Protein AF-0000000078756501 (afdb_homodimer)

Structure (mmCIF, N/CA/C/O backbone):
data_AF-0000000078756501-model_v1
#
loop_
_entity.id
_entity.type
_entity.pdbx_description
1 polymer 'Protein serine/threonine phosphatase with extracellular sensor'
#
loop_
_atom_site.group_PDB
_atom_site.id
_atom_site.type_symbol
_atom_site.label_atom_id
_atom_site.label_alt_id
_atom_site.label_comp_id
_atom_site.label_asym_id
_atom_site.label_entity_id
_atom_site.label_seq_id
_atom_site.pdbx_PDB_ins_code
_atom_site.Cartn_x
_atom_site.Cartn_y
_atom_site.Cartn_z
_atom_site.occupancy
_atom_site.B_iso_or_equiv
_atom_site.auth_seq_id
_atom_site.auth_comp_id
_atom_site.auth_asym_id
_atom_site.auth_atom_id
_atom_site.pdbx_PDB_model_num
ATOM 1 N N . MET A 1 1 ? -23.219 23.484 1.397 1 27.81 1 MET A N 1
ATOM 2 C CA . MET A 1 1 ? -23.797 24.344 2.432 1 27.81 1 MET A CA 1
ATOM 3 C C . MET A 1 1 ? -22.938 25.578 2.641 1 27.81 1 MET A C 1
ATOM 5 O O . MET A 1 1 ? -21.734 25.469 2.924 1 27.81 1 MET A O 1
ATOM 9 N N . GLN A 1 2 ? -23.375 26.594 1.936 1 31.67 2 GLN A N 1
ATOM 10 C CA . GLN A 1 2 ? -22.797 27.922 1.916 1 31.67 2 GLN A CA 1
ATOM 11 C C . GLN A 1 2 ? -22.625 28.484 3.33 1 31.67 2 GLN A C 1
ATOM 13 O O . GLN A 1 2 ? -23.609 28.812 3.986 1 31.67 2 GLN A O 1
ATOM 18 N N . ALA A 1 3 ? -21.891 27.828 4.145 1 40.72 3 ALA A N 1
ATOM 19 C CA . ALA A 1 3 ? -21.641 28.406 5.465 1 40.72 3 ALA A CA 1
ATOM 20 C C . ALA A 1 3 ? -21.625 29.922 5.398 1 40.72 3 ALA A C 1
ATOM 22 O O . ALA A 1 3 ? -20.938 30.516 4.559 1 40.72 3 ALA A O 1
ATOM 23 N N . GLY A 1 4 ? -22.625 30.531 5.695 1 41.28 4 GLY A N 1
ATOM 24 C CA . GLY A 1 4 ? -22.844 31.953 5.902 1 41.28 4 GLY A CA 1
ATOM 25 C C . GLY A 1 4 ? -21.609 32.688 6.367 1 41.28 4 GLY A C 1
ATOM 26 O O . GLY A 1 4 ? -20.906 32.219 7.262 1 41.28 4 GLY A O 1
ATOM 27 N N . ARG A 1 5 ? -21.203 33.531 5.449 1 45.12 5 ARG A N 1
ATOM 28 C CA . ARG A 1 5 ? -20.062 34.438 5.574 1 45.12 5 ARG A CA 1
ATOM 29 C C . ARG A 1 5 ? -20.141 35.25 6.855 1 45.12 5 ARG A C 1
ATOM 31 O O . ARG A 1 5 ? -20.812 36.312 6.891 1 45.12 5 ARG A O 1
ATOM 38 N N . ARG A 1 6 ? -20.375 34.688 7.957 1 50.38 6 ARG A N 1
ATOM 39 C CA . ARG A 1 6 ? -20.328 35.5 9.164 1 50.38 6 ARG A CA 1
ATOM 40 C C . ARG A 1 6 ? -19.188 36.5 9.102 1 50.38 6 ARG A C 1
ATOM 42 O O . ARG A 1 6 ? -18.109 36.188 8.57 1 50.38 6 ARG A O 1
ATOM 49 N N . ARG A 1 7 ? -19.484 37.75 9.328 1 53.69 7 ARG A N 1
ATOM 50 C CA . ARG A 1 7 ? -18.672 38.969 9.305 1 53.69 7 ARG A CA 1
ATOM 51 C C . ARG A 1 7 ? -17.406 38.781 10.148 1 53.69 7 ARG A C 1
ATOM 53 O O . ARG A 1 7 ? -17.5 38.594 11.359 1 53.69 7 ARG A O 1
ATOM 60 N N . ARG A 1 8 ? -16.375 38.375 9.57 1 65.31 8 ARG A N 1
ATOM 61 C CA . ARG A 1 8 ? -15.062 38.062 10.125 1 65.31 8 ARG A CA 1
ATOM 62 C C . ARG A 1 8 ? -14.375 39.344 10.625 1 65.31 8 ARG A C 1
ATOM 64 O O . ARG A 1 8 ? -14.258 40.312 9.883 1 65.31 8 ARG A O 1
ATOM 71 N N . ILE A 1 9 ? -14.5 39.562 11.883 1 67.44 9 ILE A N 1
ATOM 72 C CA . ILE A 1 9 ? -13.75 40.688 12.438 1 67.44 9 ILE A CA 1
ATOM 73 C C . ILE A 1 9 ? -12.297 40.281 12.664 1 67.44 9 ILE A C 1
ATOM 75 O O . ILE A 1 9 ? -12.023 39.281 13.352 1 67.44 9 ILE A O 1
ATOM 79 N N . SER A 1 10 ? -11.375 41 12.023 1 73.94 10 SER A N 1
ATOM 80 C CA . SER A 1 10 ? -9.945 40.688 12.062 1 73.94 10 SER A CA 1
ATOM 81 C C . SER A 1 10 ? -9.383 40.906 13.461 1 73.94 10 SER A C 1
ATOM 83 O O . SER A 1 10 ? -9.945 41.656 14.258 1 73.94 10 SER A O 1
ATOM 85 N N . ILE A 1 11 ? -8.453 40.125 13.875 1 75.75 11 ILE A N 1
ATOM 86 C CA . ILE A 1 11 ? -7.734 40.281 15.133 1 75.75 11 ILE A CA 1
ATOM 87 C C . ILE A 1 11 ? -7.191 41.719 15.25 1 75.75 11 ILE A C 1
ATOM 89 O O . ILE A 1 11 ? -7.211 42.312 16.328 1 75.75 11 ILE A O 1
ATOM 93 N N . VAL A 1 12 ? -6.871 42.25 14.086 1 71.25 12 VAL A N 1
ATOM 94 C CA . VAL A 1 12 ? -6.367 43.594 14.047 1 71.25 12 VAL A CA 1
ATOM 95 C C . VAL A 1 12 ? -7.461 44.562 14.5 1 71.25 12 VAL A C 1
ATOM 97 O O . VAL A 1 12 ? -7.215 45.469 15.312 1 71.25 12 VAL A O 1
ATOM 100 N N . THR A 1 13 ? -8.617 44.25 14 1 72.38 13 THR A N 1
ATOM 101 C CA . THR A 1 13 ? -9.734 45.125 14.328 1 72.38 13 THR A CA 1
ATOM 102 C C . THR A 1 13 ? -10.086 45.031 15.812 1 72.38 13 THR A C 1
ATOM 104 O O . THR A 1 13 ? -10.398 46.031 16.453 1 72.38 13 THR A O 1
ATOM 107 N N . LYS A 1 14 ? -9.969 43.875 16.328 1 74.62 14 LYS A N 1
ATOM 108 C CA . LYS A 1 14 ? -10.289 43.688 17.734 1 74.62 14 LYS A CA 1
ATOM 109 C C . LYS A 1 14 ? -9.266 44.344 18.641 1 74.62 14 LYS A C 1
ATOM 111 O O . LYS A 1 14 ? -9.633 45.031 19.594 1 74.62 14 LYS A O 1
ATOM 116 N N . ILE A 1 15 ? -7.988 44.219 18.281 1 74.81 15 ILE A N 1
ATOM 117 C CA . ILE A 1 15 ? -6.918 44.844 19.062 1 74.81 15 ILE A CA 1
ATOM 118 C C . ILE A 1 15 ? -7 46.344 18.922 1 74.81 15 ILE A C 1
ATOM 120 O O . ILE A 1 15 ? -6.875 47.062 19.922 1 74.81 15 ILE A O 1
ATOM 124 N N . PHE A 1 16 ? -7.379 46.75 17.719 1 72.69 16 PHE A N 1
ATOM 125 C CA . PHE A 1 16 ? -7.5 48.156 17.453 1 72.69 16 PHE A CA 1
ATOM 126 C C . PHE A 1 16 ? -8.664 48.781 18.234 1 72.69 16 PHE A C 1
ATOM 128 O O . PHE A 1 16 ? -8.555 49.875 18.766 1 72.69 16 PHE A O 1
ATOM 135 N N . SER A 1 17 ? -9.695 48.031 18.312 1 75.25 17 SER A N 1
ATOM 136 C CA . SER A 1 17 ? -10.859 48.531 19.031 1 75.25 17 SER A CA 1
ATOM 137 C C . SER A 1 17 ? -10.555 48.719 20.516 1 75.25 17 SER A C 1
ATOM 139 O O . SER A 1 17 ? -10.984 49.688 21.141 1 75.25 17 SER A O 1
ATOM 141 N N . VAL A 1 18 ? -9.844 47.781 21.062 1 75.62 18 VAL A N 1
ATOM 142 C CA . VAL A 1 18 ? -9.484 47.875 22.484 1 75.62 18 VAL A CA 1
ATOM 143 C C . VAL A 1 18 ? -8.516 49.031 22.688 1 75.62 18 VAL A C 1
ATOM 145 O O . VAL A 1 18 ? -8.656 49.781 23.641 1 75.62 18 VAL A O 1
ATOM 148 N N . PHE A 1 19 ? -7.664 49.188 21.75 1 74.56 19 PHE A N 1
ATOM 149 C CA . PHE A 1 19 ? -6.699 50.25 21.844 1 74.56 19 PHE A CA 1
ATOM 150 C C . PHE A 1 19 ? -7.391 51.625 21.703 1 74.56 19 PHE A C 1
ATOM 152 O O . PHE A 1 19 ? -7.062 52.562 22.438 1 74.56 19 PHE A O 1
ATOM 159 N N . LEU A 1 20 ? -8.305 51.656 20.859 1 73.75 20 LEU A N 1
ATOM 160 C CA . LEU A 1 20 ? -9.055 52.875 20.672 1 73.75 20 LEU A CA 1
ATOM 161 C C . LEU A 1 20 ? -9.828 53.25 21.938 1 73.75 20 LEU A C 1
ATOM 163 O O . LEU A 1 20 ? -9.906 54.406 22.297 1 73.75 20 LEU A O 1
ATOM 167 N N . ALA A 1 21 ? -10.375 52.219 22.531 1 75.81 21 ALA A N 1
ATOM 168 C CA . ALA A 1 21 ? -11.117 52.469 23.766 1 75.81 21 ALA A CA 1
ATOM 169 C C . ALA A 1 21 ? -10.203 53.031 24.859 1 75.81 21 ALA A C 1
ATOM 171 O O . ALA A 1 21 ? -10.57 53.938 25.578 1 75.81 21 ALA A O 1
ATOM 172 N N . ILE A 1 22 ? -9.023 52.5 24.891 1 75.31 22 ILE A N 1
ATOM 173 C CA . ILE A 1 22 ? -8.07 52.938 25.906 1 75.31 22 ILE A CA 1
ATOM 174 C C . ILE A 1 22 ? -7.598 54.344 25.609 1 75.31 22 ILE A C 1
ATOM 176 O O . ILE A 1 22 ? -7.48 55.188 26.516 1 75.31 22 ILE A O 1
ATOM 180 N N . THR A 1 23 ? -7.406 54.656 24.344 1 71.94 23 THR A N 1
ATOM 181 C CA . THR A 1 23 ? -6.988 56 23.922 1 71.94 23 THR A CA 1
ATOM 182 C C . THR A 1 23 ? -8.078 57.031 24.203 1 71.94 23 THR A C 1
ATOM 184 O O . THR A 1 23 ? -7.789 58.125 24.656 1 71.94 23 THR A O 1
ATOM 187 N N . ALA A 1 24 ? -9.25 56.625 23.953 1 73.12 24 ALA A N 1
ATOM 188 C CA . ALA A 1 24 ? -10.367 57.531 24.219 1 73.12 24 ALA A CA 1
ATOM 189 C C . ALA A 1 24 ? -10.461 57.844 25.719 1 73.12 24 ALA A C 1
ATOM 191 O O . ALA A 1 24 ? -10.742 59 26.078 1 73.12 24 ALA A O 1
ATOM 192 N N . LEU A 1 25 ? -10.273 56.844 26.469 1 73.88 25 LEU A N 1
ATOM 193 C CA . LEU A 1 25 ? -10.281 57.062 27.906 1 73.88 25 LEU A CA 1
ATOM 194 C C . LEU A 1 25 ? -9.172 58 28.328 1 73.88 25 LEU A C 1
ATOM 196 O O . LEU A 1 25 ? -9.398 58.906 29.141 1 73.88 25 LEU A O 1
ATOM 200 N N . ASP A 1 26 ? -8.055 57.875 27.719 1 70.94 26 ASP A N 1
ATOM 201 C CA . ASP A 1 26 ? -6.922 58.75 28.031 1 70.94 26 ASP A CA 1
ATOM 202 C C . ASP A 1 26 ? -7.195 60.188 27.609 1 70.94 26 ASP A C 1
ATOM 204 O O . ASP A 1 26 ? -6.922 61.125 28.375 1 70.94 26 ASP A O 1
ATOM 208 N N . ILE A 1 27 ? -7.742 60.406 26.484 1 69.38 27 ILE A N 1
ATOM 209 C CA . ILE A 1 27 ? -8.055 61.719 25.969 1 69.38 27 ILE A CA 1
ATOM 210 C C . ILE A 1 27 ? -9.094 62.406 26.859 1 69.38 27 ILE A C 1
ATOM 212 O O . ILE A 1 27 ? -8.992 63.594 27.141 1 69.38 27 ILE A O 1
ATOM 216 N N . SER A 1 28 ? -10.078 61.594 27.25 1 71.81 28 SER A N 1
ATOM 217 C CA . SER A 1 28 ? -11.117 62.156 28.125 1 71.81 28 SER A CA 1
ATOM 218 C C . SER A 1 28 ? -10.531 62.625 29.453 1 71.81 28 SER A C 1
ATOM 220 O O . SER A 1 28 ? -10.922 63.688 29.953 1 71.81 28 SER A O 1
ATOM 222 N N . LEU A 1 29 ? -9.625 61.906 29.906 1 70.75 29 LEU A N 1
ATOM 223 C CA . LEU A 1 29 ? -9 62.281 31.172 1 70.75 29 LEU A CA 1
ATOM 224 C C . LEU A 1 29 ? -8.156 63.562 31 1 70.75 29 LEU A C 1
ATOM 226 O O . LEU A 1 29 ? -8.156 64.438 31.875 1 70.75 29 LEU A O 1
ATOM 230 N N . ILE A 1 30 ? -7.531 63.719 29.875 1 69.69 30 ILE A N 1
ATOM 231 C CA . ILE A 1 30 ? -6.723 64.938 29.562 1 69.69 30 ILE A CA 1
ATOM 232 C C . ILE A 1 30 ? -7.625 66.125 29.391 1 69.69 30 ILE A C 1
ATOM 234 O O . ILE A 1 30 ? -7.297 67.25 29.859 1 69.69 30 ILE A O 1
ATOM 238 N N . TYR A 1 31 ? -8.719 65.875 28.766 1 68.25 31 TYR A N 1
ATOM 239 C CA . TYR A 1 31 ? -9.672 66.938 28.562 1 68.25 31 TYR A CA 1
ATOM 240 C C . TYR A 1 31 ? -10.18 67.5 29.906 1 68.25 31 TYR A C 1
ATOM 242 O O . TYR A 1 31 ? -10.312 68.688 30.094 1 68.25 31 TYR A O 1
ATOM 250 N N . ILE A 1 32 ? -10.414 66.562 30.75 1 69.31 32 ILE A N 1
ATOM 251 C CA . ILE A 1 32 ? -10.898 66.938 32.062 1 69.31 32 ILE A CA 1
ATOM 252 C C . ILE A 1 32 ? -9.805 67.75 32.812 1 69.31 32 ILE A C 1
ATOM 254 O O . ILE A 1 32 ? -10.094 68.75 33.469 1 69.31 32 ILE A O 1
ATOM 258 N N . LEU A 1 33 ? -8.602 67.312 32.562 1 68.5 33 LEU A N 1
ATOM 259 C CA . LEU A 1 33 ? -7.48 68 33.188 1 68.5 33 LEU A CA 1
ATOM 260 C C . LEU A 1 33 ? -7.324 69.438 32.625 1 68.5 33 LEU A C 1
ATOM 262 O O . LEU A 1 33 ? -7.059 70.375 33.406 1 68.5 33 LEU A O 1
ATOM 266 N N . ILE A 1 34 ? -7.539 69.625 31.359 1 68 34 ILE A N 1
ATOM 267 C CA . ILE A 1 34 ? -7.387 70.938 30.719 1 68 34 ILE A CA 1
ATOM 268 C C . ILE A 1 34 ? -8.594 71.812 31.031 1 68 34 ILE A C 1
ATOM 270 O O . ILE A 1 34 ? -8.445 72.938 31.375 1 68 34 ILE A O 1
ATOM 274 N N . GLY A 1 35 ? -9.812 71.25 30.812 1 61.47 35 GLY A N 1
ATOM 275 C CA . GLY A 1 35 ? -11.047 72 30.984 1 61.47 35 GLY A CA 1
ATOM 276 C C . GLY A 1 35 ? -11.25 72.5 32.406 1 61.47 35 GLY A C 1
ATOM 277 O O . GLY A 1 35 ? -11.477 73.688 32.656 1 61.47 35 GLY A O 1
ATOM 278 N N . SER A 1 36 ? -11.25 71.562 33.344 1 60.09 36 SER A N 1
ATOM 279 C CA . SER A 1 36 ? -11.609 71.938 34.688 1 60.09 36 SER A CA 1
ATOM 280 C C . SER A 1 36 ? -10.422 72.562 35.438 1 60.09 36 SER A C 1
ATOM 282 O O . SER A 1 36 ? -10.594 73.438 36.25 1 60.09 36 SER A O 1
ATOM 284 N N . GLY A 1 37 ? -9.242 72.188 34.906 1 62.25 37 GLY A N 1
ATOM 285 C CA . GLY A 1 37 ? -8.117 72.688 35.688 1 62.25 37 GLY A CA 1
ATOM 286 C C . GLY A 1 37 ? -7.477 73.875 35.062 1 62.25 37 GLY A C 1
ATOM 287 O O . GLY A 1 37 ? -7.449 74.938 35.719 1 62.25 37 GLY A O 1
ATOM 288 N N . GLN A 1 38 ? -7.297 73.875 33.812 1 69.81 38 GLN A N 1
ATOM 289 C CA . GLN A 1 38 ? -6.48 75 33.25 1 69.81 38 GLN A CA 1
ATOM 290 C C . GLN A 1 38 ? -7.34 76.188 32.844 1 69.81 38 GLN A C 1
ATOM 292 O O . GLN A 1 38 ? -6.969 77.312 33.094 1 69.81 38 GLN A O 1
ATOM 297 N N . ILE A 1 39 ? -8.586 75.875 32.375 1 71.69 39 ILE A N 1
ATOM 298 C CA . ILE A 1 39 ? -9.438 76.938 31.938 1 71.69 39 ILE A CA 1
ATOM 299 C C . ILE A 1 39 ? -9.883 77.75 33.156 1 71.69 39 ILE A C 1
ATOM 301 O O . ILE A 1 39 ? -9.898 79 33.094 1 71.69 39 ILE A O 1
ATOM 305 N N . ASP A 1 40 ? -10.109 77.125 34.219 1 73.38 40 ASP A N 1
ATOM 306 C CA . ASP A 1 40 ? -10.508 77.812 35.438 1 73.38 40 ASP A CA 1
ATOM 307 C C . ASP A 1 40 ? -9.344 78.625 36 1 73.38 40 ASP A C 1
ATOM 309 O O . ASP A 1 40 ? -9.539 79.75 36.5 1 73.38 40 ASP A O 1
ATOM 313 N N . LEU A 1 41 ? -8.25 78 35.844 1 75.88 41 LEU A N 1
ATOM 314 C CA . LEU A 1 41 ? -7.074 78.75 36.375 1 75.88 41 LEU A CA 1
ATOM 315 C C . LEU A 1 41 ? -6.75 79.938 35.5 1 75.88 41 LEU A C 1
ATOM 317 O O . LEU A 1 41 ? -6.367 81 36.031 1 75.88 41 LEU A O 1
ATOM 321 N N . ILE A 1 42 ? -6.977 79.812 34.281 1 76.25 42 ILE A N 1
ATOM 322 C CA . ILE A 1 42 ? -6.719 80.938 33.375 1 76.25 42 ILE A CA 1
ATOM 323 C C . ILE A 1 42 ? -7.75 82.062 33.594 1 76.25 42 ILE A C 1
ATOM 325 O O . ILE A 1 42 ? -7.402 83.25 33.656 1 76.25 42 ILE A O 1
ATOM 329 N N . SER A 1 43 ? -8.953 81.688 33.812 1 76.25 43 SER A N 1
ATOM 330 C CA . SER A 1 43 ? -10 82.625 34.094 1 76.25 43 SER A CA 1
ATOM 331 C C . SER A 1 43 ? -9.766 83.375 35.406 1 76.25 43 SER A C 1
ATOM 333 O O . SER A 1 43 ? -9.969 84.562 35.5 1 76.25 43 SER A O 1
ATOM 335 N N . ARG A 1 44 ? -9.336 82.625 36.344 1 79.81 44 ARG A N 1
ATOM 336 C CA . ARG A 1 44 ? -9.039 83.25 37.625 1 79.81 44 ARG A CA 1
ATOM 337 C C . ARG A 1 44 ? -7.859 84.188 37.5 1 79.81 44 ARG A C 1
ATOM 339 O O . ARG A 1 44 ? -7.863 85.25 38.125 1 79.81 44 ARG A O 1
ATOM 346 N N . ASN A 1 45 ? -6.914 83.75 36.781 1 81 45 ASN A N 1
ATOM 347 C CA . ASN A 1 45 ? -5.781 84.625 36.531 1 81 45 ASN A CA 1
ATOM 348 C C . ASN A 1 45 ? -6.227 85.938 35.875 1 81 45 ASN A C 1
ATOM 350 O O . ASN A 1 45 ? -5.777 87 36.281 1 81 45 ASN A O 1
ATOM 354 N N . GLY A 1 46 ? -7.109 85.875 34.969 1 78.88 46 GLY A N 1
ATOM 355 C CA . GLY A 1 46 ? -7.641 87.062 34.344 1 78.88 46 GLY A CA 1
ATOM 356 C C . GLY A 1 46 ? -8.406 87.938 35.281 1 78.88 46 GLY A C 1
ATOM 357 O O . GLY A 1 46 ? -8.25 89.188 35.25 1 78.88 46 GLY A O 1
ATOM 358 N N . LEU A 1 47 ? -9.188 87.375 36.125 1 83.31 47 LEU A N 1
ATOM 359 C CA . LEU A 1 47 ? -9.961 88.125 37.094 1 83.31 47 LEU A CA 1
ATOM 360 C C . LEU A 1 47 ? -9.039 88.875 38.062 1 83.31 47 LEU A C 1
ATOM 362 O O . LEU A 1 47 ? -9.258 90.062 38.406 1 83.31 47 LEU A O 1
ATOM 366 N N . LEU A 1 48 ? -8.07 88.125 38.438 1 84.31 48 LEU A N 1
ATOM 367 C CA . LEU A 1 48 ? -7.133 88.75 39.406 1 84.31 48 LEU A CA 1
ATOM 368 C C . LEU A 1 48 ? -6.34 89.875 38.75 1 84.31 48 LEU A C 1
ATOM 370 O O . LEU A 1 48 ? -6.059 90.875 39.406 1 84.31 48 LEU A O 1
ATOM 374 N N . MET A 1 49 ? -6.02 89.75 37.594 1 83.62 49 MET A N 1
ATOM 375 C CA . MET A 1 49 ? -5.344 90.812 36.875 1 83.62 49 MET A CA 1
ATOM 376 C C . MET A 1 49 ? -6.246 92.062 36.75 1 83.62 49 MET A C 1
ATOM 378 O O . MET A 1 49 ? -5.793 93.188 36.938 1 83.62 49 MET A O 1
ATOM 382 N N . ALA A 1 50 ? -7.441 91.75 36.469 1 82.44 50 ALA A N 1
ATOM 383 C CA . ALA A 1 50 ? -8.406 92.812 36.375 1 82.44 50 ALA A CA 1
ATOM 384 C C . ALA A 1 50 ? -8.562 93.562 37.719 1 82.44 50 ALA A C 1
ATOM 386 O O . ALA A 1 50 ? -8.602 94.812 37.75 1 82.44 50 ALA A O 1
ATOM 387 N N . GLU A 1 51 ? -8.648 92.812 38.688 1 84.56 51 GLU A N 1
ATOM 388 C 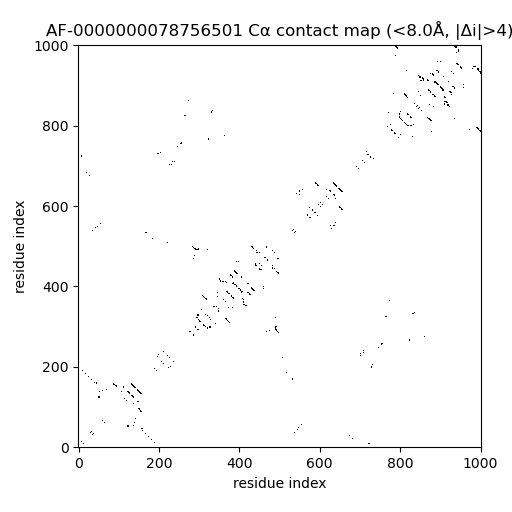CA . GLU A 1 51 ? -8.766 93.375 40.031 1 84.56 51 GLU A CA 1
ATOM 389 C C . GLU A 1 51 ? -7.539 94.188 40.375 1 84.56 51 GLU A C 1
ATOM 391 O O . GLU A 1 51 ? -7.656 95.25 40.969 1 84.56 51 GLU A O 1
ATOM 396 N N . ASN A 1 52 ? -6.449 93.688 40.062 1 83.31 52 ASN A N 1
ATOM 397 C CA . ASN A 1 52 ? -5.203 94.375 40.312 1 83.31 52 ASN A CA 1
ATOM 398 C C . ASN A 1 52 ? -5.195 95.75 39.594 1 83.31 52 ASN A C 1
ATOM 400 O O . ASN A 1 52 ? -4.859 96.75 40.219 1 83.31 52 ASN A O 1
ATOM 404 N N . SER A 1 53 ? -5.633 95.75 38.469 1 83 53 SER A N 1
ATOM 405 C CA . SER A 1 53 ? -5.691 97 37.688 1 83 53 SER A CA 1
ATOM 406 C C . SER A 1 53 ? -6.719 97.938 38.281 1 83 53 SER A C 1
ATOM 408 O O . SER A 1 53 ? -6.473 99.188 38.375 1 83 53 SER A O 1
ATOM 410 N N . ALA A 1 54 ? -7.789 97.5 38.688 1 83.12 54 ALA A N 1
ATOM 411 C CA . ALA A 1 54 ? -8.836 98.312 39.281 1 83.12 54 ALA A CA 1
ATOM 412 C C . ALA A 1 54 ? -8.344 98.938 40.562 1 83.12 54 ALA A C 1
ATOM 414 O O . ALA A 1 54 ? -8.617 100.125 40.812 1 83.12 54 ALA A O 1
ATOM 415 N N . LEU A 1 55 ? -7.641 98.25 41.25 1 83.19 55 LEU A N 1
ATOM 416 C CA . LEU A 1 55 ? -7.117 98.75 42.5 1 83.19 55 LEU A CA 1
ATOM 417 C C . LEU A 1 55 ? -6.07 99.812 42.281 1 83.19 55 LEU A C 1
ATOM 419 O O . LEU A 1 55 ? -6.02 100.812 43 1 83.19 55 LEU A O 1
ATOM 423 N N . ARG A 1 56 ? -5.336 99.688 41.344 1 80.62 56 ARG A N 1
ATOM 424 C CA . ARG A 1 56 ? -4.352 100.688 41 1 80.62 56 ARG A CA 1
ATOM 425 C C . ARG A 1 56 ? -5.035 102 40.531 1 80.62 56 ARG A C 1
ATOM 427 O O . ARG A 1 56 ? -4.609 103.062 40.906 1 80.62 56 ARG A O 1
ATOM 434 N N . ILE A 1 57 ? -6.062 101.812 39.844 1 80.81 57 ILE A N 1
ATOM 435 C CA . ILE A 1 57 ? -6.828 102.938 39.406 1 80.81 57 ILE A CA 1
ATOM 436 C C . ILE A 1 57 ? -7.465 103.688 40.594 1 80.81 57 ILE A C 1
ATOM 438 O O . ILE A 1 57 ? -7.398 104.875 40.719 1 80.81 57 ILE A O 1
ATOM 442 N N . ALA A 1 58 ? -7.984 102.875 41.406 1 80.31 58 ALA A N 1
ATOM 443 C CA . ALA A 1 58 ? -8.617 103.438 42.594 1 80.31 58 ALA A CA 1
ATOM 444 C C . ALA A 1 58 ? -7.605 104.188 43.469 1 80.31 58 ALA A C 1
ATOM 446 O O . ALA A 1 58 ? -7.922 105.25 44.031 1 80.31 58 ALA A O 1
ATOM 447 N N . HIS A 1 59 ? -6.527 103.688 43.5 1 77.19 59 HIS A N 1
ATOM 448 C CA . HIS A 1 59 ? -5.465 104.312 44.281 1 77.19 59 HIS A CA 1
ATOM 449 C C . HIS A 1 59 ? -5.047 105.688 43.656 1 77.19 59 HIS A C 1
ATOM 451 O O . HIS A 1 59 ? -4.844 106.625 44.375 1 77.19 59 HIS A O 1
ATOM 457 N N . GLU A 1 60 ? -4.973 105.75 42.469 1 75.25 60 GLU A N 1
ATOM 458 C CA . GLU A 1 60 ? -4.559 106.938 41.75 1 75.25 60 GLU A CA 1
ATOM 459 C C . GLU A 1 60 ? -5.637 108 41.844 1 75.25 60 GLU A C 1
ATOM 461 O O . GLU A 1 60 ? -5.324 109.188 41.906 1 75.25 60 GLU A O 1
ATOM 466 N N . LEU A 1 61 ? -6.812 107.688 41.969 1 75 61 LEU A N 1
ATOM 467 C CA . LEU A 1 61 ? -7.922 108.625 41.969 1 75 61 LEU A CA 1
ATOM 468 C C . LEU A 1 61 ? -8.055 109.312 43.344 1 75 61 LEU A C 1
ATOM 470 O O . LEU A 1 61 ? -8.742 110.312 43.5 1 75 61 LEU A O 1
ATOM 474 N N . ARG A 1 62 ? -7.414 108.812 44.312 1 69.31 62 ARG A N 1
ATOM 475 C CA . ARG A 1 62 ? -7.484 109.438 45.625 1 69.31 62 ARG A CA 1
ATOM 476 C C . ARG A 1 62 ? -6.496 110.562 45.75 1 69.31 62 ARG A C 1
ATOM 478 O O . ARG A 1 62 ? -6.562 111.375 46.719 1 69.31 62 ARG A O 1
ATOM 485 N N . SER A 1 63 ? -5.664 110.75 44.844 1 62.56 63 SER A N 1
ATOM 486 C CA . SER A 1 63 ? -4.773 111.875 44.844 1 62.56 63 SER A CA 1
ATOM 487 C C . SER A 1 63 ? -5.531 113.188 44.562 1 62.56 63 SER A C 1
ATOM 489 O O . SER A 1 63 ? -6.363 113.25 43.656 1 62.56 63 SER A O 1
ATOM 491 N N . PRO A 1 64 ? -5.492 114.188 45.469 1 59.59 64 PRO A N 1
ATOM 492 C CA . PRO A 1 64 ? -6.234 115.438 45.312 1 59.59 64 PRO A CA 1
ATOM 493 C C . PRO A 1 64 ? -6.051 116.062 43.906 1 59.59 64 PRO A C 1
ATOM 495 O O . PRO A 1 64 ? -6.996 116.562 43.344 1 59.59 64 PRO A O 1
ATOM 498 N N . MET A 1 65 ? -4.918 116 43.375 1 56.81 65 MET A N 1
ATOM 499 C CA . MET A 1 65 ? -4.668 116.625 42.062 1 56.81 65 MET A CA 1
ATOM 500 C C . MET A 1 65 ? -5.523 115.938 41 1 56.81 65 MET A C 1
ATOM 502 O O . MET A 1 65 ? -6.043 116.562 40.094 1 56.81 65 MET A O 1
ATOM 506 N N . MET A 1 66 ? -5.809 114.688 41.156 1 58.31 66 MET A N 1
ATOM 507 C CA . MET A 1 66 ? -6.543 114 40.156 1 58.31 66 MET A CA 1
ATOM 508 C C . MET A 1 66 ? -8.047 114.188 40.312 1 58.31 66 MET A C 1
ATOM 510 O O . MET A 1 66 ? -8.773 114.25 39.312 1 58.31 66 MET A O 1
ATOM 514 N N . LEU A 1 67 ? -8.477 114.375 41.5 1 60.09 67 LEU A N 1
ATOM 515 C CA . LEU A 1 67 ? -9.883 114.625 41.75 1 60.09 67 LEU A CA 1
ATOM 516 C C . LEU A 1 67 ? -10.289 116 41.156 1 60.09 67 LEU A C 1
ATOM 518 O O . LEU A 1 67 ? -11.391 116.125 40.625 1 60.09 67 LEU A O 1
ATOM 522 N N . ALA A 1 68 ? -9.375 116.875 41.375 1 58.88 68 ALA A N 1
ATOM 523 C CA . ALA A 1 68 ? -9.656 118.188 40.812 1 58.88 68 ALA A CA 1
ATOM 524 C C . ALA A 1 68 ? -9.781 118.125 39.312 1 58.88 68 ALA A C 1
ATOM 526 O O . ALA A 1 68 ? -10.586 118.875 38.719 1 58.88 68 ALA A O 1
ATOM 527 N N . ASN A 1 69 ? -9.086 117.375 38.594 1 55.41 69 ASN A N 1
ATOM 528 C CA . ASN A 1 69 ? -9.125 117.312 37.156 1 55.41 69 ASN A CA 1
ATOM 529 C C . ASN A 1 69 ? -10.367 116.562 36.656 1 55.41 69 ASN A C 1
ATOM 531 O O . ASN A 1 69 ? -10.789 116.688 35.531 1 55.41 69 ASN A O 1
ATOM 535 N N . LEU A 1 70 ? -10.945 115.688 37.406 1 57.34 70 LEU A N 1
ATOM 536 C CA . LEU A 1 70 ? -12.133 114.938 37.031 1 57.34 70 LEU A CA 1
ATOM 537 C C . LEU A 1 70 ? -13.367 115.812 37 1 57.34 70 LEU A C 1
ATOM 539 O O . LEU A 1 70 ? -14.359 115.5 36.344 1 57.34 70 LEU A O 1
ATOM 543 N N . LYS A 1 71 ? -13.461 116.875 37.906 1 56.16 71 LYS A N 1
ATOM 544 C CA . LYS A 1 71 ? -14.594 117.75 37.906 1 56.16 71 LYS A CA 1
ATOM 545 C C . LYS A 1 71 ? -14.688 118.5 36.562 1 56.16 71 LYS A C 1
ATOM 547 O O . LYS A 1 71 ? -15.789 118.75 36.062 1 56.16 71 LYS A O 1
ATOM 552 N N . ASP A 1 72 ? -13.57 119.125 36.188 1 51.81 72 ASP A N 1
ATOM 553 C CA . ASP A 1 72 ? -13.664 120 35.031 1 51.81 72 ASP A CA 1
ATOM 554 C C . ASP A 1 72 ? -13.492 119.188 33.719 1 51.81 72 ASP A C 1
ATOM 556 O O . ASP A 1 72 ? -13.906 119.688 32.656 1 51.81 72 ASP A O 1
ATOM 560 N N . VAL A 1 73 ? -12.461 118.25 33.5 1 48.31 73 VAL A N 1
ATOM 561 C CA . VAL A 1 73 ? -11.891 117.938 32.188 1 48.31 73 VAL A CA 1
ATOM 562 C C . VAL A 1 73 ? -12.438 116.562 31.734 1 48.31 73 VAL A C 1
ATOM 564 O O . VAL A 1 73 ? -12.82 115.75 32.562 1 48.31 73 VAL A O 1
ATOM 567 N N . SER A 1 74 ? -12.555 116.375 30.359 1 52.22 74 SER A N 1
ATOM 568 C CA . SER A 1 74 ? -12.773 115.25 29.453 1 52.22 74 SER A CA 1
ATOM 569 C C . SER A 1 74 ? -11.93 114 29.859 1 52.22 74 SER A C 1
ATOM 571 O O . SER A 1 74 ? -10.844 114.188 30.438 1 52.22 74 SER A O 1
ATOM 573 N N . ALA A 1 75 ? -12.516 112.75 30.047 1 57.66 75 ALA A N 1
ATOM 574 C CA . ALA A 1 75 ? -11.93 111.438 30.344 1 57.66 75 ALA A CA 1
ATOM 575 C C . ALA A 1 75 ? -10.57 111.312 29.672 1 57.66 75 ALA A C 1
ATOM 577 O O . ALA A 1 75 ? -9.797 110.375 30.016 1 57.66 75 ALA A O 1
ATOM 578 N N . GLY A 1 76 ? -10.266 112.125 28.781 1 59.78 76 GLY A N 1
ATOM 579 C CA . GLY A 1 76 ? -9.086 111.938 27.938 1 59.78 76 GLY A CA 1
ATOM 580 C C . GLY A 1 76 ? -7.785 112.062 28.719 1 59.78 76 GLY A C 1
ATOM 581 O O . GLY A 1 76 ? -6.973 111.125 28.719 1 59.78 76 GLY A O 1
ATOM 582 N N . PRO A 1 77 ? -7.59 113.125 29.375 1 62.38 77 PRO A N 1
ATOM 583 C CA . PRO A 1 77 ? -6.316 113.312 30.078 1 62.38 77 PRO A CA 1
ATOM 584 C C . PRO A 1 77 ? -6.117 112.25 31.188 1 62.38 77 PRO A C 1
ATOM 586 O O . PRO A 1 77 ? -4.988 111.812 31.453 1 62.38 77 PRO A O 1
ATOM 589 N N . LEU A 1 78 ? -7.141 111.875 31.828 1 61.78 78 LEU A N 1
ATOM 590 C CA . LEU A 1 78 ? -7.027 110.812 32.844 1 61.78 78 LEU A CA 1
ATOM 591 C C . LEU A 1 78 ? -6.602 109.5 32.219 1 61.78 78 LEU A C 1
ATOM 593 O O . LEU A 1 78 ? -5.75 108.812 32.75 1 61.78 78 LEU A O 1
ATOM 597 N N . VAL A 1 79 ? -7.223 109.312 31.031 1 63.75 79 VAL A N 1
ATOM 598 C CA . VAL A 1 79 ? -6.887 108.125 30.344 1 63.75 79 VAL A CA 1
ATOM 599 C C . VAL A 1 79 ? -5.41 108.125 29.953 1 63.75 79 VAL A C 1
ATOM 601 O O . VAL A 1 79 ? -4.723 107.062 30.078 1 63.75 79 VAL A O 1
ATOM 604 N N . GLN A 1 80 ? -5.004 109.188 29.594 1 67 80 GLN A N 1
ATOM 605 C CA . GLN A 1 80 ? -3.605 109.312 29.188 1 67 80 GLN A CA 1
ATOM 606 C C . GLN A 1 80 ? -2.676 109.125 30.391 1 67 80 GLN A C 1
ATOM 608 O O . GLN A 1 80 ? -1.627 108.5 30.281 1 67 80 GLN A O 1
ATOM 613 N N . LYS A 1 81 ? -3.045 109.562 31.516 1 66.12 81 LYS A N 1
ATOM 614 C CA . LYS A 1 81 ? -2.217 109.375 32.719 1 66.12 81 LYS A CA 1
ATOM 615 C C . LYS A 1 81 ? -2.244 107.938 33.219 1 66.12 81 LYS A C 1
ATOM 617 O O . LYS A 1 81 ? -1.216 107.438 33.625 1 66.12 81 LYS A O 1
ATOM 622 N N . LEU A 1 82 ? -3.426 107.5 33.156 1 68.69 82 LEU A N 1
ATOM 623 C CA . LEU A 1 82 ? -3.52 106.125 33.594 1 68.69 82 LEU A CA 1
ATOM 624 C C . LEU A 1 82 ? -2.715 105.25 32.688 1 68.69 82 LEU A C 1
ATOM 626 O O . LEU A 1 82 ? -2.096 104.25 33.156 1 68.69 82 LEU A O 1
ATOM 630 N N . ARG A 1 83 ? -2.764 105.562 31.453 1 65.62 83 ARG A N 1
ATOM 631 C CA . ARG A 1 83 ? -1.956 104.812 30.5 1 65.62 83 ARG A CA 1
ATOM 632 C C . ARG A 1 83 ? -0.468 105 30.781 1 65.62 83 ARG A C 1
ATOM 634 O O . ARG A 1 83 ? 0.315 104.062 30.672 1 65.62 83 ARG A O 1
ATOM 641 N N . ALA A 1 84 ? -0.179 106.25 31.141 1 63.38 84 ALA A N 1
ATOM 642 C CA . ALA A 1 84 ? 1.221 106.562 31.391 1 63.38 84 ALA A CA 1
ATOM 643 C C . ALA A 1 84 ? 1.715 105.875 32.688 1 63.38 84 ALA A C 1
ATOM 645 O O . ALA A 1 84 ? 2.891 105.562 32.781 1 63.38 84 ALA A O 1
ATOM 646 N N . GLU A 1 85 ? 0.863 105.812 33.688 1 58.88 85 GLU A N 1
ATOM 647 C CA . GLU A 1 85 ? 1.28 105.25 34.969 1 58.88 85 GLU A CA 1
ATOM 648 C C . GLU A 1 85 ? 1.304 103.688 34.906 1 58.88 85 GLU A C 1
ATOM 650 O O . GLU A 1 85 ? 1.527 103.062 35.938 1 58.88 85 GLU A O 1
ATOM 655 N N . GLY A 1 86 ? 1.115 103.062 33.688 1 60 86 GLY A N 1
ATOM 656 C CA . GLY A 1 86 ? 1.52 101.688 33.5 1 60 86 GLY A CA 1
ATOM 657 C C . GLY A 1 86 ? 0.357 100.75 33.562 1 60 86 GLY A C 1
ATOM 658 O O . GLY A 1 86 ? 0.526 99.562 33.938 1 60 86 GLY A O 1
ATOM 659 N N . LEU A 1 87 ? -0.842 101.25 33.594 1 66.31 87 LEU A N 1
ATOM 660 C CA . LEU A 1 87 ? -1.869 100.188 33.562 1 66.31 87 LEU A CA 1
ATOM 661 C C . LEU A 1 87 ? -1.877 99.5 32.188 1 66.31 87 LEU A C 1
ATOM 663 O O . LEU A 1 87 ? -2.375 100.062 31.203 1 66.31 87 LEU A O 1
ATOM 667 N N . PRO A 1 88 ? -1.164 98.438 32.125 1 64.31 88 PRO A N 1
ATOM 668 C CA . PRO A 1 88 ? -1.073 97.688 30.828 1 64.31 88 PRO A CA 1
ATOM 669 C C . PRO A 1 88 ? -2.418 97.188 30.375 1 64.31 88 PRO A C 1
ATOM 671 O O . PRO A 1 88 ? -3.193 96.625 31.188 1 64.31 88 PRO A O 1
ATOM 674 N N . GLY A 1 89 ? -2.816 97.438 29.047 1 74.75 89 GLY A N 1
ATOM 675 C CA . GLY A 1 89 ? -3.953 96.812 28.359 1 74.75 89 GLY A CA 1
ATOM 676 C C . GLY A 1 89 ? -5.199 97.688 28.406 1 74.75 89 GLY A C 1
ATOM 677 O O . GLY A 1 89 ? -6.289 97.25 28.047 1 74.75 89 GLY A O 1
ATOM 678 N N . LEU A 1 90 ? -5.09 98.875 28.984 1 79.5 90 LEU A N 1
ATOM 679 C CA . LEU A 1 90 ? -6.258 99.75 29.047 1 79.5 90 LEU A CA 1
ATOM 680 C C . LEU A 1 90 ? -6.723 100.125 27.641 1 79.5 90 LEU A C 1
ATOM 682 O O . LEU A 1 90 ? -5.961 100.75 26.875 1 79.5 90 LEU A O 1
ATOM 686 N N . LYS A 1 91 ? -7.828 99.812 27.297 1 77.06 91 LYS A N 1
ATOM 687 C CA . LYS A 1 91 ? -8.391 100.125 25.984 1 77.06 91 LYS A CA 1
ATOM 688 C C . LYS A 1 91 ? -9.164 101.438 25.969 1 77.06 91 LYS A C 1
ATOM 690 O O . LYS A 1 91 ? -8.992 102.25 25.078 1 77.06 91 LYS A O 1
ATOM 695 N N . SER A 1 92 ? -10.062 101.5 26.922 1 77.06 92 SER A N 1
ATOM 696 C CA . SER A 1 92 ? -10.883 102.688 26.953 1 77.06 92 SER A CA 1
ATOM 697 C C . SER A 1 92 ? -11.297 103 28.391 1 77.06 92 SER A C 1
ATOM 699 O O . SER A 1 92 ? -11.281 102.188 29.266 1 77.06 92 SER A O 1
ATOM 701 N N . CYS A 1 93 ? -11.352 104.312 28.656 1 78.62 93 CYS A N 1
ATOM 702 C CA . CYS A 1 93 ? -11.867 104.75 29.938 1 78.62 93 CYS A CA 1
ATOM 703 C C . CYS A 1 93 ? -12.922 105.875 29.719 1 78.62 93 CYS A C 1
ATOM 705 O O . CYS A 1 93 ? -12.781 106.688 28.828 1 78.62 93 CYS A O 1
ATOM 707 N N . GLY A 1 94 ? -13.992 105.688 30.375 1 75.69 94 GLY A N 1
ATOM 708 C CA . GLY A 1 94 ? -15.047 106.75 30.328 1 75.69 94 GLY A CA 1
ATOM 709 C C . GLY A 1 94 ? -15.57 107.125 31.703 1 75.69 94 GLY A C 1
ATOM 710 O O . GLY A 1 94 ? -15.406 106.375 32.656 1 75.69 94 GLY A O 1
ATOM 711 N N . ILE A 1 95 ? -15.992 108.438 31.812 1 75.5 95 ILE A N 1
ATOM 712 C CA . ILE A 1 95 ? -16.562 108.938 33.062 1 75.5 95 ILE A CA 1
ATOM 713 C C . ILE A 1 95 ? -18.078 108.938 32.969 1 75.5 95 ILE A C 1
ATOM 715 O O . ILE A 1 95 ? -18.641 109.5 32 1 75.5 95 ILE A O 1
ATOM 719 N N . ASN A 1 96 ? -18.578 108.188 33.875 1 73.5 96 ASN A N 1
ATOM 720 C CA . ASN A 1 96 ? -20.031 108.188 33.938 1 73.5 96 ASN A CA 1
ATOM 721 C C . ASN A 1 96 ? -20.547 108.875 35.188 1 73.5 96 ASN A C 1
ATOM 723 O O . ASN A 1 96 ? -20.172 108.438 36.312 1 73.5 96 ASN A O 1
ATOM 727 N N . ARG A 1 97 ? -21.297 110.062 35.062 1 65.94 97 ARG A N 1
ATOM 728 C CA . ARG A 1 97 ? -21.891 110.75 36.188 1 65.94 97 ARG A CA 1
ATOM 729 C C . ARG A 1 97 ? -23.297 110.25 36.469 1 65.94 97 ARG A C 1
ATOM 731 O O . ARG A 1 97 ? -24.016 109.812 35.562 1 65.94 97 ARG A O 1
ATOM 738 N N . GLY A 1 98 ? -23.672 109.812 37.688 1 57.34 98 GLY A N 1
ATOM 739 C CA . GLY A 1 98 ? -24.938 109.312 38.125 1 57.34 98 GLY A CA 1
ATOM 740 C C . GLY A 1 98 ? -26.125 109.938 37.406 1 57.34 98 GLY A C 1
ATOM 741 O O . GLY A 1 98 ? -27.156 109.25 37.188 1 57.34 98 GLY A O 1
ATOM 742 N N . ASP A 1 99 ? -26.219 111.375 37.219 1 53.31 99 ASP A N 1
ATOM 743 C CA . ASP A 1 99 ? -27.391 112 36.656 1 53.31 99 ASP A CA 1
ATOM 744 C C . ASP A 1 99 ? -27.406 111.875 35.125 1 53.31 99 ASP A C 1
ATOM 746 O O . ASP A 1 99 ? -28.375 112.25 34.469 1 53.31 99 ASP A O 1
ATOM 750 N N . GLU A 1 100 ? -26.328 111.938 34.469 1 52.5 100 GLU A N 1
ATOM 751 C CA . GLU A 1 100 ? -26.359 112 33 1 52.5 100 GLU A CA 1
ATOM 752 C C . GLU A 1 100 ? -26.781 110.688 32.375 1 52.5 100 GLU A C 1
ATOM 754 O O . GLU A 1 100 ? -26.516 109.625 32.906 1 52.5 100 GLU A O 1
ATOM 759 N N . LYS A 1 101 ? -27.797 110.875 31.453 1 47.53 101 LYS A N 1
ATOM 760 C CA . LYS A 1 101 ? -28.359 109.812 30.562 1 47.53 101 LYS A CA 1
ATOM 761 C C . LYS A 1 101 ? -27.25 109 29.969 1 47.53 101 LYS A C 1
ATOM 763 O O . LYS A 1 101 ? -26.672 109.312 28.922 1 47.53 101 LYS A O 1
ATOM 768 N N . LEU A 1 102 ? -26.312 108.438 30.547 1 46.19 102 LEU A N 1
ATOM 769 C CA . LEU A 1 102 ? -25.25 107.562 30.016 1 46.19 102 LEU A CA 1
ATOM 770 C C . LEU A 1 102 ? -25.828 106.438 29.141 1 46.19 102 LEU A C 1
ATOM 772 O O . LEU A 1 102 ? -26.953 106 29.359 1 46.19 102 LEU A O 1
ATOM 776 N N . ALA A 1 103 ? -25.078 106.125 28.219 1 47.09 103 ALA A N 1
ATOM 777 C CA . ALA A 1 103 ? -25.344 105.062 27.281 1 47.09 103 ALA A CA 1
ATOM 778 C C . ALA A 1 103 ? -25.578 103.75 28 1 47.09 103 ALA A C 1
ATOM 780 O O . ALA A 1 103 ? -24.969 103.5 29.047 1 47.09 103 ALA A O 1
ATOM 781 N N . ALA A 1 104 ? -26.484 102.688 27.578 1 52 104 ALA A N 1
ATOM 782 C CA . ALA A 1 104 ? -27.406 101.625 27.938 1 52 104 ALA A CA 1
ATOM 783 C C . ALA A 1 104 ? -26.641 100.438 28.5 1 52 104 ALA A C 1
ATOM 785 O O . ALA A 1 104 ? -26.984 99.938 29.562 1 52 104 ALA A O 1
ATOM 786 N N . PRO A 1 105 ? -25.594 99.875 27.781 1 59.19 105 PRO A N 1
ATOM 787 C CA . PRO A 1 105 ? -25.375 98.5 28.125 1 59.19 105 PRO A CA 1
ATOM 788 C C . PRO A 1 105 ? -24.609 98.312 29.438 1 59.19 105 PRO A C 1
ATOM 790 O O . PRO A 1 105 ? -24.672 97.25 30.047 1 59.19 105 PRO A O 1
ATOM 793 N N . LEU A 1 106 ? -23.844 99.25 30.016 1 65.5 106 LEU A N 1
ATOM 794 C CA . LEU A 1 106 ? -23.031 99.062 31.203 1 65.5 106 LEU A CA 1
ATOM 795 C C . LEU A 1 106 ? -23.688 99.75 32.406 1 65.5 106 LEU A C 1
ATOM 797 O O . LEU A 1 106 ? -23.141 99.75 33.531 1 65.5 106 LEU A O 1
ATOM 801 N N . MET A 1 107 ? -24.859 100.25 32.312 1 68.31 107 MET A N 1
ATOM 802 C CA . MET A 1 107 ? -25.516 101.062 33.344 1 68.31 107 MET A CA 1
ATOM 803 C C . MET A 1 107 ? -25.812 100.25 34.594 1 68.31 107 MET A C 1
ATOM 805 O O . MET A 1 107 ? -25.594 100.688 35.688 1 68.31 107 MET A O 1
ATOM 809 N N . PRO A 1 108 ? -26.203 98.938 34.281 1 74.5 108 PRO A N 1
ATOM 810 C CA . PRO A 1 108 ? -26.469 98.188 35.5 1 74.5 108 PRO A CA 1
ATOM 811 C C . PRO A 1 108 ? -25.234 98 36.375 1 74.5 108 PRO A C 1
ATOM 813 O O . PRO A 1 108 ? -25.328 98.062 37.625 1 74.5 108 PRO A O 1
ATOM 816 N N . GLN A 1 109 ? -24.078 97.938 35.812 1 79.56 109 GLN A N 1
ATOM 817 C CA . GLN A 1 109 ? -22.859 97.75 36.594 1 79.56 109 GLN A CA 1
ATOM 818 C C . GLN A 1 109 ? -22.391 99.062 37.25 1 79.56 109 GLN A C 1
ATOM 820 O O . GLN A 1 109 ? -21.828 99.062 38.344 1 79.56 109 GLN A O 1
ATOM 825 N N . VAL A 1 110 ? -22.641 100.125 36.594 1 77.25 110 VAL A N 1
ATOM 826 C CA . VAL A 1 110 ? -22.281 101.375 37.125 1 77.25 110 VAL A CA 1
ATOM 827 C C . VAL A 1 110 ? -23.109 101.688 38.375 1 77.25 110 VAL A C 1
ATOM 829 O O . VAL A 1 110 ? -22.562 102.125 39.406 1 77.25 110 VAL A O 1
ATOM 832 N N . VAL A 1 111 ? -24.406 101.375 38.219 1 77.19 111 VAL A N 1
ATOM 833 C CA . VAL A 1 111 ? -25.297 101.625 39.375 1 77.19 111 VAL A CA 1
ATOM 834 C C . VAL A 1 111 ? -24.875 100.688 40.531 1 77.19 111 VAL A C 1
ATOM 836 O O . VAL A 1 111 ? -24.859 101.125 41.688 1 77.19 111 VAL A O 1
ATOM 839 N N . LYS A 1 112 ? -24.547 99.625 40.156 1 80.56 112 LYS A N 1
ATOM 840 C CA . LYS A 1 112 ? -24.125 98.625 41.156 1 80.56 112 LYS A CA 1
ATOM 841 C C . LYS A 1 112 ? -22.844 99.125 41.875 1 80.56 112 LYS A C 1
ATOM 843 O O . LYS A 1 112 ? -22.734 99 43.094 1 80.56 112 LYS A O 1
ATOM 848 N N . ALA A 1 113 ? -21.906 99.562 41.125 1 81.5 113 ALA A N 1
ATOM 849 C CA . ALA A 1 113 ? -20.656 100.062 41.688 1 81.5 113 ALA A CA 1
ATOM 850 C C . ALA A 1 113 ? -20.891 101.188 42.656 1 81.5 113 ALA A C 1
ATOM 852 O O . ALA A 1 113 ? -20.281 101.25 43.719 1 81.5 113 ALA A O 1
ATOM 853 N N . LEU A 1 114 ? -21.812 102 42.344 1 78.25 114 LEU A N 1
ATOM 854 C CA . LEU A 1 114 ? -22.109 103.125 43.219 1 78.25 114 LEU A CA 1
ATOM 855 C C . LEU A 1 114 ? -22.812 102.688 44.469 1 78.25 114 LEU A C 1
ATOM 857 O O . LEU A 1 114 ? -22.484 103.125 45.562 1 78.25 114 LEU A O 1
ATOM 861 N N . ARG A 1 115 ? -23.719 101.75 44.344 1 78.12 115 ARG A N 1
ATOM 862 C CA . ARG A 1 115 ? -24.422 101.25 45.5 1 78.12 115 ARG A CA 1
ATOM 863 C C . ARG A 1 115 ? -23.469 100.562 46.438 1 78.12 115 ARG A C 1
ATOM 865 O O . ARG A 1 115 ? -23.547 100.688 47.656 1 78.12 115 ARG A O 1
ATOM 872 N N . LEU A 1 116 ? -22.578 99.812 45.844 1 78.81 116 LEU A N 1
ATOM 873 C CA . LEU A 1 116 ? -21.672 99.062 46.688 1 78.81 116 LEU A CA 1
ATOM 874 C C . LEU A 1 116 ? -20.641 99.938 47.344 1 78.81 116 LEU A C 1
ATOM 876 O O . LEU A 1 116 ? -20.172 99.688 48.438 1 78.81 116 LEU A O 1
ATOM 880 N N . TYR A 1 117 ? -20.25 100.875 46.656 1 75.25 117 TYR A N 1
ATOM 881 C CA . TYR A 1 117 ? -19.359 101.875 47.281 1 75.25 117 TYR A CA 1
ATOM 882 C C . TYR A 1 117 ? -20.031 102.5 48.469 1 75.25 117 TYR A C 1
ATOM 884 O O . TYR A 1 117 ? -19.422 102.688 49.5 1 75.25 117 TYR A O 1
ATOM 892 N N . GLU A 1 118 ? -21.281 102.812 48.281 1 73.5 118 GLU A N 1
ATOM 893 C CA . GLU A 1 118 ? -22.031 103.438 49.344 1 73.5 118 GLU A CA 1
ATOM 894 C C . GLU A 1 118 ? -22.281 102.5 50.531 1 73.5 118 GLU A C 1
ATOM 896 O O . GLU A 1 118 ? -22.156 102.938 51.688 1 73.5 118 GLU A O 1
ATOM 901 N N . SER A 1 119 ? -22.656 101.375 50.188 1 74.44 119 SER A N 1
ATOM 902 C CA . SER A 1 119 ? -23.062 100.438 51.25 1 74.44 119 SER A CA 1
ATOM 903 C C . SER A 1 119 ? -21.844 99.75 51.906 1 74.44 119 SER A C 1
ATOM 905 O O . SER A 1 119 ? -21.781 99.625 53.125 1 74.44 119 SER A O 1
ATOM 907 N N . GLU A 1 120 ? -20.844 99.438 51.031 1 74.56 120 GLU A N 1
ATOM 908 C CA . GLU A 1 120 ? -19.766 98.562 51.562 1 74.56 120 GLU A CA 1
ATOM 909 C C . GLU A 1 120 ? -18.422 99.25 51.406 1 74.56 120 GLU A C 1
ATOM 911 O O . GLU A 1 120 ? -17.391 98.75 51.844 1 74.56 120 GLU A O 1
ATOM 916 N N . ARG A 1 121 ? -18.375 100.438 50.844 1 72.44 121 ARG A N 1
ATOM 917 C CA . ARG A 1 121 ? -17.156 101.188 50.531 1 72.44 121 ARG A CA 1
ATOM 918 C C . ARG A 1 121 ? -16.234 100.375 49.625 1 72.44 121 ARG A C 1
ATOM 920 O O . ARG A 1 121 ? -15.016 100.312 49.812 1 72.44 121 ARG A O 1
ATOM 927 N N . ARG A 1 122 ? -16.969 99.75 48.719 1 78.56 122 ARG A N 1
ATOM 928 C CA . ARG A 1 122 ? -16.188 99 47.75 1 78.56 122 ARG A CA 1
ATOM 929 C C . ARG A 1 122 ? -15.5 99.938 46.75 1 78.56 122 ARG A C 1
ATOM 931 O O . ARG A 1 122 ? -16.125 100.875 46.219 1 78.56 122 ARG A O 1
ATOM 938 N N . LEU A 1 123 ? -14.227 99.5 46.531 1 79.25 123 LEU A N 1
ATOM 939 C CA . LEU A 1 123 ? -13.398 100.438 45.75 1 79.25 123 LEU A CA 1
ATOM 940 C C . LEU A 1 123 ? -13.625 100.25 44.25 1 79.25 123 LEU A C 1
ATOM 942 O O . LEU A 1 123 ? -13.375 101.188 43.469 1 79.25 123 LEU A O 1
ATOM 946 N N . PHE A 1 124 ? -14.008 99 43.906 1 84.5 124 PHE A N 1
ATOM 947 C CA . PHE A 1 124 ? -14.156 98.75 42.469 1 84.5 124 PHE A CA 1
ATOM 948 C C . PHE A 1 124 ? -15.016 97.5 42.219 1 84.5 124 PHE A C 1
ATOM 950 O O . PHE A 1 124 ? -15.297 96.75 43.156 1 84.5 124 PHE A O 1
ATOM 957 N N . ILE A 1 125 ? -15.555 97.375 40.969 1 84.44 125 ILE A N 1
ATOM 958 C CA . ILE A 1 125 ? -16.141 96.125 40.438 1 84.44 125 ILE A CA 1
ATOM 959 C C . ILE A 1 125 ? -15.453 95.75 39.125 1 84.44 125 ILE A C 1
ATOM 961 O O . ILE A 1 125 ? -15.227 96.625 38.25 1 84.44 125 ILE A O 1
ATOM 965 N N . ALA A 1 126 ? -14.992 94.562 39.125 1 86.06 126 ALA A N 1
ATOM 966 C CA . ALA A 1 126 ? -14.367 94.062 37.906 1 86.06 126 ALA A CA 1
ATOM 967 C C . ALA A 1 126 ? -15.188 92.938 37.281 1 86.06 126 ALA A C 1
ATOM 969 O O . ALA A 1 126 ? -15.609 92 38 1 86.06 126 ALA A O 1
ATOM 970 N N . ASP A 1 127 ? -15.508 93 36 1 83.31 127 ASP A N 1
ATOM 971 C CA . ASP A 1 127 ? -16.234 91.938 35.25 1 83.31 127 ASP A CA 1
ATOM 972 C C . ASP A 1 127 ? -15.383 91.438 34.094 1 83.31 127 ASP A C 1
ATOM 974 O O . ASP A 1 127 ? -14.992 92.188 33.188 1 83.31 127 ASP A O 1
ATOM 978 N N . LEU A 1 128 ? -15.156 90.188 34.188 1 84.5 128 LEU A N 1
ATOM 979 C CA . LEU A 1 128 ? -14.344 89.5 33.156 1 84.5 128 LEU A CA 1
ATOM 980 C C . LEU A 1 128 ? -15.219 88.938 32.031 1 84.5 128 LEU A C 1
ATOM 982 O O . LEU A 1 128 ? -16.188 88.25 32.312 1 84.5 128 LEU A O 1
ATOM 986 N N . ASN A 1 129 ? -15 89.375 30.797 1 80.88 129 ASN A N 1
ATOM 987 C CA . ASN A 1 129 ? -15.602 88.75 29.609 1 80.88 129 ASN A CA 1
ATOM 988 C C . ASN A 1 129 ? -14.742 87.625 29.062 1 80.88 129 ASN A C 1
ATOM 990 O O . ASN A 1 129 ? -13.688 87.875 28.453 1 80.88 129 ASN A O 1
ATOM 994 N N . ARG A 1 130 ? -15.227 86.562 29.203 1 76.06 130 ARG A N 1
ATOM 995 C CA . ARG A 1 130 ? -14.477 85.312 28.844 1 76.06 130 ARG A CA 1
ATOM 996 C C . ARG A 1 130 ? -14.414 85.125 27.328 1 76.06 130 ARG A C 1
ATOM 998 O O . ARG A 1 130 ? -13.531 84.438 26.812 1 76.06 130 ARG A O 1
ATOM 1005 N N . THR A 1 131 ? -15.305 85.688 26.641 1 74.81 131 THR A N 1
ATOM 1006 C CA . THR A 1 131 ? -15.367 85.5 25.188 1 74.81 131 THR A CA 1
ATOM 1007 C C . THR A 1 131 ? -14.32 86.375 24.484 1 74.81 131 THR A C 1
ATOM 1009 O O . THR A 1 131 ? -13.609 85.875 23.594 1 74.81 131 THR A O 1
ATOM 1012 N N . ASP A 1 132 ? -14.195 87.562 24.891 1 76.44 132 ASP A N 1
ATOM 1013 C CA . ASP A 1 132 ? -13.297 88.5 24.188 1 76.44 132 ASP A CA 1
ATOM 1014 C C . ASP A 1 132 ? -12.031 88.75 25.016 1 76.44 132 ASP A C 1
ATOM 1016 O O . ASP A 1 132 ? -11.164 89.5 24.594 1 76.44 132 ASP A O 1
ATOM 1020 N N . PHE A 1 133 ? -11.82 88.125 26.188 1 80.75 133 PHE A N 1
ATOM 1021 C CA . PHE A 1 133 ? -10.672 88.25 27.062 1 80.75 133 PHE A CA 1
ATOM 1022 C C . PHE A 1 133 ? -10.461 89.75 27.453 1 80.75 133 PHE A C 1
ATOM 1024 O O . PHE A 1 133 ? -9.336 90.25 27.406 1 80.75 133 PHE A O 1
ATOM 1031 N N . THR A 1 134 ? -11.57 90.375 27.703 1 83.75 134 THR A N 1
ATOM 1032 C CA . THR A 1 134 ? -11.531 91.688 28.203 1 83.75 134 THR A CA 1
ATOM 1033 C C . THR A 1 134 ? -12.172 91.812 29.594 1 83.75 134 THR A C 1
ATOM 1035 O O . THR A 1 134 ? -12.898 90.875 30 1 83.75 134 THR A O 1
ATOM 1038 N N . ALA A 1 135 ? -11.672 92.688 30.391 1 87.06 135 ALA A N 1
ATOM 1039 C CA . ALA A 1 135 ? -12.273 92.938 31.703 1 87.06 135 ALA A CA 1
ATOM 1040 C C . ALA A 1 135 ? -12.781 94.375 31.797 1 87.06 135 ALA A C 1
ATOM 1042 O O . ALA A 1 135 ? -12.109 95.312 31.359 1 87.06 135 ALA A O 1
ATOM 1043 N N . ASN A 1 136 ? -14 94.562 32.156 1 85.69 136 ASN A N 1
ATOM 1044 C CA . ASN A 1 136 ? -14.562 95.875 32.438 1 85.69 136 ASN A CA 1
ATOM 1045 C C . ASN A 1 136 ? -14.438 96.25 33.906 1 85.69 136 ASN A C 1
ATOM 1047 O O . ASN A 1 136 ? -14.812 95.5 34.781 1 85.69 136 ASN A O 1
ATOM 1051 N N . LEU A 1 137 ? -13.828 97.375 34.156 1 88 137 LEU A N 1
ATOM 1052 C CA . LEU A 1 137 ? -13.609 97.875 35.531 1 88 137 LEU A CA 1
ATOM 1053 C C . LEU A 1 137 ? -14.516 99.062 35.844 1 88 137 LEU A C 1
ATOM 1055 O O . LEU A 1 137 ? -14.664 99.938 35 1 88 137 LEU A O 1
ATOM 1059 N N . PHE A 1 138 ? -15.109 99.062 36.969 1 86.06 138 PHE A N 1
ATOM 1060 C CA . PHE A 1 138 ? -15.945 100.125 37.469 1 86.06 138 PHE A CA 1
ATOM 1061 C C . PHE A 1 138 ? -15.414 100.688 38.781 1 86.06 138 PHE A C 1
ATOM 1063 O O . PHE A 1 138 ? -15.445 100 39.781 1 86.06 138 PHE A O 1
ATOM 1070 N N . VAL A 1 139 ? -14.945 101.875 38.75 1 85 139 VAL A N 1
ATOM 1071 C CA . VAL A 1 139 ? -14.336 102.5 39.938 1 85 139 VAL A CA 1
ATOM 1072 C C . VAL A 1 139 ? -15.109 103.75 40.344 1 85 139 VAL A C 1
ATOM 1074 O O . VAL A 1 139 ? -15.047 104.75 39.625 1 85 139 VAL A O 1
ATOM 1077 N N . PRO A 1 140 ? -15.703 103.688 41.438 1 82.5 140 PRO A N 1
ATOM 1078 C CA . PRO A 1 140 ? -16.406 104.875 41.906 1 82.5 140 PRO A CA 1
ATOM 1079 C C . PRO A 1 140 ? -15.469 106 42.406 1 82.5 140 PRO A C 1
ATOM 1081 O O . PRO A 1 140 ? -14.453 105.688 43.031 1 82.5 140 PRO A O 1
ATOM 1084 N N . VAL A 1 141 ? -15.773 107.25 42.062 1 76.5 141 VAL A N 1
ATOM 1085 C CA . VAL A 1 141 ? -14.961 108.375 42.469 1 76.5 141 VAL A CA 1
ATOM 1086 C C . VAL A 1 141 ? -15.805 109.312 43.312 1 76.5 141 VAL A C 1
ATOM 1088 O O . VAL A 1 141 ? -16.891 109.75 42.906 1 76.5 141 VAL A O 1
ATOM 1091 N N . ALA A 1 142 ? -15.234 109.562 44.531 1 69.44 142 ALA A N 1
ATOM 1092 C CA . ALA A 1 142 ? -15.938 110.5 45.406 1 69.44 142 ALA A CA 1
ATOM 1093 C C . ALA A 1 142 ? -15.453 111.938 45.219 1 69.44 142 ALA A C 1
ATOM 1095 O O . ALA A 1 142 ? -14.258 112.25 45.281 1 69.44 142 ALA A O 1
ATOM 1096 N N . THR A 1 143 ? -16.094 113 44.531 1 60.22 143 THR A N 1
ATOM 1097 C CA . THR A 1 143 ? -15.703 114.375 44.25 1 60.22 143 THR A CA 1
ATOM 1098 C C . THR A 1 143 ? -15.898 115.25 45.469 1 60.22 143 THR A C 1
ATOM 1100 O O . THR A 1 143 ? -15.438 116.375 45.5 1 60.22 143 THR A O 1
ATOM 1103 N N . GLY A 1 144 ? -16.562 114.875 46.688 1 54.16 144 GLY A N 1
ATOM 1104 C CA . GLY A 1 144 ? -16.75 115.75 47.875 1 54.16 144 GLY A CA 1
ATOM 1105 C C . GLY A 1 144 ? -17.016 114.938 49.125 1 54.16 144 GLY A C 1
ATOM 1106 O O . GLY A 1 144 ? -16.438 113.875 49.344 1 54.16 144 GLY A O 1
ATOM 1107 N N . GLU A 1 145 ? -18.172 115.375 49.938 1 54.22 145 GLU A N 1
ATOM 1108 C CA . GLU A 1 145 ? -18.578 115 51.281 1 54.22 145 GLU A CA 1
ATOM 1109 C C . GLU A 1 145 ? -18.891 113.562 51.375 1 54.22 145 GLU A C 1
ATOM 1111 O O . GLU A 1 145 ? -19.828 113.125 52.094 1 54.22 145 GLU A O 1
ATOM 1116 N N . GLY A 1 146 ? -18.047 112.562 50.812 1 60.81 146 GLY A N 1
ATOM 1117 C CA . GLY A 1 146 ? -18.172 111.125 51.125 1 60.81 146 GLY A CA 1
ATOM 1118 C C . GLY A 1 146 ? -19.094 110.375 50.125 1 60.81 146 GLY A C 1
ATOM 1119 O O . GLY A 1 146 ? -19.266 109.188 50.25 1 60.81 146 GLY A O 1
ATOM 1120 N N . VAL A 1 147 ? -19.828 111.125 49.281 1 64 147 VAL A N 1
ATOM 1121 C CA . VAL A 1 147 ? -20.75 110.5 48.375 1 64 147 VAL A CA 1
ATOM 1122 C C . VAL A 1 147 ? -20.141 110.375 46.969 1 64 147 VAL A C 1
ATOM 1124 O O . VAL A 1 147 ? -19.625 111.375 46.438 1 64 147 VAL A O 1
ATOM 1127 N N . ALA A 1 148 ? -19.984 109.188 46.406 1 71.06 148 ALA A N 1
ATOM 1128 C CA . ALA A 1 148 ? -19.5 109 45.062 1 71.06 148 ALA A CA 1
ATOM 1129 C C . ALA A 1 148 ? -20.609 109.188 44.031 1 71.06 148 ALA A C 1
ATOM 1131 O O . ALA A 1 148 ? -21.656 108.5 44.125 1 71.06 148 ALA A O 1
ATOM 1132 N N . ASP A 1 149 ? -20.562 110.188 43.188 1 72.31 149 ASP A N 1
ATOM 1133 C CA . ASP A 1 149 ? -21.578 110.438 42.156 1 72.31 149 ASP A CA 1
ATOM 1134 C C . ASP A 1 149 ? -21.047 110.188 40.75 1 72.31 149 ASP A C 1
ATOM 1136 O O . ASP A 1 149 ? -21.781 110.25 39.781 1 72.31 149 ASP A O 1
ATOM 1140 N N . THR A 1 150 ? -19.812 109.812 40.594 1 77.69 150 THR A N 1
ATOM 1141 C CA . THR A 1 150 ? -19.188 109.5 39.312 1 77.69 150 THR A CA 1
ATOM 1142 C C . THR A 1 150 ? -18.469 108.188 39.312 1 77.69 150 THR A C 1
ATOM 1144 O O . THR A 1 150 ? -17.875 107.812 40.312 1 77.69 150 THR A O 1
ATOM 1147 N N . VAL A 1 151 ? -18.734 107.438 38.25 1 82.69 151 VAL A N 1
ATOM 1148 C CA . VAL A 1 151 ? -18.047 106.188 38.125 1 82.69 151 VAL A CA 1
ATOM 1149 C C . VAL A 1 151 ? -17.125 106.25 36.906 1 82.69 151 VAL A C 1
ATOM 1151 O O . VAL A 1 151 ? -17.547 106.625 35.812 1 82.69 151 VAL A O 1
ATOM 1154 N N . LEU A 1 152 ? -15.883 105.812 37.094 1 82.44 152 LEU A N 1
ATOM 1155 C CA . LEU A 1 152 ? -14.945 105.625 36 1 82.44 152 LEU A CA 1
ATOM 1156 C C . LEU A 1 152 ? -15.047 104.188 35.438 1 82.44 152 LEU A C 1
ATOM 1158 O O . LEU A 1 152 ? -14.914 103.25 36.188 1 82.44 152 LEU A O 1
ATOM 1162 N N . THR A 1 153 ? -15.414 104.125 34.219 1 83.94 153 THR A N 1
ATOM 1163 C CA . THR A 1 153 ? -15.484 102.812 33.531 1 83.94 153 THR A CA 1
ATOM 1164 C C . THR A 1 153 ? -14.273 102.625 32.625 1 83.94 153 THR A C 1
ATOM 1166 O O . THR A 1 153 ? -14.031 103.438 31.734 1 83.94 153 THR A O 1
ATOM 1169 N N . CYS A 1 154 ? -13.523 101.5 32.875 1 84.56 154 CYS A N 1
ATOM 1170 C CA . CYS A 1 154 ? -12.359 101.188 32.062 1 84.56 154 CYS A CA 1
ATOM 1171 C C . CYS A 1 154 ? -12.469 99.812 31.484 1 84.56 154 CYS A C 1
ATOM 1173 O O . CYS A 1 154 ? -12.969 98.875 32.156 1 84.56 154 CYS A O 1
ATOM 1175 N N . SER A 1 155 ? -12.133 99.688 30.281 1 84.25 155 SER A N 1
ATOM 1176 C CA . SER A 1 155 ? -12.031 98.375 29.641 1 84.25 155 SER A CA 1
ATOM 1177 C C . SER A 1 155 ? -10.57 97.938 29.438 1 84.25 155 SER A C 1
ATOM 1179 O O . SER A 1 155 ? -9.773 98.688 28.875 1 84.25 155 SER A O 1
ATOM 1181 N N . LEU A 1 156 ? -10.281 96.688 29.984 1 86.81 156 LEU A N 1
ATOM 1182 C CA . LEU A 1 156 ? -8.922 96.188 29.922 1 86.81 156 LEU A CA 1
ATOM 1183 C C . LEU A 1 156 ? -8.852 95 29 1 86.81 156 LEU A C 1
ATOM 1185 O O . LEU A 1 156 ? -9.734 94.125 29.031 1 86.81 156 LEU A O 1
ATOM 1189 N N . GLU A 1 157 ? -7.941 95 28.109 1 84.75 157 GLU A N 1
ATOM 1190 C CA . GLU A 1 157 ? -7.641 93.875 27.297 1 84.75 157 GLU A CA 1
ATOM 1191 C C . GLU A 1 157 ? -6.637 92.938 28 1 84.75 157 GLU A C 1
ATOM 1193 O O . GLU A 1 157 ? -5.566 93.375 28.422 1 84.75 157 GLU A O 1
ATOM 1198 N N . LEU A 1 158 ? -7.102 91.688 28.203 1 84.38 158 LEU A N 1
ATOM 1199 C CA . LEU A 1 158 ? -6.227 90.75 28.844 1 84.38 158 LEU A CA 1
ATOM 1200 C C . LEU A 1 158 ? -5.535 89.875 27.812 1 84.38 158 LEU A C 1
ATOM 1202 O O . LEU A 1 158 ? -5.871 88.688 27.656 1 84.38 158 LEU A O 1
ATOM 1206 N N . ALA A 1 159 ? -4.602 90.375 27.141 1 77.62 159 ALA A N 1
ATOM 1207 C CA . ALA A 1 159 ? -3.867 89.688 26.078 1 77.62 159 ALA A CA 1
ATOM 1208 C C . ALA A 1 159 ? -3.166 88.438 26.609 1 77.62 159 ALA A C 1
ATOM 1210 O O . ALA A 1 159 ? -3.066 87.438 25.906 1 77.62 159 ALA A O 1
ATOM 1211 N N . SER A 1 160 ? -2.748 88.438 27.859 1 75.69 160 SER A N 1
ATOM 1212 C CA . SER A 1 160 ? -2.035 87.312 28.469 1 75.69 160 SER A CA 1
ATOM 1213 C C . SER A 1 160 ? -2.943 86.125 28.609 1 75.69 160 SER A C 1
ATOM 1215 O O . SER A 1 160 ? -2.49 85 28.484 1 75.69 160 SER A O 1
ATOM 1217 N N . LEU A 1 161 ? -4.23 86.438 28.75 1 76.81 161 LEU A N 1
ATOM 1218 C CA . LEU A 1 161 ? -5.191 85.312 28.859 1 76.81 161 LEU A CA 1
ATOM 1219 C C . LEU A 1 161 ? -5.402 84.625 27.516 1 76.81 161 LEU A C 1
ATOM 1221 O O . LEU A 1 161 ? -5.488 83.438 27.453 1 76.81 161 LEU A O 1
ATOM 1225 N N . ARG A 1 162 ? -5.559 85.438 26.531 1 76.56 162 ARG A N 1
ATOM 1226 C CA . ARG A 1 162 ? -5.738 84.875 25.188 1 76.56 162 ARG A CA 1
ATOM 1227 C C . ARG A 1 162 ? -4.559 84 24.797 1 76.56 162 ARG A C 1
ATOM 1229 O O . ARG A 1 162 ? -4.746 82.938 24.234 1 76.56 162 ARG A O 1
ATOM 1236 N N . GLU A 1 163 ? -3.406 84.438 25.141 1 79.88 163 GLU A N 1
ATOM 1237 C CA . GLU A 1 163 ? -2.207 83.688 24.797 1 79.88 163 GLU A CA 1
ATOM 1238 C C . GLU A 1 163 ? -2.152 82.375 25.562 1 79.88 163 GLU A C 1
ATOM 1240 O O . GLU A 1 163 ? -1.76 81.375 25 1 79.88 163 GLU A O 1
ATOM 1245 N N . SER A 1 164 ? -2.635 82.375 26.75 1 75.62 164 SER A N 1
ATOM 1246 C CA . SER A 1 164 ? -2.643 81.188 27.547 1 75.62 164 SER A CA 1
ATOM 1247 C C . SER A 1 164 ? -3.637 80.188 26.984 1 75.62 164 SER A C 1
ATOM 1249 O O . SER A 1 164 ? -3.35 78.938 26.922 1 75.62 164 SER A O 1
ATOM 1251 N N . PHE A 1 165 ? -4.719 80.625 26.469 1 75.88 165 PHE A N 1
ATOM 1252 C CA . PHE A 1 165 ? -5.742 79.75 25.906 1 75.88 165 PHE A CA 1
ATOM 1253 C C . PHE A 1 165 ? -5.266 79.188 24.594 1 75.88 165 PHE A C 1
ATOM 1255 O O . PHE A 1 165 ? -5.457 78 24.359 1 75.88 165 PHE A O 1
ATOM 1262 N N . GLN A 1 166 ? -4.727 79.938 23.797 1 79.56 166 GLN A N 1
ATOM 1263 C CA . GLN A 1 166 ? -4.223 79.438 22.516 1 79.56 166 GLN A CA 1
ATOM 1264 C C . GLN A 1 166 ? -3.121 78.375 22.734 1 79.56 166 GLN A C 1
ATOM 1266 O O . GLN A 1 166 ? -3.062 77.375 22.016 1 79.56 166 GLN A O 1
ATOM 1271 N N . ARG A 1 167 ? -2.371 78.625 23.75 1 75.81 167 ARG A N 1
ATOM 1272 C CA . ARG A 1 167 ? -1.312 77.688 24.047 1 75.81 167 ARG A CA 1
ATOM 1273 C C . ARG A 1 167 ? -1.896 76.312 24.484 1 75.81 167 ARG A C 1
ATOM 1275 O O . ARG A 1 167 ? -1.392 75.25 24.109 1 75.81 167 ARG A O 1
ATOM 1282 N N . LEU A 1 168 ? -2.971 76.375 25.188 1 74.94 168 LEU A N 1
ATOM 1283 C CA . LEU A 1 168 ? -3.633 75.188 25.641 1 74.94 168 LEU A CA 1
ATOM 1284 C C . LEU A 1 168 ? -4.242 74.438 24.469 1 74.94 168 LEU A C 1
ATOM 1286 O O . LEU A 1 168 ? -4.137 73.188 24.391 1 74.94 168 LEU A O 1
ATOM 1290 N N . MET A 1 169 ? -4.852 75.188 23.609 1 76.12 169 MET A N 1
ATOM 1291 C CA . MET A 1 169 ? -5.477 74.562 22.453 1 76.12 169 MET A CA 1
ATOM 1292 C C . MET A 1 169 ? -4.434 73.875 21.547 1 76.12 169 MET A C 1
ATOM 1294 O O . MET A 1 169 ? -4.645 72.812 21.031 1 76.12 169 MET A O 1
ATOM 1298 N N . HIS A 1 170 ? -3.316 74.562 21.391 1 80.69 170 HIS A N 1
ATOM 1299 C CA . HIS A 1 170 ? -2.252 74 20.578 1 80.69 170 HIS A CA 1
ATOM 1300 C C . HIS A 1 170 ? -1.698 72.688 21.219 1 80.69 170 HIS A C 1
ATOM 1302 O O . HIS A 1 170 ? -1.441 71.688 20.531 1 80.69 170 HIS A O 1
ATOM 1308 N N . LEU A 1 171 ? -1.679 72.688 22.484 1 74.94 171 LEU A N 1
ATOM 1309 C CA . LEU A 1 171 ? -1.174 71.5 23.188 1 74.94 171 LEU A CA 1
ATOM 1310 C C . LEU A 1 171 ? -2.131 70.375 23.047 1 74.94 171 LEU A C 1
ATOM 1312 O O . LEU A 1 171 ? -1.697 69.188 22.812 1 74.94 171 LEU A O 1
ATOM 1316 N N . ALA A 1 172 ? -3.4 70.625 23.141 1 72.38 172 ALA A N 1
ATOM 1317 C CA . ALA A 1 172 ? -4.406 69.625 22.969 1 72.38 172 ALA A CA 1
ATOM 1318 C C . ALA A 1 172 ? -4.348 69 21.578 1 72.38 172 ALA A C 1
ATOM 1320 O O . ALA A 1 172 ? -4.457 67.75 21.422 1 72.38 172 ALA A O 1
ATOM 1321 N N . LEU A 1 173 ? -4.137 69.812 20.594 1 78.06 173 LEU A N 1
ATOM 1322 C CA . LEU A 1 173 ? -4.066 69.375 19.203 1 78.06 173 LEU A CA 1
ATOM 1323 C C . LEU A 1 173 ? -2.838 68.5 19 1 78.06 173 LEU A C 1
ATOM 1325 O O . LEU A 1 173 ? -2.902 67.5 18.297 1 78.06 173 LEU A O 1
ATOM 1329 N N . VAL A 1 174 ? -1.772 68.875 19.656 1 77.88 174 VAL A N 1
ATOM 1330 C CA . VAL A 1 174 ? -0.538 68.062 19.516 1 77.88 174 VAL A CA 1
ATOM 1331 C C . VAL A 1 174 ? -0.706 66.75 20.172 1 77.88 174 VAL A C 1
ATOM 1333 O O . VAL A 1 174 ? -0.312 65.688 19.594 1 77.88 174 VAL A O 1
ATOM 1336 N N . ILE A 1 175 ? -1.398 66.625 21.234 1 73.56 175 ILE A N 1
ATOM 1337 C CA . ILE A 1 175 ? -1.604 65.375 21.938 1 73.56 175 ILE A CA 1
ATOM 1338 C C . ILE A 1 175 ? -2.484 64.438 21.094 1 73.56 175 ILE A C 1
ATOM 1340 O O . ILE A 1 175 ? -2.211 63.219 20.969 1 73.56 175 ILE A O 1
ATOM 1344 N N . LEU A 1 176 ? -3.451 65 20.484 1 73.19 176 LEU A N 1
ATOM 1345 C CA . LEU A 1 176 ? -4.352 64.25 19.641 1 73.19 176 LEU A CA 1
ATOM 1346 C C . LEU A 1 176 ? -3.607 63.656 18.438 1 73.19 176 LEU A C 1
ATOM 1348 O O . LEU A 1 176 ? -3.779 62.5 18.109 1 73.19 176 LEU A O 1
ATOM 1352 N N . ALA A 1 177 ? -2.791 64.5 17.828 1 80.5 177 ALA A N 1
ATOM 1353 C CA . ALA A 1 177 ? -2.041 64.062 16.656 1 80.5 177 ALA A CA 1
ATOM 1354 C C . ALA A 1 177 ? -1.063 62.938 17.016 1 80.5 177 ALA A C 1
ATOM 1356 O O . ALA A 1 177 ? -0.947 61.938 16.281 1 80.5 177 ALA A O 1
ATOM 1357 N N . VAL A 1 178 ? -0.488 63 18.172 1 76.69 178 VAL A N 1
ATOM 1358 C CA . VAL A 1 178 ? 0.504 62 18.609 1 76.69 178 VAL A CA 1
ATOM 1359 C C . VAL A 1 178 ? -0.184 60.688 18.922 1 76.69 178 VAL A C 1
ATOM 1361 O O . VAL A 1 178 ? 0.328 59.625 18.594 1 76.69 178 VAL A O 1
ATOM 1364 N N . THR A 1 179 ? -1.364 60.719 19.469 1 72.75 179 THR A N 1
ATOM 1365 C CA . THR A 1 179 ? -2.09 59.5 19.812 1 72.75 179 THR A CA 1
ATOM 1366 C C . THR A 1 179 ? -2.549 58.75 18.547 1 72.75 179 THR A C 1
ATOM 1368 O O . THR A 1 179 ? -2.486 57.531 18.484 1 72.75 179 THR A O 1
ATOM 1371 N N . LEU A 1 180 ? -3 59.562 17.625 1 75.38 180 LEU A N 1
ATOM 1372 C CA . LEU A 1 180 ? -3.451 58.969 16.391 1 75.38 180 LEU A CA 1
ATOM 1373 C C . LEU A 1 180 ? -2.289 58.281 15.656 1 75.38 180 LEU A C 1
ATOM 1375 O O . LEU A 1 180 ? -2.445 57.219 15.094 1 75.38 180 LEU A O 1
ATOM 1379 N N . LEU A 1 181 ? -1.163 58.938 15.672 1 82.31 181 LEU A N 1
ATOM 1380 C CA . LEU A 1 181 ? 0.024 58.375 15.031 1 82.31 181 LEU A CA 1
ATOM 1381 C C . LEU A 1 181 ? 0.478 57.094 15.742 1 82.31 181 LEU A C 1
ATOM 1383 O O . LEU A 1 181 ? 0.843 56.125 15.094 1 82.31 181 LEU A O 1
ATOM 1387 N N . ALA A 1 182 ? 0.368 57.031 17.031 1 76.38 182 ALA A N 1
ATOM 1388 C CA . ALA A 1 182 ? 0.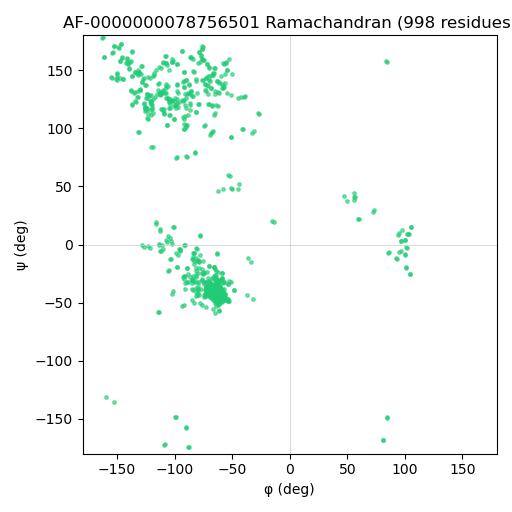75 55.875 17.812 1 76.38 182 ALA A CA 1
ATOM 1389 C C . ALA A 1 182 ? -0.156 54.688 17.5 1 76.38 182 ALA A C 1
ATOM 1391 O O . ALA A 1 182 ? 0.311 53.531 17.406 1 76.38 182 ALA A O 1
ATOM 1392 N N . GLN A 1 183 ? -1.404 54.938 17.25 1 71.75 183 GLN A N 1
ATOM 1393 C CA . GLN A 1 183 ? -2.352 53.906 16.922 1 71.75 183 GLN A CA 1
ATOM 1394 C C . GLN A 1 183 ? -2.059 53.312 15.547 1 71.75 183 GLN A C 1
ATOM 1396 O O . GLN A 1 183 ? -2.166 52.094 15.352 1 71.75 183 GLN A O 1
ATOM 1401 N N . ALA A 1 184 ? -1.73 54.156 14.727 1 78.25 184 ALA A N 1
ATOM 1402 C CA . ALA A 1 184 ? -1.431 53.688 13.375 1 78.25 184 ALA A CA 1
ATOM 1403 C C . ALA A 1 184 ? -0.182 52.812 13.359 1 78.25 184 ALA A C 1
ATOM 1405 O O . ALA A 1 184 ? -0.147 51.781 12.68 1 78.25 184 ALA A O 1
ATOM 1406 N N . VAL A 1 185 ? 0.775 53.188 14.141 1 80.06 185 VAL A N 1
ATOM 1407 C CA . VAL A 1 185 ? 2.02 52.438 14.211 1 80.06 185 VAL A CA 1
ATOM 1408 C C . VAL A 1 185 ? 1.759 51.094 14.852 1 80.06 185 VAL A C 1
ATOM 1410 O O . VAL A 1 185 ? 2.258 50.062 14.375 1 80.06 185 VAL A O 1
ATOM 1413 N N . LEU A 1 186 ? 0.899 51.031 15.828 1 76.88 186 LEU A N 1
ATOM 1414 C CA . LEU A 1 186 ? 0.571 49.781 16.5 1 76.88 186 LEU A CA 1
ATOM 1415 C C . LEU A 1 186 ? -0.169 48.844 15.555 1 76.88 186 LEU A C 1
ATOM 1417 O O . LEU A 1 186 ? 0.126 47.656 15.508 1 76.88 186 LEU A O 1
ATOM 1421 N N . ALA A 1 187 ? -1.053 49.375 14.812 1 74.81 187 ALA A N 1
ATOM 1422 C CA . ALA A 1 187 ? -1.83 48.562 13.875 1 74.81 187 ALA A CA 1
ATOM 1423 C C . ALA A 1 187 ? -0.931 47.938 12.812 1 74.81 187 ALA A C 1
ATOM 1425 O O . ALA A 1 187 ? -1.083 46.75 12.477 1 74.81 187 ALA A O 1
ATOM 1426 N N . LEU A 1 188 ? -0.047 48.688 12.383 1 81.19 188 LEU A N 1
ATOM 1427 C CA . LEU A 1 188 ? 0.87 48.219 11.359 1 81.19 188 LEU A CA 1
ATOM 1428 C C . LEU A 1 188 ? 1.792 47.125 11.93 1 81.19 188 LEU A C 1
ATOM 1430 O O . LEU A 1 188 ? 2.088 46.156 11.258 1 81.19 188 LEU A O 1
ATOM 1434 N N . PHE A 1 189 ? 2.139 47.344 13.094 1 82 189 PHE A N 1
ATOM 1435 C CA . PHE A 1 189 ? 3.01 46.375 13.773 1 82 189 PHE A CA 1
ATOM 1436 C C . PHE A 1 189 ? 2.307 45.062 13.961 1 82 189 PHE A C 1
ATOM 1438 O O . PHE A 1 189 ? 2.865 44 13.641 1 82 189 PHE A O 1
ATOM 1445 N N . VAL A 1 190 ? 1.102 45.094 14.469 1 79.12 190 VAL A N 1
ATOM 1446 C CA . VAL A 1 190 ? 0.332 43.875 14.688 1 79.12 190 VAL A CA 1
ATOM 1447 C C . VAL A 1 190 ? 0.1 43.156 13.359 1 79.12 190 VAL A C 1
ATOM 1449 O O . VAL A 1 190 ? 0.219 41.938 13.281 1 79.12 190 VAL A O 1
ATOM 1452 N N . TYR A 1 191 ? -0.202 43.906 12.391 1 80.06 191 TYR A N 1
ATOM 1453 C CA . TYR A 1 191 ? -0.445 43.312 11.078 1 80.06 191 TYR A CA 1
ATOM 1454 C C . TYR A 1 191 ? 0.792 42.594 10.57 1 80.06 191 TYR A C 1
ATOM 1456 O O . TYR A 1 191 ? 0.708 41.438 10.141 1 80.06 191 TYR A O 1
ATOM 1464 N N . ARG A 1 192 ? 1.9 43.156 10.633 1 80.88 192 ARG A N 1
ATOM 1465 C CA . ARG A 1 192 ? 3.127 42.625 10.055 1 80.88 192 ARG A CA 1
ATOM 1466 C C . ARG A 1 192 ? 3.66 41.469 10.883 1 80.88 192 ARG A C 1
ATOM 1468 O O . ARG A 1 192 ? 4.207 40.5 10.344 1 80.88 192 ARG A O 1
ATOM 1475 N N . VAL A 1 193 ? 3.404 41.594 12.172 1 79 193 VAL A N 1
ATOM 1476 C CA . VAL A 1 193 ? 4.059 40.625 13.055 1 79 193 VAL A CA 1
ATOM 1477 C C . VAL A 1 193 ? 3.139 39.406 13.273 1 79 193 VAL A C 1
ATOM 1479 O O . VAL A 1 193 ? 3.609 38.281 13.438 1 79 193 VAL A O 1
ATOM 1482 N N . ILE A 1 194 ? 1.84 39.688 13.211 1 81.5 194 ILE A N 1
ATOM 1483 C CA . ILE A 1 194 ? 0.934 38.594 13.57 1 81.5 194 ILE A CA 1
ATOM 1484 C C . ILE A 1 194 ? 0.146 38.156 12.344 1 81.5 194 ILE A C 1
ATOM 1486 O O . ILE A 1 194 ? 0.278 37 11.891 1 81.5 194 ILE A O 1
ATOM 1490 N N . ILE A 1 195 ? -0.583 39.031 11.711 1 80.88 195 ILE A N 1
ATOM 1491 C CA . ILE A 1 195 ? -1.567 38.656 10.695 1 80.88 195 ILE A CA 1
ATOM 1492 C C . ILE A 1 195 ? -0.86 38.094 9.469 1 80.88 195 ILE A C 1
ATOM 1494 O O . ILE A 1 195 ? -1.262 37.031 8.953 1 80.88 195 ILE A O 1
ATOM 1498 N N . ARG A 1 196 ? 0.125 38.688 9.023 1 82.69 196 ARG A N 1
ATOM 1499 C CA . ARG A 1 196 ? 0.825 38.25 7.824 1 82.69 196 ARG A CA 1
ATOM 1500 C C . ARG A 1 196 ? 1.397 36.844 8.016 1 82.69 196 ARG A C 1
ATOM 1502 O O . ARG A 1 196 ? 1.303 36 7.121 1 82.69 196 ARG A O 1
ATOM 1509 N N . ARG A 1 197 ? 1.954 36.594 9.109 1 83.88 197 ARG A N 1
ATOM 1510 C CA . ARG A 1 197 ? 2.572 35.281 9.406 1 83.88 197 ARG A CA 1
ATOM 1511 C C . ARG A 1 197 ? 1.517 34.188 9.555 1 83.88 197 ARG A C 1
ATOM 1513 O O . ARG A 1 197 ? 1.711 33.062 9.102 1 83.88 197 ARG A O 1
ATOM 1520 N N . LEU A 1 198 ? 0.416 34.562 10.117 1 84.5 198 LEU A N 1
ATOM 1521 C CA . LEU A 1 198 ? -0.669 33.594 10.273 1 84.5 198 LEU A CA 1
ATOM 1522 C C . LEU A 1 198 ? -1.259 33.219 8.914 1 84.5 198 LEU A C 1
ATOM 1524 O O . LEU A 1 198 ? -1.604 32.062 8.68 1 84.5 198 LEU A O 1
ATOM 1528 N N . ARG A 1 199 ? -1.342 34.188 8.039 1 83.69 199 ARG A N 1
ATOM 1529 C CA . ARG A 1 199 ? -1.87 33.938 6.703 1 83.69 199 ARG A CA 1
ATOM 1530 C C . ARG A 1 199 ? -0.938 33.031 5.914 1 83.69 199 ARG A C 1
ATOM 1532 O O . ARG A 1 199 ? -1.396 32.188 5.137 1 83.69 199 ARG A O 1
ATOM 1539 N N . SER A 1 200 ? 0.319 33.219 6.148 1 85.88 200 SER A N 1
ATOM 1540 C CA . SER A 1 200 ? 1.287 32.344 5.48 1 85.88 200 SER A CA 1
ATOM 1541 C C . SER A 1 200 ? 1.139 30.906 5.938 1 85.88 200 SER A C 1
ATOM 1543 O O . SER A 1 200 ? 1.203 29.984 5.121 1 85.88 200 SER A O 1
ATOM 1545 N N . LEU A 1 201 ? 0.979 30.703 7.172 1 85.88 201 LEU A N 1
ATOM 1546 C CA . LEU A 1 201 ? 0.783 29.359 7.703 1 85.88 201 LEU A CA 1
ATOM 1547 C C . LEU A 1 201 ? -0.52 28.75 7.191 1 85.88 201 LEU A C 1
ATOM 1549 O O . LEU A 1 201 ? -0.593 27.547 6.938 1 85.88 201 LEU A O 1
ATOM 1553 N N . GLU A 1 202 ? -1.535 29.625 7.109 1 85.69 202 GLU A N 1
ATOM 1554 C CA . GLU A 1 202 ? -2.805 29.188 6.535 1 85.69 202 GLU A CA 1
ATOM 1555 C C . GLU A 1 202 ? -2.623 28.688 5.105 1 85.69 202 GLU A C 1
ATOM 1557 O O . GLU A 1 202 ? -3.152 27.641 4.738 1 85.69 202 GLU A O 1
ATOM 1562 N N . GLY A 1 203 ? -1.902 29.391 4.316 1 85.31 203 GLY A N 1
ATOM 1563 C CA . GLY A 1 203 ? -1.61 28.969 2.955 1 85.31 203 GLY A CA 1
ATOM 1564 C C . GLY A 1 203 ? -0.85 27.656 2.887 1 85.31 203 GLY A C 1
ATOM 1565 O O . GLY A 1 203 ? -1.159 26.797 2.062 1 85.31 203 GLY A O 1
ATOM 1566 N N . ALA A 1 204 ? 0.128 27.531 3.713 1 86.19 204 ALA A N 1
ATOM 1567 C CA . ALA A 1 204 ? 0.904 26.297 3.77 1 86.19 204 ALA A CA 1
ATOM 1568 C C . ALA A 1 204 ? 0.019 25.109 4.141 1 86.19 204 ALA A C 1
ATOM 1570 O O . ALA A 1 204 ? 0.184 24 3.6 1 86.19 204 ALA A O 1
ATOM 1571 N N . SER A 1 205 ? -0.859 25.266 5.062 1 86.12 205 SER A N 1
ATOM 1572 C CA . SER A 1 205 ? -1.787 24.219 5.492 1 86.12 205 SER A CA 1
ATOM 1573 C C . SER A 1 205 ? -2.678 23.766 4.34 1 86.12 205 SER A C 1
ATOM 1575 O O . SER A 1 205 ? -2.928 22.578 4.172 1 86.12 205 SER A O 1
ATOM 1577 N N . GLN A 1 206 ? -3.088 24.75 3.539 1 87.06 206 GLN A N 1
ATOM 1578 C CA . GLN A 1 206 ? -3.938 24.422 2.398 1 87.06 206 GLN A CA 1
ATOM 1579 C C . GLN A 1 206 ? -3.172 23.609 1.361 1 87.06 206 GLN A C 1
ATOM 1581 O O . GLN A 1 206 ? -3.711 22.656 0.795 1 87.06 206 GLN A O 1
ATOM 1586 N N . LYS A 1 207 ? -1.982 23.953 1.125 1 87.19 207 LYS A N 1
ATOM 1587 C CA . LYS A 1 207 ? -1.152 23.203 0.186 1 87.19 207 LYS A CA 1
ATOM 1588 C C . LYS A 1 207 ? -0.914 21.781 0.678 1 87.19 207 LYS A C 1
ATOM 1590 O O . LYS A 1 207 ? -0.956 20.828 -0.107 1 87.19 207 LYS A O 1
ATOM 1595 N N . LEU A 1 208 ? -0.736 21.594 1.889 1 85.62 208 LEU A N 1
ATOM 1596 C CA . LEU A 1 208 ? -0.516 20.281 2.477 1 85.62 208 LEU A CA 1
ATOM 1597 C C . LEU A 1 208 ? -1.771 19.422 2.369 1 85.62 208 LEU A C 1
ATOM 1599 O O . LEU A 1 208 ? -1.686 18.219 2.107 1 85.62 208 LEU A O 1
ATOM 1603 N N . ALA A 1 209 ? -2.912 20.109 2.562 1 82.25 209 ALA A N 1
ATOM 1604 C CA . ALA A 1 209 ? -4.184 19.406 2.426 1 82.25 209 ALA A CA 1
ATOM 1605 C C . ALA A 1 209 ? -4.359 18.859 1.015 1 82.25 209 ALA A C 1
ATOM 1607 O O . ALA A 1 209 ? -4.977 17.797 0.823 1 82.25 209 ALA A O 1
ATOM 1608 N N . ALA A 1 210 ? -3.775 19.609 0.116 1 83.88 210 ALA A N 1
ATOM 1609 C CA . ALA A 1 210 ? -3.865 19.188 -1.28 1 83.88 210 ALA A CA 1
ATOM 1610 C C . ALA A 1 210 ? -2.801 18.141 -1.609 1 83.88 210 ALA A C 1
ATOM 1612 O O . ALA A 1 210 ? -2.744 17.641 -2.734 1 83.88 210 ALA A O 1
ATOM 1613 N N . GLY A 1 211 ? -1.958 17.938 -0.672 1 81.19 211 GLY A N 1
ATOM 1614 C CA . GLY A 1 211 ? -0.981 16.875 -0.853 1 81.19 211 GLY A CA 1
ATOM 1615 C C . GLY A 1 211 ? 0.396 17.391 -1.228 1 81.19 211 GLY A C 1
ATOM 1616 O O . GLY A 1 211 ? 1.283 16.609 -1.575 1 81.19 211 GLY A O 1
ATOM 1617 N N . ASP A 1 212 ? 0.536 18.672 -1.146 1 85 212 ASP A N 1
ATOM 1618 C CA . ASP A 1 212 ? 1.822 19.281 -1.475 1 85 212 ASP A CA 1
ATOM 1619 C C . ASP A 1 212 ? 2.697 19.422 -0.231 1 85 212 ASP A C 1
ATOM 1621 O O . ASP A 1 212 ? 2.463 20.297 0.604 1 85 212 ASP A O 1
ATOM 1625 N N . PHE A 1 213 ? 3.752 18.609 -0.124 1 85.06 213 PHE A N 1
ATOM 1626 C CA . PHE A 1 213 ? 4.633 18.625 1.039 1 85.06 213 PHE A CA 1
ATOM 1627 C C . PHE A 1 213 ? 5.906 19.406 0.748 1 85.06 213 PHE A C 1
ATOM 1629 O O . PHE A 1 213 ? 6.883 19.312 1.495 1 85.06 213 PHE A O 1
ATOM 1636 N N . SER A 1 214 ? 5.98 20.172 -0.27 1 80.88 214 SER A N 1
ATOM 1637 C CA . SER A 1 214 ? 7.219 20.797 -0.734 1 80.88 214 SER A CA 1
ATOM 1638 C C . SER A 1 214 ? 7.555 22.031 0.087 1 80.88 214 SER A C 1
ATOM 1640 O O . SER A 1 214 ? 8.703 22.484 0.099 1 80.88 214 SER A O 1
ATOM 1642 N N . GLY A 1 215 ? 6.711 22.562 0.841 1 77 215 GLY A N 1
ATOM 1643 C CA . GLY A 1 215 ? 6.98 23.797 1.566 1 77 215 GLY A CA 1
ATOM 1644 C C . GLY A 1 215 ? 8.016 23.641 2.66 1 77 215 GLY A C 1
ATOM 1645 O O . GLY A 1 215 ? 8.078 22.594 3.314 1 77 215 GLY A O 1
ATOM 1646 N N . GLU A 1 216 ? 8.977 24.578 2.748 1 75.31 216 GLU A N 1
ATOM 1647 C CA . GLU A 1 216 ? 10.008 24.531 3.783 1 75.31 216 GLU A CA 1
ATOM 1648 C C . GLU A 1 216 ? 9.867 25.703 4.75 1 75.31 216 GLU A C 1
ATOM 1650 O O . GLU A 1 216 ? 9.438 26.797 4.359 1 75.31 216 GLU A O 1
ATOM 1655 N N . TYR A 1 217 ? 10.078 25.266 6.051 1 68.38 217 TYR A N 1
ATOM 1656 C CA . TYR A 1 217 ? 10.086 26.266 7.109 1 68.38 217 TYR A CA 1
ATOM 1657 C C . TYR A 1 217 ? 11.273 27.203 6.957 1 68.38 217 TYR A C 1
ATOM 1659 O O . TYR A 1 217 ? 12.422 26.766 6.871 1 68.38 217 TYR A O 1
ATOM 1667 N N . LYS A 1 218 ? 10.984 28.484 6.621 1 68.5 218 LYS A N 1
ATOM 1668 C CA . LYS A 1 218 ? 12.047 29.484 6.699 1 68.5 218 LYS A CA 1
ATOM 1669 C C . LYS A 1 218 ? 12.055 30.172 8.062 1 68.5 218 LYS A C 1
ATOM 1671 O O . LYS A 1 218 ? 11.039 30.703 8.508 1 68.5 218 LYS A O 1
ATOM 1676 N N . GLU A 1 219 ? 12.969 29.734 9.016 1 60.19 219 GLU A N 1
ATOM 1677 C CA . GLU A 1 219 ? 13.102 30.281 10.367 1 60.19 219 GLU A CA 1
ATOM 1678 C C . GLU A 1 219 ? 12.984 31.797 10.359 1 60.19 219 GLU A C 1
ATOM 1680 O O . GLU A 1 219 ? 13.711 32.469 9.633 1 60.19 219 GLU A O 1
ATOM 1685 N N . VAL A 1 220 ? 11.805 32.188 10.695 1 58.59 220 VAL A N 1
ATOM 1686 C CA . VAL A 1 220 ? 11.742 33.656 10.875 1 58.59 220 VAL A CA 1
ATOM 1687 C C . VAL A 1 220 ? 12.25 34.031 12.266 1 58.59 220 VAL A C 1
ATOM 1689 O O . VAL A 1 220 ? 11.883 33.375 13.258 1 58.59 220 VAL A O 1
ATOM 1692 N N . GLY A 1 221 ? 13.57 34.062 12.5 1 58.78 221 GLY A N 1
ATOM 1693 C CA . GLY A 1 221 ? 14.422 34.406 13.625 1 58.78 221 GLY A CA 1
ATOM 1694 C C . GLY A 1 221 ? 13.672 35.156 14.727 1 58.78 221 GLY A C 1
ATOM 1695 O O . GLY A 1 221 ? 14.289 35.812 15.562 1 58.78 221 GLY A O 1
ATOM 1696 N N . ARG A 1 222 ? 12.32 35.188 14.93 1 65.75 222 ARG A N 1
ATOM 1697 C CA . ARG A 1 222 ? 11.68 36.031 15.922 1 65.75 222 ARG A CA 1
ATOM 1698 C C . ARG A 1 222 ? 11.398 35.281 17.219 1 65.75 222 ARG A C 1
ATOM 1700 O O . ARG A 1 222 ? 11.156 35.875 18.266 1 65.75 222 ARG A O 1
ATOM 1707 N N . ALA A 1 223 ? 11.555 34 17.281 1 68.62 223 ALA A N 1
ATOM 1708 C CA . ALA A 1 223 ? 11.5 33.125 18.453 1 68.62 223 ALA A CA 1
ATOM 1709 C C . ALA A 1 223 ? 10.25 33.375 19.281 1 68.62 223 ALA A C 1
ATOM 1711 O O . ALA A 1 223 ? 10.336 33.531 20.5 1 68.62 223 ALA A O 1
ATOM 1712 N N . ASP A 1 224 ? 9.031 33.656 18.719 1 80.12 224 ASP A N 1
ATOM 1713 C CA . ASP A 1 224 ? 7.781 33.844 19.453 1 80.12 224 ASP A CA 1
ATOM 1714 C C . ASP A 1 224 ? 6.836 32.656 19.25 1 80.12 224 ASP A C 1
ATOM 1716 O O . ASP A 1 224 ? 7.242 31.609 18.75 1 80.12 224 ASP A O 1
ATOM 1720 N N . GLU A 1 225 ? 5.594 32.812 19.734 1 80.75 225 GLU A N 1
ATOM 1721 C CA . GLU A 1 225 ? 4.621 31.719 19.719 1 80.75 225 GLU A CA 1
ATOM 1722 C C . GLU A 1 225 ? 4.27 31.328 18.281 1 80.75 225 GLU A C 1
ATOM 1724 O O . GLU A 1 225 ? 4.016 30.156 18 1 80.75 225 GLU A O 1
ATOM 1729 N N . ILE A 1 226 ? 4.305 32.25 17.391 1 82.5 226 ILE A N 1
ATOM 1730 C CA . ILE A 1 226 ? 3.992 31.953 15.992 1 82.5 226 ILE A CA 1
ATOM 1731 C C . ILE A 1 226 ? 5.137 31.156 15.367 1 82.5 226 ILE A C 1
ATOM 1733 O O . ILE A 1 226 ? 4.902 30.234 14.586 1 82.5 226 ILE A O 1
ATOM 1737 N N . ASP A 1 227 ? 6.336 31.516 15.766 1 82.56 227 ASP A N 1
ATOM 1738 C CA . ASP A 1 227 ? 7.496 30.75 15.305 1 82.56 227 ASP A CA 1
ATOM 1739 C C . ASP A 1 227 ? 7.449 29.312 15.82 1 82.56 227 ASP A C 1
ATOM 1741 O O . ASP A 1 227 ? 7.777 28.375 15.086 1 82.56 227 ASP A O 1
ATOM 1745 N N . ASN A 1 228 ? 7.078 29.188 17.047 1 82.56 228 ASN A N 1
ATOM 1746 C CA . ASN A 1 228 ? 6.938 27.844 17.609 1 82.56 228 ASN A CA 1
ATOM 1747 C C . ASN A 1 228 ? 5.883 27.031 16.859 1 82.56 228 ASN A C 1
ATOM 1749 O O . ASN A 1 228 ? 6.09 25.844 16.562 1 82.56 228 ASN A O 1
ATOM 1753 N N . LEU A 1 229 ? 4.805 27.641 16.641 1 84.25 229 LEU A N 1
ATOM 1754 C CA . LEU A 1 229 ? 3.748 26.984 15.875 1 84.25 229 LEU A CA 1
ATOM 1755 C C . LEU A 1 229 ? 4.238 26.609 14.484 1 84.25 229 LEU A C 1
ATOM 1757 O O . LEU A 1 229 ? 3.971 25.5 14.016 1 84.25 229 LEU A O 1
ATOM 1761 N N . ALA A 1 230 ? 4.891 27.547 13.82 1 85.62 230 ALA A N 1
ATOM 1762 C CA . ALA A 1 230 ? 5.406 27.281 12.484 1 85.62 230 ALA A CA 1
ATOM 1763 C C . ALA A 1 230 ? 6.387 26.109 12.5 1 85.62 230 ALA A C 1
ATOM 1765 O O . ALA A 1 230 ? 6.336 25.25 11.625 1 85.62 230 ALA A O 1
ATOM 1766 N N . GLU A 1 231 ? 7.238 26.109 13.477 1 83.5 231 GLU A N 1
ATOM 1767 C CA . GLU A 1 231 ? 8.211 25.016 13.602 1 83.5 231 GLU A CA 1
ATOM 1768 C C . GLU A 1 231 ? 7.52 23.672 13.797 1 83.5 231 GLU A C 1
ATOM 1770 O O . GLU A 1 231 ? 7.867 22.688 13.133 1 83.5 231 GLU A O 1
ATOM 1775 N N . THR A 1 232 ? 6.641 23.578 14.688 1 84.81 232 THR A N 1
ATOM 1776 C CA . THR A 1 232 ? 5.914 22.328 14.945 1 84.81 232 THR A CA 1
ATOM 1777 C C . THR A 1 232 ? 5.098 21.922 13.727 1 84.81 232 THR A C 1
ATOM 1779 O O . THR A 1 232 ? 4.973 20.734 13.43 1 84.81 232 THR A O 1
ATOM 1782 N N . PHE A 1 233 ? 4.594 22.797 13.008 1 87.94 233 PHE A N 1
ATOM 1783 C CA . PHE A 1 233 ? 3.846 22.547 11.781 1 87.94 233 PHE A CA 1
ATOM 1784 C C . PHE A 1 233 ? 4.734 21.891 10.727 1 87.94 233 PHE A C 1
ATOM 1786 O O . PHE A 1 233 ? 4.352 20.906 10.109 1 87.94 233 PHE A O 1
ATOM 1793 N N . TYR A 1 234 ? 5.812 22.516 10.586 1 86.69 234 TYR A N 1
ATOM 1794 C CA . TYR A 1 234 ? 6.691 21.984 9.555 1 86.69 234 TYR A CA 1
ATOM 1795 C C . TYR A 1 234 ? 7.281 20.656 9.977 1 86.69 234 TYR A C 1
ATOM 1797 O O . TYR A 1 234 ? 7.547 19.781 9.133 1 86.69 234 TYR A O 1
ATOM 1805 N N . GLN A 1 235 ? 7.512 20.438 11.234 1 86.31 235 GLN A N 1
ATOM 1806 C CA . GLN A 1 235 ? 7.891 19.125 11.719 1 86.31 235 GLN A CA 1
ATOM 1807 C C . GLN A 1 235 ? 6.801 18.094 11.422 1 86.31 235 GLN A C 1
ATOM 1809 O O . GLN A 1 235 ? 7.094 16.969 11.023 1 86.31 235 GLN A O 1
ATOM 1814 N N . MET A 1 236 ? 5.645 18.422 11.648 1 88.25 236 MET A N 1
ATOM 1815 C CA . MET A 1 236 ? 4.496 17.578 11.328 1 88.25 236 MET A CA 1
ATOM 1816 C C . MET A 1 236 ? 4.449 17.281 9.836 1 88.25 236 MET A C 1
ATOM 1818 O O . MET A 1 236 ? 4.262 16.125 9.438 1 88.25 236 MET A O 1
ATOM 1822 N N . LYS A 1 237 ? 4.586 18.344 9.086 1 88 237 LYS A N 1
ATOM 1823 C CA . LYS A 1 237 ? 4.609 18.172 7.637 1 88 237 LYS A CA 1
ATOM 1824 C C . LYS A 1 237 ? 5.66 17.141 7.223 1 88 237 LYS A C 1
ATOM 1826 O O . LYS A 1 237 ? 5.375 16.234 6.434 1 88 237 LYS A O 1
ATOM 1831 N N . ASP A 1 238 ? 6.809 17.297 7.75 1 88.69 238 ASP A N 1
ATOM 1832 C CA . ASP A 1 238 ? 7.902 16.391 7.402 1 88.69 238 ASP A CA 1
ATOM 1833 C C . ASP A 1 238 ? 7.602 14.961 7.852 1 88.69 238 ASP A C 1
ATOM 1835 O O . ASP A 1 238 ? 7.871 14.008 7.117 1 88.69 238 ASP A O 1
ATOM 1839 N N . ALA A 1 239 ? 7.117 14.844 8.984 1 86.19 239 ALA A N 1
ATOM 1840 C CA . ALA A 1 239 ? 6.762 13.523 9.508 1 86.19 239 ALA A CA 1
ATOM 1841 C C . ALA A 1 239 ? 5.688 12.867 8.641 1 86.19 239 ALA A C 1
ATOM 1843 O O . ALA A 1 239 ? 5.777 11.68 8.328 1 86.19 239 ALA A O 1
ATOM 1844 N N . LEU A 1 240 ? 4.773 13.602 8.289 1 87.75 240 LEU A N 1
ATOM 1845 C CA . LEU A 1 240 ? 3.688 13.086 7.465 1 87.75 240 LEU A CA 1
ATOM 1846 C C . LEU A 1 240 ? 4.176 12.766 6.055 1 87.75 240 LEU A C 1
ATOM 1848 O O . LEU A 1 240 ? 3.74 11.789 5.449 1 87.75 240 LEU A O 1
ATOM 1852 N N . ALA A 1 241 ? 4.98 13.648 5.578 1 88 241 ALA A N 1
ATOM 1853 C CA . ALA A 1 241 ? 5.578 13.391 4.27 1 88 241 ALA A CA 1
ATOM 1854 C C . ALA A 1 241 ? 6.355 12.078 4.27 1 88 241 ALA A C 1
ATOM 1856 O O . ALA A 1 241 ? 6.23 11.273 3.342 1 88 241 ALA A O 1
ATOM 1857 N N . ASP A 1 242 ? 7.102 11.836 5.246 1 89.94 242 ASP A N 1
ATOM 1858 C CA . ASP A 1 242 ? 7.887 10.617 5.371 1 89.94 242 ASP A CA 1
ATOM 1859 C C . ASP A 1 242 ? 6.98 9.391 5.48 1 89.94 242 ASP A C 1
ATOM 1861 O O . ASP A 1 242 ? 7.215 8.375 4.816 1 89.94 242 ASP A O 1
ATOM 1865 N N . LYS A 1 243 ? 6.031 9.469 6.309 1 88.06 243 LYS A N 1
ATOM 1866 C CA . LYS A 1 243 ? 5.094 8.359 6.465 1 88.06 243 LYS A CA 1
ATOM 1867 C C . LYS A 1 243 ? 4.391 8.039 5.148 1 88.06 243 LYS A C 1
ATOM 1869 O O . LYS A 1 243 ? 4.254 6.871 4.781 1 88.06 243 LYS A O 1
ATOM 1874 N N . THR A 1 244 ? 3.984 9.023 4.516 1 87.62 244 THR A N 1
ATOM 1875 C CA . THR A 1 244 ? 3.299 8.828 3.244 1 87.62 244 THR A CA 1
ATOM 1876 C C . THR A 1 244 ? 4.234 8.211 2.213 1 87.62 244 THR A C 1
ATOM 1878 O O . THR A 1 244 ? 3.836 7.316 1.463 1 87.62 244 THR A O 1
ATOM 1881 N N . ARG A 1 245 ? 5.422 8.672 2.203 1 89.06 245 ARG A N 1
ATOM 1882 C CA . ARG A 1 245 ? 6.402 8.141 1.263 1 89.06 245 ARG A CA 1
ATOM 1883 C C . ARG A 1 245 ? 6.66 6.656 1.519 1 89.06 245 ARG A C 1
ATOM 1885 O O . ARG A 1 245 ? 6.703 5.859 0.581 1 89.06 245 ARG A O 1
ATOM 1892 N N . VAL A 1 246 ? 6.801 6.312 2.727 1 91.19 246 VAL A N 1
ATOM 1893 C CA . VAL A 1 246 ? 7.055 4.918 3.084 1 91.19 246 VAL A CA 1
ATOM 1894 C C . VAL A 1 246 ? 5.863 4.059 2.672 1 91.19 246 VAL A C 1
ATOM 1896 O O . VAL A 1 246 ? 6.035 2.979 2.102 1 91.19 246 VAL A O 1
ATOM 1899 N N . LEU A 1 247 ? 4.688 4.52 2.895 1 89.75 247 LEU A N 1
ATOM 1900 C CA . LEU A 1 247 ? 3.482 3.787 2.527 1 89.75 247 LEU A CA 1
ATOM 1901 C C . LEU A 1 247 ? 3.375 3.641 1.014 1 89.75 247 LEU A C 1
ATOM 1903 O O . LEU A 1 247 ? 3.072 2.557 0.511 1 89.75 247 LEU A O 1
ATOM 1907 N N . GLU A 1 248 ? 3.699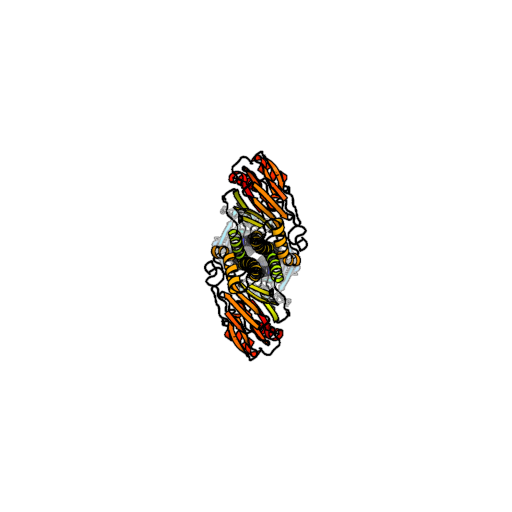 4.688 0.402 1 90.81 248 GLU A N 1
ATOM 1908 C CA . GLU A 1 248 ? 3.615 4.668 -1.056 1 90.81 248 GLU A CA 1
ATOM 1909 C C . GLU A 1 248 ? 4.672 3.744 -1.655 1 90.81 248 GLU A C 1
ATOM 1911 O O . GLU A 1 248 ? 4.391 2.994 -2.592 1 90.81 248 GLU A O 1
ATOM 1916 N N . ASP A 1 249 ? 5.816 3.768 -1.128 1 92.75 249 ASP A N 1
ATOM 1917 C CA . ASP A 1 249 ? 6.887 2.9 -1.611 1 92.75 249 ASP A CA 1
ATOM 1918 C C . ASP A 1 249 ? 6.555 1.431 -1.37 1 92.75 249 ASP A C 1
ATOM 1920 O O . ASP A 1 249 ? 6.777 0.587 -2.24 1 92.75 249 ASP A O 1
ATOM 1924 N N . THR A 1 250 ? 6.051 1.181 -0.224 1 92.19 250 THR A N 1
ATOM 1925 C CA . THR A 1 250 ? 5.668 -0.188 0.105 1 92.19 250 THR A CA 1
ATOM 1926 C C . THR A 1 250 ? 4.531 -0.663 -0.796 1 92.19 250 THR A C 1
ATOM 1928 O O . THR A 1 250 ? 4.543 -1.8 -1.273 1 92.19 250 THR A O 1
ATOM 1931 N N . LEU A 1 251 ? 3.648 0.151 -1.012 1 91.44 251 LEU A N 1
ATOM 1932 C CA . LEU A 1 251 ? 2.533 -0.168 -1.897 1 91.44 251 LEU A CA 1
ATOM 1933 C C . LEU A 1 251 ? 3.029 -0.482 -3.305 1 91.44 251 LEU A C 1
ATOM 1935 O O . LEU A 1 251 ? 2.602 -1.467 -3.912 1 91.44 251 LEU A O 1
ATOM 1939 N N . LEU A 1 252 ? 3.953 0.248 -3.775 1 91.75 252 LEU A N 1
ATOM 1940 C CA . LEU A 1 252 ? 4.48 0.038 -5.117 1 91.75 252 LEU A CA 1
ATOM 1941 C C . LEU A 1 252 ? 5.215 -1.296 -5.211 1 91.75 252 LEU A C 1
ATOM 1943 O O . LEU A 1 252 ? 5.062 -2.025 -6.195 1 91.75 252 LEU A O 1
ATOM 1947 N N . ARG A 1 253 ? 5.949 -1.656 -4.281 1 91.94 253 ARG A N 1
ATOM 1948 C CA . ARG A 1 253 ? 6.684 -2.916 -4.254 1 91.94 253 ARG A CA 1
ATOM 1949 C C . ARG A 1 253 ? 5.73 -4.105 -4.23 1 91.94 253 ARG A C 1
ATOM 1951 O O . ARG A 1 253 ? 5.926 -5.078 -4.965 1 91.94 253 ARG A O 1
ATOM 1958 N N . LEU A 1 254 ? 4.734 -3.957 -3.375 1 91.5 254 LEU A N 1
ATOM 1959 C CA . LEU A 1 254 ? 3.77 -5.043 -3.246 1 91.5 254 LEU A CA 1
ATOM 1960 C C . LEU A 1 254 ? 2.939 -5.188 -4.516 1 91.5 254 LEU A C 1
ATOM 1962 O O . LEU A 1 254 ? 2.611 -6.305 -4.926 1 91.5 254 LEU A O 1
ATOM 1966 N N . GLU A 1 255 ? 2.637 -4.117 -5.094 1 91.81 255 GLU A N 1
ATOM 1967 C CA . GLU A 1 255 ? 1.896 -4.148 -6.352 1 91.81 255 GLU A CA 1
ATOM 1968 C C . GLU A 1 255 ? 2.709 -4.82 -7.453 1 91.81 255 GLU A C 1
ATOM 1970 O O . GLU A 1 255 ? 2.176 -5.617 -8.227 1 91.81 255 GLU A O 1
ATOM 1975 N N . LYS A 1 256 ? 3.93 -4.504 -7.555 1 91.25 256 LYS A N 1
ATOM 1976 C CA . LYS A 1 256 ? 4.785 -5.121 -8.562 1 91.25 256 LYS A CA 1
ATOM 1977 C C . LYS A 1 256 ? 4.906 -6.625 -8.336 1 91.25 256 LYS A C 1
ATOM 1979 O O . LYS A 1 256 ? 4.797 -7.414 -9.281 1 91.25 256 LYS A O 1
ATOM 1984 N N . ALA A 1 257 ? 5.105 -6.992 -7.145 1 88.75 257 ALA A N 1
ATOM 1985 C CA . ALA A 1 257 ? 5.211 -8.414 -6.809 1 88.75 257 ALA A CA 1
ATOM 1986 C C . ALA A 1 257 ? 3.924 -9.156 -7.164 1 88.75 257 ALA A C 1
ATOM 1988 O O . ALA A 1 257 ? 3.967 -10.242 -7.738 1 88.75 257 ALA A O 1
ATOM 1989 N N . ASN A 1 258 ? 2.887 -8.578 -6.77 1 90.69 258 ASN A N 1
ATOM 1990 C CA . ASN A 1 258 ? 1.59 -9.172 -7.078 1 90.69 258 ASN A CA 1
ATOM 1991 C C . ASN A 1 258 ? 1.359 -9.266 -8.586 1 90.69 258 ASN A C 1
ATOM 1993 O O . ASN A 1 258 ? 0.825 -10.258 -9.078 1 90.69 258 ASN A O 1
ATOM 1997 N N . PHE A 1 259 ? 1.772 -8.289 -9.297 1 90.25 259 PHE A N 1
ATOM 1998 C CA . PHE A 1 259 ? 1.617 -8.258 -10.75 1 90.25 259 PHE A CA 1
ATOM 1999 C C . PHE A 1 259 ? 2.406 -9.391 -11.406 1 90.25 259 PHE A C 1
ATOM 2001 O O . PHE A 1 259 ? 1.895 -10.078 -12.289 1 90.25 259 PHE A O 1
ATOM 2008 N N . ASP A 1 260 ? 3.562 -9.523 -10.969 1 89.44 260 ASP A N 1
ATOM 2009 C CA . ASP A 1 260 ? 4.406 -10.594 -11.508 1 89.44 260 ASP A CA 1
ATOM 2010 C C . ASP A 1 260 ? 3.791 -11.961 -11.242 1 89.44 260 ASP A C 1
ATOM 2012 O O . ASP A 1 260 ? 3.746 -12.812 -12.141 1 89.44 260 ASP A O 1
ATOM 2016 N N . LEU A 1 261 ? 3.344 -12.195 -10.094 1 89.94 261 LEU A N 1
ATOM 2017 C CA . LEU A 1 261 ? 2.736 -13.469 -9.734 1 89.94 261 LEU A CA 1
ATOM 2018 C C . LEU A 1 261 ? 1.456 -13.711 -10.523 1 89.94 261 LEU A C 1
ATOM 2020 O O . LEU A 1 261 ? 1.205 -14.828 -10.984 1 89.94 261 LEU A O 1
ATOM 2024 N N . GLU A 1 262 ? 0.71 -12.695 -10.656 1 91.25 262 GLU A N 1
ATOM 2025 C CA . GLU A 1 262 ? -0.517 -12.797 -11.438 1 91.25 262 GLU A CA 1
ATOM 2026 C C . GLU A 1 262 ? -0.212 -13.125 -12.898 1 91.25 262 GLU A C 1
ATOM 2028 O O . GLU A 1 262 ? -0.938 -13.898 -13.531 1 91.25 262 GLU A O 1
ATOM 2033 N N . GLY A 1 263 ? 0.78 -12.469 -13.391 1 91.44 263 GLY A N 1
ATOM 2034 C CA . GLY A 1 263 ? 1.203 -12.797 -14.742 1 91.44 263 GLY A CA 1
ATOM 2035 C C . GLY A 1 263 ? 1.558 -14.258 -14.922 1 91.44 263 GLY A C 1
ATOM 2036 O O . GLY A 1 263 ? 1.147 -14.883 -15.898 1 91.44 263 GLY A O 1
ATOM 2037 N N . ASP A 1 264 ? 2.236 -14.766 -13.984 1 92 264 ASP A N 1
ATOM 2038 C CA . ASP A 1 264 ? 2.588 -16.188 -14.008 1 92 264 ASP A CA 1
ATOM 2039 C C . ASP A 1 264 ? 1.339 -17.062 -13.969 1 92 264 ASP A C 1
ATOM 2041 O O . ASP A 1 264 ? 1.255 -18.062 -14.688 1 92 264 ASP A O 1
ATOM 2045 N N . LEU A 1 265 ? 0.468 -16.703 -13.18 1 94.12 265 LEU A N 1
ATOM 2046 C CA . LEU A 1 265 ? -0.742 -17.5 -13.008 1 94.12 265 LEU A CA 1
ATOM 2047 C C . LEU A 1 265 ? -1.608 -17.453 -14.258 1 94.12 265 LEU A C 1
ATOM 2049 O O . LEU A 1 265 ? -2.236 -18.453 -14.617 1 94.12 265 LEU A O 1
ATOM 2053 N N . ILE A 1 266 ? -1.628 -16.359 -14.953 1 93.88 266 ILE A N 1
ATOM 2054 C CA . ILE A 1 266 ? -2.379 -16.234 -16.203 1 93.88 266 ILE A CA 1
ATOM 2055 C C . ILE A 1 266 ? -1.79 -17.172 -17.25 1 93.88 266 ILE A C 1
ATOM 2057 O O . ILE A 1 266 ? -2.525 -17.875 -17.953 1 93.88 266 ILE A O 1
ATOM 2061 N N . LEU A 1 267 ? -0.516 -17.219 -17.328 1 91.75 267 LEU A N 1
ATOM 2062 C CA . LEU A 1 267 ? 0.149 -18.125 -18.25 1 91.75 267 LEU A CA 1
ATOM 2063 C C . LEU A 1 267 ? -0.122 -19.578 -17.859 1 91.75 267 LEU A C 1
ATOM 2065 O O . LEU A 1 267 ? -0.311 -20.438 -18.734 1 91.75 267 LEU A O 1
ATOM 2069 N N . GLY A 1 268 ? -0.078 -19.844 -16.594 1 93.81 268 GLY A N 1
ATOM 2070 C CA . GLY A 1 268 ? -0.42 -21.172 -16.125 1 93.81 268 GLY A CA 1
ATOM 2071 C C . GLY A 1 268 ? -1.828 -21.594 -16.5 1 93.81 268 GLY A C 1
ATOM 2072 O O . GLY A 1 268 ? -2.053 -22.734 -16.906 1 93.81 268 GLY A O 1
ATOM 2073 N N . GLU A 1 269 ? -2.711 -20.688 -16.344 1 94.62 269 GLU A N 1
ATOM 2074 C CA . GLU A 1 269 ? -4.098 -20.938 -16.734 1 94.62 269 GLU A CA 1
ATOM 2075 C C . GLU A 1 269 ? -4.199 -21.281 -18.219 1 94.62 269 GLU A C 1
ATOM 2077 O O . GLU A 1 269 ? -4.949 -22.172 -18.594 1 94.62 269 GLU A O 1
ATOM 2082 N N . GLU A 1 270 ? -3.486 -20.578 -19.016 1 92 270 GLU A N 1
ATOM 2083 C CA . GLU A 1 270 ? -3.486 -20.812 -20.469 1 92 270 GLU A CA 1
ATOM 2084 C C . GLU A 1 270 ? -2.982 -22.219 -20.781 1 92 270 GLU A C 1
ATOM 2086 O O . GLU A 1 270 ? -3.535 -22.906 -21.656 1 92 270 GLU A O 1
ATOM 2091 N N . ILE A 1 271 ? -2.023 -22.625 -20.109 1 91.31 271 ILE A N 1
ATOM 2092 C CA . ILE A 1 271 ? -1.469 -23.969 -20.312 1 91.31 271 ILE A CA 1
ATOM 2093 C C . ILE A 1 271 ? -2.514 -25.016 -19.953 1 91.31 271 ILE A C 1
ATOM 2095 O O . ILE A 1 271 ? -2.754 -25.953 -20.734 1 91.31 271 ILE A O 1
ATOM 2099 N N . GLN A 1 272 ? -3.129 -24.828 -18.875 1 93.75 272 GLN A N 1
ATOM 2100 C CA . GLN A 1 272 ? -4.113 -25.812 -18.438 1 93.75 272 GLN A CA 1
ATOM 2101 C C . GLN A 1 272 ? -5.312 -25.844 -19.375 1 93.75 272 GLN A C 1
ATOM 2103 O O . GLN A 1 272 ? -5.809 -26.922 -19.719 1 93.75 272 GLN A O 1
ATOM 2108 N N . ARG A 1 273 ? -5.789 -24.734 -19.797 1 92.44 273 ARG A N 1
ATOM 2109 C CA . ARG A 1 273 ? -6.93 -24.656 -20.703 1 92.44 273 ARG A CA 1
ATOM 2110 C C . ARG A 1 273 ? -6.598 -25.281 -22.062 1 92.44 273 ARG A C 1
ATOM 2112 O O . ARG A 1 273 ? -7.465 -25.844 -22.719 1 92.44 273 ARG A O 1
ATOM 2119 N N . SER A 1 274 ? -5.34 -25.203 -22.406 1 89.62 274 SER A N 1
ATOM 2120 C CA . SER A 1 274 ? -4.91 -25.672 -23.703 1 89.62 274 SER A CA 1
ATOM 2121 C C . SER A 1 274 ? -4.98 -27.203 -23.797 1 89.62 274 SER A C 1
ATOM 2123 O O . SER A 1 274 ? -5.031 -27.766 -24.891 1 89.62 274 SER A O 1
ATOM 2125 N N . ILE A 1 275 ? -5.027 -27.844 -22.672 1 89.88 275 ILE A N 1
ATOM 2126 C CA . ILE A 1 275 ? -5 -29.312 -22.703 1 89.88 275 ILE A CA 1
ATOM 2127 C C . ILE A 1 275 ? -6.402 -29.859 -22.453 1 89.88 275 ILE A C 1
ATOM 2129 O O . ILE A 1 275 ? -6.602 -31.078 -22.406 1 89.88 275 ILE A O 1
ATOM 2133 N N . LEU A 1 276 ? -7.383 -28.984 -22.312 1 93.19 276 LEU A N 1
ATOM 2134 C CA . LEU A 1 276 ? -8.773 -29.391 -22.141 1 93.19 276 LEU A CA 1
ATOM 2135 C C . LEU A 1 276 ? -9.492 -29.453 -23.484 1 93.19 276 LEU A C 1
ATOM 2137 O O . LEU A 1 276 ? -9.281 -28.609 -24.359 1 93.19 276 LEU A O 1
ATOM 2141 N N . PRO A 1 277 ? -10.281 -30.406 -23.672 1 93.38 277 PRO A N 1
ATOM 2142 C CA . PRO A 1 277 ? -11.016 -30.484 -24.938 1 93.38 277 PRO A CA 1
ATOM 2143 C C . PRO A 1 277 ? -12.125 -29.453 -25.047 1 93.38 277 PRO A C 1
ATOM 2145 O O . PRO A 1 277 ? -12.781 -29.141 -24.047 1 93.38 277 PRO A O 1
ATOM 2148 N N . GLU A 1 278 ? -12.289 -28.953 -26.219 1 92.31 278 GLU A N 1
ATOM 2149 C CA . GLU A 1 278 ? -13.43 -28.078 -26.5 1 92.31 278 GLU A CA 1
ATOM 2150 C C . GLU A 1 278 ? -14.703 -28.891 -26.703 1 92.31 278 GLU A C 1
ATOM 2152 O O . GLU A 1 278 ? -14.656 -30.109 -26.859 1 92.31 278 GLU A O 1
ATOM 2157 N N . ALA A 1 279 ? -15.789 -28.094 -26.641 1 95 279 ALA A N 1
ATOM 2158 C CA . ALA A 1 279 ? -17.062 -28.75 -26.953 1 95 279 ALA A CA 1
ATOM 2159 C C . ALA A 1 279 ? -17.031 -29.375 -28.344 1 95 279 ALA A C 1
ATOM 2161 O O . ALA A 1 279 ? -16.438 -28.828 -29.266 1 95 279 ALA A O 1
ATOM 2162 N N . GLY A 1 280 ? -17.547 -30.609 -28.422 1 94.44 280 GLY A N 1
ATOM 2163 C CA . GLY A 1 280 ? -17.484 -31.266 -29.719 1 94.44 280 GLY A CA 1
ATOM 2164 C C . GLY A 1 280 ? -18.438 -32.438 -29.844 1 94.44 280 GLY A C 1
ATOM 2165 O O . GLY A 1 280 ? -19.266 -32.656 -28.969 1 94.44 280 GLY A O 1
ATOM 2166 N N . THR A 1 281 ? -18.359 -33 -31.109 1 93.5 281 THR A N 1
ATOM 2167 C CA . THR A 1 281 ? -19.172 -34.156 -31.453 1 93.5 281 THR A CA 1
ATOM 2168 C C . THR A 1 281 ? -18.297 -35.281 -31.984 1 93.5 281 THR A C 1
ATOM 2170 O O . THR A 1 281 ? -17.516 -35.094 -32.906 1 93.5 281 THR A O 1
ATOM 2173 N N . GLY A 1 282 ? -18.344 -36.375 -31.234 1 88.81 282 GLY A N 1
ATOM 2174 C CA . GLY A 1 282 ? -17.672 -37.562 -31.734 1 88.81 282 GLY A CA 1
ATOM 2175 C C . GLY A 1 282 ? -18.562 -38.469 -32.594 1 88.81 282 GLY A C 1
ATOM 2176 O O . GLY A 1 282 ? -19.531 -37.969 -33.156 1 88.81 282 GLY A O 1
ATOM 2177 N N . LYS A 1 283 ? -18.172 -39.719 -32.656 1 87.56 283 LYS A N 1
ATOM 2178 C CA . LYS A 1 283 ? -18.922 -40.656 -33.469 1 87.56 283 LYS A CA 1
ATOM 2179 C C . LYS A 1 283 ? -20.25 -41 -32.844 1 87.56 283 LYS A C 1
ATOM 2181 O O . LYS A 1 283 ? -21.281 -41.062 -33.531 1 87.56 283 LYS A O 1
ATOM 2186 N N . THR A 1 284 ? -20.203 -41.156 -31.547 1 91.44 284 THR A N 1
ATOM 2187 C CA . THR A 1 284 ? -21.422 -41.656 -30.891 1 91.44 284 THR A CA 1
ATOM 2188 C C . THR A 1 284 ? -21.844 -40.719 -29.75 1 91.44 284 THR A C 1
ATOM 2190 O O . THR A 1 284 ? -22.844 -41 -29.078 1 91.44 284 THR A O 1
ATOM 2193 N N . ILE A 1 285 ? -21 -39.625 -29.516 1 95.19 285 ILE A N 1
ATOM 2194 C CA . ILE A 1 285 ? -21.328 -38.781 -28.375 1 95.19 285 ILE A CA 1
ATOM 2195 C C . ILE A 1 285 ? -21.109 -37.312 -28.719 1 95.19 285 ILE A C 1
ATOM 2197 O O . ILE A 1 285 ? -20.406 -37 -29.688 1 95.19 285 ILE A O 1
ATOM 2201 N N . GLU A 1 286 ? -21.766 -36.469 -28.062 1 96.75 286 GLU A N 1
ATOM 2202 C CA . GLU A 1 286 ? -21.531 -35.031 -28.031 1 96.75 286 GLU A CA 1
ATOM 2203 C C . GLU A 1 286 ? -21.25 -34.562 -26.609 1 96.75 286 GLU A C 1
ATOM 2205 O O . GLU A 1 286 ? -21.75 -35.156 -25.641 1 96.75 286 GLU A O 1
ATOM 2210 N N . TRP A 1 287 ? -20.344 -33.594 -26.5 1 97.75 287 TRP A N 1
ATOM 2211 C CA . TRP A 1 287 ? -20 -33.156 -25.156 1 97.75 287 TRP A CA 1
ATOM 2212 C C . TRP A 1 287 ? -19.844 -31.641 -25.094 1 97.75 287 TRP A C 1
ATOM 2214 O O . TRP A 1 287 ? -19.562 -31 -26.109 1 97.75 287 TRP A O 1
ATOM 2224 N N . VAL A 1 288 ? -20.094 -31.047 -23.984 1 98 288 VAL A N 1
ATOM 2225 C CA . VAL A 1 288 ? -19.875 -29.641 -23.641 1 98 288 VAL A CA 1
ATOM 2226 C C . VAL A 1 288 ? -19.469 -29.516 -22.188 1 98 288 VAL A C 1
ATOM 2228 O O . VAL A 1 288 ? -19.891 -30.312 -21.344 1 98 288 VAL A O 1
ATOM 2231 N N . ALA A 1 289 ? -18.562 -28.594 -21.906 1 98.06 289 ALA A N 1
ATOM 2232 C CA . ALA A 1 289 ? -18.078 -28.5 -20.547 1 98.06 289 ALA A CA 1
ATOM 2233 C C . ALA A 1 289 ? -17.984 -27.031 -20.094 1 98.06 289 ALA A C 1
ATOM 2235 O O . ALA A 1 289 ? -17.812 -26.141 -20.922 1 98.06 289 ALA A O 1
ATOM 2236 N N . THR A 1 290 ? -18.25 -26.812 -18.875 1 97.19 290 THR A N 1
ATOM 2237 C CA . THR A 1 290 ? -17.922 -25.562 -18.172 1 97.19 290 THR A CA 1
ATOM 2238 C C . THR A 1 290 ? -16.734 -25.766 -17.25 1 97.19 290 THR A C 1
ATOM 2240 O O . THR A 1 290 ? -16.719 -26.703 -16.438 1 97.19 290 THR A O 1
ATOM 2243 N N . TYR A 1 291 ? -15.727 -25 -17.422 1 96.56 291 TYR A N 1
ATOM 2244 C CA . TYR A 1 291 ? -14.5 -25.031 -16.641 1 96.56 291 TYR A CA 1
ATOM 2245 C C . TYR A 1 291 ? -14.227 -23.672 -16 1 96.56 291 TYR A C 1
ATOM 2247 O O . TYR A 1 291 ? -13.859 -22.719 -16.688 1 96.56 291 TYR A O 1
ATOM 2255 N N . ARG A 1 292 ? -14.406 -23.578 -14.617 1 94.19 292 ARG A N 1
ATOM 2256 C CA . ARG A 1 292 ? -14.25 -22.312 -13.906 1 94.19 292 ARG A CA 1
ATOM 2257 C C . ARG A 1 292 ? -13.359 -22.484 -12.68 1 94.19 292 ARG A C 1
ATOM 2259 O O . ARG A 1 292 ? -13.852 -22.766 -11.578 1 94.19 292 ARG A O 1
ATOM 2266 N N . PRO A 1 293 ? -12.102 -22.156 -12.852 1 94.75 293 PRO A N 1
ATOM 2267 C CA . PRO A 1 293 ? -11.219 -22.188 -11.68 1 94.75 293 PRO A CA 1
ATOM 2268 C C . PRO A 1 293 ? -11.531 -21.062 -10.688 1 94.75 293 PRO A C 1
ATOM 2270 O O . PRO A 1 293 ? -11.945 -19.969 -11.086 1 94.75 293 PRO A O 1
ATOM 2273 N N . VAL A 1 294 ? -11.461 -21.328 -9.32 1 89.12 294 VAL A N 1
ATOM 2274 C CA . VAL A 1 294 ? -11.641 -20.297 -8.305 1 89.12 294 VAL A CA 1
ATOM 2275 C C . VAL A 1 294 ? -10.531 -19.266 -8.422 1 89.12 294 VAL A C 1
ATOM 2277 O O . VAL A 1 294 ? -10.781 -18.062 -8.328 1 89.12 294 VAL A O 1
ATOM 2280 N N . GLY A 1 295 ? -9.367 -19.688 -8.586 1 87.31 295 GLY A N 1
ATOM 2281 C CA . GLY A 1 295 ? -8.266 -18.812 -8.945 1 87.31 295 GLY A CA 1
ATOM 2282 C C . GLY A 1 295 ? -7.938 -18.828 -10.422 1 87.31 295 GLY A C 1
ATOM 2283 O O . GLY A 1 295 ? -8.836 -18.922 -11.266 1 87.31 295 GLY A O 1
ATOM 2284 N N . ARG A 1 296 ? -6.695 -18.641 -10.789 1 89.75 296 ARG A N 1
ATOM 2285 C CA . ARG A 1 296 ? -6.289 -18.672 -12.195 1 89.75 296 ARG A CA 1
ATOM 2286 C C . ARG A 1 296 ? -6.027 -20.109 -12.656 1 89.75 296 ARG A C 1
ATOM 2288 O O . ARG A 1 296 ? -6.469 -20.5 -13.734 1 89.75 296 ARG A O 1
ATOM 2295 N N . VAL A 1 297 ? -5.449 -20.859 -11.773 1 94.88 297 VAL A N 1
ATOM 2296 C CA . VAL A 1 297 ? -5.172 -22.266 -12.094 1 94.88 297 VAL A CA 1
ATOM 2297 C C . VAL A 1 297 ? -6.074 -23.172 -11.266 1 94.88 297 VAL A C 1
ATOM 2299 O O . VAL A 1 297 ? -6.59 -22.766 -10.219 1 94.88 297 VAL A O 1
ATOM 2302 N N . SER A 1 298 ? -6.312 -24.453 -11.766 1 95.56 298 SER A N 1
ATOM 2303 C CA . SER A 1 298 ? -7.336 -25.297 -11.172 1 95.56 298 SER A CA 1
ATOM 2304 C C . SER A 1 298 ? -6.781 -26.688 -10.844 1 95.56 298 SER A C 1
ATOM 2306 O O . SER A 1 298 ? -5.82 -27.141 -11.469 1 95.56 298 SER A O 1
ATOM 2308 N N . GLY A 1 299 ? -7.414 -27.266 -9.883 1 96.25 299 GLY A N 1
ATOM 2309 C CA . GLY A 1 299 ? -7.164 -28.672 -9.578 1 96.25 299 GLY A CA 1
ATOM 2310 C C . GLY A 1 299 ? -8.102 -29.609 -10.312 1 96.25 299 GLY A C 1
ATOM 2311 O O . GLY A 1 299 ? -7.945 -30.828 -10.227 1 96.25 299 GLY A O 1
ATOM 2312 N N . ASP A 1 300 ? -8.969 -29.094 -11.07 1 96.94 300 ASP A N 1
ATOM 2313 C CA . ASP A 1 300 ? -9.93 -29.875 -11.836 1 96.94 300 ASP A CA 1
ATOM 2314 C C . ASP A 1 300 ? -9.391 -30.188 -13.234 1 96.94 300 ASP A C 1
ATOM 2316 O O . ASP A 1 300 ? -8.625 -29.406 -13.797 1 96.94 300 ASP A O 1
ATOM 2320 N N . PHE A 1 301 ? -9.789 -31.328 -13.742 1 97.06 301 PHE A N 1
ATOM 2321 C CA . PHE A 1 301 ? -9.461 -31.688 -15.109 1 97.06 301 PHE A CA 1
ATOM 2322 C C . PHE A 1 301 ? -10.539 -32.594 -15.711 1 97.06 301 PHE A C 1
ATOM 2324 O O . PHE A 1 301 ? -11.227 -33.312 -14.984 1 97.06 301 PHE A O 1
ATOM 2331 N N . TYR A 1 302 ? -10.781 -32.469 -17.016 1 97.88 302 TYR A N 1
ATOM 2332 C CA . TYR A 1 302 ? -11.672 -33.375 -17.734 1 97.88 302 TYR A CA 1
ATOM 2333 C C . TYR A 1 302 ? -11.133 -33.688 -19.125 1 97.88 302 TYR A C 1
ATOM 2335 O O . TYR A 1 302 ? -10.305 -32.938 -19.656 1 97.88 302 TYR A O 1
ATOM 2343 N N . ASP A 1 303 ? -11.57 -34.812 -19.641 1 96.69 303 ASP A N 1
ATOM 2344 C CA . ASP A 1 303 ? -11.109 -35.188 -20.953 1 96.69 303 ASP A CA 1
ATOM 2345 C C . ASP A 1 303 ? -12.117 -36.125 -21.641 1 96.69 303 ASP A C 1
ATOM 2347 O O . ASP A 1 303 ? -12.883 -36.812 -20.953 1 96.69 303 ASP A O 1
ATOM 2351 N N . VAL A 1 304 ? -12.242 -35.969 -22.875 1 96.19 304 VAL A N 1
ATOM 2352 C CA . VAL A 1 304 ? -13 -36.844 -23.75 1 96.19 304 VAL A CA 1
ATOM 2353 C C . VAL A 1 304 ? -12.125 -37.312 -24.906 1 96.19 304 VAL A C 1
ATOM 2355 O O . VAL A 1 304 ? -11.602 -36.469 -25.672 1 96.19 304 VAL A O 1
ATOM 2358 N N . PHE A 1 305 ? -11.961 -38.625 -25.031 1 92.75 305 PHE A N 1
ATOM 2359 C CA . PHE A 1 305 ? -11.023 -39.094 -26.047 1 92.75 305 PHE A CA 1
ATOM 2360 C C . PHE A 1 305 ? -11.492 -40.406 -26.656 1 92.75 305 PHE A C 1
ATOM 2362 O O . PHE A 1 305 ? -12.297 -41.125 -26.047 1 92.75 305 PHE A O 1
ATOM 2369 N N . GLU A 1 306 ? -10.977 -40.719 -27.797 1 91.31 306 GLU A N 1
ATOM 2370 C CA . GLU A 1 306 ? -11.305 -41.969 -28.469 1 91.31 306 GLU A CA 1
ATOM 2371 C C . GLU A 1 306 ? -10.328 -43.062 -28.094 1 91.31 306 GLU A C 1
ATOM 2373 O O . GLU A 1 306 ? -9.125 -42.812 -27.969 1 91.31 306 GLU A O 1
ATOM 2378 N N . LEU A 1 307 ? -10.852 -44.188 -27.828 1 91.75 307 LEU A N 1
ATOM 2379 C CA . LEU A 1 307 ? -10.031 -45.375 -27.484 1 91.75 307 LEU A CA 1
ATOM 2380 C C . LEU A 1 307 ? -9.898 -46.312 -28.688 1 91.75 307 LEU A C 1
ATOM 2382 O O . LEU A 1 307 ? -10.695 -46.219 -29.625 1 91.75 307 LEU A O 1
ATOM 2386 N N . PRO A 1 308 ? -8.781 -47.125 -28.562 1 83.81 308 PRO A N 1
ATOM 2387 C CA . PRO A 1 308 ? -8.688 -48.156 -29.625 1 83.81 308 PRO A CA 1
ATOM 2388 C C . PRO A 1 308 ? -9.922 -49.031 -29.703 1 83.81 308 PRO A C 1
ATOM 2390 O O . PRO A 1 308 ? -10.477 -49.406 -28.656 1 83.81 308 PRO A O 1
ATOM 2393 N N . GLY A 1 309 ? -10.406 -49.375 -30.875 1 85.12 309 GLY A N 1
ATOM 2394 C CA . GLY A 1 309 ? -11.57 -50.219 -31.062 1 85.12 309 GLY A CA 1
ATOM 2395 C C . GLY A 1 309 ? -12.852 -49.406 -31.25 1 85.12 309 GLY A C 1
ATOM 2396 O O . GLY A 1 309 ? -13.93 -50 -31.406 1 85.12 309 GLY A O 1
ATOM 2397 N N . GLY A 1 310 ? -12.742 -48.125 -31.094 1 87.25 310 GLY A N 1
ATOM 2398 C CA . GLY A 1 310 ? -13.891 -47.281 -31.422 1 87.25 310 GLY A CA 1
ATOM 2399 C C . GLY A 1 310 ? -14.664 -46.844 -30.188 1 87.25 310 GLY A C 1
ATOM 2400 O O . GLY A 1 310 ? -15.641 -46.094 -30.297 1 87.25 310 GLY A O 1
ATOM 2401 N N . ALA A 1 311 ? -14.273 -47.281 -29 1 93 311 ALA A N 1
ATOM 2402 C CA . ALA A 1 311 ? -14.914 -46.844 -27.766 1 93 311 ALA A CA 1
ATOM 2403 C C . ALA A 1 311 ? -14.492 -45.406 -27.406 1 93 311 ALA A C 1
ATOM 2405 O O . ALA A 1 311 ? -13.516 -44.875 -27.953 1 93 311 ALA A O 1
ATOM 2406 N N . THR A 1 312 ? -15.359 -44.781 -26.578 1 94.88 312 THR A N 1
ATOM 2407 C CA . THR A 1 312 ? -15.047 -43.438 -26.141 1 94.88 312 THR A CA 1
ATOM 2408 C C . THR A 1 312 ? -14.75 -43.406 -24.641 1 94.88 312 THR A C 1
ATOM 2410 O O . THR A 1 312 ? -15.477 -44.031 -23.844 1 94.88 312 THR A O 1
ATOM 2413 N N . GLY A 1 313 ? -13.633 -42.781 -24.297 1 96.44 313 GLY A N 1
ATOM 2414 C CA . GLY A 1 313 ? -13.289 -42.594 -22.906 1 96.44 313 GLY A CA 1
ATOM 2415 C C . GLY A 1 313 ? -13.664 -41.219 -22.375 1 96.44 313 GLY A C 1
ATOM 2416 O O . GLY A 1 313 ? -13.531 -40.219 -23.078 1 96.44 313 GLY A O 1
ATOM 2417 N N . ILE A 1 314 ? -14.203 -41.188 -21.156 1 97.44 314 ILE A N 1
ATOM 2418 C CA . ILE A 1 314 ? -14.539 -39.969 -20.453 1 97.44 314 ILE A CA 1
ATOM 2419 C C . ILE A 1 314 ? -13.844 -39.938 -19.094 1 97.44 314 ILE A C 1
ATOM 2421 O O . ILE A 1 314 ? -13.922 -40.906 -18.328 1 97.44 314 ILE A O 1
ATOM 2425 N N . LEU A 1 315 ? -13.203 -38.844 -18.875 1 98.06 315 LEU A N 1
ATOM 2426 C CA . LEU A 1 315 ? -12.414 -38.719 -17.641 1 98.06 315 LEU A CA 1
ATOM 2427 C C . LEU A 1 315 ? -12.641 -37.375 -16.969 1 98.06 315 LEU A C 1
ATOM 2429 O O . LEU A 1 315 ? -12.688 -36.344 -17.641 1 98.06 315 LEU A O 1
ATOM 2433 N N . GLN A 1 316 ? -12.906 -37.375 -15.734 1 98.38 316 GLN A N 1
ATOM 2434 C CA . GLN A 1 316 ? -12.852 -36.156 -14.906 1 98.38 316 GLN A CA 1
ATOM 2435 C C . GLN A 1 316 ? -12.195 -36.438 -13.562 1 98.38 316 GLN A C 1
ATOM 2437 O O . GLN A 1 316 ? -12.461 -37.469 -12.945 1 98.38 316 GLN A O 1
ATOM 2442 N N . PHE A 1 317 ? -11.312 -35.656 -13.172 1 97.19 317 PHE A N 1
ATOM 2443 C CA . PHE A 1 317 ? -10.742 -35.812 -11.844 1 97.19 317 PHE A CA 1
ATOM 2444 C C . PHE A 1 317 ? -10.492 -34.469 -11.172 1 97.19 317 PHE A C 1
ATOM 2446 O O . PHE A 1 317 ? -10.547 -33.438 -11.828 1 97.19 317 PHE A O 1
ATOM 2453 N N . ASP A 1 318 ? -10.383 -34.5 -9.898 1 96.19 318 ASP A N 1
ATOM 2454 C CA . ASP A 1 318 ? -10.219 -33.344 -9.023 1 96.19 318 ASP A CA 1
ATOM 2455 C C . ASP A 1 318 ? -9.172 -33.625 -7.953 1 96.19 318 ASP A C 1
ATOM 2457 O O . ASP A 1 318 ? -9.328 -34.5 -7.125 1 96.19 318 ASP A O 1
ATOM 2461 N N . ALA A 1 319 ? -8.133 -32.75 -7.988 1 95.25 319 ALA A N 1
ATOM 2462 C CA . ALA A 1 319 ? -7.094 -32.875 -6.969 1 95.25 319 ALA A CA 1
ATOM 2463 C C . ALA A 1 319 ? -7.5 -32.156 -5.688 1 95.25 319 ALA A C 1
ATOM 2465 O O . ALA A 1 319 ? -8.188 -31.125 -5.734 1 95.25 319 ALA A O 1
ATOM 2466 N N . SER A 1 320 ? -7.012 -32.688 -4.531 1 91.25 320 SER A N 1
ATOM 2467 C CA . SER A 1 320 ? -7.324 -32.062 -3.242 1 91.25 320 SER A CA 1
ATOM 2468 C C . SER A 1 320 ? -6.762 -30.656 -3.15 1 91.25 320 SER A C 1
ATOM 2470 O O . SER A 1 320 ? -5.637 -30.406 -3.588 1 91.25 320 SER A O 1
ATOM 2472 N N . GLY A 1 321 ? -7.566 -29.859 -2.561 1 86.69 321 GLY A N 1
ATOM 2473 C CA . GLY A 1 321 ? -7.152 -28.484 -2.42 1 86.69 321 GLY A CA 1
ATOM 2474 C C . GLY A 1 321 ? -7.383 -27.656 -3.676 1 86.69 321 GLY A C 1
ATOM 2475 O O . GLY A 1 321 ? -8.172 -28.047 -4.543 1 86.69 321 GLY A O 1
ATOM 2476 N N . HIS A 1 322 ? -6.824 -26.453 -3.75 1 88 322 HIS A N 1
ATOM 2477 C CA . HIS A 1 322 ? -6.945 -25.594 -4.918 1 88 322 HIS A CA 1
ATOM 2478 C C . HIS A 1 322 ? -5.684 -24.766 -5.117 1 88 322 HIS A C 1
ATOM 2480 O O . HIS A 1 322 ? -4.754 -24.828 -4.309 1 88 322 HIS A O 1
ATOM 2486 N N . GLY A 1 323 ? -5.688 -24.109 -6.211 1 91.56 323 GLY A N 1
ATOM 2487 C CA . GLY A 1 323 ? -4.559 -23.234 -6.504 1 91.56 323 GLY A CA 1
ATOM 2488 C C . GLY A 1 323 ? -3.391 -23.969 -7.137 1 91.56 323 GLY A C 1
ATOM 2489 O O . GLY A 1 323 ? -3.582 -24.969 -7.828 1 91.56 323 GLY A O 1
ATOM 2490 N N . VAL A 1 324 ? -2.195 -23.469 -6.844 1 93.25 324 VAL A N 1
ATOM 2491 C CA . VAL A 1 324 ? -0.996 -23.906 -7.555 1 93.25 324 VAL A CA 1
ATOM 2492 C C . VAL A 1 324 ? -0.68 -25.344 -7.199 1 93.25 324 VAL A C 1
ATOM 2494 O O . VAL A 1 324 ? -0.475 -26.188 -8.086 1 93.25 324 VAL A O 1
ATOM 2497 N N . PRO A 1 325 ? -0.728 -25.734 -5.895 1 94 325 PRO A N 1
ATOM 2498 C CA . PRO A 1 325 ? -0.42 -27.141 -5.57 1 94 325 PRO A CA 1
ATOM 2499 C C . PRO A 1 325 ? -1.356 -28.125 -6.266 1 94 325 PRO A C 1
ATOM 2501 O O . PRO A 1 325 ? -0.903 -29.141 -6.797 1 94 325 PRO A O 1
ATOM 2504 N N . ALA A 1 326 ? -2.574 -27.844 -6.234 1 94.88 326 ALA A N 1
ATOM 2505 C CA . ALA A 1 326 ? -3.555 -28.703 -6.883 1 94.88 326 ALA A CA 1
ATOM 2506 C C . ALA A 1 326 ? -3.316 -28.766 -8.391 1 94.88 326 ALA A C 1
ATOM 2508 O O . ALA A 1 326 ? -3.447 -29.844 -9 1 94.88 326 ALA A O 1
ATOM 2509 N N . ALA A 1 327 ? -3 -27.641 -8.961 1 95.94 327 ALA A N 1
ATOM 2510 C CA . ALA A 1 327 ? -2.74 -27.578 -10.398 1 95.94 327 ALA A CA 1
ATOM 2511 C C . ALA A 1 327 ? -1.543 -28.438 -10.781 1 95.94 327 ALA A C 1
ATOM 2513 O O . ALA A 1 327 ? -1.553 -29.094 -11.82 1 95.94 327 ALA A O 1
ATOM 2514 N N . LEU A 1 328 ? -0.518 -28.453 -9.992 1 94.88 328 LEU A N 1
ATOM 2515 C CA . LEU A 1 328 ? 0.66 -29.281 -10.242 1 94.88 328 LEU A CA 1
ATOM 2516 C C . LEU A 1 328 ? 0.294 -30.75 -10.258 1 94.88 328 LEU A C 1
ATOM 2518 O O . LEU A 1 328 ? 0.72 -31.5 -11.141 1 94.88 328 LEU A O 1
ATOM 2522 N N . LEU A 1 329 ? -0.508 -31.125 -9.367 1 93.81 329 LEU A N 1
ATOM 2523 C CA . LEU A 1 329 ? -0.931 -32.531 -9.266 1 93.81 329 LEU A CA 1
ATOM 2524 C C . LEU A 1 329 ? -1.809 -32.906 -10.453 1 93.81 329 LEU A C 1
ATOM 2526 O O . LEU A 1 329 ? -1.718 -34.031 -10.953 1 93.81 329 LEU A O 1
ATOM 2530 N N . THR A 1 330 ? -2.58 -31.984 -10.836 1 94.75 330 THR A N 1
ATOM 2531 C CA . THR A 1 330 ? -3.477 -32.219 -11.961 1 94.75 330 THR A CA 1
ATOM 2532 C C . THR A 1 330 ? -2.684 -32.5 -13.234 1 94.75 330 THR A C 1
ATOM 2534 O O . THR A 1 330 ? -3.049 -33.375 -14.031 1 94.75 330 THR A O 1
ATOM 2537 N N . MET A 1 331 ? -1.645 -31.797 -13.398 1 93.31 331 MET A N 1
ATOM 2538 C CA . MET A 1 331 ? -0.818 -31.984 -14.586 1 93.31 331 MET A CA 1
ATOM 2539 C C . MET A 1 331 ? -0.176 -33.375 -14.586 1 93.31 331 MET A C 1
ATOM 2541 O O . MET A 1 331 ? -0.117 -34.031 -15.625 1 93.31 331 MET A O 1
ATOM 2545 N N . MET A 1 332 ? 0.221 -33.812 -13.438 1 92.5 332 MET A N 1
ATOM 2546 C CA . MET A 1 332 ? 0.772 -35.156 -13.32 1 92.5 332 MET A CA 1
ATOM 2547 C C . MET A 1 332 ? -0.285 -36.188 -13.648 1 92.5 332 MET A C 1
ATOM 2549 O O . MET A 1 332 ? -0.026 -37.125 -14.406 1 92.5 332 MET A O 1
ATOM 2553 N N . ALA A 1 333 ? -1.363 -35.969 -13.094 1 94.25 333 ALA A N 1
ATOM 2554 C CA . ALA A 1 333 ? -2.451 -36.938 -13.234 1 94.25 333 ALA A CA 1
ATOM 2555 C C . ALA A 1 333 ? -2.889 -37.062 -14.695 1 94.25 333 ALA A C 1
ATOM 2557 O O . ALA A 1 333 ? -3.199 -38.156 -15.172 1 94.25 333 ALA A O 1
ATOM 2558 N N . LYS A 1 334 ? -2.928 -35.969 -15.344 1 93.69 334 LYS A N 1
ATOM 2559 C CA . LYS A 1 334 ? -3.344 -35.969 -16.75 1 93.69 334 LYS A CA 1
ATOM 2560 C C . LYS A 1 334 ? -2.484 -36.906 -17.578 1 93.69 334 LYS A C 1
ATOM 2562 O O . LYS A 1 334 ? -3.008 -37.719 -18.344 1 93.69 334 LYS A O 1
ATOM 2567 N N . ILE A 1 335 ? -1.228 -36.844 -17.422 1 90.25 335 ILE A N 1
ATOM 2568 C CA . ILE A 1 335 ? -0.315 -37.656 -18.203 1 90.25 335 ILE A CA 1
ATOM 2569 C C . ILE A 1 335 ? -0.409 -39.125 -17.734 1 90.25 335 ILE A C 1
ATOM 2571 O O . ILE A 1 335 ? -0.407 -40.031 -18.562 1 90.25 335 ILE A O 1
ATOM 2575 N N . SER A 1 336 ? -0.533 -39.281 -16.484 1 92.56 336 SER A N 1
ATOM 2576 C CA . SER A 1 336 ? -0.664 -40.656 -15.961 1 92.56 336 SER A CA 1
ATOM 2577 C C . SER A 1 336 ? -1.908 -41.344 -16.516 1 92.56 336 SER A C 1
ATOM 2579 O O . SER A 1 336 ? -1.847 -42.5 -16.938 1 92.56 336 SER A O 1
ATOM 2581 N N . PHE A 1 337 ? -2.975 -40.656 -16.594 1 93.94 337 PHE A N 1
ATOM 2582 C CA . PHE A 1 337 ? -4.215 -41.219 -17.109 1 93.94 337 PHE A CA 1
ATOM 2583 C C . PHE A 1 337 ? -4.105 -41.469 -18.609 1 93.94 337 PHE A C 1
ATOM 2585 O O . PHE A 1 337 ? -4.602 -42.5 -19.109 1 93.94 337 PHE A O 1
ATOM 2592 N N . ALA A 1 338 ? -3.535 -40.531 -19.281 1 90.06 338 ALA A N 1
ATOM 2593 C CA . ALA A 1 338 ? -3.383 -40.688 -20.719 1 90.06 338 ALA A CA 1
ATOM 2594 C C . ALA A 1 338 ? -2.684 -42 -21.062 1 90.06 338 ALA A C 1
ATOM 2596 O O . ALA A 1 338 ? -3.037 -42.688 -22.031 1 90.06 338 ALA A O 1
ATOM 2597 N N . GLU A 1 339 ? -1.822 -42.344 -20.203 1 88.44 339 GLU A N 1
ATOM 2598 C CA . GLU A 1 339 ? -1.08 -43.594 -20.406 1 88.44 339 GLU A CA 1
ATOM 2599 C C . GLU A 1 339 ? -1.892 -44.812 -19.953 1 88.44 339 GLU A C 1
ATOM 2601 O O . GLU A 1 339 ? -1.944 -45.812 -20.656 1 88.44 339 GLU A O 1
ATOM 2606 N N . ALA A 1 340 ? -2.473 -44.688 -18.875 1 92.38 340 ALA A N 1
ATOM 2607 C CA . ALA A 1 340 ? -3.199 -45.812 -18.281 1 92.38 340 ALA A CA 1
ATOM 2608 C C . ALA A 1 340 ? -4.355 -46.25 -19.172 1 92.38 340 ALA A C 1
ATOM 2610 O O . ALA A 1 340 ? -4.609 -47.469 -19.297 1 92.38 340 ALA A O 1
ATOM 2611 N N . VAL A 1 341 ? -4.996 -45.375 -19.844 1 92 341 VAL A N 1
ATOM 2612 C CA . VAL A 1 341 ? -6.188 -45.688 -20.625 1 92 341 VAL A CA 1
ATOM 2613 C C . VAL A 1 341 ? -5.793 -46.406 -21.906 1 92 341 VAL A C 1
ATOM 2615 O O . VAL A 1 341 ? -6.598 -47.125 -22.484 1 92 341 VAL A O 1
ATOM 2618 N N . GLN A 1 342 ? -4.602 -46.188 -22.328 1 87.25 342 GLN A N 1
ATOM 2619 C CA . GLN A 1 342 ? -4.113 -46.906 -23.516 1 87.25 342 GLN A CA 1
ATOM 2620 C C . GLN A 1 342 ? -3.629 -48.312 -23.172 1 87.25 342 GLN A C 1
ATOM 2622 O O . GLN A 1 342 ? -3.713 -49.219 -24 1 87.25 342 GLN A O 1
ATOM 2627 N N . LYS A 1 343 ? -3.223 -48.469 -21.969 1 88.56 343 LYS A N 1
ATOM 2628 C CA . LYS A 1 343 ? -2.594 -49.719 -21.547 1 88.56 343 LYS A CA 1
ATOM 2629 C C . LYS A 1 343 ? -3.633 -50.688 -21.047 1 88.56 343 LYS A C 1
ATOM 2631 O O . LYS A 1 343 ? -3.447 -51.906 -21.172 1 88.56 343 LYS A O 1
ATOM 2636 N N . HIS A 1 344 ? -4.66 -50.125 -20.469 1 91.81 344 HIS A N 1
ATOM 2637 C CA . HIS A 1 344 ? -5.605 -51 -19.781 1 91.81 344 HIS A CA 1
ATOM 2638 C C . HIS A 1 344 ? -6.992 -50.906 -20.406 1 91.81 344 HIS A C 1
ATOM 2640 O O . HIS A 1 344 ? -7.441 -49.812 -20.781 1 91.81 344 HIS A O 1
ATOM 2646 N N . ALA A 1 345 ? -7.668 -52.031 -20.406 1 87.94 345 ALA A N 1
ATOM 2647 C CA . ALA A 1 345 ? -8.938 -52.125 -21.125 1 87.94 345 ALA A CA 1
ATOM 2648 C C . ALA A 1 345 ? -10.094 -51.625 -20.25 1 87.94 345 ALA A C 1
ATOM 2650 O O . ALA A 1 345 ? -11.117 -51.156 -20.766 1 87.94 345 ALA A O 1
ATOM 2651 N N . THR A 1 346 ? -9.938 -51.812 -18.938 1 94.06 346 THR A N 1
ATOM 2652 C CA . THR A 1 346 ? -11.062 -51.469 -18.078 1 94.06 346 THR A CA 1
ATOM 2653 C C . THR A 1 346 ? -10.734 -50.25 -17.219 1 94.06 346 THR A C 1
ATOM 2655 O O . THR A 1 346 ? -9.578 -50.031 -16.844 1 94.06 346 THR A O 1
ATOM 2658 N N . PRO A 1 347 ? -11.742 -49.531 -16.875 1 97 347 PRO A N 1
ATOM 2659 C CA . PRO A 1 347 ? -11.531 -48.312 -16.047 1 97 347 PRO A CA 1
ATOM 2660 C C . PRO A 1 347 ? -10.914 -48.656 -14.688 1 97 347 PRO A C 1
ATOM 2662 O O . PRO A 1 347 ? -10.047 -47.906 -14.203 1 97 347 PRO A O 1
ATOM 2665 N N . ALA A 1 348 ? -11.297 -49.719 -14.078 1 96.38 348 ALA A N 1
ATOM 2666 C CA . ALA A 1 348 ? -10.773 -50.094 -12.773 1 96.38 348 ALA A CA 1
ATOM 2667 C C . ALA A 1 348 ? -9.273 -50.344 -12.828 1 96.38 348 ALA A C 1
ATOM 2669 O O . ALA A 1 348 ? -8.523 -49.906 -11.953 1 96.38 348 ALA A O 1
ATOM 2670 N N . LEU A 1 349 ? -8.844 -51 -13.836 1 95.38 349 LEU A N 1
ATOM 2671 C CA . LEU A 1 349 ? -7.422 -51.281 -13.992 1 95.38 349 LEU A CA 1
ATOM 2672 C C . LEU A 1 349 ? -6.633 -50.031 -14.289 1 95.38 349 LEU A C 1
ATOM 2674 O O . LEU A 1 349 ? -5.516 -49.844 -13.797 1 95.38 349 LEU A O 1
ATOM 2678 N N . ALA A 1 350 ? -7.215 -49.219 -15.086 1 95.25 350 ALA A N 1
ATOM 2679 C CA . ALA A 1 350 ? -6.566 -47.938 -15.383 1 95.25 350 ALA A CA 1
ATOM 2680 C C . ALA A 1 350 ? -6.414 -47.094 -14.125 1 95.25 350 ALA A C 1
ATOM 2682 O O . ALA A 1 350 ? -5.348 -46.5 -13.875 1 95.25 350 ALA A O 1
ATOM 2683 N N . MET A 1 351 ? -7.473 -47.062 -13.359 1 95.81 351 MET A N 1
ATOM 2684 C CA . MET A 1 351 ? -7.457 -46.281 -12.117 1 95.81 351 MET A CA 1
ATOM 2685 C C . MET A 1 351 ? -6.406 -46.844 -11.156 1 95.81 351 MET A C 1
ATOM 2687 O O . MET A 1 351 ? -5.703 -46.062 -10.492 1 95.81 351 MET A O 1
ATOM 2691 N N . ALA A 1 352 ? -6.324 -48.094 -11.094 1 94.62 352 ALA A N 1
ATOM 2692 C CA . ALA A 1 352 ? -5.34 -48.75 -10.234 1 94.62 352 ALA A CA 1
ATOM 2693 C C . ALA A 1 352 ? -3.918 -48.375 -10.656 1 94.62 352 ALA A C 1
ATOM 2695 O O . ALA A 1 352 ? -3.047 -48.156 -9.812 1 94.62 352 ALA A O 1
ATOM 2696 N N . HIS A 1 353 ? -3.748 -48.344 -11.922 1 92.81 353 HIS A N 1
ATOM 2697 C CA . HIS A 1 353 ? -2.445 -47.969 -12.461 1 92.81 353 HIS A CA 1
ATOM 2698 C C . HIS A 1 353 ? -2.061 -46.562 -12.047 1 92.81 353 HIS A C 1
ATOM 2700 O O . HIS A 1 353 ? -0.933 -46.312 -11.617 1 92.81 353 HIS A O 1
ATOM 2706 N N . VAL A 1 354 ? -2.992 -45.688 -12.227 1 94.06 354 VAL A N 1
ATOM 2707 C CA . VAL A 1 354 ? -2.746 -44.281 -11.883 1 94.06 354 VAL A CA 1
ATOM 2708 C C . VAL A 1 354 ? -2.482 -44.188 -10.383 1 94.06 354 VAL A C 1
ATOM 2710 O O . VAL A 1 354 ? -1.585 -43.438 -9.961 1 94.06 354 VAL A O 1
ATOM 2713 N N . ASN A 1 355 ? -3.238 -44.812 -9.602 1 93.56 355 ASN A N 1
ATOM 2714 C CA . ASN A 1 355 ? -3.041 -44.812 -8.156 1 93.56 355 ASN A CA 1
ATOM 2715 C C . ASN A 1 355 ? -1.633 -45.281 -7.785 1 93.56 355 ASN A C 1
ATOM 2717 O O . ASN A 1 355 ? -0.972 -44.656 -6.953 1 93.56 355 ASN A O 1
ATOM 2721 N N . ASP A 1 356 ? -1.202 -46.312 -8.375 1 90.75 356 ASP A N 1
ATOM 2722 C CA . ASP A 1 356 ? 0.119 -46.875 -8.07 1 90.75 356 ASP A CA 1
ATOM 2723 C C . ASP A 1 356 ? 1.22 -45.875 -8.461 1 90.75 356 ASP A C 1
ATOM 2725 O O . ASP A 1 356 ? 2.229 -45.781 -7.762 1 90.75 356 ASP A O 1
ATOM 2729 N N . GLU A 1 357 ? 0.987 -45.219 -9.531 1 87.56 357 GLU A N 1
ATOM 2730 C CA . GLU A 1 357 ? 1.996 -44.281 -10.039 1 87.56 357 GLU A CA 1
ATOM 2731 C C . GLU A 1 357 ? 2.064 -43.031 -9.195 1 87.56 357 GLU A C 1
ATOM 2733 O O . GLU A 1 357 ? 3.15 -42.5 -8.938 1 87.56 357 GLU A O 1
ATOM 2738 N N . LEU A 1 358 ? 0.909 -42.562 -8.766 1 89.56 358 LEU A N 1
ATOM 2739 C CA . LEU A 1 358 ? 0.861 -41.25 -8.141 1 89.56 358 LEU A CA 1
ATOM 2740 C C . LEU A 1 358 ? 0.871 -41.375 -6.617 1 89.56 358 LEU A C 1
ATOM 2742 O O . LEU A 1 358 ? 1.153 -40.375 -5.918 1 89.56 358 LEU A O 1
ATOM 2746 N N . SER A 1 359 ? 0.562 -42.438 -6.09 1 86.62 359 SER A N 1
ATOM 2747 C CA . SER A 1 359 ? 0.345 -42.625 -4.656 1 86.62 359 SER A CA 1
ATOM 2748 C C . SER A 1 359 ? 1.576 -42.219 -3.855 1 86.62 359 SER A C 1
ATOM 2750 O O . SER A 1 359 ? 1.456 -41.594 -2.805 1 86.62 359 SER A O 1
ATOM 2752 N N . LEU A 1 360 ? 2.756 -42.625 -4.359 1 77.25 360 LEU A N 1
ATOM 2753 C CA . LEU A 1 360 ? 3.967 -42.312 -3.607 1 77.25 360 LEU A CA 1
ATOM 2754 C C . LEU A 1 360 ? 4.152 -40.812 -3.488 1 77.25 360 LEU A C 1
ATOM 2756 O O . LEU A 1 360 ? 4.535 -40.312 -2.428 1 77.25 360 LEU A O 1
ATOM 2760 N N . HIS A 1 361 ? 3.807 -40.156 -4.488 1 78 361 HIS A N 1
ATOM 2761 C CA . HIS A 1 361 ? 3.99 -38.719 -4.516 1 78 361 HIS A CA 1
ATOM 2762 C C . HIS A 1 361 ? 2.883 -38 -3.744 1 78 361 HIS A C 1
ATOM 2764 O O . HIS A 1 361 ? 3.137 -37.031 -3.053 1 78 361 HIS A O 1
ATOM 2770 N N . LEU A 1 362 ? 1.684 -38.469 -3.842 1 83.69 362 LEU A N 1
ATOM 2771 C CA . LEU A 1 362 ? 0.528 -37.875 -3.188 1 83.69 362 LEU A CA 1
ATOM 2772 C C . LEU A 1 362 ? 0.584 -38.094 -1.68 1 83.69 362 LEU A C 1
ATOM 2774 O O . LEU A 1 362 ? 0.341 -37.156 -0.907 1 83.69 362 LEU A O 1
ATOM 2778 N N . GLN A 1 363 ? 0.962 -39.219 -1.314 1 81.5 363 GLN A N 1
ATOM 2779 C CA . GLN A 1 363 ? 0.97 -39.562 0.103 1 81.5 363 GLN A CA 1
ATOM 2780 C C . GLN A 1 363 ? 2.014 -38.75 0.862 1 81.5 363 GLN A C 1
ATOM 2782 O O . GLN A 1 363 ? 1.778 -38.312 1.996 1 81.5 363 GLN A O 1
ATOM 2787 N N . LYS A 1 364 ? 3.158 -38.531 0.254 1 82 364 LYS A N 1
ATOM 2788 C CA . LYS A 1 364 ? 4.23 -37.75 0.883 1 82 364 LYS A CA 1
ATOM 2789 C C . LYS A 1 364 ? 3.766 -36.344 1.224 1 82 364 LYS A C 1
ATOM 2791 O O . LYS A 1 364 ? 4.23 -35.75 2.199 1 82 364 LYS A O 1
ATOM 2796 N N . THR A 1 365 ? 2.803 -35.875 0.549 1 83.94 365 THR A N 1
ATOM 2797 C CA . THR A 1 365 ? 2.373 -34.5 0.755 1 83.94 365 THR A CA 1
ATOM 2798 C C . THR A 1 365 ? 0.973 -34.438 1.36 1 83.94 365 THR A C 1
ATOM 2800 O O . THR A 1 365 ? 0.398 -33.375 1.526 1 83.94 365 THR A O 1
ATOM 2803 N N . GLY A 1 366 ? 0.376 -35.562 1.595 1 86.5 366 GLY A N 1
ATOM 2804 C CA . GLY A 1 366 ? -0.949 -35.625 2.189 1 86.5 366 GLY A CA 1
ATOM 2805 C C . GLY A 1 366 ? -2.055 -35.219 1.229 1 86.5 366 GLY A C 1
ATOM 2806 O O . GLY A 1 366 ? -3.09 -34.719 1.649 1 86.5 366 GLY A O 1
ATOM 2807 N N . ASN A 1 367 ? -1.855 -35.438 -0.019 1 90.94 367 ASN A N 1
ATOM 2808 C CA . ASN A 1 367 ? -2.834 -35.062 -1.036 1 90.94 367 ASN A CA 1
ATOM 2809 C C . ASN A 1 367 ? -3.521 -36.281 -1.625 1 90.94 367 ASN A C 1
ATOM 2811 O O . ASN A 1 367 ? -3.059 -37.406 -1.432 1 90.94 367 ASN A O 1
ATOM 2815 N N . PHE A 1 368 ? -4.637 -36.031 -2.252 1 92.94 368 PHE A N 1
ATOM 2816 C CA . PHE A 1 368 ? -5.359 -37.094 -2.936 1 92.94 368 PHE A CA 1
ATOM 2817 C C . PHE A 1 368 ? -6.094 -36.562 -4.156 1 92.94 368 PHE A C 1
ATOM 2819 O O . PHE A 1 368 ? -6.141 -35.344 -4.375 1 92.94 368 PHE A O 1
ATOM 2826 N N . LEU A 1 369 ? -6.586 -37.531 -4.941 1 94.19 369 LEU A N 1
ATOM 2827 C CA . LEU A 1 369 ? -7.27 -37.188 -6.188 1 94.19 369 LEU A CA 1
ATOM 2828 C C . LEU A 1 369 ? -8.562 -38 -6.32 1 94.19 369 LEU A C 1
ATOM 2830 O O . LEU A 1 369 ? -8.57 -39.219 -6.141 1 94.19 369 LEU A O 1
ATOM 2834 N N . THR A 1 370 ? -9.672 -37.281 -6.48 1 96.38 370 THR A N 1
ATOM 2835 C CA . THR A 1 370 ? -10.898 -37.969 -6.863 1 96.38 370 THR A CA 1
ATOM 2836 C C . THR A 1 370 ? -11.031 -38.031 -8.383 1 96.38 370 THR A C 1
ATOM 2838 O O . THR A 1 370 ? -10.617 -37.125 -9.086 1 96.38 370 THR A O 1
ATOM 2841 N N . ALA A 1 371 ? -11.539 -39.188 -8.852 1 97.44 371 ALA A N 1
ATOM 2842 C CA . ALA A 1 371 ? -11.562 -39.312 -10.305 1 97.44 371 ALA A CA 1
ATOM 2843 C C . ALA A 1 371 ? -12.727 -40.219 -10.742 1 97.44 371 ALA A C 1
ATOM 2845 O O . ALA A 1 371 ? -13.094 -41.156 -10.047 1 97.44 371 ALA A O 1
ATOM 2846 N N . PHE A 1 372 ? -13.328 -39.844 -11.844 1 98.06 372 PHE A N 1
ATOM 2847 C CA . PHE A 1 372 ? -14.32 -40.656 -12.555 1 98.06 372 PHE A CA 1
ATOM 2848 C C . PHE A 1 372 ? -13.852 -40.969 -13.969 1 98.06 372 PHE A C 1
ATOM 2850 O O . PHE A 1 372 ? -13.602 -40.062 -14.766 1 98.06 372 PHE A O 1
ATOM 2857 N N . TYR A 1 373 ? -13.672 -42.219 -14.242 1 98.19 373 TYR A N 1
ATOM 2858 C CA . TYR A 1 373 ? -13.289 -42.688 -15.578 1 98.19 373 TYR A CA 1
ATOM 2859 C C . TYR A 1 373 ? -14.305 -43.688 -16.125 1 98.19 373 TYR A C 1
ATOM 2861 O O . TYR A 1 373 ? -14.648 -44.656 -15.453 1 98.19 373 TYR A O 1
ATOM 2869 N N . ALA A 1 374 ? -14.766 -43.406 -17.328 1 97.94 374 ALA A N 1
ATOM 2870 C CA . ALA A 1 374 ? -15.766 -44.281 -17.953 1 97.94 374 ALA A CA 1
ATOM 2871 C C . ALA A 1 374 ? -15.406 -44.562 -19.406 1 97.94 374 ALA A C 1
ATOM 2873 O O . ALA A 1 374 ? -14.789 -43.75 -20.078 1 97.94 374 ALA A O 1
ATOM 2874 N N . VAL A 1 375 ? -15.773 -45.719 -19.828 1 97.31 375 VAL A N 1
ATOM 2875 C CA . VAL A 1 375 ? -15.625 -46.156 -21.219 1 97.31 375 VAL A CA 1
ATOM 2876 C C . VAL A 1 375 ? -16.984 -46.5 -21.812 1 97.31 375 VAL A C 1
ATOM 2878 O O . VAL A 1 375 ? -17.734 -47.312 -21.25 1 97.31 375 VAL A O 1
ATOM 2881 N N . ILE A 1 376 ? -17.281 -45.844 -22.891 1 96.06 376 ILE A N 1
ATOM 2882 C CA . ILE A 1 376 ? -18.531 -46.094 -23.609 1 96.06 376 ILE A CA 1
ATOM 2883 C C . ILE A 1 376 ? -18.25 -46.906 -24.875 1 96.06 376 ILE A C 1
ATOM 2885 O O . ILE A 1 376 ? -17.594 -46.438 -25.797 1 96.06 376 ILE A O 1
ATOM 2889 N N . SER A 1 377 ? -18.844 -48.094 -24.875 1 94.19 377 SER A N 1
ATOM 2890 C CA . SER A 1 377 ? -18.672 -48.938 -26.047 1 94.19 377 SER A CA 1
ATOM 2891 C C . SER A 1 377 ? -19.547 -48.469 -27.219 1 94.19 377 SER A C 1
ATOM 2893 O O . SER A 1 377 ? -20.453 -47.656 -27.016 1 94.19 377 SER A O 1
ATOM 2895 N N . GLN A 1 378 ? -19.25 -49.031 -28.328 1 89.88 378 GLN A N 1
ATOM 2896 C CA . GLN A 1 378 ? -20.047 -48.688 -29.516 1 89.88 378 GLN A CA 1
ATOM 2897 C C . GLN A 1 378 ? -21.484 -49.156 -29.359 1 89.88 378 GLN A C 1
ATOM 2899 O O . GLN A 1 378 ? -22.406 -48.531 -29.906 1 89.88 378 GLN A O 1
ATOM 2904 N N . GLU A 1 379 ? -21.672 -50.156 -28.609 1 89.94 379 GLU A N 1
ATOM 2905 C CA . GLU A 1 379 ? -22.984 -50.75 -28.422 1 89.94 379 GLU A CA 1
ATOM 2906 C C . GLU A 1 379 ? -23.766 -50.031 -27.328 1 89.94 379 GLU A C 1
ATOM 2908 O O . GLU A 1 379 ? -24.953 -50.312 -27.125 1 89.94 379 GLU A O 1
ATOM 2913 N N . GLY A 1 380 ? -23.141 -49.25 -26.609 1 91.44 380 GLY A N 1
ATOM 2914 C CA . GLY A 1 380 ? -23.844 -48.469 -25.625 1 91.44 380 GLY A CA 1
ATOM 2915 C C . GLY A 1 380 ? -23.656 -48.938 -24.203 1 91.44 380 GLY A C 1
ATOM 2916 O O . GLY A 1 380 ? -24.406 -48.594 -23.312 1 91.44 380 GLY A O 1
ATOM 2917 N N . LYS A 1 381 ? -22.734 -49.719 -24.016 1 95.44 381 LYS A N 1
ATOM 2918 C CA . LYS A 1 381 ? -22.391 -50.156 -22.672 1 95.44 381 LYS A CA 1
ATOM 2919 C C . LYS A 1 381 ? -21.453 -49.156 -22 1 95.44 381 LYS A C 1
ATOM 2921 O O . LYS A 1 381 ? -20.438 -48.781 -22.578 1 95.44 381 LYS A O 1
ATOM 2926 N N . LEU A 1 382 ? -21.875 -48.75 -20.797 1 96.94 382 LEU A N 1
ATOM 2927 C CA . LEU A 1 382 ? -21.062 -47.844 -20 1 96.94 382 LEU A CA 1
ATOM 2928 C C . LEU A 1 382 ? -20.375 -48.594 -18.859 1 96.94 382 LEU A C 1
ATOM 2930 O O . LEU A 1 382 ? -21.047 -49.125 -17.969 1 96.94 382 LEU A O 1
ATOM 2934 N N . THR A 1 383 ? -19.078 -48.719 -18.922 1 97.69 383 THR A N 1
ATOM 2935 C CA . THR A 1 383 ? -18.266 -49.25 -17.828 1 97.69 383 THR A CA 1
ATOM 2936 C C . THR A 1 383 ? -17.484 -48.125 -17.141 1 97.69 383 THR A C 1
ATOM 2938 O O . THR A 1 383 ? -16.781 -47.344 -17.812 1 97.69 383 THR A O 1
ATOM 2941 N N . TYR A 1 384 ? -17.641 -48.031 -15.828 1 98 384 TYR A N 1
ATOM 2942 C CA . TYR A 1 384 ? -17 -46.875 -15.188 1 98 384 TYR A CA 1
ATOM 2943 C C . TYR A 1 384 ? -16.344 -47.281 -13.875 1 98 384 TYR A C 1
ATOM 2945 O O . TYR A 1 384 ? -16.625 -48.375 -13.344 1 98 384 TYR A O 1
ATOM 2953 N N . CYS A 1 385 ? -15.406 -46.531 -13.453 1 97.94 385 CYS A N 1
ATOM 2954 C CA . CYS A 1 385 ? -14.805 -46.531 -12.117 1 97.94 385 CYS A CA 1
ATOM 2955 C C . CYS A 1 385 ? -14.844 -45.156 -11.477 1 97.94 385 CYS A C 1
ATOM 2957 O O . CYS A 1 385 ? -14.312 -44.188 -12.023 1 97.94 385 CYS A O 1
ATOM 2959 N N . ASN A 1 386 ? -15.547 -45.094 -10.391 1 97.94 386 ASN A N 1
ATOM 2960 C CA . ASN A 1 386 ? -15.648 -43.844 -9.641 1 97.94 386 ASN A CA 1
ATOM 2961 C C . ASN A 1 386 ? -14.828 -43.906 -8.352 1 97.94 386 ASN A C 1
ATOM 2963 O O . ASN A 1 386 ? -15.258 -44.5 -7.359 1 97.94 386 ASN A O 1
ATOM 2967 N N . ALA A 1 387 ? -13.68 -43.25 -8.406 1 96.25 387 ALA A N 1
ATOM 2968 C CA . ALA A 1 387 ? -12.773 -43.25 -7.262 1 96.25 387 ALA A CA 1
ATOM 2969 C C . ALA A 1 387 ? -13.086 -42.062 -6.336 1 96.25 387 ALA A C 1
ATOM 2971 O O . ALA A 1 387 ? -12.336 -41.094 -6.289 1 96.25 387 ALA A O 1
ATOM 2972 N N . ALA A 1 388 ? -14.133 -42.188 -5.578 1 95.31 388 ALA A N 1
ATOM 2973 C CA . ALA A 1 388 ? -14.594 -41.219 -4.57 1 95.31 388 ALA A CA 1
ATOM 2974 C C . ALA A 1 388 ? -14.883 -39.875 -5.191 1 95.31 388 ALA A C 1
ATOM 2976 O O . ALA A 1 388 ? -14.68 -38.844 -4.559 1 95.31 388 ALA A O 1
ATOM 2977 N N . HIS A 1 389 ? -15.125 -39.812 -6.457 1 96.94 389 HIS A N 1
ATOM 2978 C CA . HIS A 1 389 ? -15.594 -38.625 -7.125 1 96.94 389 HIS A CA 1
ATOM 2979 C C . HIS A 1 389 ? -17.078 -38.375 -6.848 1 96.94 389 HIS A C 1
ATOM 2981 O O . HIS A 1 389 ? -17.734 -39.188 -6.191 1 96.94 389 HIS A O 1
ATOM 2987 N N . THR A 1 390 ? -17.609 -37.281 -7.188 1 96 390 THR A N 1
ATOM 2988 C CA . THR A 1 390 ? -19.031 -36.969 -6.996 1 96 390 THR A CA 1
ATOM 2989 C C . THR A 1 390 ? -19.906 -38 -7.695 1 96 390 THR A C 1
ATOM 2991 O O . THR A 1 390 ? -19.453 -38.688 -8.609 1 96 390 THR A O 1
ATOM 2994 N N . GLN A 1 391 ? -21.094 -38.094 -7.172 1 96.44 391 GLN A N 1
ATOM 2995 C CA . GLN A 1 391 ? -22.047 -39 -7.824 1 96.44 391 GLN A CA 1
ATOM 2996 C C . GLN A 1 391 ? -22.438 -38.469 -9.203 1 96.44 391 GLN A C 1
ATOM 2998 O O . GLN A 1 391 ? -23.016 -37.406 -9.32 1 96.44 391 GLN A O 1
ATOM 3003 N N . VAL A 1 392 ? -22.156 -39.25 -10.188 1 97.44 392 VAL A N 1
ATOM 3004 C CA . VAL A 1 392 ? -22.406 -38.844 -11.562 1 97.44 392 VAL A CA 1
ATOM 3005 C C . VAL A 1 392 ? -23.875 -39.062 -11.914 1 97.44 392 VAL A C 1
ATOM 3007 O O . VAL A 1 392 ? -24.469 -40.062 -11.539 1 97.44 392 VAL A O 1
ATOM 3010 N N . LEU A 1 393 ? -24.516 -38.156 -12.664 1 97.12 393 LEU A N 1
ATOM 3011 C CA . LEU A 1 393 ? -25.922 -38.25 -13.039 1 97.12 393 LEU A CA 1
ATOM 3012 C C . LEU A 1 393 ? -26.078 -38.844 -14.422 1 97.12 393 LEU A C 1
ATOM 3014 O O . LEU A 1 393 ? -25.547 -38.344 -15.406 1 97.12 393 LEU A O 1
ATOM 3018 N N . LEU A 1 394 ? -26.734 -39.969 -14.477 1 97.19 394 LEU A N 1
ATOM 3019 C CA . LEU A 1 394 ? -27.156 -40.594 -15.734 1 97.19 394 LEU A CA 1
ATOM 3020 C C . LEU A 1 394 ? -28.625 -40.312 -16 1 97.19 394 LEU A C 1
ATOM 3022 O O . LEU A 1 394 ? -29.5 -40.844 -15.328 1 97.19 394 LEU A O 1
ATOM 3026 N N . LEU A 1 395 ? -28.844 -39.469 -16.969 1 95.38 395 LEU A N 1
ATOM 3027 C CA . LEU A 1 395 ? -30.203 -39.094 -17.328 1 95.38 395 LEU A CA 1
ATOM 3028 C C . LEU A 1 395 ? -30.703 -39.906 -18.516 1 95.38 395 LEU A C 1
ATOM 3030 O O . LEU A 1 395 ? -30.125 -39.875 -19.609 1 95.38 395 LEU A O 1
ATOM 3034 N N . LYS A 1 396 ? -31.781 -40.562 -18.219 1 92.06 396 LYS A N 1
ATOM 3035 C CA . LYS A 1 396 ? -32.375 -41.375 -19.281 1 92.06 396 LYS A CA 1
ATOM 3036 C C . LYS A 1 396 ? -33.312 -40.5 -20.156 1 92.06 396 LYS A C 1
ATOM 3038 O O . LYS A 1 396 ? -33.719 -39.406 -19.75 1 92.06 396 LYS A O 1
ATOM 3043 N N . GLU A 1 397 ? -33.562 -41.031 -21.297 1 82.88 397 GLU A N 1
ATOM 3044 C CA . GLU A 1 397 ? -34.406 -40.312 -22.25 1 82.88 397 GLU A CA 1
ATOM 3045 C C . GLU A 1 397 ? -35.75 -40 -21.641 1 82.88 397 GLU A C 1
ATOM 3047 O O . GLU A 1 397 ? -36.375 -38.969 -21.938 1 82.88 397 GLU A O 1
ATOM 3052 N N . ASN A 1 398 ? -36.156 -40.875 -20.797 1 78.75 398 ASN A N 1
ATOM 3053 C CA . ASN A 1 398 ? -37.5 -40.719 -20.219 1 78.75 398 ASN A CA 1
ATOM 3054 C C . ASN A 1 398 ? -37.5 -39.719 -19.062 1 78.75 398 ASN A C 1
ATOM 3056 O O . ASN A 1 398 ? -38.531 -39.469 -18.438 1 78.75 398 ASN A O 1
ATOM 3060 N N . GLY A 1 399 ? -36.344 -39.188 -18.688 1 77.62 399 GLY A N 1
ATOM 3061 C CA . GLY A 1 399 ? -36.281 -38.219 -17.625 1 77.62 399 GLY A CA 1
ATOM 3062 C C . GLY A 1 399 ? -35.844 -38.781 -16.297 1 77.62 399 GLY A C 1
ATOM 3063 O O . GLY A 1 399 ? -35.531 -38.031 -15.359 1 77.62 399 GLY A O 1
ATOM 3064 N N . MET A 1 400 ? -35.75 -40.062 -16.219 1 85.31 400 MET A N 1
ATOM 3065 C CA . MET A 1 400 ? -35.312 -40.688 -14.984 1 85.31 400 MET A CA 1
ATOM 3066 C C . MET A 1 400 ? -33.812 -40.5 -14.766 1 85.31 400 MET A C 1
ATOM 3068 O O . MET A 1 400 ? -33.031 -40.625 -15.695 1 85.31 400 MET A O 1
ATOM 3072 N N . CYS A 1 401 ? -33.5 -40.094 -13.523 1 90.94 401 CYS A N 1
ATOM 3073 C CA . CYS A 1 401 ? -32.125 -39.844 -13.172 1 90.94 401 CYS A CA 1
ATOM 3074 C C . CYS A 1 401 ? -31.547 -40.969 -12.312 1 90.94 401 CYS A C 1
ATOM 3076 O O . CYS A 1 401 ? -32.125 -41.312 -11.289 1 90.94 401 CYS A O 1
ATOM 3078 N N . GLU A 1 402 ? -30.531 -41.562 -12.781 1 93.88 402 GLU A N 1
ATOM 3079 C CA . GLU A 1 402 ? -29.797 -42.562 -12.023 1 93.88 402 GLU A CA 1
ATOM 3080 C C . GLU A 1 402 ? -28.453 -42.031 -11.555 1 93.88 402 GLU A C 1
ATOM 3082 O O . GLU A 1 402 ? -27.781 -41.281 -12.289 1 93.88 402 GLU A O 1
ATOM 3087 N N . LEU A 1 403 ? -28.094 -42.344 -10.312 1 95.5 403 LEU A N 1
ATOM 3088 C CA . LEU A 1 403 ? -26.828 -41.875 -9.75 1 95.5 403 LEU A CA 1
ATOM 3089 C C . LEU A 1 403 ? -25.781 -43 -9.836 1 95.5 403 LEU A C 1
ATOM 3091 O O . LEU A 1 403 ? -26.031 -44.125 -9.445 1 95.5 403 LEU A O 1
ATOM 3095 N N . LEU A 1 404 ? -24.688 -42.656 -10.43 1 96.88 404 LEU A N 1
ATOM 3096 C CA . LEU A 1 404 ? -23.547 -43.562 -10.43 1 96.88 404 LEU A CA 1
ATOM 3097 C C . LEU A 1 404 ? -22.656 -43.312 -9.219 1 96.88 404 LEU A C 1
ATOM 3099 O O . LEU A 1 404 ? -21.828 -42.375 -9.227 1 96.88 404 LEU A O 1
ATOM 3103 N N . ASP A 1 405 ? -22.734 -44.125 -8.227 1 94.5 405 ASP A N 1
ATOM 3104 C CA . ASP A 1 405 ? -22.062 -43.969 -6.941 1 94.5 405 ASP A CA 1
ATOM 3105 C C . ASP A 1 405 ? -20.578 -44.312 -7.043 1 94.5 405 ASP A C 1
ATOM 3107 O O . ASP A 1 405 ? -20.172 -45 -7.98 1 94.5 405 ASP A O 1
ATOM 3111 N N . PRO A 1 406 ? -19.797 -43.781 -6.016 1 94.25 406 PRO A N 1
ATOM 3112 C CA . PRO A 1 406 ? -18.391 -44.219 -5.957 1 94.25 406 PRO A CA 1
ATOM 3113 C C . PRO A 1 406 ? -18.234 -45.719 -5.82 1 94.25 406 PRO A C 1
ATOM 3115 O O . PRO A 1 406 ? -18.984 -46.375 -5.082 1 94.25 406 PRO A O 1
ATOM 3118 N N . THR A 1 407 ? -17.328 -46.188 -6.617 1 93.19 407 THR A N 1
ATOM 3119 C CA . THR A 1 407 ? -17.094 -47.625 -6.598 1 93.19 407 THR A CA 1
ATOM 3120 C C . THR A 1 407 ? -15.805 -47.938 -5.84 1 93.19 407 THR A C 1
ATOM 3122 O O . THR A 1 407 ? -15.539 -49.094 -5.523 1 93.19 407 THR A O 1
ATOM 3125 N N . SER A 1 408 ? -15.039 -46.875 -5.586 1 92.69 408 SER A N 1
ATOM 3126 C CA . SER A 1 408 ? -13.695 -47.094 -5.062 1 92.69 408 SER A CA 1
ATOM 3127 C C . SER A 1 408 ? -13.227 -45.906 -4.215 1 92.69 408 SER A C 1
ATOM 3129 O O . SER A 1 408 ? -13.906 -44.875 -4.148 1 92.69 408 SER A O 1
ATOM 3131 N N . LEU A 1 409 ? -12.086 -46.094 -3.539 1 90.31 409 LEU A N 1
ATOM 3132 C CA . LEU A 1 409 ? -11.461 -45.031 -2.771 1 90.31 409 LEU A CA 1
ATOM 3133 C C . LEU A 1 409 ? -10.742 -44.062 -3.693 1 90.31 409 LEU A C 1
ATOM 3135 O O . LEU A 1 409 ? -10.5 -44.344 -4.863 1 90.31 409 LEU A O 1
ATOM 3139 N N . SER A 1 410 ? -10.477 -42.938 -3.146 1 92.31 410 SER A N 1
ATOM 3140 C CA . SER A 1 410 ? -9.789 -41.906 -3.936 1 92.31 410 SER A CA 1
ATOM 3141 C C . SER A 1 410 ? -8.375 -42.344 -4.293 1 92.31 410 SER A C 1
ATOM 3143 O O . SER A 1 410 ? -7.781 -43.188 -3.607 1 92.31 410 SER A O 1
ATOM 3145 N N . VAL A 1 411 ? -7.898 -41.844 -5.375 1 92.44 411 VAL A N 1
ATOM 3146 C CA . VAL A 1 411 ? -6.52 -42.062 -5.789 1 92.44 411 VAL A CA 1
ATOM 3147 C C . VAL A 1 411 ? -5.562 -41.469 -4.77 1 92.44 411 VAL A C 1
ATOM 3149 O O . VAL A 1 411 ? -5.734 -40.312 -4.363 1 92.44 411 VAL A O 1
ATOM 3152 N N . GLY A 1 412 ? -4.582 -42.156 -4.336 1 87.19 412 GLY A N 1
ATOM 3153 C CA . GLY A 1 412 ? -3.643 -41.688 -3.322 1 87.19 412 GLY A CA 1
ATOM 3154 C C . GLY A 1 412 ? -3.885 -42.312 -1.961 1 87.19 412 GLY A C 1
ATOM 3155 O O . GLY A 1 412 ? -2.971 -42.406 -1.139 1 87.19 412 GLY A O 1
ATOM 3156 N N . PHE A 1 413 ? -5.094 -42.75 -1.671 1 81.75 413 PHE A N 1
ATOM 3157 C CA . PHE A 1 413 ? -5.422 -43.344 -0.384 1 81.75 413 PHE A CA 1
ATOM 3158 C C . PHE A 1 413 ? -5.566 -44.844 -0.516 1 81.75 413 PHE A C 1
ATOM 3160 O O . PHE A 1 413 ? -5.43 -45.594 0.468 1 81.75 413 PHE A O 1
ATOM 3167 N N . ALA A 1 414 ? -5.836 -45.219 -1.702 1 76.12 414 ALA A N 1
ATOM 3168 C CA . ALA A 1 414 ? -6.012 -46.656 -1.92 1 76.12 414 ALA A CA 1
ATOM 3169 C C . ALA A 1 414 ? -4.68 -47.375 -1.818 1 76.12 414 ALA A C 1
ATOM 3171 O O . ALA A 1 414 ? -3.641 -46.875 -2.229 1 76.12 414 ALA A O 1
ATOM 3172 N N . PRO A 1 415 ? -4.73 -48.531 -1.133 1 76.06 415 PRO A N 1
ATOM 3173 C CA . PRO A 1 415 ? -3.508 -49.344 -1.078 1 76.06 415 PRO A CA 1
ATOM 3174 C C . PRO A 1 415 ? -2.957 -49.688 -2.463 1 76.06 415 PRO A C 1
ATOM 3176 O O . PRO A 1 415 ? -3.689 -49.625 -3.453 1 76.06 415 PRO A O 1
ATOM 3179 N N . LEU A 1 416 ? -1.679 -49.969 -2.494 1 73.94 416 LEU A N 1
ATOM 3180 C CA . LEU A 1 416 ? -1.035 -50.312 -3.758 1 73.94 416 LEU A CA 1
ATOM 3181 C C . LEU A 1 416 ? -1.494 -51.656 -4.246 1 73.94 416 LEU A C 1
ATOM 3183 O O . LEU A 1 416 ? -1.925 -52.5 -3.447 1 73.94 416 LEU A O 1
ATOM 3187 N N . GLY A 1 417 ? -1.5 -51.906 -5.508 1 71.5 417 GLY A N 1
ATOM 3188 C CA . GLY A 1 417 ? -1.781 -53.219 -6.086 1 71.5 417 GLY A CA 1
ATOM 3189 C C . GLY A 1 417 ? -3.203 -53.344 -6.602 1 71.5 417 GLY A C 1
ATOM 3190 O O . GLY A 1 417 ? -3.578 -54.406 -7.145 1 71.5 417 GLY A O 1
ATOM 3191 N N . GLY A 1 418 ? -4.012 -52.281 -6.574 1 66.44 418 GLY A N 1
ATOM 3192 C CA . GLY A 1 418 ? -5.223 -52.156 -7.367 1 66.44 418 GLY A CA 1
ATOM 3193 C C . GLY A 1 418 ? -6.434 -52.781 -6.719 1 66.44 418 GLY A C 1
ATOM 3194 O O . GLY A 1 418 ? -7.547 -52.688 -7.238 1 66.44 418 GLY A O 1
ATOM 3195 N N . ALA A 1 419 ? -6.32 -53.469 -5.66 1 67.44 419 ALA A N 1
ATOM 3196 C CA . ALA A 1 419 ? -7.383 -54.312 -5.156 1 67.44 419 ALA A CA 1
ATOM 3197 C C . ALA A 1 419 ? -8.617 -53.5 -4.777 1 67.44 419 ALA A C 1
ATOM 3199 O O . ALA A 1 419 ? -9.727 -54.031 -4.73 1 67.44 419 ALA A O 1
ATOM 3200 N N . ASP A 1 420 ? -8.539 -52.281 -4.785 1 83.62 420 ASP A N 1
ATOM 3201 C CA . ASP A 1 420 ? -9.664 -51.531 -4.23 1 83.62 420 ASP A CA 1
ATOM 3202 C C . ASP A 1 420 ? -10.391 -50.75 -5.32 1 83.62 420 ASP A C 1
ATOM 3204 O O . ASP A 1 420 ? -11.258 -49.906 -5.02 1 83.62 420 ASP A O 1
ATOM 3208 N N . PHE A 1 421 ? -10.102 -51.062 -6.535 1 93.31 421 PHE A N 1
ATOM 3209 C CA . PHE A 1 421 ? -10.797 -50.375 -7.617 1 93.31 421 PHE A CA 1
ATOM 3210 C C . PHE A 1 421 ? -11.734 -51.344 -8.344 1 93.31 421 PHE A C 1
ATOM 3212 O O . PHE A 1 421 ? -11.328 -52.406 -8.758 1 93.31 421 PHE A O 1
ATOM 3219 N N . HIS A 1 422 ? -12.977 -50.906 -8.516 1 95.56 422 HIS A N 1
ATOM 3220 C CA . HIS A 1 422 ? -14.016 -51.75 -9.078 1 95.56 422 HIS A CA 1
ATOM 3221 C C . HIS A 1 422 ? -14.758 -51.031 -10.203 1 95.56 422 HIS A C 1
ATOM 3223 O O . HIS A 1 422 ? -14.977 -49.844 -10.141 1 95.56 422 HIS A O 1
ATOM 3229 N N . ASN A 1 423 ? -15.156 -51.938 -11.148 1 97.12 423 ASN A N 1
ATOM 3230 C CA . ASN A 1 423 ? -15.938 -51.406 -12.266 1 97.12 423 ASN A CA 1
ATOM 3231 C C . ASN A 1 423 ? -17.422 -51.375 -11.945 1 97.12 423 ASN A C 1
ATOM 3233 O O . ASN A 1 423 ? -17.938 -52.281 -11.305 1 97.12 423 ASN A O 1
ATOM 3237 N N . GLY A 1 424 ? -18.031 -50.344 -12.289 1 96.81 424 GLY A N 1
ATOM 3238 C CA . GLY A 1 424 ? -19.469 -50.281 -12.414 1 96.81 424 GLY A CA 1
ATOM 3239 C C . GLY A 1 424 ? -19.953 -50.344 -13.852 1 96.81 424 GLY A C 1
ATOM 3240 O O . GLY A 1 424 ? -19.188 -50.062 -14.781 1 96.81 424 GLY A O 1
ATOM 3241 N N . GLU A 1 425 ? -21.188 -50.75 -13.992 1 96.81 425 GLU A N 1
ATOM 3242 C CA . GLU A 1 425 ? -21.75 -50.844 -15.336 1 96.81 425 GLU A CA 1
ATOM 3243 C C . GLU A 1 425 ? -23.125 -50.188 -15.414 1 96.81 425 GLU A C 1
ATOM 3245 O O . GLU A 1 425 ? -23.875 -50.219 -14.438 1 96.81 425 GLU A O 1
ATOM 3250 N N . ALA A 1 426 ? -23.375 -49.656 -16.531 1 96.06 426 ALA A N 1
ATOM 3251 C CA . ALA A 1 426 ? -24.672 -49.062 -16.859 1 96.06 426 ALA A CA 1
ATOM 3252 C C . ALA A 1 426 ? -24.922 -49.062 -18.359 1 96.06 426 ALA A C 1
ATOM 3254 O O . ALA A 1 426 ? -24.016 -49.406 -19.141 1 96.06 426 ALA A O 1
ATOM 3255 N N . THR A 1 427 ? -26.141 -48.844 -18.719 1 95.06 427 THR A N 1
ATOM 3256 C CA . THR A 1 427 ? -26.469 -48.719 -20.125 1 95.06 427 THR A CA 1
ATOM 3257 C C . THR A 1 427 ? -26.562 -47.25 -20.531 1 95.06 427 THR A C 1
ATOM 3259 O O . THR A 1 427 ? -27.141 -46.438 -19.828 1 95.06 427 THR A O 1
ATOM 3262 N N . PHE A 1 428 ? -25.938 -46.938 -21.578 1 96 428 PHE A N 1
ATOM 3263 C CA . PHE A 1 428 ? -25.938 -45.594 -22.125 1 96 428 PHE A CA 1
ATOM 3264 C C . PHE A 1 428 ? -26.5 -45.562 -23.531 1 96 428 PHE A C 1
ATOM 3266 O O . PHE A 1 428 ? -25.75 -45.562 -24.516 1 96 428 PHE A O 1
ATOM 3273 N N . ALA A 1 429 ? -27.828 -45.5 -23.656 1 93.94 429 ALA A N 1
ATOM 3274 C CA . ALA A 1 429 ? -28.547 -45.594 -24.922 1 93.94 429 ALA A CA 1
ATOM 3275 C C . ALA A 1 429 ? -28.641 -44.25 -25.594 1 93.94 429 ALA A C 1
ATOM 3277 O O . ALA A 1 429 ? -28.422 -43.219 -24.969 1 93.94 429 ALA A O 1
ATOM 3278 N N . PRO A 1 430 ? -28.906 -44.344 -26.938 1 93.44 430 PRO A N 1
ATOM 3279 C CA . PRO A 1 430 ? -29.094 -43.062 -27.625 1 93.44 430 PRO A CA 1
ATOM 3280 C C . PRO A 1 430 ? -30.172 -42.188 -26.969 1 93.44 430 PRO A C 1
ATOM 3282 O O . PRO A 1 430 ? -31.25 -42.688 -26.641 1 93.44 430 PRO A O 1
ATOM 3285 N N . GLY A 1 431 ? -29.812 -40.938 -26.719 1 92.19 431 GLY A N 1
ATOM 3286 C CA . GLY A 1 431 ? -30.719 -40.031 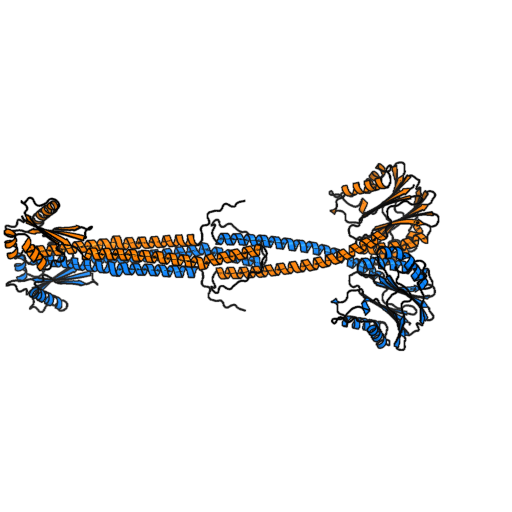-26.031 1 92.19 431 GLY A CA 1
ATOM 3287 C C . GLY A 1 431 ? -30.391 -39.844 -24.562 1 92.19 431 GLY A C 1
ATOM 3288 O O . GLY A 1 431 ? -30.812 -38.875 -23.953 1 92.19 431 GLY A O 1
ATOM 3289 N N . ASP A 1 432 ? -29.641 -40.781 -23.984 1 95.31 432 ASP A N 1
ATOM 3290 C CA . ASP A 1 432 ? -29.219 -40.656 -22.594 1 95.31 432 ASP A CA 1
ATOM 3291 C C . ASP A 1 432 ? -28.141 -39.562 -22.453 1 95.31 432 ASP A C 1
ATOM 3293 O O . ASP A 1 432 ? -27.469 -39.219 -23.406 1 95.31 432 ASP A O 1
ATOM 3297 N N . ARG A 1 433 ? -28.062 -39.031 -21.25 1 96.44 433 ARG A N 1
ATOM 3298 C CA . ARG A 1 433 ? -27.078 -38 -20.953 1 96.44 433 ARG A CA 1
ATOM 3299 C C . ARG A 1 433 ? -26.312 -38.344 -19.672 1 96.44 433 ARG A C 1
ATOM 3301 O O . ARG A 1 433 ? -26.859 -38.969 -18.766 1 96.44 433 ARG A O 1
ATOM 3308 N N . LEU A 1 434 ? -25.109 -37.938 -19.672 1 97 434 LEU A N 1
ATOM 3309 C CA . LEU A 1 434 ? -24.25 -38.094 -18.5 1 97 434 LEU A CA 1
ATOM 3310 C C . LEU A 1 434 ? -23.766 -36.719 -18.016 1 97 434 LEU A C 1
ATOM 3312 O O . LEU A 1 434 ? -23.219 -35.938 -18.797 1 97 434 LEU A O 1
ATOM 3316 N N . LEU A 1 435 ? -24.031 -36.375 -16.781 1 97.81 435 LEU A N 1
ATOM 3317 C CA . LEU A 1 435 ? -23.531 -35.156 -16.172 1 97.81 435 LEU A CA 1
ATOM 3318 C C . LEU A 1 435 ? -22.469 -35.469 -15.117 1 97.81 435 LEU A C 1
ATOM 3320 O O . LEU A 1 435 ? -22.781 -36.031 -14.07 1 97.81 435 LEU A O 1
ATOM 3324 N N . ILE A 1 436 ? -21.234 -35.094 -15.375 1 98.38 436 ILE A N 1
ATOM 3325 C CA . ILE A 1 436 ? -20.109 -35.25 -14.461 1 98.38 436 ILE A CA 1
ATOM 3326 C C . ILE A 1 436 ? -19.688 -33.875 -13.945 1 98.38 436 ILE A C 1
ATOM 3328 O O . ILE A 1 436 ? -19.531 -32.938 -14.719 1 98.38 436 ILE A O 1
ATOM 3332 N N . TYR A 1 437 ? -19.516 -33.781 -12.688 1 97.88 437 TYR A N 1
ATOM 3333 C CA . TYR A 1 437 ? -19.25 -32.469 -12.102 1 97.88 437 TYR A CA 1
ATOM 3334 C C . TYR A 1 437 ? -18.344 -32.594 -10.891 1 97.88 437 TYR A C 1
ATOM 3336 O O . TYR A 1 437 ? -18.188 -33.688 -10.328 1 97.88 437 TYR A O 1
ATOM 3344 N N . THR A 1 438 ? -17.688 -31.531 -10.547 1 96.62 438 THR A N 1
ATOM 3345 C CA . THR A 1 438 ? -16.859 -31.469 -9.336 1 96.62 438 THR A CA 1
ATOM 3346 C C . THR A 1 438 ? -17.672 -30.906 -8.164 1 96.62 438 THR A C 1
ATOM 3348 O O . THR A 1 438 ? -18.766 -30.375 -8.359 1 96.62 438 THR A O 1
ATOM 3351 N N . ASP A 1 439 ? -17.109 -31.078 -6.996 1 95.31 439 ASP A N 1
ATOM 3352 C CA . ASP A 1 439 ? -17.859 -30.734 -5.797 1 95.31 439 ASP A CA 1
ATOM 3353 C C . ASP A 1 439 ? -18.109 -29.234 -5.727 1 95.31 439 ASP A C 1
ATOM 3355 O O . ASP A 1 439 ? -19.031 -28.781 -5.035 1 95.31 439 ASP A O 1
ATOM 3359 N N . GLY A 1 440 ? -17.391 -28.469 -6.414 1 94.69 440 GLY A N 1
ATOM 3360 C CA . GLY A 1 440 ? -17.625 -27.031 -6.461 1 94.69 440 GLY A CA 1
ATOM 3361 C C . GLY A 1 440 ? -19 -26.672 -6.969 1 94.69 440 GLY A C 1
ATOM 3362 O O . GLY A 1 440 ? -19.547 -25.625 -6.617 1 94.69 440 GLY A O 1
ATOM 3363 N N . VAL A 1 441 ? -19.562 -27.5 -7.816 1 95.69 441 VAL A N 1
ATOM 3364 C CA . VAL A 1 441 ? -20.906 -27.25 -8.352 1 95.69 441 VAL A CA 1
ATOM 3365 C C . VAL A 1 441 ? -21.953 -27.422 -7.246 1 95.69 441 VAL A C 1
ATOM 3367 O O . VAL A 1 441 ? -22.828 -26.578 -7.074 1 95.69 441 VAL A O 1
ATOM 3370 N N . THR A 1 442 ? -21.859 -28.438 -6.461 1 96.12 442 THR A N 1
ATOM 3371 C CA . THR A 1 442 ? -22.906 -28.781 -5.508 1 96.12 442 THR A CA 1
ATOM 3372 C C . THR A 1 442 ? -22.641 -28.125 -4.156 1 96.12 442 THR A C 1
ATOM 3374 O O . THR A 1 442 ? -23.578 -27.844 -3.41 1 96.12 442 THR A O 1
ATOM 3377 N N . GLU A 1 443 ? -21.406 -27.844 -3.812 1 94.88 443 GLU A N 1
ATOM 3378 C CA . GLU A 1 443 ? -21.078 -27.359 -2.473 1 94.88 443 GLU A CA 1
ATOM 3379 C C . GLU A 1 443 ? -21.156 -25.844 -2.391 1 94.88 443 GLU A C 1
ATOM 3381 O O . GLU A 1 443 ? -21.203 -25.281 -1.296 1 94.88 443 GLU A O 1
ATOM 3386 N N . THR A 1 444 ? -21.094 -25.203 -3.486 1 94.69 444 THR A N 1
ATOM 3387 C CA . THR A 1 444 ? -21.156 -23.75 -3.461 1 94.69 444 THR A CA 1
ATOM 3388 C C . THR A 1 444 ? -22.484 -23.281 -2.873 1 94.69 444 THR A C 1
ATOM 3390 O O . THR A 1 444 ? -23.547 -23.828 -3.191 1 94.69 444 THR A O 1
ATOM 3393 N N . ARG A 1 445 ? -22.375 -22.219 -2.049 1 94.56 445 ARG A N 1
ATOM 3394 C CA . ARG A 1 445 ? -23.531 -21.797 -1.265 1 94.56 445 ARG A CA 1
ATOM 3395 C C . ARG A 1 445 ? -24.109 -20.5 -1.809 1 94.56 445 ARG A C 1
ATOM 3397 O O . ARG A 1 445 ? -23.422 -19.734 -2.498 1 94.56 445 ARG A O 1
ATOM 3404 N N . ASP A 1 446 ? -25.359 -20.312 -1.523 1 93.31 446 ASP A N 1
ATOM 3405 C CA . ASP A 1 446 ? -26 -19.047 -1.863 1 93.31 446 ASP A CA 1
ATOM 3406 C C . ASP A 1 446 ? -25.844 -18.031 -0.744 1 93.31 446 ASP A C 1
ATOM 3408 O O . ASP A 1 446 ? -25.078 -18.25 0.199 1 93.31 446 ASP A O 1
ATOM 3412 N N . SER A 1 447 ? -26.516 -16.875 -0.919 1 91.38 447 SER A N 1
ATOM 3413 C CA . SER A 1 447 ? -26.359 -15.766 0.024 1 91.38 447 SER A CA 1
ATOM 3414 C C . SER A 1 447 ? -26.906 -16.141 1.4 1 91.38 447 SER A C 1
ATOM 3416 O O . SER A 1 447 ? -26.516 -15.547 2.408 1 91.38 447 SER A O 1
ATOM 3418 N N . GLN A 1 448 ? -27.719 -17.094 1.506 1 93.44 448 GLN A N 1
ATOM 3419 C CA . GLN A 1 448 ? -28.297 -17.531 2.768 1 93.44 448 GLN A CA 1
ATOM 3420 C C . GLN A 1 448 ? -27.516 -18.703 3.357 1 93.44 448 GLN A C 1
ATOM 3422 O O . GLN A 1 448 ? -27.891 -19.234 4.402 1 93.44 448 GLN A O 1
ATOM 3427 N N . GLY A 1 449 ? -26.547 -19.203 2.684 1 92.75 449 GLY A N 1
ATOM 3428 C CA . GLY A 1 449 ? -25.688 -20.266 3.195 1 92.75 449 GLY A CA 1
ATOM 3429 C C . GLY A 1 449 ? -26.141 -21.656 2.791 1 92.75 449 GLY A C 1
ATOM 3430 O O . GLY A 1 449 ? -25.656 -22.641 3.326 1 92.75 449 GLY A O 1
ATOM 3431 N N . VAL A 1 450 ? -27.094 -21.703 1.935 1 94 450 VAL A N 1
ATOM 3432 C CA . VAL A 1 450 ? -27.594 -23 1.489 1 94 450 VAL A CA 1
ATOM 3433 C C . VAL A 1 450 ? -26.797 -23.469 0.273 1 94 450 VAL A C 1
ATOM 3435 O O . VAL A 1 450 ? -26.641 -22.734 -0.704 1 94 450 VAL A O 1
ATOM 3438 N N . ALA A 1 451 ? -26.312 -24.719 0.362 1 95.94 451 ALA A N 1
ATOM 3439 C CA . ALA A 1 451 ? -25.547 -25.281 -0.742 1 95.94 451 ALA A CA 1
ATOM 3440 C C . ALA A 1 451 ? -26.438 -25.547 -1.951 1 95.94 451 ALA A C 1
ATOM 3442 O O . ALA A 1 451 ? -27.625 -25.844 -1.8 1 95.94 451 ALA A O 1
ATOM 3443 N N . PHE A 1 452 ? -25.969 -25.391 -3.213 1 95.5 452 PHE A N 1
ATOM 3444 C CA . PHE A 1 452 ? -26.719 -25.688 -4.434 1 95.5 452 PHE A CA 1
ATOM 3445 C C . PHE A 1 452 ? -27.266 -27.109 -4.406 1 95.5 452 PHE A C 1
ATOM 3447 O O . PHE A 1 452 ? -28.453 -27.328 -4.637 1 95.5 452 PHE A O 1
ATOM 3454 N N . GLY A 1 453 ? -26.391 -28.141 -4.062 1 95.12 453 GLY A N 1
ATOM 3455 C CA . GLY A 1 453 ? -26.797 -29.484 -3.725 1 95.12 453 GLY A CA 1
ATOM 3456 C C . GLY A 1 453 ? -27.016 -30.359 -4.941 1 95.12 453 GLY A C 1
ATOM 3457 O O . GLY A 1 453 ? -27.281 -29.859 -6.039 1 95.12 453 GLY A O 1
ATOM 3458 N N . LEU A 1 454 ? -26.938 -31.641 -4.707 1 95.88 454 LEU A N 1
ATOM 3459 C CA . LEU A 1 454 ? -27.125 -32.656 -5.746 1 95.88 454 LEU A CA 1
ATOM 3460 C C . LEU A 1 454 ? -28.578 -32.75 -6.164 1 95.88 454 LEU A C 1
ATOM 3462 O O . LEU A 1 454 ? -28.891 -32.906 -7.348 1 95.88 454 LEU A O 1
ATOM 3466 N N . GLU A 1 455 ? -29.469 -32.594 -5.266 1 94.75 455 GLU A N 1
ATOM 3467 C CA . GLU A 1 455 ? -30.891 -32.719 -5.543 1 94.75 455 GLU A CA 1
ATOM 3468 C C . GLU A 1 455 ? -31.328 -31.641 -6.539 1 94.75 455 GLU A C 1
ATOM 3470 O O . GLU A 1 455 ? -32.062 -31.922 -7.484 1 94.75 455 GLU A O 1
ATOM 3475 N N . ARG A 1 456 ? -30.922 -30.484 -6.266 1 95.19 456 ARG A N 1
ATOM 3476 C CA . ARG A 1 456 ? -31.266 -29.375 -7.16 1 95.19 456 ARG A CA 1
ATOM 3477 C C . ARG A 1 456 ? -30.672 -29.594 -8.547 1 95.19 456 ARG A C 1
ATOM 3479 O O . ARG A 1 456 ? -31.328 -29.344 -9.562 1 95.19 456 ARG A O 1
ATOM 3486 N N . LEU A 1 457 ? -29.438 -30 -8.594 1 95.94 457 LEU A N 1
ATOM 3487 C CA . LEU A 1 457 ? -28.781 -30.281 -9.867 1 95.94 457 LEU A CA 1
ATOM 3488 C C . LEU A 1 457 ? -29.547 -31.344 -10.648 1 95.94 457 LEU A C 1
ATOM 3490 O O . LEU A 1 457 ? -29.812 -31.172 -11.844 1 95.94 457 LEU A O 1
ATOM 3494 N N . ALA A 1 458 ? -29.938 -32.438 -10.008 1 95.31 458 ALA A N 1
ATOM 3495 C CA . ALA A 1 458 ? -30.688 -33.531 -10.633 1 95.31 458 ALA A CA 1
ATOM 3496 C C . ALA A 1 458 ? -32.031 -33.062 -11.133 1 95.31 458 ALA A C 1
ATOM 3498 O O . ALA A 1 458 ? -32.469 -33.438 -12.234 1 95.31 458 ALA A O 1
ATOM 3499 N N . LYS A 1 459 ? -32.688 -32.281 -10.336 1 94 459 LYS A N 1
ATOM 3500 C CA . LYS A 1 459 ? -33.969 -31.75 -10.711 1 94 459 LYS A CA 1
ATOM 3501 C C . LYS A 1 459 ? -33.875 -30.875 -11.953 1 94 459 LYS A C 1
ATOM 3503 O O . LYS A 1 459 ? -34.656 -31.016 -12.883 1 94 459 LYS A O 1
ATOM 3508 N N . LEU A 1 460 ? -32.969 -29.969 -11.945 1 93.62 460 LEU A N 1
ATOM 3509 C CA . LEU A 1 460 ? -32.75 -29.078 -13.07 1 93.62 460 LEU A CA 1
ATOM 3510 C C . LEU A 1 460 ? -32.438 -29.859 -14.344 1 93.62 460 LEU A C 1
ATOM 3512 O O . LEU A 1 460 ? -32.969 -29.547 -15.414 1 93.62 460 LEU A O 1
ATOM 3516 N N . ALA A 1 461 ? -31.547 -30.828 -14.219 1 94.12 461 ALA A N 1
ATOM 3517 C CA . ALA A 1 461 ? -31.172 -31.656 -15.367 1 94.12 461 ALA A CA 1
ATOM 3518 C C . ALA A 1 461 ? -32.375 -32.406 -15.906 1 94.12 461 ALA A C 1
ATOM 3520 O O . ALA A 1 461 ? -32.594 -32.469 -17.125 1 94.12 461 ALA A O 1
ATOM 3521 N N . GLY A 1 462 ? -33.188 -32.969 -15.023 1 92.38 462 GLY A N 1
ATOM 3522 C CA . GLY A 1 462 ? -34.375 -33.719 -15.422 1 92.38 462 GLY A CA 1
ATOM 3523 C C . GLY A 1 462 ? -35.406 -32.844 -16.125 1 92.38 462 GLY A C 1
ATOM 3524 O O . GLY A 1 462 ? -36 -33.281 -17.109 1 92.38 462 GLY A O 1
ATOM 3525 N N . GLU A 1 463 ? -35.625 -31.719 -15.641 1 91.81 463 GLU A N 1
ATOM 3526 C CA . GLU A 1 463 ? -36.594 -30.797 -16.188 1 91.81 463 GLU A CA 1
ATOM 3527 C C . GLU A 1 463 ? -36.219 -30.359 -17.594 1 91.81 463 GLU A C 1
ATOM 3529 O O . GLU A 1 463 ? -37.094 -30.047 -18.406 1 91.81 463 GLU A O 1
ATOM 3534 N N . HIS A 1 464 ? -34.969 -30.391 -17.859 1 91.69 464 HIS A N 1
ATOM 3535 C CA . HIS A 1 464 ? -34.531 -29.875 -19.156 1 91.69 464 HIS A CA 1
ATOM 3536 C C . HIS A 1 464 ? -33.906 -30.969 -20.016 1 91.69 464 HIS A C 1
ATOM 3538 O O . HIS A 1 464 ? -33.156 -30.688 -20.953 1 91.69 464 HIS A O 1
ATOM 3544 N N . ALA A 1 465 ? -34.188 -32.188 -19.703 1 89.69 465 ALA A N 1
ATOM 3545 C CA . ALA A 1 465 ? -33.594 -33.344 -20.375 1 89.69 465 ALA A CA 1
ATOM 3546 C C . ALA A 1 465 ? -34 -33.406 -21.844 1 89.69 465 ALA A C 1
ATOM 3548 O O . ALA A 1 465 ? -33.312 -33.969 -22.672 1 89.69 465 ALA A O 1
ATOM 3549 N N . ALA A 1 466 ? -35.094 -32.781 -22.188 1 88 466 ALA A N 1
ATOM 3550 C CA . ALA A 1 466 ? -35.625 -32.844 -23.547 1 88 466 ALA A CA 1
ATOM 3551 C C . ALA A 1 466 ? -34.938 -31.844 -24.453 1 88 466 ALA A C 1
ATOM 3553 O O . ALA A 1 466 ? -35 -31.969 -25.688 1 88 466 ALA A O 1
ATOM 3554 N N . LYS A 1 467 ? -34.25 -30.938 -23.938 1 91.94 467 LYS A N 1
ATOM 3555 C CA . LYS A 1 467 ? -33.562 -29.922 -24.734 1 91.94 467 LYS A CA 1
ATOM 3556 C C . LYS A 1 467 ? -32.281 -30.469 -25.312 1 91.94 467 LYS A C 1
ATOM 3558 O O . LYS A 1 467 ? -31.719 -31.453 -24.812 1 91.94 467 LYS A O 1
ATOM 3563 N N . PRO A 1 468 ? -31.844 -29.812 -26.438 1 94.69 468 PRO A N 1
ATOM 3564 C CA . PRO A 1 468 ? -30.5 -30.172 -26.922 1 94.69 468 PRO A CA 1
ATOM 3565 C C . PRO A 1 468 ? -29.422 -30.031 -25.844 1 94.69 468 PRO A C 1
ATOM 3567 O O . PRO A 1 468 ? -29.547 -29.188 -24.953 1 94.69 468 PRO A O 1
ATOM 3570 N N . LEU A 1 469 ? -28.391 -30.812 -25.906 1 96 469 LEU A N 1
ATOM 3571 C CA . LEU A 1 469 ? -27.375 -30.922 -24.859 1 96 469 LEU A CA 1
ATOM 3572 C C . LEU A 1 469 ? -26.797 -29.562 -24.5 1 96 469 LEU A C 1
ATOM 3574 O O . LEU A 1 469 ? -26.688 -29.219 -23.328 1 96 469 LEU A O 1
ATOM 3578 N N . ILE A 1 470 ? -26.453 -28.797 -25.531 1 96.5 470 ILE A N 1
ATOM 3579 C CA . ILE A 1 470 ? -25.828 -27.5 -25.312 1 96.5 470 ILE A CA 1
ATOM 3580 C C . ILE A 1 470 ? -26.781 -26.578 -24.562 1 96.5 470 ILE A C 1
ATOM 3582 O O . ILE A 1 470 ? -26.375 -25.844 -23.656 1 96.5 470 ILE A O 1
ATOM 3586 N N . GLU A 1 471 ? -28 -26.641 -24.922 1 96.62 471 GLU A N 1
ATOM 3587 C CA . GLU A 1 471 ? -29 -25.797 -24.281 1 96.62 471 GLU A CA 1
ATOM 3588 C C . GLU A 1 471 ? -29.25 -26.234 -22.844 1 96.62 471 GLU A C 1
ATOM 3590 O O . GLU A 1 471 ? -29.406 -25.391 -21.953 1 96.62 471 GLU A O 1
ATOM 3595 N N . MET A 1 472 ? -29.359 -27.484 -22.641 1 94.69 472 MET A N 1
ATOM 3596 C CA . MET A 1 472 ? -29.516 -28 -21.281 1 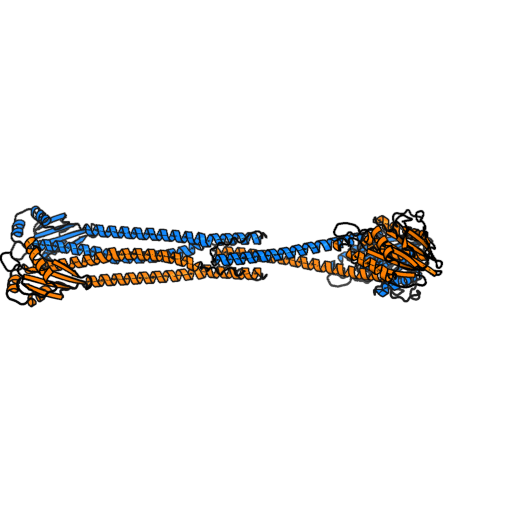94.69 472 MET A CA 1
ATOM 3597 C C . MET A 1 472 ? -28.344 -27.578 -20.406 1 94.69 472 MET A C 1
ATOM 3599 O O . MET A 1 472 ? -28.547 -27.094 -19.297 1 94.69 472 MET A O 1
ATOM 3603 N N . HIS A 1 473 ? -27.141 -27.75 -20.922 1 97.56 473 HIS A N 1
ATOM 3604 C CA . HIS A 1 473 ? -25.938 -27.391 -20.203 1 97.56 473 HIS A CA 1
ATOM 3605 C C . HIS A 1 473 ? -25.938 -25.906 -19.844 1 97.56 473 HIS A C 1
ATOM 3607 O O . HIS A 1 473 ? -25.656 -25.531 -18.703 1 97.56 473 HIS A O 1
ATOM 3613 N N . LYS A 1 474 ? -26.234 -25.094 -20.766 1 97.38 474 LYS A N 1
ATOM 3614 C CA . LYS A 1 474 ? -26.25 -23.641 -20.562 1 97.38 474 LYS A CA 1
ATOM 3615 C C . LYS A 1 474 ? -27.297 -23.25 -19.531 1 97.38 474 LYS A C 1
ATOM 3617 O O . LYS A 1 474 ? -27.094 -22.312 -18.75 1 97.38 474 LYS A O 1
ATOM 3622 N N . THR A 1 475 ? -28.406 -23.906 -19.578 1 96.94 475 THR A N 1
ATOM 3623 C CA . THR A 1 475 ? -29.453 -23.625 -18.625 1 96.94 475 THR A CA 1
ATOM 3624 C C . THR A 1 475 ? -29 -23.953 -17.203 1 96.94 475 THR A C 1
ATOM 3626 O O . THR A 1 475 ? -29.219 -23.172 -16.281 1 96.94 475 THR A O 1
ATOM 3629 N N . ILE A 1 476 ? -28.375 -25.031 -17.062 1 96.56 476 ILE A N 1
ATOM 3630 C CA . ILE A 1 476 ? -27.859 -25.422 -15.758 1 96.56 476 ILE A CA 1
ATOM 3631 C C . ILE A 1 476 ? -26.812 -24.422 -15.273 1 96.56 476 ILE A C 1
ATOM 3633 O O . ILE A 1 476 ? -26.844 -24 -14.117 1 96.56 476 ILE A O 1
ATOM 3637 N N . GLU A 1 477 ? -25.938 -24.078 -16.156 1 96.31 477 GLU A N 1
ATOM 3638 C CA . GLU A 1 477 ? -24.891 -23.109 -15.82 1 96.31 477 GLU A CA 1
ATOM 3639 C C . GLU A 1 477 ? -25.5 -21.781 -15.375 1 96.31 477 GLU A C 1
ATOM 3641 O O . GLU A 1 477 ? -25.078 -21.203 -14.367 1 96.31 477 GLU A O 1
ATOM 3646 N N . THR A 1 478 ? -26.438 -21.281 -16.125 1 96.56 478 THR A N 1
ATOM 3647 C CA . THR A 1 478 ? -27.094 -20.016 -15.836 1 96.56 478 THR A CA 1
ATOM 3648 C C . THR A 1 478 ? -27.812 -20.062 -14.492 1 96.56 478 THR A C 1
ATOM 3650 O O . THR A 1 478 ? -27.734 -19.125 -13.695 1 96.56 478 THR A O 1
ATOM 3653 N N . GLU A 1 479 ? -28.531 -21.156 -14.312 1 96 479 GLU A N 1
ATOM 3654 C CA . GLU A 1 479 ? -29.234 -21.328 -13.047 1 96 479 GLU A CA 1
ATOM 3655 C C . GLU A 1 479 ? -28.266 -21.391 -11.875 1 96 479 GLU A C 1
ATOM 3657 O O . GLU A 1 479 ? -28.531 -20.844 -10.805 1 96 479 GLU A O 1
ATOM 3662 N N . TRP A 1 480 ? -27.188 -22.062 -12.031 1 96.06 480 TRP A N 1
ATOM 3663 C CA . TRP A 1 480 ? -26.172 -22.156 -10.992 1 96.06 480 TRP A CA 1
ATOM 3664 C C . TRP A 1 480 ? -25.594 -20.781 -10.672 1 96.06 480 TRP A C 1
ATOM 3666 O O . TRP A 1 480 ? -25.5 -20.406 -9.508 1 96.06 480 TRP A O 1
ATOM 3676 N N . GLN A 1 481 ? -25.234 -20.031 -11.68 1 94.62 481 GLN A N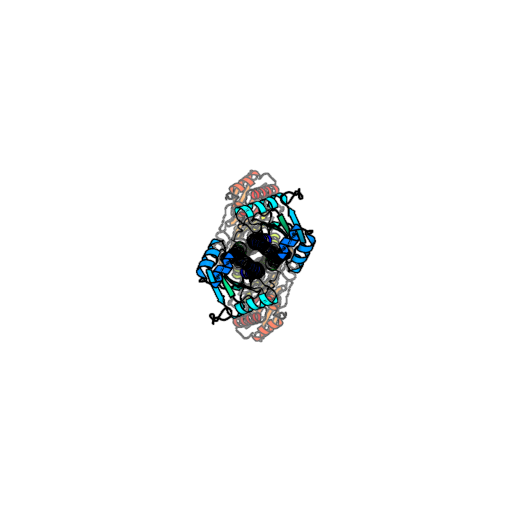 1
ATOM 3677 C CA . GLN A 1 481 ? -24.656 -18.703 -11.516 1 94.62 481 GLN A CA 1
ATOM 3678 C C . GLN A 1 481 ? -25.625 -17.766 -10.797 1 94.62 481 GLN A C 1
ATOM 3680 O O . GLN A 1 481 ? -25.203 -16.906 -10.008 1 94.62 481 GLN A O 1
ATOM 3685 N N . SER A 1 482 ? -26.859 -17.906 -11.062 1 94.56 482 SER A N 1
ATOM 3686 C CA . SER A 1 482 ? -27.875 -17.062 -10.453 1 94.56 482 SER A CA 1
ATOM 3687 C C . SER A 1 482 ? -28.141 -17.469 -9.008 1 94.56 482 SER A C 1
ATOM 3689 O O . SER A 1 482 ? -28.516 -16.625 -8.18 1 94.56 482 SER A O 1
ATOM 3691 N N . ALA A 1 483 ? -27.969 -18.672 -8.766 1 93.94 483 ALA A N 1
ATOM 3692 C CA . ALA A 1 483 ? -28.344 -19.203 -7.461 1 93.94 483 ALA A CA 1
ATOM 3693 C C . ALA A 1 483 ? -27.234 -19 -6.441 1 93.94 483 ALA A C 1
ATOM 3695 O O . ALA A 1 483 ? -27.5 -18.812 -5.25 1 93.94 483 ALA A O 1
ATOM 3696 N N . VAL A 1 484 ? -26.016 -19 -6.836 1 91.88 484 VAL A N 1
ATOM 3697 C CA . VAL A 1 484 ? -24.906 -19 -5.895 1 91.88 484 VAL A CA 1
ATOM 3698 C C . VAL A 1 484 ? -24.391 -17.562 -5.719 1 91.88 484 VAL A C 1
ATOM 3700 O O . VAL A 1 484 ? -24.562 -16.719 -6.605 1 91.88 484 VAL A O 1
ATOM 3703 N N . SER A 1 485 ? -23.797 -17.406 -4.59 1 90.69 485 SER A N 1
ATOM 3704 C CA . SER A 1 485 ? -23.141 -16.125 -4.332 1 90.69 485 SER A CA 1
ATOM 3705 C C . SER A 1 485 ? -21.719 -16.109 -4.883 1 90.69 485 SER A C 1
ATOM 3707 O O . SER A 1 485 ? -20.938 -17.016 -4.609 1 90.69 485 SER A O 1
ATOM 3709 N N . PRO A 1 486 ? -21.422 -15.062 -5.582 1 87.19 486 PRO A N 1
ATOM 3710 C CA . PRO A 1 486 ? -20.062 -14.992 -6.129 1 87.19 486 PRO A CA 1
ATOM 3711 C C . PRO A 1 486 ? -18.984 -15.039 -5.051 1 87.19 486 PRO A C 1
ATOM 3713 O O . PRO A 1 486 ? -17.906 -15.594 -5.27 1 87.19 486 PRO A O 1
ATOM 3716 N N . LYS A 1 487 ? -19.281 -14.578 -3.896 1 84.62 487 LYS A N 1
ATOM 3717 C CA . LYS A 1 487 ? -18.312 -14.531 -2.801 1 84.62 487 LYS A CA 1
ATOM 3718 C C . LYS A 1 487 ? -18.156 -15.906 -2.152 1 84.62 487 LYS A C 1
ATOM 3720 O O . LYS A 1 487 ? -17.188 -16.156 -1.431 1 84.62 487 LYS A O 1
ATOM 3725 N N . ALA A 1 488 ? -19.047 -16.703 -2.465 1 86.69 488 ALA A N 1
ATOM 3726 C CA . ALA A 1 488 ? -19.062 -18 -1.793 1 86.69 488 ALA A CA 1
ATOM 3727 C C . ALA A 1 488 ? -18.344 -19.047 -2.631 1 86.69 488 ALA A C 1
ATOM 3729 O O . ALA A 1 488 ? -18.234 -20.203 -2.213 1 86.69 488 ALA A O 1
ATOM 3730 N N . ILE A 1 489 ? -17.938 -18.703 -3.783 1 89.81 489 ILE A N 1
ATOM 3731 C CA . ILE A 1 489 ? -17.219 -19.656 -4.625 1 89.81 489 ILE A CA 1
ATOM 3732 C C . ILE A 1 489 ? -15.805 -19.859 -4.082 1 89.81 489 ILE A C 1
ATOM 3734 O O . ILE A 1 489 ? -14.93 -19.016 -4.285 1 89.81 489 ILE A O 1
ATOM 3738 N N . GLU A 1 490 ? -15.617 -20.969 -3.418 1 88.94 490 GLU A N 1
ATOM 3739 C CA . GLU A 1 490 ? -14.352 -21.219 -2.729 1 88.94 490 GLU A CA 1
ATOM 3740 C C . GLU A 1 490 ? -13.586 -22.359 -3.377 1 88.94 490 GLU A C 1
ATOM 3742 O O . GLU A 1 490 ? -12.445 -22.641 -3.004 1 88.94 490 GLU A O 1
ATOM 3747 N N . ASP A 1 491 ? -14.203 -23.031 -4.367 1 92.06 491 ASP A N 1
ATOM 3748 C CA . ASP A 1 491 ? -13.555 -24.172 -5.02 1 92.06 491 ASP A CA 1
ATOM 3749 C C . ASP A 1 491 ? -13.758 -24.109 -6.535 1 92.06 491 ASP A C 1
ATOM 3751 O O . ASP A 1 491 ? -14.625 -23.391 -7.023 1 92.06 491 ASP A O 1
ATOM 3755 N N . ASP A 1 492 ? -12.961 -24.906 -7.148 1 95.44 492 ASP A N 1
ATOM 3756 C CA . ASP A 1 492 ? -13.062 -24.969 -8.602 1 95.44 492 ASP A CA 1
ATOM 3757 C C . ASP A 1 492 ? -14.398 -25.578 -9.023 1 95.44 492 ASP A C 1
ATOM 3759 O O . ASP A 1 492 ? -14.938 -26.453 -8.336 1 95.44 492 ASP A O 1
ATOM 3763 N N . VAL A 1 493 ? -14.922 -25.125 -10.18 1 96.06 493 VAL A N 1
ATOM 3764 C CA . VAL A 1 493 ? -16.219 -25.578 -10.672 1 96.06 493 VAL A CA 1
ATOM 3765 C C . VAL A 1 493 ? -16.062 -26.125 -12.094 1 96.06 493 VAL A C 1
ATOM 3767 O O . VAL A 1 493 ? -15.711 -25.375 -13.016 1 96.06 493 VAL A O 1
ATOM 3770 N N . THR A 1 494 ? -16.297 -27.375 -12.273 1 97.5 494 THR A N 1
ATOM 3771 C CA . THR A 1 494 ? -16.266 -28 -13.594 1 97.5 494 THR A CA 1
ATOM 3772 C C . THR A 1 494 ? -17.5 -28.875 -13.805 1 97.5 494 THR A C 1
ATOM 3774 O O . THR A 1 494 ? -17.844 -29.688 -12.945 1 97.5 494 THR A O 1
ATOM 3777 N N . LEU A 1 495 ? -18.219 -28.672 -14.867 1 98.12 495 LEU A N 1
ATOM 3778 C CA . LEU A 1 495 ? -19.391 -29.453 -15.273 1 98.12 495 LEU A CA 1
ATOM 3779 C C . LEU A 1 495 ? -19.219 -29.984 -16.688 1 98.12 495 LEU A C 1
ATOM 3781 O O . LEU A 1 495 ? -19.047 -29.203 -17.641 1 98.12 495 LEU A O 1
ATOM 3785 N N . LEU A 1 496 ? -19.172 -31.281 -16.828 1 98.44 496 LEU A N 1
ATOM 3786 C CA . LEU A 1 496 ? -19.047 -31.938 -18.125 1 98.44 496 LEU A CA 1
ATOM 3787 C C . LEU A 1 496 ? -20.344 -32.688 -18.484 1 98.44 496 LEU A C 1
ATOM 3789 O O . LEU A 1 496 ? -20.766 -33.594 -17.75 1 98.44 496 LEU A O 1
ATOM 3793 N N . SER A 1 497 ? -21 -32.25 -19.562 1 98.25 497 SER A N 1
ATOM 3794 C CA . SER A 1 497 ? -22.219 -32.875 -20.047 1 98.25 497 SER A CA 1
ATOM 3795 C C . SER A 1 497 ? -21.969 -33.656 -21.328 1 98.25 497 SER A C 1
ATOM 3797 O O . SER A 1 497 ? -21.391 -33.125 -22.281 1 98.25 497 SER A O 1
ATOM 3799 N N . ILE A 1 498 ? -22.438 -34.875 -21.312 1 97.75 498 ILE A N 1
ATOM 3800 C CA . ILE A 1 498 ? -22.25 -35.75 -22.469 1 97.75 498 ILE A CA 1
ATOM 3801 C C . ILE A 1 498 ? -23.594 -36.344 -22.891 1 97.75 498 ILE A C 1
ATOM 3803 O O . ILE A 1 498 ? -24.406 -36.719 -22.047 1 97.75 498 ILE A O 1
ATOM 3807 N N . ALA A 1 499 ? -23.844 -36.438 -24.172 1 96.44 499 ALA A N 1
ATOM 3808 C CA . ALA A 1 499 ? -25.047 -37.062 -24.719 1 96.44 499 ALA A CA 1
ATOM 3809 C C . ALA A 1 499 ? -24.688 -38.125 -25.75 1 96.44 499 ALA A C 1
ATOM 3811 O O . ALA A 1 499 ? -23.75 -37.938 -26.531 1 96.44 499 ALA A O 1
ATOM 3812 N N . ARG A 1 500 ? -25.469 -39.188 -25.703 1 95.31 500 ARG A N 1
ATOM 3813 C CA . ARG A 1 500 ? -25.312 -40.188 -26.734 1 95.31 500 ARG A CA 1
ATOM 3814 C C . ARG A 1 500 ? -26.141 -39.875 -27.969 1 95.31 500 ARG A C 1
ATOM 3816 O O . ARG A 1 500 ? -27.328 -39.531 -27.859 1 95.31 500 ARG A O 1
ATOM 3823 N N . ILE A 1 501 ? -25.453 -39.938 -29.094 1 90.19 501 ILE A N 1
ATOM 3824 C CA . ILE A 1 501 ? -26.156 -39.594 -30.328 1 90.19 501 ILE A CA 1
ATOM 3825 C C . ILE A 1 501 ? -26.375 -40.875 -31.141 1 90.19 501 ILE A C 1
ATOM 3827 O O . ILE A 1 501 ? -25.594 -41.844 -31.031 1 90.19 501 ILE A O 1
ATOM 3831 N N . MET B 1 1 ? 21.422 18.266 18.484 1 27.62 1 MET B N 1
ATOM 3832 C CA . MET B 1 1 ? 21.859 19.656 18.406 1 27.62 1 MET B CA 1
ATOM 3833 C C . MET B 1 1 ? 20.906 20.578 19.172 1 27.62 1 MET B C 1
ATOM 3835 O O . MET B 1 1 ? 19.703 20.609 18.891 1 27.62 1 MET B O 1
ATOM 3839 N N . GLN B 1 2 ? 21.312 20.797 20.406 1 32.09 2 GLN B N 1
ATOM 3840 C CA . GLN B 1 2 ? 20.625 21.625 21.391 1 32.09 2 GLN B CA 1
ATOM 3841 C C . GLN B 1 2 ? 20.359 23.016 20.828 1 32.09 2 GLN B C 1
ATOM 3843 O O . GLN B 1 2 ? 21.281 23.828 20.672 1 32.09 2 GLN B O 1
ATOM 3848 N N . ALA B 1 3 ? 19.641 23.141 19.766 1 40.56 3 ALA B N 1
ATOM 3849 C CA . ALA B 1 3 ? 19.281 24.469 19.297 1 40.56 3 ALA B CA 1
ATOM 3850 C C . ALA B 1 3 ? 19.109 25.438 20.469 1 40.56 3 ALA B C 1
ATOM 3852 O O . ALA B 1 3 ? 18.391 25.125 21.422 1 40.56 3 ALA B O 1
ATOM 3853 N N . GLY B 1 4 ? 20.062 26.125 20.75 1 41.59 4 GLY B N 1
ATOM 3854 C CA . GLY B 1 4 ? 20.141 27.25 21.672 1 41.59 4 GLY B CA 1
ATOM 3855 C C . GLY B 1 4 ? 18.828 27.969 21.859 1 41.59 4 GLY B C 1
ATOM 3856 O O . GLY B 1 4 ? 18.125 28.234 20.891 1 41.59 4 GLY B O 1
ATOM 3857 N N . ARG B 1 5 ? 18.375 27.797 23.078 1 44.97 5 ARG B N 1
ATOM 3858 C CA . ARG B 1 5 ? 17.156 28.391 23.625 1 44.97 5 ARG B CA 1
ATOM 3859 C C . ARG B 1 5 ? 17.109 29.891 23.375 1 44.97 5 ARG B C 1
ATOM 3861 O O . ARG B 1 5 ? 17.703 30.672 24.141 1 44.97 5 ARG B O 1
ATOM 3868 N N . ARG B 1 6 ? 17.359 30.344 22.203 1 50 6 ARG B N 1
ATOM 3869 C CA . ARG B 1 6 ? 17.188 31.781 22.016 1 50 6 ARG B CA 1
ATOM 3870 C C . ARG B 1 6 ? 15.953 32.281 22.766 1 50 6 ARG B C 1
ATOM 3872 O O . ARG B 1 6 ? 14.945 31.594 22.859 1 50 6 ARG B O 1
ATOM 3879 N N . ARG B 1 7 ? 16.156 33.281 23.562 1 53.31 7 ARG B N 1
ATOM 3880 C CA . ARG B 1 7 ? 15.234 33.969 24.453 1 53.31 7 ARG B CA 1
ATOM 3881 C C . ARG B 1 7 ? 13.961 34.375 23.719 1 53.31 7 ARG B C 1
ATOM 3883 O O . ARG B 1 7 ? 14.008 35.188 22.781 1 53.31 7 ARG B O 1
ATOM 3890 N N . ARG B 1 8 ? 12.992 33.594 23.75 1 65.12 8 ARG B N 1
ATOM 3891 C CA . ARG B 1 8 ? 11.688 33.688 23.109 1 65.12 8 ARG B CA 1
ATOM 3892 C C . ARG B 1 8 ? 10.867 34.812 23.703 1 65.12 8 ARG B C 1
ATOM 3894 O O . ARG B 1 8 ? 10.703 34.906 24.922 1 65.12 8 ARG B O 1
ATOM 3901 N N . ILE B 1 9 ? 10.93 35.938 23.031 1 67.31 9 ILE B N 1
ATOM 3902 C CA . ILE B 1 9 ? 10.062 37 23.469 1 67.31 9 ILE B CA 1
ATOM 3903 C C . ILE B 1 9 ? 8.641 36.781 22.969 1 67.31 9 IL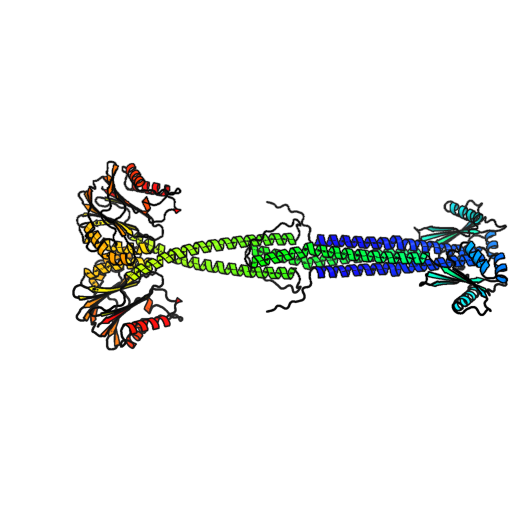E B C 1
ATOM 3905 O O . ILE B 1 9 ? 8.422 36.594 21.766 1 67.31 9 ILE B O 1
ATOM 3909 N N . SER B 1 10 ? 7.691 36.688 23.891 1 73.94 10 SER B N 1
ATOM 3910 C CA . SER B 1 10 ? 6.297 36.375 23.594 1 73.94 10 SER B CA 1
ATOM 3911 C C . SER B 1 10 ? 5.648 37.5 22.797 1 73.94 10 SER B C 1
ATOM 3913 O O . SER B 1 10 ? 6.105 38.656 22.859 1 73.94 10 SER B O 1
ATOM 3915 N N . ILE B 1 11 ? 4.773 37.219 21.922 1 75.75 11 ILE B N 1
ATOM 3916 C CA . ILE B 1 11 ? 3.986 38.219 21.172 1 75.75 11 ILE B CA 1
ATOM 3917 C C . ILE B 1 11 ? 3.316 39.188 22.141 1 75.75 11 ILE B C 1
ATOM 3919 O O . ILE B 1 11 ? 3.232 40.375 21.859 1 75.75 11 ILE B O 1
ATOM 3923 N N . VAL B 1 12 ? 3.004 38.625 23.297 1 71.12 12 VAL B N 1
ATOM 3924 C CA . VAL B 1 12 ? 2.383 39.438 24.328 1 71.12 12 VAL B CA 1
ATOM 3925 C C . VAL B 1 12 ? 3.367 40.531 24.797 1 71.12 12 VAL B C 1
ATOM 3927 O O . VAL B 1 12 ? 3.008 41.688 24.906 1 71.12 12 VAL B O 1
ATOM 3930 N N . THR B 1 13 ? 4.555 40.062 24.922 1 72.44 13 THR B N 1
ATOM 3931 C CA . THR B 1 13 ? 5.578 41 25.391 1 72.44 13 THR B CA 1
ATOM 3932 C C . THR B 1 13 ? 5.867 42.062 24.344 1 72.44 13 THR B C 1
ATOM 3934 O O . THR B 1 13 ? 6.066 43.219 24.672 1 72.44 13 THR B O 1
ATOM 3937 N N . LYS B 1 14 ? 5.832 41.656 23.141 1 74.5 14 LYS B N 1
ATOM 3938 C CA . LYS B 1 14 ? 6.109 42.625 22.078 1 74.5 14 LYS B CA 1
ATOM 3939 C C . LYS B 1 14 ? 4.992 43.656 21.953 1 74.5 14 LYS B C 1
ATOM 3941 O O . LYS B 1 14 ? 5.254 44.844 21.844 1 74.5 14 LYS B O 1
ATOM 3946 N N . ILE B 1 15 ? 3.76 43.156 22.031 1 74.75 15 ILE B N 1
ATOM 3947 C CA . ILE B 1 15 ? 2.609 44.062 21.938 1 74.75 15 ILE B CA 1
ATOM 3948 C C . ILE B 1 15 ? 2.562 44.969 23.172 1 74.75 15 ILE B C 1
ATOM 3950 O O . ILE B 1 15 ? 2.332 46.188 23.047 1 74.75 15 ILE B O 1
ATOM 3954 N N . PHE B 1 16 ? 2.959 44.344 24.281 1 72.75 16 PHE B N 1
ATOM 3955 C CA . PHE B 1 16 ? 2.967 45.125 25.531 1 72.75 16 PHE B CA 1
ATOM 3956 C C . PHE B 1 16 ? 4.035 46.188 25.5 1 72.75 16 PHE B C 1
ATOM 3958 O O . PHE B 1 16 ? 3.809 47.312 25.969 1 72.75 16 PHE B O 1
ATOM 3965 N N . SER B 1 17 ? 5.113 45.844 24.938 1 75.19 17 SER B N 1
ATOM 3966 C CA . SER B 1 17 ? 6.199 46.844 24.891 1 75.19 17 SER B CA 1
ATOM 3967 C C . SER B 1 17 ? 5.82 48.031 24.016 1 75.19 17 SER B C 1
ATOM 3969 O O . SER B 1 17 ? 6.125 49.156 24.359 1 75.19 17 SER B O 1
ATOM 3971 N N . VAL B 1 18 ? 5.16 47.75 22.922 1 75.75 18 VAL B N 1
ATOM 3972 C CA . VAL B 1 18 ? 4.734 48.844 22.047 1 75.75 18 VAL B CA 1
ATOM 3973 C C . VAL B 1 18 ? 3.658 49.688 22.734 1 75.75 18 VAL B C 1
ATOM 3975 O O . VAL B 1 18 ? 3.693 50.906 22.688 1 75.75 18 VAL B O 1
ATOM 3978 N N . PHE B 1 19 ? 2.84 49 23.438 1 74.62 19 PHE B N 1
ATOM 3979 C CA . PHE B 1 19 ? 1.774 49.688 24.156 1 74.62 19 PHE B CA 1
ATOM 3980 C C . PHE B 1 19 ? 2.346 50.531 25.281 1 74.62 19 PHE B C 1
ATOM 3982 O O . PHE B 1 19 ? 1.905 51.656 25.5 1 74.62 19 PHE B O 1
ATOM 3989 N N . LEU B 1 20 ? 3.291 50 25.891 1 74.06 20 LEU B N 1
ATOM 3990 C CA . LEU B 1 20 ? 3.934 50.75 26.984 1 74.06 20 LEU B CA 1
ATOM 3991 C C . LEU B 1 20 ? 4.625 52 26.453 1 74.06 20 LEU B C 1
ATOM 3993 O O . LEU B 1 20 ? 4.582 53.062 27.094 1 74.06 20 LEU B O 1
ATOM 3997 N N . ALA B 1 21 ? 5.23 51.812 25.328 1 76 21 ALA B N 1
ATOM 3998 C CA . ALA B 1 21 ? 5.898 52.969 24.719 1 76 21 ALA B CA 1
ATOM 3999 C C . ALA B 1 21 ? 4.898 54.062 24.359 1 76 21 ALA B C 1
ATOM 4001 O O . ALA B 1 21 ? 5.148 55.25 24.594 1 76 21 ALA B O 1
ATOM 4002 N N . ILE B 1 22 ? 3.775 53.656 23.906 1 75.44 22 ILE B N 1
ATOM 4003 C CA . ILE B 1 22 ? 2.744 54.625 23.516 1 75.44 22 ILE B CA 1
ATOM 4004 C C . ILE B 1 22 ? 2.158 55.281 24.75 1 75.44 22 ILE B C 1
ATOM 4006 O O . ILE B 1 22 ? 1.931 56.5 24.766 1 75.44 22 ILE B O 1
ATOM 4010 N N . THR B 1 23 ? 1.979 54.5 25.812 1 72.12 23 THR B N 1
ATOM 4011 C CA . THR B 1 23 ? 1.458 55.031 27.078 1 72.12 23 THR B CA 1
ATOM 4012 C C . THR B 1 23 ? 2.438 56.031 27.703 1 72.12 23 THR B C 1
ATOM 4014 O O . THR B 1 23 ? 2.031 57.062 28.219 1 72.12 23 THR B O 1
ATOM 4017 N N . ALA B 1 24 ? 3.658 55.688 27.625 1 73.06 24 ALA B N 1
ATOM 4018 C CA . ALA B 1 24 ? 4.676 56.562 28.172 1 73.06 24 ALA B CA 1
ATOM 4019 C C . ALA B 1 24 ? 4.684 57.906 27.438 1 73.06 24 ALA B C 1
ATOM 4021 O O . ALA B 1 24 ? 4.844 58.969 28.047 1 73.06 24 ALA B O 1
ATOM 4022 N N . LEU B 1 25 ? 4.559 57.781 26.172 1 73.94 25 LEU B N 1
ATOM 4023 C CA . LEU B 1 25 ? 4.5 59 25.375 1 73.94 25 LEU B CA 1
ATOM 4024 C C . LEU B 1 25 ? 3.291 59.844 25.766 1 73.94 25 LEU B C 1
ATOM 4026 O O . LEU B 1 25 ? 3.404 61.062 25.922 1 73.94 25 LEU B O 1
ATOM 4030 N N . ASP B 1 26 ? 2.207 59.219 26.016 1 70.94 26 ASP B N 1
ATOM 4031 C CA . ASP B 1 26 ? 0.985 59.938 26.406 1 70.94 26 ASP B CA 1
ATOM 4032 C C . ASP B 1 26 ? 1.142 60.594 27.766 1 70.94 26 ASP B C 1
ATOM 4034 O O . ASP B 1 26 ? 0.756 61.75 27.953 1 70.94 26 ASP B O 1
ATOM 4038 N N . ILE B 1 27 ? 1.709 59.938 28.703 1 69.44 27 ILE B N 1
ATOM 4039 C CA . ILE B 1 27 ? 1.91 60.438 30.062 1 69.44 27 ILE B CA 1
ATOM 4040 C C . ILE B 1 27 ? 2.852 61.656 30.016 1 69.44 27 ILE B C 1
ATOM 4042 O O . ILE B 1 27 ? 2.633 62.656 30.719 1 69.44 27 ILE B O 1
ATOM 4046 N N . SER B 1 28 ? 3.893 61.5 29.219 1 71.75 28 SER B N 1
ATOM 4047 C CA . SER B 1 28 ? 4.844 62.594 29.109 1 71.75 28 SER B CA 1
ATOM 4048 C C . SER B 1 28 ? 4.176 63.875 28.562 1 71.75 28 SER B C 1
ATOM 4050 O O . SER B 1 28 ? 4.449 65 29.031 1 71.75 28 SER B O 1
ATOM 4052 N N . LEU B 1 29 ? 3.326 63.656 27.672 1 70.56 29 LEU B N 1
ATOM 4053 C CA . LEU B 1 29 ? 2.623 64.812 27.094 1 70.56 29 LEU B CA 1
ATOM 4054 C C . LEU B 1 29 ? 1.678 65.438 28.109 1 70.56 29 LEU B C 1
ATOM 4056 O O . LEU B 1 29 ? 1.575 66.688 28.188 1 70.56 29 LEU B O 1
ATOM 4060 N N . ILE B 1 30 ? 1.074 64.688 28.969 1 69.5 30 ILE B N 1
ATOM 4061 C CA . ILE B 1 30 ? 0.175 65.125 30.016 1 69.5 30 ILE B CA 1
ATOM 4062 C C . ILE B 1 30 ? 0.972 65.875 31.078 1 69.5 30 ILE B C 1
ATOM 4064 O O . ILE B 1 30 ? 0.532 66.938 31.578 1 69.5 30 ILE B O 1
ATOM 4068 N N . TYR B 1 31 ? 2.098 65.312 31.359 1 68.31 31 TYR B N 1
ATOM 4069 C CA . TYR B 1 31 ? 2.965 66 32.344 1 68.31 31 TYR B CA 1
ATOM 4070 C C . TYR B 1 31 ? 3.377 67.375 31.875 1 68.31 31 TYR B C 1
ATOM 4072 O O . TYR B 1 31 ? 3.391 68.312 32.656 1 68.31 31 TYR B O 1
ATOM 4080 N N . ILE B 1 32 ? 3.658 67.438 30.641 1 69.31 32 ILE B N 1
ATOM 4081 C CA . ILE B 1 32 ? 4.059 68.688 30.094 1 69.31 32 ILE B CA 1
ATOM 4082 C C . ILE B 1 32 ? 2.883 69.688 30.141 1 69.31 32 ILE B C 1
ATOM 4084 O O . ILE B 1 32 ? 3.059 70.875 30.469 1 69.31 32 ILE B O 1
ATOM 4088 N N . LEU B 1 33 ? 1.727 69.125 29.953 1 68.31 33 LEU B N 1
ATOM 4089 C CA . LEU B 1 33 ? 0.529 69.938 30 1 68.31 33 LEU B CA 1
ATOM 4090 C C . LEU B 1 33 ? 0.27 70.5 31.406 1 68.31 33 LEU B C 1
ATOM 4092 O O . LEU B 1 33 ? -0.093 71.625 31.609 1 68.31 33 LEU B O 1
ATOM 4096 N N . ILE B 1 34 ? 0.519 69.625 32.406 1 67.88 34 ILE B N 1
ATOM 4097 C CA . ILE B 1 34 ? 0.277 70 33.812 1 67.88 34 ILE B CA 1
ATOM 4098 C C . ILE B 1 34 ? 1.394 70.938 34.312 1 67.88 34 ILE B C 1
ATOM 4100 O O . ILE B 1 34 ? 1.129 71.938 34.938 1 67.88 34 ILE B O 1
ATOM 4104 N N . GLY B 1 35 ? 2.658 70.5 34.125 1 61.47 35 GLY B N 1
ATOM 4105 C CA . GLY B 1 35 ? 3.812 71.25 34.625 1 61.47 35 GLY B CA 1
ATOM 4106 C C . GLY B 1 35 ? 3.949 72.625 34.031 1 61.47 35 GLY B C 1
ATOM 4107 O O . GLY B 1 35 ? 4.086 73.625 34.781 1 61.47 35 GLY B O 1
ATOM 4108 N N . SER B 1 36 ? 4.023 72.75 32.75 1 60.12 36 SER B N 1
ATOM 4109 C CA . SER B 1 36 ? 4.32 74 32.125 1 60.12 36 SER B CA 1
ATOM 4110 C C . SER B 1 36 ? 3.072 74.875 32.062 1 60.12 36 SER B C 1
ATOM 4112 O O . SER B 1 36 ? 3.154 76.125 32.156 1 60.12 36 SER B O 1
ATOM 4114 N N . GLY B 1 37 ? 1.936 74.125 32.094 1 62.16 37 GLY B N 1
ATOM 4115 C CA . GLY B 1 37 ? 0.752 75 31.891 1 62.16 37 GLY B CA 1
ATOM 4116 C C . GLY B 1 37 ? 0.019 75.312 33.188 1 62.16 37 GLY B C 1
ATOM 4117 O O . GLY B 1 37 ? -0.126 76.438 33.562 1 62.16 37 GLY B O 1
ATOM 4118 N N . GLN B 1 38 ? -0.101 74.375 34 1 69.5 38 GLN B N 1
ATOM 4119 C CA . GLN B 1 38 ? -0.994 74.562 35.156 1 69.5 38 GLN B CA 1
ATOM 4120 C C . GLN B 1 38 ? -0.229 75.125 36.344 1 69.5 38 GLN B C 1
ATOM 4122 O O . GLN B 1 38 ? -0.692 76 37.031 1 69.5 38 GLN B O 1
ATOM 4127 N N . ILE B 1 39 ? 1.048 74.625 36.5 1 71.44 39 ILE B N 1
ATOM 4128 C CA . ILE B 1 39 ? 1.814 75.062 37.656 1 71.44 39 ILE B CA 1
ATOM 4129 C C . ILE B 1 39 ? 2.182 76.5 37.5 1 71.44 39 ILE B C 1
ATOM 4131 O O . ILE B 1 39 ? 2.102 77.312 38.469 1 71.44 39 ILE B O 1
ATOM 4135 N N . ASP B 1 40 ? 2.453 76.938 36.312 1 73.19 40 ASP B N 1
ATOM 4136 C CA . ASP B 1 40 ? 2.781 78.312 36.062 1 73.19 40 ASP B CA 1
ATOM 4137 C C . ASP B 1 40 ? 1.555 79.188 36.25 1 73.19 40 ASP B C 1
ATOM 4139 O O . ASP B 1 40 ? 1.657 80.312 36.781 1 73.19 40 ASP B O 1
ATOM 4143 N N . LEU B 1 41 ? 0.522 78.625 35.844 1 75.94 41 LEU B N 1
ATOM 4144 C CA . LEU B 1 41 ? -0.707 79.438 36 1 75.94 41 LEU B CA 1
ATOM 4145 C C . LEU B 1 41 ? -1.126 79.562 37.438 1 75.94 41 LEU B C 1
ATOM 4147 O O . LEU B 1 41 ? -1.596 80.625 37.875 1 75.94 41 LEU B O 1
ATOM 4151 N N . ILE B 1 42 ? -0.911 78.562 38.156 1 76.25 42 ILE B N 1
ATOM 4152 C CA . ILE B 1 42 ? -1.248 78.562 39.594 1 76.25 42 ILE B CA 1
ATOM 4153 C C . ILE B 1 42 ? -0.326 79.562 40.312 1 76.25 42 ILE B C 1
ATOM 4155 O O . ILE B 1 42 ? -0.782 80.312 41.156 1 76.25 42 ILE B O 1
ATOM 4159 N N . SER B 1 43 ? 0.896 79.562 39.938 1 76.5 43 SER B N 1
ATOM 4160 C CA . SER B 1 43 ? 1.854 80.438 40.562 1 76.5 43 SER B CA 1
ATOM 4161 C C . SER B 1 43 ? 1.542 81.938 40.219 1 76.5 43 SER B C 1
ATOM 4163 O O . SER B 1 43 ? 1.63 82.812 41.062 1 76.5 43 SER B O 1
ATOM 4165 N N . ARG B 1 44 ? 1.152 82.062 39.031 1 80.25 44 ARG B N 1
ATOM 4166 C CA . ARG B 1 44 ? 0.797 83.438 38.625 1 80.25 44 ARG B CA 1
ATOM 4167 C C . ARG B 1 44 ? -0.456 83.938 39.344 1 80.25 44 ARG B C 1
ATOM 4169 O O . ARG B 1 44 ? -0.54 85.062 39.75 1 80.25 44 ARG B O 1
ATOM 4176 N N . ASN B 1 45 ? -1.365 83 39.438 1 82.06 45 ASN B N 1
ATOM 4177 C CA . ASN B 1 45 ? -2.566 83.375 40.188 1 82.06 45 ASN B CA 1
ATOM 4178 C C . ASN B 1 45 ? -2.234 83.75 41.656 1 82.06 45 ASN B C 1
ATOM 4180 O O . ASN B 1 45 ? -2.791 84.688 42.188 1 82.06 45 ASN B O 1
ATOM 4184 N N . GLY B 1 46 ? -1.33 83 42.188 1 79.5 46 GLY B N 1
ATOM 4185 C CA . GLY B 1 46 ? -0.905 83.312 43.562 1 79.5 46 GLY B CA 1
ATOM 4186 C C . GLY B 1 46 ? -0.232 84.688 43.656 1 79.5 46 GLY B C 1
ATOM 4187 O O . GLY B 1 46 ? -0.507 85.438 44.594 1 79.5 46 GLY B O 1
ATOM 4188 N N . LEU B 1 47 ? 0.583 85 42.75 1 83.5 47 LEU B N 1
ATOM 4189 C CA . LEU B 1 47 ? 1.274 86.312 42.75 1 83.5 47 LEU B CA 1
ATOM 4190 C C . LEU B 1 47 ? 0.284 87.438 42.594 1 83.5 47 LEU B C 1
ATOM 4192 O O . LEU B 1 47 ? 0.385 88.438 43.312 1 83.5 47 LEU B O 1
ATOM 4196 N N . LEU B 1 48 ? -0.63 87.25 41.781 1 84.56 48 LEU B N 1
ATOM 4197 C CA . LEU B 1 48 ? -1.62 88.25 41.562 1 84.56 48 LEU B CA 1
ATOM 4198 C C . LEU B 1 48 ? -2.51 88.438 42.781 1 84.56 48 LEU B C 1
ATOM 4200 O O . LEU B 1 48 ? -2.875 89.562 43.125 1 84.56 48 LEU B O 1
ATOM 4204 N N . MET B 1 49 ? -2.82 87.438 43.375 1 83.81 49 MET B N 1
ATOM 4205 C CA . MET B 1 49 ? -3.586 87.562 44.625 1 83.81 49 MET B CA 1
ATOM 4206 C C . MET B 1 49 ? -2.805 88.312 45.688 1 83.81 49 MET B C 1
ATOM 4208 O O . MET B 1 49 ? -3.367 89.125 46.406 1 83.81 49 MET B O 1
ATOM 4212 N N . ALA B 1 50 ? -1.589 88 45.75 1 82.56 50 ALA B N 1
ATOM 4213 C CA . ALA B 1 50 ? -0.727 88.688 46.688 1 82.56 50 ALA B CA 1
ATOM 4214 C C . ALA B 1 50 ? -0.641 90.188 46.375 1 82.56 50 ALA B C 1
ATOM 4216 O O . ALA B 1 50 ? -0.736 91.062 47.25 1 82.56 50 ALA B O 1
ATOM 4217 N N . GLU B 1 51 ? -0.492 90.438 45.156 1 84.81 51 GLU B N 1
ATOM 4218 C CA . GLU B 1 51 ? -0.407 91.812 44.719 1 84.81 51 GLU B CA 1
ATOM 4219 C C . GLU B 1 51 ? -1.704 92.562 45.031 1 84.81 51 GLU B C 1
ATOM 4221 O O . GLU B 1 51 ? -1.677 93.75 45.469 1 84.81 51 GLU B O 1
ATOM 4226 N N . ASN B 1 52 ? -2.754 91.938 44.75 1 83.94 52 ASN B N 1
ATOM 4227 C CA . ASN B 1 52 ? -4.047 92.562 45.062 1 83.94 52 ASN B CA 1
ATOM 4228 C C . ASN B 1 52 ? -4.199 92.875 46.531 1 83.94 52 ASN B C 1
ATOM 4230 O O . ASN B 1 52 ? -4.684 93.938 46.906 1 83.94 52 ASN B O 1
ATOM 4234 N N . SER B 1 53 ? -3.764 92 47.281 1 83.06 53 SER B N 1
ATOM 4235 C CA . SER B 1 53 ? -3.828 92.188 48.719 1 83.06 53 SER B CA 1
ATOM 4236 C C . SER B 1 53 ? -2.908 93.375 49.156 1 83.06 53 SER B C 1
ATOM 4238 O O . SER B 1 53 ? -3.279 94.188 50 1 83.06 53 SER B O 1
ATOM 4240 N N . ALA B 1 54 ? -1.806 93.438 48.562 1 83.19 54 ALA B N 1
ATOM 4241 C CA . ALA B 1 54 ? -0.861 94.5 48.875 1 83.19 54 ALA B CA 1
ATOM 4242 C C . ALA B 1 54 ? -1.433 95.875 48.5 1 83.19 54 ALA B C 1
ATOM 4244 O O . ALA B 1 54 ? -1.287 96.875 49.25 1 83.19 54 ALA B O 1
ATOM 4245 N N . LEU B 1 55 ? -2.062 95.875 47.469 1 82.88 55 LEU B N 1
ATOM 4246 C CA . LEU B 1 55 ? -2.65 97.125 47 1 82.88 55 LEU B CA 1
ATOM 4247 C C . LEU B 1 55 ? -3.799 97.562 47.906 1 82.88 55 LEU B C 1
ATOM 4249 O O . LEU B 1 55 ? -3.965 98.75 48.188 1 82.88 55 LEU B O 1
ATOM 4253 N N . ARG B 1 56 ? -4.504 96.688 48.344 1 81 56 ARG B N 1
ATOM 4254 C CA . ARG B 1 56 ? -5.578 97 49.281 1 81 56 ARG B CA 1
ATOM 4255 C C . ARG B 1 56 ? -5.023 97.562 50.594 1 81 56 ARG B C 1
ATOM 4257 O O . ARG B 1 56 ? -5.562 98.5 51.156 1 81 56 ARG B O 1
ATOM 4264 N N . ILE B 1 57 ? -3.975 97 50.969 1 80.62 57 ILE B N 1
ATOM 4265 C CA . ILE B 1 57 ? -3.322 97.5 52.188 1 80.62 57 ILE B CA 1
ATOM 4266 C C . ILE B 1 57 ? -2.783 98.875 51.969 1 80.62 57 ILE B C 1
ATOM 4268 O O . ILE B 1 57 ? -2.979 99.75 52.812 1 80.62 57 ILE B O 1
ATOM 4272 N N . ALA B 1 58 ? -2.213 99.062 50.875 1 80.25 58 ALA B N 1
ATOM 4273 C CA . ALA B 1 58 ? -1.663 100.375 50.562 1 80.25 58 ALA B CA 1
ATOM 4274 C C . ALA B 1 58 ? -2.766 101.438 50.469 1 80.25 58 ALA B C 1
ATOM 4276 O O . ALA B 1 58 ? -2.566 102.562 50.906 1 80.25 58 ALA B O 1
ATOM 4277 N N . HIS B 1 59 ? -3.791 101 50.031 1 77.38 59 HIS B N 1
ATOM 4278 C CA . HIS B 1 59 ? -4.934 101.938 49.938 1 77.38 59 HIS B CA 1
ATOM 4279 C C . HIS B 1 59 ? -5.469 102.312 51.312 1 77.38 59 HIS B C 1
ATOM 4281 O O . HIS B 1 59 ? -5.789 103.438 51.562 1 77.38 59 HIS B O 1
ATOM 4287 N N . GLU B 1 60 ? -5.52 101.438 52.125 1 75.5 60 GLU B N 1
ATOM 4288 C CA . GLU B 1 60 ? -6.031 101.688 53.469 1 75.5 60 GLU B CA 1
ATOM 4289 C C . GLU B 1 60 ? -5.07 102.5 54.281 1 75.5 60 GLU B C 1
ATOM 4291 O O . GLU B 1 60 ? -5.5 103.312 55.125 1 75.5 60 GLU B O 1
ATOM 4296 N N . LEU B 1 61 ? -3.867 102.5 54 1 74.75 61 LEU B N 1
ATOM 4297 C CA . LEU B 1 61 ? -2.855 103.25 54.75 1 74.75 61 LEU B CA 1
ATOM 4298 C C . LEU B 1 61 ? -2.814 104.688 54.344 1 74.75 61 LEU B C 1
ATOM 4300 O O . LEU B 1 61 ? -2.217 105.562 55.031 1 74.75 61 LEU B O 1
ATOM 4304 N N . ARG B 1 62 ? -3.441 105.062 53.312 1 69.44 62 ARG B N 1
ATOM 4305 C CA . ARG B 1 62 ? -3.467 106.438 52.875 1 69.44 62 ARG B CA 1
ATOM 4306 C C . ARG B 1 62 ? -4.559 107.25 53.625 1 69.44 62 ARG B C 1
ATOM 4308 O O . ARG B 1 62 ? -4.586 108.438 53.562 1 69.44 62 ARG B O 1
ATOM 4315 N N . SER B 1 63 ? -5.387 106.625 54.312 1 62.47 63 SER B N 1
ATOM 4316 C CA . SER B 1 63 ? -6.391 107.312 55.125 1 62.47 63 SER B CA 1
ATOM 4317 C C . SER B 1 63 ? -5.754 108 56.312 1 62.47 63 SER B C 1
ATOM 4319 O O . SER B 1 63 ? -4.902 107.438 57 1 62.47 63 SER B O 1
ATOM 4321 N N . PRO B 1 64 ? -5.902 109.312 56.438 1 59.38 64 PRO B N 1
ATOM 4322 C CA . PRO B 1 64 ? -5.277 110.062 57.531 1 59.38 64 PRO B CA 1
ATOM 4323 C C . PRO B 1 64 ? -5.488 109.438 58.906 1 59.38 64 PRO B C 1
ATOM 4325 O O . PRO B 1 64 ? -4.586 109.438 59.75 1 59.38 64 PRO B O 1
ATOM 4328 N N . MET B 1 65 ? -6.602 108.938 59.156 1 56.47 65 MET B N 1
ATOM 4329 C CA . MET B 1 65 ? -6.871 108.312 60.469 1 56.47 65 MET B CA 1
ATOM 4330 C C . MET B 1 65 ? -5.93 107.125 60.688 1 56.47 65 MET B C 1
ATOM 4332 O O . MET B 1 65 ? -5.453 106.938 61.812 1 56.47 65 MET B O 1
ATOM 4336 N N . MET B 1 66 ? -5.543 106.5 59.719 1 58.03 66 MET B N 1
ATOM 4337 C CA . MET B 1 66 ? -4.723 105.312 59.875 1 58.03 66 MET B CA 1
ATOM 4338 C C . MET B 1 66 ? -3.246 105.688 60 1 58.03 66 MET B C 1
ATOM 4340 O O . MET B 1 66 ? -2.502 105 60.75 1 58.03 66 MET B O 1
ATOM 4344 N N . LEU B 1 67 ? -2.863 106.688 59.375 1 59.97 67 LEU B N 1
ATOM 4345 C CA . LEU B 1 67 ? -1.49 107.188 59.5 1 59.97 67 LEU B CA 1
ATOM 4346 C C . LEU B 1 67 ? -1.201 107.688 60.938 1 59.97 67 LEU B C 1
ATOM 4348 O O . LEU B 1 67 ? -0.102 107.438 61.438 1 59.97 67 LEU B O 1
ATOM 4352 N N . ALA B 1 68 ? -2.189 108.312 61.406 1 58.72 68 ALA B N 1
ATOM 4353 C CA . ALA B 1 68 ? -2.016 108.812 62.75 1 58.72 68 ALA B CA 1
ATOM 4354 C C . ALA B 1 68 ? -1.843 107.625 63.719 1 58.72 68 ALA B C 1
ATOM 4356 O O . ALA B 1 68 ? -1.09 107.75 64.688 1 58.72 68 ALA B O 1
ATOM 4357 N N . ASN B 1 69 ? -2.457 106.562 63.594 1 55.25 69 ASN B N 1
ATOM 4358 C CA . ASN B 1 69 ? -2.371 105.438 64.5 1 55.25 69 ASN B CA 1
ATOM 4359 C C . ASN B 1 69 ? -1.049 104.688 64.312 1 55.25 69 ASN B C 1
ATOM 4361 O O . ASN B 1 69 ? -0.614 104 65.188 1 55.25 69 ASN B O 1
ATOM 4365 N N . LEU B 1 70 ? -0.407 104.75 63.188 1 57.22 70 LEU B N 1
ATOM 4366 C CA . LEU B 1 70 ? 0.859 104.062 62.938 1 57.22 70 LEU B CA 1
ATOM 4367 C C . LEU B 1 70 ? 1.999 104.75 63.688 1 57.22 70 LEU B C 1
ATOM 4369 O O . LEU B 1 70 ? 3.035 104.125 63.938 1 57.22 70 LEU B O 1
ATOM 4373 N N . LYS B 1 71 ? 1.948 106.062 63.875 1 56 71 LYS B N 1
ATOM 4374 C CA . LYS B 1 71 ? 2.984 106.75 64.625 1 56 71 LYS B CA 1
ATOM 4375 C C . LYS B 1 71 ? 3.039 106.312 66.062 1 56 71 LYS B C 1
ATOM 4377 O O . LYS B 1 71 ? 4.121 106.188 66.625 1 56 71 LYS B O 1
ATOM 4382 N N . ASP B 1 72 ? 1.884 106.375 66.75 1 51.84 72 ASP B N 1
ATOM 4383 C CA . ASP B 1 72 ? 1.932 106.125 68.188 1 51.84 72 ASP B CA 1
ATOM 4384 C C . ASP B 1 72 ? 1.898 104.625 68.438 1 51.84 72 ASP B C 1
ATOM 4386 O O . ASP B 1 72 ? 2.326 104.125 69.5 1 51.84 72 ASP B O 1
ATOM 4390 N N . VAL B 1 73 ? 0.932 103.688 67.875 1 48.19 73 VAL B N 1
ATOM 4391 C CA . VAL B 1 73 ? 0.459 102.438 68.5 1 48.19 73 VAL B CA 1
ATOM 4392 C C . VAL B 1 73 ? 1.118 101.25 67.75 1 48.19 73 VAL B C 1
ATOM 4394 O O . VAL B 1 73 ? 1.52 101.375 66.625 1 48.19 73 VAL B O 1
ATOM 4397 N N . SER B 1 74 ? 1.253 100.062 68.5 1 51.59 74 SER B N 1
ATOM 4398 C CA . SER B 1 74 ? 1.588 98.688 68.312 1 51.59 74 SER B CA 1
ATOM 4399 C C . SER B 1 74 ? 0.85 98.125 67.062 1 51.59 74 SER B C 1
ATOM 4401 O O . SER B 1 74 ? -0.249 98.562 66.75 1 51.59 74 SER B O 1
ATOM 4403 N N . ALA B 1 75 ? 1.561 97.5 66.062 1 57.09 75 ALA B N 1
ATOM 4404 C CA . ALA B 1 75 ? 1.097 96.812 64.812 1 57.09 75 ALA B CA 1
ATOM 4405 C C . ALA B 1 75 ? -0.229 96.062 65.062 1 57.09 75 ALA B C 1
ATOM 4407 O O . ALA B 1 75 ? -0.912 95.688 64.125 1 57.09 75 ALA B O 1
ATOM 4408 N N . GLY B 1 76 ? -0.594 95.938 66.312 1 59.41 76 GLY B N 1
ATOM 4409 C CA . GLY B 1 76 ? -1.729 95.125 66.688 1 59.41 76 GLY B CA 1
ATOM 4410 C C . GLY B 1 76 ? -3.051 95.688 66.125 1 59.41 76 GLY B C 1
ATOM 4411 O O . GLY B 1 76 ? -3.762 95 65.375 1 59.41 76 GLY B O 1
ATOM 4412 N N . PRO B 1 77 ? -3.367 96.812 66.438 1 61.75 77 PRO B N 1
ATOM 4413 C CA . PRO B 1 77 ? -4.668 97.375 66 1 61.75 77 PRO B CA 1
ATOM 4414 C C . PRO B 1 77 ? -4.785 97.438 64.5 1 61.75 77 PRO B C 1
ATOM 4416 O O . PRO B 1 77 ? -5.867 97.25 63.938 1 61.75 77 PRO B O 1
ATOM 4419 N N . LEU B 1 78 ? -3.736 97.75 63.844 1 61.44 78 LEU B N 1
ATOM 4420 C CA . LEU B 1 78 ? -3.77 97.812 62.375 1 61.44 78 LEU B CA 1
ATOM 4421 C C . LEU B 1 78 ? -4.035 96.438 61.812 1 61.44 78 LEU B C 1
ATOM 4423 O O . LEU B 1 78 ? -4.828 96.25 60.875 1 61.44 78 LEU B O 1
ATOM 4427 N N . VAL B 1 79 ? -3.354 95.5 62.5 1 63.28 79 VAL B N 1
ATOM 4428 C CA . VAL B 1 79 ? -3.539 94.125 62.031 1 63.28 79 VAL B CA 1
ATOM 4429 C C . VAL B 1 79 ? -4.996 93.688 62.219 1 63.28 79 VAL B C 1
ATOM 4431 O O . VAL B 1 79 ? -5.578 93.062 61.375 1 63.28 79 VAL B O 1
ATOM 4434 N N . GLN B 1 80 ? -5.492 94.125 63.25 1 66.5 80 GLN B N 1
ATOM 4435 C CA . GLN B 1 80 ? -6.883 93.75 63.531 1 66.5 80 GLN B CA 1
ATOM 4436 C C . GLN B 1 80 ? -7.824 94.438 62.531 1 66.5 80 GLN B C 1
ATOM 4438 O O . GLN B 1 80 ? -8.805 93.875 62.094 1 66.5 80 GLN B O 1
ATOM 4443 N N . LYS B 1 81 ? -7.531 95.625 62.125 1 65.88 81 LYS B N 1
ATOM 4444 C CA . LYS B 1 81 ? -8.375 96.312 61.156 1 65.88 81 LYS B CA 1
ATOM 4445 C C . LYS B 1 81 ? -8.211 95.75 59.75 1 65.88 81 LYS B C 1
ATOM 4447 O O . LYS B 1 81 ? -9.195 95.625 59.031 1 65.88 81 LYS B O 1
ATOM 4452 N N . LEU B 1 82 ? -6.996 95.562 59.531 1 68.69 82 LEU B N 1
ATOM 4453 C CA . LEU B 1 82 ? -6.777 94.938 58.219 1 68.69 82 LEU B CA 1
ATOM 4454 C C . LEU B 1 82 ? -7.457 93.625 58.125 1 68.69 82 LEU B C 1
ATOM 4456 O O . LEU B 1 82 ? -7.996 93.25 57.062 1 68.69 82 LEU B O 1
ATOM 4460 N N . ARG B 1 83 ? -7.414 92.938 59.219 1 65.19 83 ARG B N 1
ATOM 4461 C CA . ARG B 1 83 ? -8.117 91.625 59.25 1 65.19 83 ARG B CA 1
ATOM 4462 C C . ARG B 1 83 ? -9.625 91.875 59.156 1 65.19 83 ARG B C 1
ATOM 4464 O O . ARG B 1 83 ? -10.312 91.062 58.469 1 65.19 83 ARG B O 1
ATOM 4471 N N . ALA B 1 84 ? -10.023 92.938 59.781 1 62.94 84 ALA B N 1
ATOM 4472 C CA . ALA B 1 84 ? -11.453 93.188 59.781 1 62.94 84 ALA B CA 1
ATOM 4473 C C . ALA B 1 84 ? -11.922 93.688 58.406 1 62.94 84 ALA B C 1
ATOM 4475 O O . ALA B 1 84 ? -13.062 93.438 58.031 1 62.94 84 ALA B O 1
ATOM 4476 N N . GLU B 1 85 ? -11.102 94.438 57.719 1 58.62 85 GLU B N 1
ATOM 4477 C CA . GLU B 1 85 ? -11.5 94.938 56.406 1 58.62 85 GLU B CA 1
ATOM 4478 C C . GLU B 1 85 ? -11.391 93.875 55.312 1 58.62 85 GLU B C 1
ATOM 4480 O O . GLU B 1 85 ? -11.625 94.188 54.156 1 58.62 85 GLU B O 1
ATOM 4485 N N . GLY B 1 86 ? -11.102 92.625 55.719 1 59.88 86 GLY B N 1
ATOM 4486 C CA . GLY B 1 86 ? -11.375 91.5 54.812 1 59.88 86 GLY B CA 1
ATOM 4487 C C . GLY B 1 86 ? -10.156 91.062 54.062 1 59.88 86 GLY B C 1
ATOM 4488 O O . GLY B 1 86 ? -10.266 90.562 52.906 1 59.88 86 GLY B O 1
ATOM 4489 N N . LEU B 1 87 ? -8.992 91.5 54.438 1 66.19 87 LEU B N 1
ATOM 4490 C CA . LEU B 1 87 ? -7.898 90.875 53.688 1 66.19 87 LEU B CA 1
ATOM 4491 C C . LEU B 1 87 ? -7.793 89.375 54 1 66.19 87 LEU B C 1
ATOM 4493 O O . LEU B 1 87 ? -7.363 89 55.094 1 66.19 87 LEU B O 1
ATOM 4497 N N . PRO B 1 88 ? -8.359 88.562 53.156 1 64.25 88 PRO B N 1
ATOM 4498 C CA . PRO B 1 88 ? -8.359 87.125 53.406 1 64.25 88 PRO B CA 1
ATOM 4499 C C . PRO B 1 88 ? -6.953 86.562 53.375 1 64.25 88 PRO B C 1
ATOM 4501 O O . PRO B 1 88 ? -6.137 86.875 52.531 1 64.25 88 PRO B O 1
ATOM 4504 N N . GLY B 1 89 ? -6.59 85.75 54.5 1 74.44 89 GLY B N 1
ATOM 4505 C CA . GLY B 1 89 ? -5.387 84.938 54.562 1 74.44 89 GLY B CA 1
ATOM 4506 C C . GLY B 1 89 ? -4.238 85.625 55.281 1 74.44 89 GLY B C 1
ATOM 4507 O O . GLY B 1 89 ? -3.105 85.125 55.25 1 74.44 89 GLY B O 1
ATOM 4508 N N . LEU B 1 90 ? -4.473 86.812 55.812 1 79.75 90 LEU B N 1
ATOM 4509 C CA . LEU B 1 90 ? -3.404 87.5 56.5 1 79.75 90 LEU B CA 1
ATOM 4510 C C . LEU B 1 90 ? -2.953 86.75 57.719 1 79.75 90 LEU B C 1
ATOM 4512 O O . LEU B 1 90 ? -3.754 86.5 58.625 1 79.75 90 LEU B O 1
ATOM 4516 N N . LYS B 1 91 ? -1.819 86.375 57.812 1 77.12 91 LYS B N 1
ATOM 4517 C CA . LYS B 1 91 ? -1.262 85.625 58.906 1 77.12 91 LYS B CA 1
ATOM 4518 C C . LYS B 1 91 ? -0.619 86.5 59.938 1 77.12 91 LYS B C 1
ATOM 4520 O O . LYS B 1 91 ? -0.853 86.375 61.156 1 77.12 91 LYS B O 1
ATOM 4525 N N . SER B 1 92 ? 0.255 87.312 59.406 1 77.25 92 SER B N 1
ATOM 4526 C CA . SER B 1 92 ? 0.952 88.188 60.344 1 77.25 92 SER B CA 1
ATOM 4527 C C . SER B 1 92 ? 1.302 89.562 59.688 1 77.25 92 SER B C 1
ATOM 4529 O O . SER B 1 92 ? 1.355 89.625 58.469 1 77.25 92 SER B O 1
ATOM 4531 N N . CYS B 1 93 ? 1.225 90.625 60.469 1 78.62 93 CYS B N 1
ATOM 4532 C CA . CYS B 1 93 ? 1.662 91.938 60.031 1 78.62 93 CYS B CA 1
ATOM 4533 C C . CYS B 1 93 ? 2.596 92.562 61.062 1 78.62 93 CYS B C 1
ATOM 4535 O O . CYS B 1 93 ? 2.395 92.438 62.25 1 78.62 93 CYS B O 1
ATOM 4537 N N . GLY B 1 94 ? 3.66 93.062 60.594 1 75.5 94 GLY B N 1
ATOM 4538 C CA . GLY B 1 94 ? 4.602 93.75 61.438 1 75.5 94 GLY B CA 1
ATOM 4539 C C . GLY B 1 94 ? 5.066 95.062 60.875 1 75.5 94 GLY B C 1
ATOM 4540 O O . GLY B 1 94 ? 4.965 95.312 59.656 1 75.5 94 GLY B O 1
ATOM 4541 N N . ILE B 1 95 ? 5.371 96.062 61.812 1 75.5 95 ILE B N 1
ATOM 4542 C CA . ILE B 1 95 ? 5.875 97.375 61.375 1 75.5 95 ILE B CA 1
ATOM 4543 C C . ILE B 1 95 ? 7.391 97.438 61.562 1 75.5 95 ILE B C 1
ATOM 4545 O O . ILE B 1 95 ? 7.902 97.062 62.625 1 75.5 95 ILE B O 1
ATOM 4549 N N . ASN B 1 96 ? 7.934 97.625 60.406 1 73.5 96 ASN B N 1
ATOM 4550 C CA . ASN B 1 96 ? 9.383 97.812 60.469 1 73.5 96 ASN B CA 1
ATOM 4551 C C . ASN B 1 96 ? 9.805 99.25 60.156 1 73.5 96 ASN B C 1
ATOM 4553 O O . ASN B 1 96 ? 9.453 99.75 59.094 1 73.5 96 ASN B O 1
ATOM 4557 N N . ARG B 1 97 ? 10.43 100 61.156 1 65.12 97 ARG B N 1
ATOM 4558 C CA . ARG B 1 97 ? 10.922 101.312 60.969 1 65.12 97 ARG B CA 1
ATOM 4559 C C . ARG B 1 97 ? 12.367 101.312 60.469 1 65.12 97 ARG B C 1
ATOM 4561 O O . ARG B 1 97 ? 13.133 100.438 60.812 1 65.12 97 ARG B O 1
ATOM 4568 N N . GLY B 1 98 ? 12.742 102.062 59.375 1 57.09 98 GLY B N 1
ATOM 4569 C CA . GLY B 1 98 ? 14.055 102.125 58.75 1 57.09 98 GLY B CA 1
ATOM 4570 C C . GLY B 1 98 ? 15.188 102.062 59.75 1 57.09 98 GLY B C 1
ATOM 4571 O O . GLY B 1 98 ? 16.281 101.562 59.438 1 57.09 98 GLY B O 1
ATOM 4572 N N . ASP B 1 99 ? 15.117 102.812 60.938 1 53.03 99 ASP B N 1
ATOM 4573 C CA . ASP B 1 99 ? 16.234 102.938 61.875 1 53.03 99 ASP B CA 1
ATOM 4574 C C . ASP B 1 99 ? 16.266 101.688 62.812 1 53.03 99 ASP B C 1
ATOM 4576 O O . ASP B 1 99 ? 17.219 101.5 63.562 1 53.03 99 ASP B O 1
ATOM 4580 N N . GLU B 1 100 ? 15.203 101.125 63.125 1 52.38 100 GLU B N 1
ATOM 4581 C CA . GLU B 1 100 ? 15.242 100.125 64.188 1 52.38 100 GLU B CA 1
ATOM 4582 C C . GLU B 1 100 ? 15.75 98.812 63.594 1 52.38 100 GLU B C 1
ATOM 4584 O O . GLU B 1 100 ? 15.547 98.5 62.438 1 52.38 100 GLU B O 1
ATOM 4589 N N . LYS B 1 101 ? 16.75 98.25 64.312 1 47.41 101 LYS B N 1
ATOM 4590 C CA . LYS B 1 101 ? 17.406 96.938 64.125 1 47.41 101 LYS B CA 1
ATOM 4591 C C . LYS B 1 101 ? 16.391 95.875 63.875 1 47.41 101 LYS B C 1
ATOM 4593 O O . LYS B 1 101 ? 15.867 95.25 64.812 1 47.41 101 LYS B O 1
ATOM 4598 N N . LEU B 1 102 ? 15.438 95.875 63.094 1 46.66 102 LEU B N 1
ATOM 4599 C CA . LEU B 1 102 ? 14.508 94.75 62.875 1 46.66 102 LEU B CA 1
ATOM 4600 C C . LEU B 1 102 ? 15.258 93.5 62.562 1 46.66 102 LEU B C 1
ATOM 4602 O O . LEU B 1 102 ? 16.391 93.5 62.094 1 46.66 102 LEU B O 1
ATOM 4606 N N . ALA B 1 103 ? 14.516 92.438 62.781 1 48.12 103 ALA B N 1
ATOM 4607 C CA . ALA B 1 103 ? 14.938 91.062 62.625 1 48.12 103 ALA B CA 1
ATOM 4608 C C . ALA B 1 103 ? 15.367 90.812 61.188 1 48.12 103 ALA B C 1
ATOM 4610 O O . ALA B 1 103 ? 14.828 91.375 60.25 1 48.12 103 ALA B O 1
ATOM 4611 N N . ALA B 1 104 ? 16.422 89.938 60.844 1 52.59 104 ALA B N 1
ATOM 4612 C CA . ALA B 1 104 ? 17.469 89.562 59.906 1 52.59 104 ALA B CA 1
ATOM 4613 C C . ALA B 1 104 ? 16.891 89.125 58.562 1 52.59 104 ALA B C 1
ATOM 4615 O O . ALA B 1 104 ? 17.312 89.625 57.5 1 52.59 104 ALA B O 1
ATOM 4616 N N . PRO B 1 105 ? 15.891 88.188 58.562 1 59.44 105 PRO B N 1
ATOM 4617 C CA . PRO B 1 105 ? 15.789 87.5 57.25 1 59.44 105 PRO B CA 1
ATOM 4618 C C . PRO B 1 105 ? 15.008 88.312 56.219 1 59.44 105 PRO B C 1
ATOM 4620 O O . PRO B 1 105 ? 15.133 88.062 55.031 1 59.44 105 PRO B O 1
ATOM 4623 N N . LEU B 1 106 ? 14.148 89.312 56.562 1 65.38 106 LEU B N 1
ATOM 4624 C CA . LEU B 1 106 ? 13.328 90.062 55.594 1 65.38 106 LEU B CA 1
ATOM 4625 C C . LEU B 1 106 ? 13.891 91.438 55.344 1 65.38 106 LEU B C 1
ATOM 4627 O O . LEU B 1 106 ? 13.32 92.25 54.562 1 65.38 106 LEU B O 1
ATOM 4631 N N . MET B 1 107 ? 15.008 91.75 55.875 1 68.06 107 MET B N 1
ATOM 4632 C CA . MET B 1 107 ? 15.562 93.125 55.875 1 68.06 107 MET B CA 1
ATOM 4633 C C . MET B 1 107 ? 15.914 93.562 54.438 1 68.06 107 MET B C 1
ATOM 4635 O O . MET B 1 107 ? 15.633 94.688 54.062 1 68.06 107 MET B O 1
ATOM 4639 N N . PRO B 1 108 ? 16.438 92.5 53.719 1 74.56 108 PRO B N 1
ATOM 4640 C CA . PRO B 1 108 ? 16.766 93 52.344 1 74.56 108 PRO B CA 1
ATOM 4641 C C . PRO B 1 108 ? 15.547 93.438 51.562 1 74.56 108 PRO B C 1
ATOM 4643 O O . PRO B 1 108 ? 15.609 94.375 50.812 1 74.56 108 PRO B O 1
ATOM 4646 N N . GLN B 1 109 ? 14.414 92.875 51.812 1 79.69 109 GLN B N 1
ATOM 4647 C CA . GLN B 1 109 ? 13.211 93.25 51.062 1 79.69 109 GLN B CA 1
ATOM 4648 C C . GLN B 1 109 ? 12.609 94.5 51.594 1 79.69 109 GLN B C 1
ATOM 4650 O O . GLN B 1 109 ? 12.023 95.312 50.844 1 79.69 109 GLN B O 1
ATOM 4655 N N . VAL B 1 110 ? 12.742 94.688 52.844 1 77.06 110 VAL B N 1
ATOM 4656 C CA . VAL B 1 110 ? 12.25 95.938 53.438 1 77.06 110 VAL B CA 1
ATOM 4657 C C . VAL B 1 110 ? 13.016 97.125 52.875 1 77.06 110 VAL B C 1
ATOM 4659 O O . VAL B 1 110 ? 12.414 98.125 52.469 1 77.06 110 VAL B O 1
ATOM 4662 N N . VAL B 1 111 ? 14.352 96.938 52.844 1 77.06 111 VAL B N 1
ATOM 4663 C CA . VAL B 1 111 ? 15.188 98.062 52.312 1 77.06 111 VAL B CA 1
ATOM 4664 C C . VAL B 1 111 ? 14.844 98.25 50.844 1 77.06 111 VAL B C 1
ATOM 4666 O O . VAL B 1 111 ? 14.758 99.438 50.375 1 77.06 111 VAL B O 1
ATOM 4669 N N . LYS B 1 112 ? 14.633 97.25 50.219 1 80.69 112 LYS B N 1
ATOM 4670 C CA . LYS B 1 112 ? 14.281 97.375 48.812 1 80.69 112 LYS B CA 1
ATOM 4671 C C . LYS B 1 112 ? 12.953 98.062 48.625 1 80.69 112 LYS B C 1
ATOM 4673 O O . LYS B 1 112 ? 12.82 98.938 47.75 1 80.69 112 LYS B O 1
ATOM 4678 N N . ALA B 1 113 ? 11.984 97.75 49.406 1 81.5 113 ALA B N 1
ATOM 4679 C CA . ALA B 1 113 ? 10.68 98.375 49.344 1 81.5 113 ALA B CA 1
ATOM 4680 C C . ALA B 1 113 ? 10.797 99.875 49.562 1 81.5 113 ALA B C 1
ATOM 4682 O O . ALA B 1 113 ? 10.156 100.688 48.875 1 81.5 113 ALA B O 1
ATOM 4683 N N . LEU B 1 114 ? 11.633 100.25 50.406 1 78.25 114 LEU B N 1
ATOM 4684 C CA . LEU B 1 114 ? 11.805 101.688 50.719 1 78.25 114 LEU B CA 1
ATOM 4685 C C . LEU B 1 114 ? 12.516 102.375 49.562 1 78.25 114 LEU B C 1
ATOM 4687 O O . LEU B 1 114 ? 12.125 103.5 49.188 1 78.25 114 LEU B O 1
ATOM 4691 N N . ARG B 1 115 ? 13.508 101.75 49.031 1 78.19 115 ARG B N 1
ATOM 4692 C CA . ARG B 1 115 ? 14.242 102.312 47.938 1 78.19 115 ARG B CA 1
ATOM 4693 C C . ARG B 1 115 ? 13.344 102.5 46.719 1 78.19 115 ARG B C 1
ATOM 4695 O O . ARG B 1 115 ? 13.383 103.562 46.031 1 78.19 115 ARG B O 1
ATOM 4702 N N . LEU B 1 116 ? 12.555 101.5 46.5 1 78.94 116 LEU B N 1
ATOM 4703 C CA . LEU B 1 116 ? 11.695 101.562 45.344 1 78.94 116 LEU B CA 1
ATOM 4704 C C . LEU B 1 116 ? 10.578 102.562 45.5 1 78.94 116 LEU B C 1
ATOM 4706 O O . LEU B 1 116 ? 10.117 103.188 44.531 1 78.94 116 LEU B O 1
ATOM 4710 N N . TYR B 1 117 ? 10.094 102.625 46.656 1 75.19 117 TYR B N 1
ATOM 4711 C CA . TYR B 1 117 ? 9.102 103.688 46.906 1 75.19 117 TYR B CA 1
ATOM 4712 C C . TYR B 1 117 ? 9.688 105.062 46.688 1 75.19 117 TYR B C 1
ATOM 4714 O O . TYR B 1 117 ? 9.031 105.938 46.094 1 75.19 117 TYR B O 1
ATOM 4722 N N . GLU B 1 118 ? 10.914 105.188 47.062 1 73.38 118 GLU B N 1
ATOM 4723 C CA . GLU B 1 118 ? 11.562 106.5 46.906 1 73.38 118 GLU B CA 1
ATOM 4724 C C . GLU B 1 118 ? 11.891 106.812 45.438 1 73.38 118 GLU B C 1
ATOM 4726 O O . GLU B 1 118 ? 11.711 107.938 44.969 1 73.38 118 GLU B O 1
ATOM 4731 N N . SER B 1 119 ? 12.375 105.812 44.812 1 74.62 119 SER B N 1
ATOM 4732 C CA . SER B 1 119 ? 12.852 106 43.438 1 74.62 119 SER B CA 1
ATOM 4733 C C . SER B 1 119 ? 11.703 106 42.438 1 74.62 119 SER B C 1
ATOM 4735 O O . SER B 1 119 ? 11.617 106.812 41.562 1 74.62 119 SER B O 1
ATOM 4737 N N . GLU B 1 120 ? 10.766 105.062 42.688 1 75 120 GLU B N 1
ATOM 4738 C CA . GLU B 1 120 ? 9.766 104.812 41.625 1 75 120 GLU B CA 1
ATOM 4739 C C . GLU B 1 120 ? 8.352 105.062 42.188 1 75 120 GLU B C 1
ATOM 4741 O O . GLU B 1 120 ? 7.375 104.938 41.438 1 75 120 GLU B O 1
ATOM 4746 N N . ARG B 1 121 ? 8.188 105.375 43.406 1 72.38 121 ARG B N 1
ATOM 4747 C CA . ARG B 1 121 ? 6.914 105.5 44.125 1 72.38 121 ARG B CA 1
ATOM 4748 C C . ARG B 1 121 ? 6.098 104.25 44.031 1 72.38 121 ARG B C 1
ATOM 4750 O O . ARG B 1 121 ? 4.887 104.25 43.812 1 72.38 121 ARG B O 1
ATOM 4757 N N . ARG B 1 122 ? 6.914 103.188 44.25 1 78.62 122 ARG B N 1
ATOM 4758 C CA . ARG B 1 122 ? 6.23 101.938 44.281 1 78.62 122 ARG B CA 1
ATOM 4759 C C . ARG B 1 122 ? 5.48 101.75 45.594 1 78.62 122 ARG B C 1
ATOM 4761 O O . ARG B 1 122 ? 6.031 102 46.656 1 78.62 122 ARG B O 1
ATOM 4768 N N . LEU B 1 123 ? 4.262 101.125 45.344 1 79.12 123 LEU B N 1
ATOM 4769 C CA . LEU B 1 123 ? 3.365 101.125 46.5 1 79.12 123 LEU B CA 1
ATOM 4770 C C . LEU B 1 123 ? 3.623 99.875 47.375 1 79.12 123 LEU B C 1
ATOM 4772 O O . LEU B 1 123 ? 3.303 99.938 48.562 1 79.12 123 LEU B O 1
ATOM 4776 N N . PHE B 1 124 ? 4.129 98.875 46.688 1 84.69 124 PHE B N 1
ATOM 4777 C CA . PHE B 1 124 ? 4.324 97.625 47.438 1 84.69 124 PHE B CA 1
ATOM 4778 C C . PHE B 1 124 ? 5.305 96.688 46.75 1 84.69 124 PHE B C 1
ATOM 4780 O O . PHE B 1 124 ? 5.645 96.938 45.562 1 84.69 124 PHE B O 1
ATOM 4787 N N . ILE B 1 125 ? 5.875 95.688 47.469 1 84.88 125 ILE B N 1
ATOM 4788 C CA . ILE B 1 125 ? 6.59 94.5 46.938 1 84.88 125 ILE B CA 1
ATOM 4789 C C . ILE B 1 125 ? 5.953 93.25 47.469 1 84.88 125 ILE B C 1
ATOM 4791 O O . ILE B 1 125 ? 5.652 93.125 48.656 1 84.88 125 ILE B O 1
ATOM 4795 N N . ALA B 1 126 ? 5.625 92.438 46.531 1 86.25 126 ALA B N 1
ATOM 4796 C CA . ALA B 1 126 ? 5.066 91.125 46.906 1 86.25 126 ALA B CA 1
ATOM 4797 C C . ALA B 1 126 ? 6.012 90 46.531 1 86.25 126 ALA B C 1
ATOM 4799 O O . ALA B 1 126 ? 6.504 89.938 45.375 1 86.25 126 ALA B O 1
ATOM 4800 N N . ASP B 1 127 ? 6.34 89.062 47.438 1 84 127 ASP B N 1
ATOM 4801 C CA . ASP B 1 127 ? 7.172 87.875 47.219 1 84 127 ASP B CA 1
ATOM 4802 C C . ASP B 1 127 ? 6.402 86.625 47.5 1 84 127 ASP B C 1
ATOM 4804 O O . ASP B 1 127 ? 5.953 86.375 48.625 1 84 127 ASP B O 1
ATOM 4808 N N . LEU B 1 128 ? 6.289 85.812 46.5 1 84.75 128 LEU B N 1
ATOM 4809 C CA . LEU B 1 128 ? 5.559 84.562 46.625 1 84.75 128 LEU B CA 1
ATOM 4810 C C . LEU B 1 128 ? 6.504 83.438 47 1 84.75 128 LEU B C 1
ATOM 4812 O O . LEU B 1 128 ? 7.539 83.25 46.344 1 84.75 128 LEU B O 1
ATOM 4816 N N . ASN B 1 129 ? 6.258 82.75 48.094 1 81.06 129 ASN B N 1
ATOM 4817 C CA . ASN B 1 129 ? 6.93 81.5 48.438 1 81.06 129 ASN B CA 1
ATOM 4818 C C . ASN B 1 129 ? 6.191 80.25 47.906 1 81.06 129 ASN B C 1
ATOM 4820 O O . ASN B 1 129 ? 5.129 79.875 48.406 1 81.06 129 ASN B O 1
ATOM 4824 N N . ARG B 1 130 ? 6.781 79.688 47.031 1 76.25 130 ARG B N 1
ATOM 4825 C CA . ARG B 1 130 ? 6.152 78.625 46.312 1 76.25 130 ARG B CA 1
ATOM 4826 C C . ARG B 1 130 ? 6.129 77.312 47.156 1 76.25 130 ARG B C 1
ATOM 4828 O O . ARG B 1 130 ? 5.328 76.438 46.906 1 76.25 130 ARG B O 1
ATOM 4835 N N . THR B 1 131 ? 6.98 77.25 48.094 1 75.12 131 THR B N 1
ATOM 4836 C CA . THR B 1 131 ? 7.082 76 48.875 1 75.12 131 THR B CA 1
ATOM 4837 C C . THR B 1 131 ? 5.973 76 49.938 1 75.12 131 THR B C 1
ATOM 4839 O O . THR B 1 131 ? 5.328 74.938 50.125 1 75.12 131 THR B O 1
ATOM 4842 N N . ASP B 1 132 ? 5.711 77.062 50.562 1 76.81 132 ASP B N 1
ATOM 4843 C CA . ASP B 1 132 ? 4.738 77.062 51.656 1 76.81 132 ASP B CA 1
ATOM 4844 C C . ASP B 1 132 ? 3.447 77.75 51.25 1 76.81 132 ASP B C 1
ATOM 4846 O O . ASP B 1 132 ? 2.523 77.875 52.031 1 76.81 132 ASP B O 1
ATOM 4850 N N . PHE B 1 133 ? 3.287 78.188 50 1 81.12 133 PHE B N 1
ATOM 4851 C CA . PHE B 1 133 ? 2.109 78.875 49.469 1 81.12 133 PHE B CA 1
ATOM 4852 C C . PHE B 1 133 ? 1.754 80.125 50.281 1 81.12 133 PHE B C 1
ATOM 4854 O O . PHE B 1 133 ? 0.588 80.312 50.625 1 81.12 133 PHE B O 1
ATOM 4861 N N . THR B 1 134 ? 2.807 80.75 50.656 1 83.94 134 THR B N 1
ATOM 4862 C CA . THR B 1 134 ? 2.633 82.062 51.344 1 83.94 134 THR B CA 1
ATOM 4863 C C . THR B 1 134 ? 3.246 83.188 50.531 1 83.94 134 THR B C 1
ATOM 4865 O O . THR B 1 134 ? 4.047 82.938 49.625 1 83.94 134 THR B O 1
ATOM 4868 N N . ALA B 1 135 ? 2.652 84.375 50.688 1 87.12 135 ALA B N 1
ATOM 4869 C CA . ALA B 1 135 ? 3.207 85.562 50.062 1 87.12 135 ALA B CA 1
ATOM 4870 C C . ALA B 1 135 ? 3.574 86.625 51.094 1 87.12 135 ALA B C 1
ATOM 4872 O O . ALA B 1 135 ? 2.818 86.812 52.062 1 87.12 135 ALA B O 1
ATOM 4873 N N . ASN B 1 136 ? 4.75 87.125 51.062 1 85.75 136 ASN B N 1
ATOM 4874 C CA . ASN B 1 136 ? 5.176 88.188 51.906 1 85.75 136 ASN B CA 1
ATOM 4875 C C . ASN B 1 136 ? 4.988 89.562 51.219 1 85.75 136 ASN B C 1
ATOM 4877 O O . ASN B 1 136 ? 5.426 89.75 50.094 1 85.75 136 ASN B O 1
ATOM 4881 N N . LEU B 1 137 ? 4.281 90.438 51.844 1 87.94 137 LEU B N 1
ATOM 4882 C CA . LEU B 1 137 ? 3.992 91.75 51.312 1 87.94 137 LEU B CA 1
ATOM 4883 C C . LEU B 1 137 ? 4.777 92.812 52.062 1 87.94 137 LEU B C 1
ATOM 4885 O O . LEU B 1 137 ? 4.859 92.812 53.281 1 87.94 137 LEU B O 1
ATOM 4889 N N . PHE B 1 138 ? 5.34 93.75 51.312 1 86.12 138 PHE B N 1
ATOM 4890 C CA . PHE B 1 138 ? 6.066 94.875 51.875 1 86.12 138 PHE B CA 1
ATOM 4891 C C . PHE B 1 138 ? 5.457 96.188 51.406 1 86.12 138 PHE B C 1
ATOM 4893 O O . PHE B 1 138 ? 5.531 96.5 50.219 1 86.12 138 PHE B O 1
ATOM 4900 N N . VAL B 1 139 ? 4.863 96.938 52.281 1 85.19 139 VAL B N 1
ATOM 4901 C CA . VAL B 1 139 ? 4.18 98.125 51.906 1 85.19 139 VAL B CA 1
ATOM 4902 C C . VAL B 1 139 ? 4.816 99.312 52.656 1 85.19 139 VAL B C 1
ATOM 4904 O O . VAL B 1 139 ? 4.676 99.438 53.875 1 85.19 139 VAL B O 1
ATOM 4907 N N . PRO B 1 140 ? 5.398 100.188 51.906 1 82.44 140 PRO B N 1
ATOM 4908 C CA . PRO B 1 140 ? 5.98 101.375 52.562 1 82.44 140 PRO B CA 1
ATOM 4909 C C . PRO B 1 140 ? 4.926 102.375 53 1 82.44 140 PRO B C 1
ATOM 4911 O O . PRO B 1 140 ? 3.936 102.562 52.281 1 82.44 140 PRO B O 1
ATOM 4914 N N . VAL B 1 141 ? 5.105 103 54.156 1 76.62 141 VAL B N 1
ATOM 4915 C CA . VAL B 1 141 ? 4.184 104 54.719 1 76.62 141 VAL B CA 1
ATOM 4916 C C . VAL B 1 141 ? 4.918 105.312 54.906 1 76.62 141 VAL B C 1
ATOM 4918 O O . VAL B 1 141 ? 5.965 105.375 55.562 1 76.62 141 VAL B O 1
ATOM 4921 N N . ALA B 1 142 ? 4.301 106.312 54.25 1 69.56 142 ALA B N 1
ATOM 4922 C CA . ALA B 1 142 ? 4.895 107.688 54.406 1 69.56 142 ALA B CA 1
ATOM 4923 C C . ALA B 1 142 ? 4.277 108.438 55.594 1 69.56 142 ALA B C 1
ATOM 4925 O O . ALA B 1 142 ? 3.059 108.562 55.656 1 69.56 142 ALA B O 1
ATOM 4926 N N . THR B 1 143 ? 4.805 108.625 56.844 1 60.5 143 THR B N 1
ATOM 4927 C CA . THR B 1 143 ? 4.281 109.312 58.031 1 60.5 143 THR B CA 1
ATOM 4928 C C . THR B 1 143 ? 4.371 110.812 57.875 1 60.5 143 THR B C 1
ATOM 4930 O O . THR B 1 143 ? 3.758 111.562 58.656 1 60.5 143 THR B O 1
ATOM 4933 N N . GLY B 1 144 ? 5.145 111.5 56.875 1 54.31 144 GLY B N 1
ATOM 4934 C CA . GLY B 1 144 ? 5.242 113 56.75 1 54.31 144 GLY B CA 1
ATOM 4935 C C . GLY B 1 144 ? 5.531 113.438 55.312 1 54.31 144 GLY B C 1
ATOM 4936 O O . GLY B 1 144 ? 5.047 112.812 54.375 1 54.31 144 GLY B O 1
ATOM 4937 N N . GLU B 1 145 ? 6.566 114.5 55.188 1 54.41 145 GLU B N 1
ATOM 4938 C CA . GLU B 1 145 ? 6.949 115.25 54.031 1 54.41 145 GLU B CA 1
ATOM 4939 C C . GLU B 1 145 ? 7.422 114.375 52.875 1 54.41 145 GLU B C 1
ATOM 4941 O O . GLU B 1 145 ? 8.383 114.75 52.188 1 54.41 145 GLU B O 1
ATOM 4946 N N . GLY B 1 146 ? 6.695 113.25 52.469 1 60.69 146 GLY B N 1
ATOM 4947 C CA . GLY B 1 146 ? 6.957 112.562 51.219 1 60.69 146 GLY B CA 1
ATOM 4948 C C . GLY B 1 146 ? 7.953 111.375 51.406 1 60.69 146 GLY B C 1
ATOM 4949 O O . GLY B 1 146 ? 8.25 110.688 50.438 1 60.69 146 GLY B O 1
ATOM 4950 N N . VAL B 1 147 ? 8.633 111.312 52.594 1 63.97 147 VAL B N 1
ATOM 4951 C CA . VAL B 1 147 ? 9.633 110.25 52.719 1 63.97 147 VAL B CA 1
ATOM 4952 C C . VAL B 1 147 ? 9.055 109.062 53.531 1 63.97 147 VAL B C 1
ATOM 4954 O O . VAL B 1 147 ? 8.469 109.312 54.594 1 63.97 147 VAL B O 1
ATOM 4957 N N . ALA B 1 148 ? 9.023 107.875 53.031 1 71.19 148 ALA B N 1
ATOM 4958 C CA . ALA B 1 148 ? 8.586 106.688 53.719 1 71.19 148 ALA B CA 1
ATOM 4959 C C . ALA B 1 148 ? 9.688 106.125 54.594 1 71.19 148 ALA B C 1
ATOM 4961 O O . ALA B 1 148 ? 10.789 105.812 54.125 1 71.19 148 ALA B O 1
ATOM 4962 N N . ASP B 1 149 ? 9.555 106.125 55.969 1 72.5 149 ASP B N 1
ATOM 4963 C CA . ASP B 1 149 ? 10.57 105.625 56.875 1 72.5 149 ASP B CA 1
ATOM 4964 C C . ASP B 1 149 ? 10.086 104.312 57.531 1 72.5 149 ASP B C 1
ATOM 4966 O O . ASP B 1 149 ? 10.828 103.75 58.312 1 72.5 149 ASP B O 1
ATOM 4970 N N . THR B 1 150 ? 8.906 103.875 57.281 1 77.75 150 THR B N 1
ATOM 4971 C CA . THR B 1 150 ? 8.336 102.688 57.906 1 77.75 150 THR B CA 1
ATOM 4972 C C . THR B 1 150 ? 7.75 101.75 56.844 1 77.75 150 THR B C 1
ATOM 4974 O O . THR B 1 150 ? 7.176 102.188 55.844 1 77.75 150 THR B O 1
ATOM 4977 N N . VAL B 1 151 ? 8.094 100.5 57 1 82.62 151 VAL B N 1
ATOM 4978 C CA . VAL B 1 151 ? 7.535 99.5 56.094 1 82.62 151 VAL B CA 1
ATOM 4979 C C . VAL B 1 151 ? 6.637 98.5 56.875 1 82.62 151 VAL B C 1
ATOM 4981 O O . VAL B 1 151 ? 7.039 98 57.938 1 82.62 151 VAL B O 1
ATOM 4984 N N . LEU B 1 152 ? 5.441 98.312 56.375 1 82.31 152 LEU B N 1
ATOM 4985 C CA . LEU B 1 152 ? 4.551 97.312 56.875 1 82.31 152 LEU B CA 1
ATOM 4986 C C . LEU B 1 152 ? 4.797 95.938 56.188 1 82.31 152 LEU B C 1
ATOM 4988 O O . LEU B 1 152 ? 4.758 95.875 54.969 1 82.31 152 LEU B O 1
ATOM 4992 N N . THR B 1 153 ? 5.207 95 56.969 1 84 153 THR B N 1
ATOM 4993 C CA . THR B 1 153 ? 5.414 93.625 56.438 1 84 153 THR B CA 1
ATOM 4994 C C . THR B 1 153 ? 4.25 92.75 56.844 1 84 153 THR B C 1
ATOM 4996 O O . THR B 1 153 ? 3.938 92.562 58 1 84 153 THR B O 1
ATOM 4999 N N . CYS B 1 154 ? 3.598 92.125 55.781 1 84.44 154 CYS B N 1
ATOM 5000 C CA . CYS B 1 154 ? 2.488 91.188 56 1 84.44 154 CYS B CA 1
ATOM 5001 C C . CYS B 1 154 ? 2.74 89.875 55.344 1 84.44 154 CYS B C 1
ATOM 5003 O O . CYS B 1 154 ? 3.311 89.812 54.25 1 84.44 154 CYS B O 1
ATOM 5005 N N . SER B 1 155 ? 2.445 88.875 56.031 1 84.44 155 SER B N 1
ATOM 5006 C CA . SER B 1 155 ? 2.48 87.5 55.469 1 84.44 155 SER B CA 1
ATOM 5007 C C . SER B 1 155 ? 1.073 87 55.188 1 84.44 155 SER B C 1
ATOM 5009 O O . SER B 1 155 ? 0.219 87 56.062 1 84.44 155 SER B O 1
ATOM 5011 N N . LEU B 1 156 ? 0.875 86.562 53.875 1 86.94 156 LEU B N 1
ATOM 5012 C CA . LEU B 1 156 ? -0.425 86.062 53.438 1 86.94 156 LEU B CA 1
ATOM 5013 C C . LEU B 1 156 ? -0.361 84.562 53.125 1 86.94 156 LEU B C 1
ATOM 5015 O O . LEU B 1 156 ? 0.593 84.062 52.5 1 86.94 156 LEU B O 1
ATOM 5019 N N . GLU B 1 157 ? -1.263 83.875 53.688 1 84.69 157 GLU B N 1
ATOM 5020 C CA . GLU B 1 157 ? -1.437 82.438 53.312 1 84.69 157 GLU B CA 1
ATOM 5021 C C . GLU B 1 157 ? -2.357 82.312 52.094 1 84.69 157 GLU B C 1
ATOM 5023 O O . GLU B 1 157 ? -3.471 82.875 52.094 1 84.69 157 GLU B O 1
ATOM 5028 N N . LEU B 1 158 ? -1.771 81.688 51.062 1 84.69 158 LEU B N 1
ATOM 5029 C CA . LEU B 1 158 ? -2.559 81.5 49.844 1 84.69 158 LEU B CA 1
ATOM 5030 C C . LEU B 1 158 ? -3.148 80.062 49.812 1 84.69 158 LEU B C 1
ATOM 5032 O O . LEU B 1 158 ? -2.703 79.25 49.031 1 84.69 158 LEU B O 1
ATOM 5036 N N . ALA B 1 159 ? -4.125 79.812 50.594 1 77.62 159 ALA B N 1
ATOM 5037 C CA . ALA B 1 159 ? -4.777 78.562 50.75 1 77.62 159 ALA B CA 1
ATOM 5038 C C . ALA B 1 159 ? -5.363 78.062 49.406 1 77.62 159 ALA B C 1
ATOM 5040 O O . ALA B 1 159 ? -5.355 76.875 49.094 1 77.62 159 ALA B O 1
ATOM 5041 N N . SER B 1 160 ? -5.797 79 48.562 1 75.88 160 SER B N 1
ATOM 5042 C CA . SER B 1 160 ? -6.406 78.688 47.281 1 75.88 160 SER B CA 1
ATOM 5043 C C . SER B 1 160 ? -5.391 78.062 46.344 1 75.88 160 SER B C 1
ATOM 5045 O O . SER B 1 160 ? -5.73 77.188 45.531 1 75.88 160 SER B O 1
ATOM 5047 N N . LEU B 1 161 ? -4.152 78.438 46.562 1 77.06 161 LEU B N 1
ATOM 5048 C CA . LEU B 1 161 ? -3.094 77.875 45.719 1 77.06 161 LEU B CA 1
ATOM 5049 C C . LEU B 1 161 ? -2.789 76.438 46.094 1 77.06 161 LEU B C 1
ATOM 5051 O O . LEU B 1 161 ? -2.582 75.625 45.219 1 77.06 161 LEU B O 1
ATOM 5055 N N . ARG B 1 162 ? -2.688 76.25 47.344 1 77 162 ARG B N 1
ATOM 5056 C CA . ARG B 1 162 ? -2.434 74.875 47.844 1 77 162 ARG B CA 1
ATOM 5057 C C . ARG B 1 162 ? -3.516 73.938 47.375 1 77 162 ARG B C 1
ATOM 5059 O O . ARG B 1 162 ? -3.215 72.812 46.938 1 77 162 ARG B O 1
ATOM 5066 N N . GLU B 1 163 ? -4.719 74.375 47.406 1 80.31 163 GLU B N 1
ATOM 5067 C CA . GLU B 1 163 ? -5.836 73.5 47 1 80.31 163 GLU B CA 1
ATOM 5068 C C . GLU B 1 163 ? -5.781 73.25 45.5 1 80.31 163 GLU B C 1
ATOM 5070 O O . GLU B 1 163 ? -6.066 72.125 45.062 1 80.31 163 GLU B O 1
ATOM 5075 N N . SER B 1 164 ? -5.328 74.188 44.75 1 76.19 164 SER B N 1
ATOM 5076 C CA . SER B 1 164 ? -5.223 73.938 43.312 1 76.19 164 SER B CA 1
ATOM 5077 C C . SER B 1 164 ? -4.121 72.938 42.969 1 76.19 164 SER B C 1
ATOM 5079 O O . SER B 1 164 ? -4.293 72.125 42.094 1 76.19 164 SER B O 1
ATOM 5081 N N . PHE B 1 165 ? -3.08 73 43.719 1 76.25 165 PHE B N 1
ATOM 5082 C CA . PHE B 1 165 ? -1.965 72.062 43.5 1 76.25 165 PHE B CA 1
ATOM 5083 C C . PHE B 1 165 ? -2.346 70.625 43.906 1 76.25 165 PHE B C 1
ATOM 5085 O O . PHE B 1 165 ? -2.039 69.688 43.156 1 76.25 165 PHE B O 1
ATOM 5092 N N . GLN B 1 166 ? -2.938 70.5 44.969 1 80 166 GLN B N 1
ATOM 5093 C CA . GLN B 1 166 ? -3.357 69.188 45.438 1 80 166 GLN B CA 1
ATOM 5094 C C . GLN B 1 166 ? -4.363 68.562 44.469 1 80 166 GLN B C 1
ATOM 5096 O O . GLN B 1 166 ? -4.305 67.375 44.188 1 80 166 GLN B O 1
ATOM 5101 N N . ARG B 1 167 ? -5.16 69.375 43.906 1 76.25 167 ARG B N 1
ATOM 5102 C CA . ARG B 1 167 ? -6.133 68.938 42.938 1 76.25 167 ARG B CA 1
ATOM 5103 C C . ARG B 1 167 ? -5.441 68.375 41.688 1 76.25 167 ARG B C 1
ATOM 5105 O O . ARG B 1 167 ? -5.828 67.375 41.125 1 76.25 167 ARG B O 1
ATOM 5112 N N . LEU B 1 168 ? -4.391 69.062 41.312 1 75.06 168 LEU B N 1
ATOM 5113 C CA . LEU B 1 168 ? -3.635 68.625 40.125 1 75.06 168 LEU B CA 1
ATOM 5114 C C . LEU B 1 168 ? -2.916 67.312 40.375 1 75.06 168 LEU B C 1
ATOM 5116 O O . LEU B 1 168 ? -2.902 66.438 39.5 1 75.06 168 LEU B O 1
ATOM 5120 N N . MET B 1 169 ? -2.35 67.25 41.531 1 76.44 169 MET B N 1
ATOM 5121 C CA . MET B 1 169 ? -1.631 66 41.844 1 76.44 169 MET B CA 1
ATOM 5122 C C . MET B 1 169 ? -2.582 64.812 41.906 1 76.44 169 MET B C 1
ATOM 5124 O O . MET B 1 169 ? -2.252 63.719 41.438 1 76.44 169 MET B O 1
ATOM 5128 N N . HIS B 1 170 ? -3.746 65 42.469 1 81.06 170 HIS B N 1
ATOM 5129 C CA . HIS B 1 170 ? -4.727 63.938 42.531 1 81.06 170 HIS B CA 1
ATOM 5130 C C . HIS B 1 170 ? -5.176 63.531 41.125 1 81.06 170 HIS B C 1
ATOM 5132 O O . HIS B 1 170 ? -5.316 62.344 40.844 1 81.06 170 HIS B O 1
ATOM 5138 N N . LEU B 1 171 ? -5.242 64.5 40.281 1 74.94 171 LEU B N 1
ATOM 5139 C CA . LEU B 1 171 ? -5.652 64.188 38.906 1 74.94 171 LEU B CA 1
ATOM 5140 C C . LEU B 1 171 ? -4.586 63.375 38.156 1 74.94 171 LEU B C 1
ATOM 5142 O O . LEU B 1 171 ? -4.902 62.438 37.438 1 74.94 171 LEU B O 1
ATOM 5146 N N . ALA B 1 172 ? -3.355 63.75 38.406 1 72.56 172 ALA B N 1
ATOM 5147 C CA . ALA B 1 172 ? -2.252 63.031 37.781 1 72.56 172 ALA B CA 1
ATOM 5148 C C . ALA B 1 172 ? -2.209 61.594 38.25 1 72.56 172 ALA B C 1
ATOM 5150 O O . ALA B 1 172 ? -1.981 60.656 37.438 1 72.56 172 ALA B O 1
ATOM 5151 N N . LEU B 1 173 ? -2.467 61.375 39.531 1 78.62 173 LEU B N 1
ATOM 5152 C CA . LEU B 1 173 ? -2.449 60.031 40.094 1 78.62 173 LEU B CA 1
ATOM 5153 C C . LEU B 1 173 ? -3.584 59.188 39.5 1 78.62 173 LEU B C 1
ATOM 5155 O O . LEU B 1 173 ? -3.402 58 39.219 1 78.62 173 LEU B O 1
ATOM 5159 N N . VAL B 1 174 ? -4.703 59.844 39.312 1 77.94 174 VAL B N 1
ATOM 5160 C CA . VAL B 1 174 ? -5.852 59.125 38.75 1 77.94 174 VAL B CA 1
ATOM 5161 C C . VAL B 1 174 ? -5.578 58.719 37.312 1 77.94 174 VAL B C 1
ATOM 5163 O O . VAL B 1 174 ? -5.855 57.594 36.906 1 77.94 174 VAL B O 1
ATOM 5166 N N . ILE B 1 175 ? -4.91 59.5 36.531 1 73.62 175 ILE B N 1
ATOM 5167 C CA . ILE B 1 175 ? -4.609 59.219 35.156 1 73.62 175 ILE B CA 1
ATOM 5168 C C . ILE B 1 175 ? -3.619 58.062 35.062 1 73.62 175 ILE B C 1
ATOM 5170 O O . ILE B 1 175 ? -3.777 57.156 34.25 1 73.62 175 ILE B O 1
ATOM 5174 N N . LEU B 1 176 ? -2.697 58.062 35.938 1 73.44 176 LEU B N 1
ATOM 5175 C CA . LEU B 1 176 ? -1.701 57 35.969 1 73.44 176 LEU B CA 1
ATOM 5176 C C . LEU B 1 176 ? -2.35 55.656 36.312 1 73.44 176 LEU B C 1
ATOM 5178 O O . LEU B 1 176 ? -2.059 54.625 35.656 1 73.44 176 LEU B O 1
ATOM 5182 N N . ALA B 1 177 ? -3.219 55.688 37.312 1 80.81 177 ALA B N 1
ATOM 5183 C CA . ALA B 1 177 ? -3.887 54.438 37.719 1 80.81 177 ALA B CA 1
ATOM 5184 C C . ALA B 1 177 ? -4.77 53.875 36.594 1 80.81 177 ALA B C 1
ATOM 5186 O O . ALA B 1 177 ? -4.77 52.688 36.344 1 80.81 177 ALA B O 1
ATOM 5187 N N . VAL B 1 178 ? -5.387 54.75 35.844 1 76.62 178 VAL B N 1
ATOM 5188 C CA . VAL B 1 178 ? -6.297 54.344 34.781 1 76.62 178 VAL B CA 1
ATOM 5189 C C . VAL B 1 178 ? -5.5 53.75 33.594 1 76.62 178 VAL B C 1
ATOM 5191 O O . VAL B 1 178 ? -5.898 52.75 33 1 76.62 178 VAL B O 1
ATOM 5194 N N . THR B 1 179 ? -4.344 54.281 33.312 1 72.69 179 THR B N 1
ATOM 5195 C CA . THR B 1 179 ? -3.523 53.812 32.219 1 72.69 179 THR B CA 1
ATOM 5196 C C . THR B 1 179 ? -2.959 52.406 32.531 1 72.69 179 THR B C 1
ATOM 5198 O O . THR B 1 179 ? -2.906 51.531 31.672 1 72.69 179 THR B O 1
ATOM 5201 N N . LEU B 1 180 ? -2.551 52.281 33.781 1 75.5 180 LEU B N 1
ATOM 5202 C CA . LEU B 1 180 ? -2.008 51 34.156 1 75.5 180 LEU B CA 1
ATOM 5203 C C . LEU B 1 180 ? -3.078 49.906 34.094 1 75.5 180 LEU B C 1
ATOM 5205 O O . LEU B 1 180 ? -2.807 48.781 33.656 1 75.5 180 LEU B O 1
ATOM 5209 N N . LEU B 1 181 ? -4.258 50.25 34.5 1 82.38 181 LEU B N 1
ATOM 5210 C CA . LEU B 1 181 ? -5.367 49.312 34.469 1 82.38 181 LEU B CA 1
ATOM 5211 C C . LEU B 1 181 ? -5.73 48.969 33.031 1 82.38 181 LEU B C 1
ATOM 5213 O O . LEU B 1 181 ? -5.98 47.812 32.719 1 82.38 181 LEU B O 1
ATOM 5217 N N . ALA B 1 182 ? -5.66 49.875 32.125 1 76.5 182 ALA B N 1
ATOM 5218 C CA . ALA B 1 182 ? -5.961 49.656 30.703 1 76.5 182 ALA B CA 1
ATOM 5219 C C . ALA B 1 182 ? -4.938 48.719 30.062 1 76.5 182 ALA B C 1
ATOM 5221 O O . ALA B 1 182 ? -5.297 47.875 29.266 1 76.5 182 ALA B O 1
ATOM 5222 N N . GLN B 1 183 ? -3.709 48.812 30.5 1 71.88 183 GLN B N 1
ATOM 5223 C CA . GLN B 1 183 ? -2.658 47.969 29.969 1 71.88 183 GLN B CA 1
ATOM 5224 C C . GLN B 1 183 ? -2.85 46.531 30.438 1 71.88 183 GLN B C 1
ATOM 5226 O O . GLN B 1 183 ? -2.621 45.594 29.656 1 71.88 183 GLN B O 1
ATOM 5231 N N . ALA B 1 184 ? -3.229 46.438 31.594 1 78.5 184 ALA B N 1
ATOM 5232 C CA . ALA B 1 184 ? -3.439 45.094 32.125 1 78.5 184 ALA B CA 1
ATOM 5233 C C . ALA B 1 184 ? -4.602 44.406 31.422 1 78.5 184 ALA B C 1
ATOM 5235 O O . ALA B 1 184 ? -4.52 43.219 31.094 1 78.5 184 ALA B O 1
ATOM 5236 N N . VAL B 1 185 ? -5.617 45.156 31.156 1 80.06 185 VAL B N 1
ATOM 5237 C CA . VAL B 1 185 ? -6.789 44.594 30.484 1 80.06 185 VAL B CA 1
ATOM 5238 C C . VAL B 1 185 ? -6.43 44.219 29.062 1 80.06 185 VAL B C 1
ATOM 5240 O O . VAL B 1 185 ? -6.812 43.125 28.578 1 80.06 185 VAL B O 1
ATOM 5243 N N . LEU B 1 186 ? -5.605 45 28.406 1 76.88 186 LEU B N 1
ATOM 5244 C CA . LEU B 1 186 ? -5.188 44.688 27.047 1 76.88 186 LEU B CA 1
ATOM 5245 C C . LEU B 1 186 ? -4.332 43.438 27 1 76.88 186 LEU B C 1
ATOM 5247 O O . LEU B 1 186 ? -4.516 42.594 26.125 1 76.88 186 LEU B O 1
ATOM 5251 N N . ALA B 1 187 ? -3.475 43.312 27.922 1 74.88 187 ALA B N 1
ATOM 5252 C CA . ALA B 1 187 ? -2.592 42.125 27.984 1 74.88 187 ALA B CA 1
ATOM 5253 C C . ALA B 1 187 ? -3.391 40.844 28.172 1 74.88 187 ALA B C 1
ATOM 5255 O O . ALA B 1 187 ? -3.119 39.844 27.516 1 74.88 187 ALA B O 1
ATOM 5256 N N . LEU B 1 188 ? -4.328 40.938 28.984 1 81.38 188 LEU B N 1
ATOM 5257 C CA . LEU B 1 188 ? -5.156 39.781 29.25 1 81.38 188 LEU B CA 1
ATOM 5258 C C . LEU B 1 188 ? -5.996 39.406 28.031 1 81.38 188 LEU B C 1
ATOM 5260 O O . LEU B 1 188 ? -6.176 38.25 27.703 1 81.38 188 LEU B O 1
ATOM 5264 N N . PHE B 1 189 ? -6.41 40.406 27.406 1 82.06 189 PHE B N 1
ATOM 5265 C CA . PHE B 1 189 ? -7.215 40.219 26.203 1 82.06 189 PHE B CA 1
ATOM 5266 C C . PHE B 1 189 ? -6.398 39.531 25.109 1 82.06 189 PHE B C 1
ATOM 5268 O O . PHE B 1 189 ? -6.848 38.562 24.5 1 82.06 189 PHE B O 1
ATOM 5275 N N . VAL B 1 190 ? -5.211 40.031 24.859 1 79.25 190 VAL B N 1
ATOM 5276 C CA . VAL B 1 190 ? -4.344 39.469 23.828 1 79.25 190 VAL B CA 1
ATOM 5277 C C . VAL B 1 190 ? -3.994 38.031 24.188 1 79.25 190 VAL B C 1
ATOM 5279 O O . VAL B 1 190 ? -3.998 37.156 23.312 1 79.25 190 VAL B O 1
ATOM 5282 N N . TYR B 1 191 ? -3.727 37.812 25.391 1 80.31 191 TYR B N 1
ATOM 5283 C CA . TYR B 1 191 ? -3.379 36.469 25.828 1 80.31 191 TYR B CA 1
ATOM 5284 C C . TYR B 1 191 ? -4.523 35.5 25.562 1 80.31 191 TYR B C 1
ATOM 5286 O O . TYR B 1 191 ? -4.312 34.438 24.984 1 80.31 191 TYR B O 1
ATOM 5294 N N . ARG B 1 192 ? -5.68 35.844 25.906 1 80.94 192 ARG B N 1
ATOM 5295 C CA . ARG B 1 192 ? -6.828 34.938 25.828 1 80.94 192 ARG B CA 1
ATOM 5296 C C . ARG B 1 192 ? -7.281 34.75 24.391 1 80.94 192 ARG B C 1
ATOM 5298 O O . ARG B 1 192 ? -7.715 33.656 24.016 1 80.94 192 ARG B O 1
ATOM 5305 N N . VAL B 1 193 ? -7.094 35.812 23.641 1 79.12 193 VAL B N 1
ATOM 5306 C CA . VAL B 1 193 ? -7.688 35.781 22.312 1 79.12 193 VAL B CA 1
ATOM 5307 C C . VAL B 1 193 ? -6.668 35.25 21.297 1 79.12 193 VAL B C 1
ATOM 5309 O O . VAL B 1 193 ? -7.039 34.594 20.328 1 79.12 193 VAL B O 1
ATOM 5312 N N . ILE B 1 194 ? -5.398 35.469 21.594 1 81.69 194 ILE B N 1
ATOM 5313 C CA . ILE B 1 194 ? -4.41 35.125 20.578 1 81.69 194 ILE B CA 1
ATOM 5314 C C . ILE B 1 194 ? -3.533 33.969 21.094 1 81.69 194 ILE B C 1
ATOM 5316 O O . ILE B 1 194 ? -3.539 32.875 20.531 1 81.69 194 ILE B O 1
ATOM 5320 N N . ILE B 1 195 ? -2.863 34.125 22.203 1 81.12 195 ILE B N 1
ATOM 5321 C CA . ILE B 1 195 ? -1.813 33.25 22.656 1 81.12 195 ILE B CA 1
ATOM 5322 C C . ILE B 1 195 ? -2.416 31.875 23 1 81.12 195 ILE B C 1
ATOM 5324 O O . ILE B 1 195 ? -1.899 30.844 22.578 1 81.12 195 ILE B O 1
ATOM 5328 N N . ARG B 1 196 ? -3.439 31.859 23.703 1 82.94 196 ARG B N 1
ATOM 5329 C CA . ARG B 1 196 ? -4.051 30.594 24.125 1 82.94 196 ARG B CA 1
ATOM 5330 C C . ARG B 1 196 ? -4.5 29.781 22.922 1 82.94 196 ARG B C 1
ATOM 5332 O O . ARG B 1 196 ? -4.293 28.562 22.891 1 82.94 196 ARG B O 1
ATOM 5339 N N . ARG B 1 197 ? -5.074 30.375 21.969 1 84.06 197 ARG B N 1
ATOM 5340 C CA . ARG B 1 197 ? -5.582 29.703 20.797 1 84.06 197 ARG B CA 1
ATOM 5341 C C . ARG B 1 197 ? -4.441 29.188 19.906 1 84.06 197 ARG B C 1
ATOM 5343 O O . ARG B 1 197 ? -4.516 28.094 19.359 1 84.06 197 ARG B O 1
ATOM 5350 N N . LEU B 1 198 ? -3.395 29.938 19.875 1 84.62 198 LEU B N 1
ATOM 5351 C CA . LEU B 1 198 ? -2.234 29.516 19.094 1 84.62 198 LEU B CA 1
ATOM 5352 C C . LEU B 1 198 ? -1.559 28.312 19.734 1 84.62 198 LEU B C 1
ATOM 5354 O O . LEU B 1 198 ? -1.103 27.406 19.031 1 84.62 198 LEU B O 1
ATOM 5358 N N . ARG B 1 199 ? -1.534 28.297 21.031 1 83.88 199 ARG B N 1
ATOM 5359 C CA . ARG B 1 199 ? -0.932 27.172 21.75 1 83.88 199 ARG B CA 1
ATOM 5360 C C . ARG B 1 199 ? -1.744 25.891 21.547 1 83.88 199 ARG B C 1
ATOM 5362 O O . ARG B 1 199 ? -1.182 24.797 21.453 1 83.88 199 ARG B O 1
ATOM 5369 N N . SER B 1 200 ? -3.02 26.094 21.484 1 86.06 200 SER B N 1
ATOM 5370 C CA . SER B 1 200 ? -3.879 24.938 21.234 1 86.06 200 SER B CA 1
ATOM 5371 C C . SER B 1 200 ? -3.617 24.344 19.859 1 86.06 200 SER B C 1
ATOM 5373 O O . SER B 1 200 ? -3.564 23.109 19.719 1 86.06 200 SER B O 1
ATOM 5375 N N . LEU B 1 201 ? -3.488 25.156 18.891 1 86.12 201 LEU B N 1
ATOM 5376 C CA . LEU B 1 201 ? -3.193 24.688 17.547 1 86.12 201 LEU B CA 1
ATOM 5377 C C . LEU B 1 201 ? -1.822 24.016 17.484 1 86.12 201 LEU B C 1
ATOM 5379 O O . LEU B 1 201 ? -1.63 23.047 16.766 1 86.12 201 LEU B O 1
ATOM 5383 N N . GLU B 1 202 ? -0.889 24.609 18.25 1 85.94 202 GLU B N 1
ATOM 5384 C CA . GLU B 1 202 ? 0.437 24.016 18.359 1 85.94 202 GLU B CA 1
ATOM 5385 C C . GLU B 1 202 ? 0.357 22.594 18.922 1 85.94 202 GLU B C 1
ATOM 5387 O O . GLU B 1 202 ? 0.991 21.688 18.391 1 85.94 202 GLU B O 1
ATOM 5392 N N . GLY B 1 203 ? -0.393 22.406 19.938 1 85.62 203 GLY B N 1
ATOM 5393 C CA . GLY B 1 203 ? -0.591 21.078 20.516 1 85.62 203 GLY B CA 1
ATOM 5394 C C . GLY B 1 203 ? -1.226 20.094 19.547 1 85.62 203 GLY B C 1
ATOM 5395 O O . GLY B 1 203 ? -0.807 18.938 19.469 1 85.62 203 GLY B O 1
ATOM 5396 N N . ALA B 1 204 ? -2.215 20.547 18.859 1 86.44 204 ALA B N 1
ATOM 5397 C CA . ALA B 1 204 ? -2.877 19.703 17.859 1 86.44 204 ALA B CA 1
ATOM 5398 C C . ALA B 1 204 ? -1.903 19.281 16.766 1 86.44 204 ALA B C 1
ATOM 5400 O O . ALA B 1 204 ? -1.945 18.141 16.297 1 86.44 204 ALA B O 1
ATOM 5401 N N . SER B 1 205 ? -1.076 20.172 16.312 1 86.38 205 SER B N 1
ATOM 5402 C CA . SER B 1 205 ? -0.075 19.891 15.289 1 86.38 205 SER B CA 1
ATOM 5403 C C . SER B 1 205 ? 0.898 18.797 15.75 1 86.38 205 SER B C 1
ATOM 5405 O O . SER B 1 205 ? 1.261 17.922 14.969 1 86.38 205 SER B O 1
ATOM 5407 N N . GLN B 1 206 ? 1.248 18.891 17.016 1 87.31 206 GLN B N 1
ATOM 5408 C CA . GLN B 1 206 ? 2.168 17.891 17.562 1 87.31 206 GLN B CA 1
ATOM 5409 C C . GLN B 1 206 ? 1.523 16.516 17.609 1 87.31 206 GLN B C 1
ATOM 5411 O O . GLN B 1 206 ? 2.17 15.508 17.281 1 87.31 206 GLN B O 1
ATOM 5416 N N . LYS B 1 207 ? 0.312 16.453 17.969 1 87.44 207 LYS B N 1
ATOM 5417 C CA . LYS B 1 207 ? -0.409 15.18 18 1 87.44 207 LYS B CA 1
ATOM 5418 C C . LYS B 1 207 ? -0.534 14.594 16.594 1 87.44 207 LYS B C 1
ATOM 5420 O O . LYS B 1 207 ? -0.369 13.391 16.406 1 87.44 207 LYS B O 1
ATOM 5425 N N . LEU B 1 208 ? -0.747 15.375 15.648 1 85.69 208 LEU B N 1
ATOM 5426 C CA . LEU B 1 208 ? -0.867 14.93 14.266 1 85.69 208 LEU B CA 1
ATOM 5427 C C . LEU B 1 208 ? 0.467 14.398 13.75 1 85.69 208 LEU B C 1
ATOM 5429 O O . LEU B 1 208 ? 0.504 13.406 13.016 1 85.69 208 LEU B O 1
ATOM 5433 N N . ALA B 1 209 ? 1.536 15.094 14.188 1 82.62 209 ALA B N 1
ATOM 5434 C CA . ALA B 1 209 ? 2.873 14.648 13.805 1 82.62 209 ALA B CA 1
ATOM 5435 C C . ALA B 1 209 ? 3.154 13.242 14.328 1 82.62 209 ALA B C 1
ATOM 5437 O O . ALA B 1 209 ? 3.873 12.461 13.695 1 82.62 209 ALA B O 1
ATOM 5438 N N . ALA B 1 210 ? 2.535 13.008 15.461 1 84.12 210 ALA B N 1
ATOM 5439 C CA . ALA B 1 210 ? 2.719 11.695 16.078 1 84.12 210 ALA B CA 1
ATOM 5440 C C . ALA B 1 210 ? 1.771 10.664 15.469 1 84.12 210 ALA B C 1
ATOM 5442 O O . ALA B 1 210 ? 1.805 9.484 15.836 1 84.12 210 ALA B O 1
ATOM 5443 N N . GLY B 1 211 ? 0.918 11.156 14.672 1 81.38 211 GLY B N 1
ATOM 5444 C CA . GLY B 1 211 ? 0.052 10.227 13.953 1 81.38 211 GLY B CA 1
ATOM 5445 C C . GLY B 1 211 ? -1.351 10.164 14.523 1 81.38 211 GLY B C 1
ATOM 5446 O O . GLY B 1 211 ? -2.148 9.312 14.133 1 81.38 211 GLY B O 1
ATOM 5447 N N . ASP B 1 212 ? -1.614 11.055 15.414 1 85.25 212 ASP B N 1
ATOM 5448 C CA . ASP B 1 212 ? -2.938 11.086 16.031 1 85.25 212 ASP B CA 1
ATOM 5449 C C . ASP B 1 212 ? -3.871 12.031 15.273 1 85.25 212 ASP B C 1
ATOM 5451 O O . ASP B 1 212 ? -3.754 13.25 15.391 1 85.25 212 ASP B O 1
ATOM 5455 N N . PHE B 1 213 ? -4.859 11.492 14.57 1 85.25 213 PHE B N 1
ATOM 5456 C CA . PHE B 1 213 ? -5.785 12.281 13.766 1 85.25 213 PHE B CA 1
ATOM 5457 C C . PHE B 1 213 ? -7.113 12.461 14.492 1 85.25 213 PHE B C 1
ATOM 5459 O O . PHE B 1 213 ? -8.109 12.867 13.883 1 85.25 213 PHE B O 1
ATOM 5466 N N . SER B 1 214 ? -7.223 12.211 15.727 1 81 214 SER B N 1
ATOM 5467 C CA . SER B 1 214 ? -8.484 12.164 16.453 1 81 214 SER B CA 1
ATOM 5468 C C . SER B 1 214 ? -8.969 13.562 16.828 1 81 214 SER B C 1
ATOM 5470 O O . SER B 1 214 ? -10.156 13.766 17.094 1 81 214 SER B O 1
ATOM 5472 N N . GLY B 1 215 ? -8.211 14.562 16.766 1 77.19 215 GLY B N 1
ATOM 5473 C CA . GLY B 1 215 ? -8.625 15.891 17.203 1 77.19 215 GLY B CA 1
ATOM 5474 C C . GLY B 1 215 ? -9.68 16.5 16.312 1 77.19 215 GLY B C 1
ATOM 5475 O O . GLY B 1 215 ? -9.664 16.312 15.102 1 77.19 215 GLY B O 1
ATOM 5476 N N . GLU B 1 216 ? -10.727 17.094 16.922 1 75.44 216 GLU B N 1
ATOM 5477 C CA . GLU B 1 216 ? -11.789 17.75 16.156 1 75.44 216 GLU B CA 1
ATOM 5478 C C . GLU B 1 216 ? -11.797 19.25 16.406 1 75.44 216 GLU B C 1
ATOM 5480 O O . GLU B 1 216 ? -11.453 19.719 17.5 1 75.44 216 GLU B O 1
ATOM 5485 N N . TYR B 1 217 ? -12 19.922 15.219 1 68.44 217 TYR B N 1
ATOM 5486 C CA . TYR B 1 217 ? -12.141 21.375 15.273 1 68.44 217 TYR B CA 1
ATOM 5487 C C . TYR B 1 217 ? -13.398 21.766 16.047 1 68.44 217 TYR B C 1
ATOM 5489 O O . TYR B 1 217 ? -14.492 21.312 15.719 1 68.44 217 TYR B O 1
ATOM 5497 N N . LYS B 1 218 ? -13.188 22.391 17.219 1 68.38 218 LYS B N 1
ATOM 5498 C CA . LYS B 1 218 ? -14.336 23.016 17.875 1 68.38 218 LYS B CA 1
ATOM 5499 C C . LYS B 1 218 ? -14.469 24.469 17.469 1 68.38 218 LYS B C 1
ATOM 5501 O O . LYS B 1 218 ? -13.523 25.25 17.609 1 68.38 218 LYS B O 1
ATOM 5506 N N . GLU B 1 219 ? -15.398 24.797 16.484 1 60.31 219 GLU B N 1
ATOM 5507 C CA . GLU B 1 219 ? -15.641 26.156 15.992 1 60.31 219 GLU B CA 1
ATOM 5508 C C . GLU B 1 219 ? -15.656 27.156 17.125 1 60.31 219 GLU B C 1
ATOM 5510 O O . GLU B 1 219 ? -16.406 27.016 18.094 1 60.31 219 GLU B O 1
ATOM 5515 N N . VAL B 1 220 ? -14.531 27.797 17.25 1 58.91 220 VAL B N 1
ATOM 5516 C CA . VAL B 1 220 ? -14.602 28.891 18.203 1 58.91 220 VAL B CA 1
ATOM 5517 C C . VAL B 1 220 ? -15.195 30.125 17.531 1 58.91 220 VAL B C 1
ATOM 5519 O O . VAL B 1 220 ? -14.82 30.469 16.406 1 58.91 220 VAL B O 1
ATOM 5522 N N . GLY B 1 221 ? -16.531 30.234 17.359 1 59 221 GLY B N 1
ATOM 5523 C CA . GLY B 1 221 ? -17.453 31.234 16.828 1 59 221 GLY B CA 1
ATOM 5524 C C . GLY B 1 221 ? -16.828 32.594 16.688 1 59 221 GLY B C 1
ATOM 5525 O O . GLY B 1 221 ? -17.531 33.594 16.625 1 59 221 GLY B O 1
ATOM 5526 N N . ARG B 1 222 ? -15.492 32.906 16.625 1 66.06 222 ARG B N 1
ATOM 5527 C CA . ARG B 1 222 ? -14.977 34.281 16.641 1 66.06 222 ARG B CA 1
ATOM 5528 C C . ARG B 1 222 ? -14.672 34.75 15.227 1 66.06 222 ARG B C 1
ATOM 5530 O O . ARG B 1 222 ? -14.523 35.969 15 1 66.06 222 ARG B O 1
ATOM 5537 N N . ALA B 1 223 ? -14.727 33.969 14.234 1 69 223 ALA B N 1
ATOM 5538 C CA . ALA B 1 223 ? -14.633 34.25 12.812 1 69 223 ALA B CA 1
ATOM 5539 C C . ALA B 1 223 ? -13.445 35.188 12.516 1 69 223 ALA B C 1
ATOM 5541 O O . ALA B 1 223 ? -13.586 36.188 11.828 1 69 223 ALA B O 1
ATOM 5542 N N . ASP B 1 224 ? -12.242 35.031 13.141 1 80.31 224 ASP B N 1
ATOM 5543 C CA . ASP B 1 224 ? -11.047 35.812 12.859 1 80.31 224 ASP B CA 1
ATOM 5544 C C . ASP B 1 224 ? -9.984 34.969 12.148 1 80.31 224 ASP B C 1
ATOM 5546 O O . ASP B 1 224 ? -10.281 33.875 11.672 1 80.31 224 ASP B O 1
ATOM 5550 N N . GLU B 1 225 ? -8.781 35.531 11.977 1 80.88 225 GLU B N 1
ATOM 5551 C CA . GLU B 1 225 ? -7.715 34.875 11.227 1 80.88 225 GLU B CA 1
ATOM 5552 C C . GLU B 1 225 ? -7.273 33.594 11.891 1 80.88 225 GLU B C 1
ATOM 5554 O O . GLU B 1 225 ? -6.906 32.625 11.211 1 80.88 225 GLU B O 1
ATOM 5559 N N . ILE B 1 226 ? -7.348 33.531 13.18 1 82.75 226 ILE B N 1
ATOM 5560 C CA . ILE B 1 226 ? -6.957 32.312 13.891 1 82.75 226 ILE B CA 1
ATOM 5561 C C . ILE B 1 226 ? -7.996 31.219 13.656 1 82.75 226 ILE B C 1
ATOM 5563 O O . ILE B 1 226 ? -7.648 30.047 13.5 1 82.75 226 ILE B O 1
ATOM 5567 N N . ASP B 1 227 ? -9.25 31.641 13.609 1 82.75 227 ASP B N 1
ATOM 5568 C CA . ASP B 1 227 ? -10.312 30.688 13.297 1 82.75 227 ASP B CA 1
ATOM 5569 C C . ASP B 1 227 ? -10.156 30.141 11.883 1 82.75 227 ASP B C 1
ATOM 5571 O O . ASP B 1 227 ? -10.375 28.938 11.648 1 82.75 227 ASP B O 1
ATOM 5575 N N . ASN B 1 228 ? -9.828 31 10.984 1 82.75 228 ASN B N 1
ATOM 5576 C CA . ASN B 1 228 ? -9.586 30.547 9.617 1 82.75 228 ASN B CA 1
ATOM 5577 C C . ASN B 1 228 ? -8.438 29.547 9.555 1 82.75 228 ASN B C 1
ATOM 5579 O O . ASN B 1 228 ? -8.523 28.531 8.852 1 82.75 228 ASN B O 1
ATOM 5583 N N . LEU B 1 229 ? -7.402 29.891 10.203 1 84.44 229 LEU B N 1
ATOM 5584 C CA . LEU B 1 229 ? -6.262 28.984 10.258 1 84.44 229 LEU B CA 1
ATOM 5585 C C . LEU B 1 229 ? -6.66 27.641 10.875 1 84.44 229 LEU B C 1
ATOM 5587 O O . LEU B 1 229 ? -6.277 26.578 10.367 1 84.44 229 LEU B O 1
ATOM 5591 N N . ALA B 1 230 ? -7.371 27.719 11.992 1 85.69 230 ALA B N 1
ATOM 5592 C CA . ALA B 1 230 ? -7.812 26.5 12.656 1 85.69 230 ALA B CA 1
ATOM 5593 C C . ALA B 1 230 ? -8.68 25.656 11.727 1 85.69 230 ALA B C 1
ATOM 5595 O O . ALA B 1 230 ? -8.516 24.438 11.656 1 85.69 230 ALA B O 1
ATOM 5596 N N . GLU B 1 231 ? -9.562 26.297 11.047 1 83.62 231 GLU B N 1
ATOM 5597 C CA . GLU B 1 231 ? -10.438 25.594 10.117 1 83.62 231 GLU B CA 1
ATOM 5598 C C . GLU B 1 231 ? -9.641 24.906 9.016 1 83.62 231 GLU B C 1
ATOM 5600 O O . GLU B 1 231 ? -9.875 23.734 8.703 1 83.62 231 GLU B O 1
ATOM 5605 N N . THR B 1 232 ? -8.789 25.594 8.367 1 84.88 232 THR B N 1
ATOM 5606 C CA . THR B 1 232 ? -7.969 25.031 7.297 1 84.88 232 THR B CA 1
ATOM 5607 C C . THR B 1 232 ? -7.074 23.922 7.828 1 84.88 232 THR B C 1
ATOM 5609 O O . THR B 1 232 ? -6.828 22.922 7.137 1 84.88 232 THR B O 1
ATOM 5612 N N . PHE B 1 233 ? -6.621 24 8.977 1 88.06 233 PHE B N 1
ATOM 5613 C CA . PHE B 1 233 ? -5.805 22.984 9.641 1 88.06 233 PHE B CA 1
ATOM 5614 C C . PHE B 1 233 ? -6.586 21.703 9.812 1 88.06 233 PHE B C 1
ATOM 5616 O O . PHE B 1 233 ? -6.09 20.609 9.492 1 88.06 233 PHE B O 1
ATOM 5623 N N . TYR B 1 234 ? -7.707 21.906 10.336 1 86.88 234 TYR B N 1
ATOM 5624 C CA . TYR B 1 234 ? -8.492 20.703 10.586 1 86.88 234 TYR B CA 1
ATOM 5625 C C . TYR B 1 234 ? -8.977 20.094 9.281 1 86.88 234 TYR B C 1
ATOM 5627 O O . TYR B 1 234 ? -9.125 18.875 9.18 1 86.88 234 TYR B O 1
ATOM 5635 N N . GLN B 1 235 ? -9.234 20.859 8.281 1 86.38 235 GLN B N 1
ATOM 5636 C CA . GLN B 1 235 ? -9.516 20.328 6.953 1 86.38 235 GLN B CA 1
ATOM 5637 C C . GLN B 1 235 ? -8.32 19.531 6.426 1 86.38 235 GLN B C 1
ATOM 5639 O O . GLN B 1 235 ? -8.492 18.453 5.836 1 86.38 235 GLN B O 1
ATOM 5644 N N . MET B 1 236 ? -7.215 20.016 6.562 1 88.19 236 MET B N 1
ATOM 5645 C CA . MET B 1 236 ? -5.98 19.312 6.191 1 88.19 236 MET B CA 1
ATOM 5646 C C . MET B 1 236 ? -5.844 18 6.953 1 88.19 236 MET B C 1
ATOM 5648 O O . MET B 1 236 ? -5.535 16.969 6.363 1 88.19 236 MET B O 1
ATOM 5652 N N . LYS B 1 237 ? -6.035 18.141 8.25 1 88.06 237 LYS B N 1
ATOM 5653 C CA . LYS B 1 237 ? -5.98 16.938 9.078 1 88.06 237 LYS B CA 1
ATOM 5654 C C . LYS B 1 237 ? -6.914 15.859 8.539 1 88.06 237 LYS B C 1
ATOM 5656 O O . LYS B 1 237 ? -6.516 14.703 8.398 1 88.06 237 LYS B O 1
ATOM 5661 N N . ASP B 1 238 ? -8.094 16.25 8.266 1 88.75 238 ASP B N 1
ATOM 5662 C CA . ASP B 1 238 ? -9.086 15.297 7.773 1 88.75 238 ASP B CA 1
ATOM 5663 C C . ASP B 1 238 ? -8.68 14.727 6.418 1 88.75 238 ASP B C 1
ATOM 5665 O O . ASP B 1 238 ? -8.828 13.523 6.176 1 88.75 238 ASP B O 1
ATOM 5669 N N . ALA B 1 239 ? -8.234 15.547 5.59 1 86.19 239 ALA B N 1
ATOM 5670 C CA . ALA B 1 239 ? -7.781 15.102 4.273 1 86.19 239 ALA B CA 1
ATOM 5671 C C . ALA B 1 239 ? -6.613 14.125 4.395 1 86.19 239 ALA B C 1
ATOM 5673 O O . ALA B 1 239 ? -6.582 13.102 3.707 1 86.19 239 ALA B O 1
ATOM 5674 N N . LEU B 1 240 ? -5.762 14.414 5.207 1 87.81 240 LEU B N 1
ATOM 5675 C CA . LEU B 1 240 ? -4.598 13.562 5.406 1 87.81 240 LEU B CA 1
ATOM 5676 C C . LEU B 1 240 ? -4.992 12.25 6.078 1 87.81 240 LEU B C 1
ATOM 5678 O O . LEU B 1 240 ? -4.445 11.195 5.762 1 87.81 240 LEU B O 1
ATOM 5682 N N . ALA B 1 241 ? -5.855 12.391 7.031 1 88.19 241 ALA B N 1
ATOM 5683 C CA . ALA B 1 241 ? -6.367 11.188 7.676 1 88.19 241 ALA B CA 1
ATOM 5684 C C . ALA B 1 241 ? -7.02 10.258 6.66 1 88.19 241 ALA B C 1
ATOM 5686 O O . ALA B 1 241 ? -6.785 9.047 6.676 1 88.19 241 ALA B O 1
ATOM 5687 N N . ASP B 1 242 ? -7.777 10.766 5.812 1 89.88 242 ASP B N 1
ATOM 5688 C CA . ASP B 1 242 ? -8.445 9.984 4.777 1 89.88 242 ASP B CA 1
ATOM 5689 C C . ASP B 1 242 ? -7.438 9.352 3.828 1 89.88 242 ASP B C 1
ATOM 5691 O O . ASP B 1 242 ? -7.547 8.164 3.496 1 89.88 242 ASP B O 1
ATOM 5695 N N . LYS B 1 243 ? -6.547 10.109 3.373 1 88.12 243 LYS B N 1
ATOM 5696 C CA . LYS B 1 243 ? -5.516 9.594 2.477 1 88.12 243 LYS B CA 1
ATOM 5697 C C . LYS B 1 243 ? -4.73 8.461 3.135 1 88.12 243 LYS B C 1
ATOM 5699 O O . LYS B 1 243 ? -4.473 7.434 2.508 1 88.12 243 LYS B O 1
ATOM 5704 N N . THR B 1 244 ? -4.387 8.656 4.305 1 87.81 244 THR B N 1
ATOM 5705 C CA . THR B 1 244 ? -3.629 7.645 5.027 1 87.81 244 THR B CA 1
ATOM 5706 C C . THR B 1 244 ? -4.457 6.375 5.203 1 87.81 244 THR B C 1
ATOM 5708 O O . THR B 1 244 ? -3.943 5.266 5.043 1 87.81 244 THR B O 1
ATOM 5711 N N . ARG B 1 245 ? -5.684 6.559 5.508 1 89.12 245 ARG B N 1
ATOM 5712 C CA . ARG B 1 245 ? -6.57 5.41 5.688 1 89.12 245 ARG B CA 1
ATOM 5713 C C . ARG B 1 245 ? -6.699 4.609 4.398 1 89.12 245 ARG B C 1
ATOM 5715 O O . ARG B 1 245 ? -6.629 3.381 4.414 1 89.12 245 ARG B O 1
ATOM 5722 N N . VAL B 1 246 ? -6.855 5.277 3.334 1 91.19 246 VAL B N 1
ATOM 5723 C CA . VAL B 1 246 ? -6.992 4.609 2.043 1 91.19 246 VAL B CA 1
ATOM 5724 C C . VAL B 1 246 ? -5.711 3.848 1.719 1 91.19 246 VAL B C 1
ATOM 5726 O O . VAL B 1 246 ? -5.758 2.695 1.279 1 91.19 246 VAL B O 1
ATOM 5729 N N . LEU B 1 247 ? -4.594 4.426 1.964 1 89.81 247 LEU B N 1
ATOM 5730 C CA . LEU B 1 247 ? -3.311 3.787 1.705 1 89.81 247 LEU B CA 1
ATOM 5731 C C . LEU B 1 247 ? -3.121 2.564 2.6 1 89.81 247 LEU B C 1
ATOM 5733 O O . LEU B 1 247 ? -2.697 1.507 2.129 1 89.81 247 LEU B O 1
ATOM 5737 N N . GLU B 1 248 ? -3.523 2.771 3.781 1 91 248 GLU B N 1
ATOM 5738 C CA . GLU B 1 248 ? -3.373 1.672 4.73 1 91 248 GLU B CA 1
ATOM 5739 C C . GLU B 1 248 ? -4.312 0.517 4.387 1 91 248 GLU B C 1
ATOM 5741 O O . GLU B 1 248 ? -3.918 -0.649 4.457 1 91 248 GLU B O 1
ATOM 5746 N N . ASP B 1 249 ? -5.48 0.806 4.004 1 92.88 249 ASP B N 1
ATOM 5747 C CA . ASP B 1 249 ? -6.441 -0.226 3.627 1 92.88 249 ASP B CA 1
ATOM 5748 C C . ASP B 1 249 ? -5.98 -0.973 2.377 1 92.88 249 ASP B C 1
ATOM 5750 O O . ASP B 1 249 ? -6.086 -2.199 2.307 1 92.88 249 ASP B O 1
ATOM 5754 N N . THR B 1 250 ? -5.504 -0.228 1.45 1 92.31 250 THR B N 1
ATOM 5755 C CA . THR B 1 250 ? -5.008 -0.839 0.222 1 92.31 250 THR B CA 1
ATOM 5756 C C . THR B 1 250 ? -3.793 -1.719 0.509 1 92.31 250 THR B C 1
ATOM 5758 O O . THR B 1 250 ? -3.678 -2.82 -0.031 1 92.31 250 THR B O 1
ATOM 5761 N N . LEU B 1 251 ? -2.986 -1.271 1.3 1 91.62 251 LEU B N 1
ATOM 5762 C CA . LEU B 1 251 ? -1.808 -2.037 1.691 1 91.62 251 LEU B CA 1
ATOM 5763 C C . LEU B 1 251 ? -2.207 -3.346 2.363 1 91.62 251 LEU B C 1
ATOM 5765 O O . LEU B 1 251 ? -1.663 -4.406 2.045 1 91.62 251 LEU B O 1
ATOM 5769 N N . LEU B 1 252 ? -3.174 -3.311 3.184 1 91.75 252 LEU B N 1
ATOM 5770 C CA . LEU B 1 252 ? -3.621 -4.508 3.889 1 91.75 252 LEU B CA 1
ATOM 5771 C C . LEU B 1 252 ? -4.219 -5.52 2.918 1 91.75 252 LEU B C 1
ATOM 5773 O O . LEU B 1 252 ? -3.955 -6.719 3.025 1 91.75 252 LEU B O 1
ATOM 5777 N N . ARG B 1 253 ? -4.953 -5.129 2 1 92.25 253 ARG B N 1
ATOM 5778 C CA . ARG B 1 253 ? -5.562 -6 1.004 1 92.25 253 ARG B CA 1
ATOM 5779 C C . ARG B 1 253 ? -4.5 -6.672 0.14 1 92.25 253 ARG B C 1
ATOM 5781 O O . ARG B 1 253 ? -4.562 -7.879 -0.111 1 92.25 253 ARG B O 1
ATOM 5788 N N . LEU B 1 254 ? -3.555 -5.844 -0.27 1 91.5 254 LEU B N 1
ATOM 5789 C CA . LEU B 1 254 ? -2.496 -6.367 -1.127 1 91.5 254 LEU B CA 1
ATOM 5790 C C . LEU B 1 254 ? -1.604 -7.336 -0.36 1 91.5 254 LEU B C 1
ATOM 5792 O O . LEU B 1 254 ? -1.155 -8.344 -0.912 1 91.5 254 LEU B O 1
ATOM 5796 N N . GLU B 1 255 ? -1.391 -7.039 0.838 1 91.88 255 GLU B N 1
ATOM 5797 C CA . GLU B 1 255 ? -0.597 -7.934 1.679 1 91.88 255 GLU B CA 1
ATOM 5798 C C . GLU B 1 255 ? -1.293 -9.281 1.867 1 91.88 255 GLU B C 1
ATOM 5800 O O . GLU B 1 255 ? -0.652 -10.328 1.803 1 91.88 255 GLU B O 1
ATOM 5805 N N . LYS B 1 256 ? -2.527 -9.266 2.117 1 91.31 256 LYS B N 1
ATOM 5806 C CA . LYS B 1 256 ? -3.277 -10.508 2.279 1 91.31 256 LYS B CA 1
ATOM 5807 C C . LYS B 1 256 ? -3.26 -11.336 0.996 1 91.31 256 LYS B C 1
ATOM 5809 O O . LYS B 1 256 ? -3.031 -12.547 1.032 1 91.31 256 LYS B O 1
ATOM 5814 N N . ALA B 1 257 ? -3.48 -10.695 -0.078 1 88.88 257 ALA B N 1
ATOM 5815 C CA . ALA B 1 257 ? -3.459 -11.383 -1.367 1 88.88 257 ALA B CA 1
ATOM 5816 C C . ALA B 1 257 ? -2.092 -12.008 -1.633 1 88.88 257 ALA B C 1
ATOM 5818 O O . ALA B 1 257 ? -2.004 -13.156 -2.078 1 88.88 257 ALA B O 1
ATOM 5819 N N . ASN B 1 258 ? -1.134 -11.242 -1.414 1 90.75 258 ASN B N 1
ATOM 5820 C CA . ASN B 1 258 ? 0.227 -11.734 -1.599 1 90.75 258 ASN B CA 1
ATOM 5821 C C . ASN B 1 258 ? 0.532 -12.898 -0.666 1 90.75 258 ASN B C 1
ATOM 5823 O O . ASN B 1 258 ? 1.18 -13.867 -1.068 1 90.75 258 ASN B O 1
ATOM 5827 N N . PHE B 1 259 ? 0.055 -12.836 0.511 1 90.31 259 PHE B N 1
ATOM 5828 C CA . PHE B 1 259 ? 0.269 -13.883 1.498 1 90.31 259 PHE B CA 1
ATOM 5829 C C . PHE B 1 259 ? -0.377 -15.188 1.048 1 90.31 259 PHE B C 1
ATOM 5831 O O . PHE B 1 259 ? 0.237 -16.25 1.134 1 90.31 259 PHE B O 1
ATOM 5838 N N . ASP B 1 260 ? -1.536 -15.07 0.599 1 89.5 260 ASP B N 1
ATOM 5839 C CA . ASP B 1 260 ? -2.248 -16.25 0.116 1 89.5 260 ASP B CA 1
ATOM 5840 C C . ASP B 1 260 ? -1.516 -16.891 -1.062 1 89.5 260 ASP B C 1
ATOM 5842 O O . ASP B 1 260 ? -1.351 -18.109 -1.107 1 89.5 260 ASP B O 1
ATOM 5846 N N . LEU B 1 261 ? -1.098 -16.141 -1.972 1 90.06 261 LEU B N 1
ATOM 5847 C CA . LEU B 1 261 ? -0.386 -16.641 -3.141 1 90.06 261 LEU B CA 1
ATOM 5848 C C . LEU B 1 261 ? 0.944 -17.266 -2.74 1 90.06 261 LEU B C 1
ATOM 5850 O O . LEU B 1 261 ? 1.319 -18.328 -3.26 1 90.06 261 LEU B O 1
ATOM 5854 N N . GLU B 1 262 ? 1.594 -16.625 -1.856 1 91.44 262 GLU B N 1
ATOM 5855 C CA . GLU B 1 262 ? 2.857 -17.172 -1.36 1 91.44 262 GLU B CA 1
ATOM 5856 C C . GLU B 1 262 ? 2.648 -18.516 -0.662 1 91.44 262 GLU B C 1
ATOM 5858 O O . GLU B 1 262 ? 3.471 -19.422 -0.793 1 91.44 262 GLU B O 1
ATOM 5863 N N . GLY B 1 263 ? 1.617 -18.547 0.104 1 91.62 263 GLY B N 1
ATOM 5864 C CA . GLY B 1 263 ? 1.284 -19.812 0.731 1 91.62 263 GLY B CA 1
ATOM 5865 C C . GLY B 1 263 ? 1.08 -20.938 -0.267 1 91.62 263 GLY B C 1
ATOM 5866 O O . GLY B 1 263 ? 1.59 -22.047 -0.077 1 91.62 263 GLY B O 1
ATOM 5867 N N . ASP B 1 264 ? 0.418 -20.641 -1.296 1 92.06 264 ASP B N 1
ATOM 5868 C CA . ASP B 1 264 ? 0.204 -21.609 -2.363 1 92.06 264 ASP B CA 1
ATOM 5869 C C . ASP B 1 264 ? 1.529 -22.047 -2.992 1 92.06 264 ASP B C 1
ATOM 5871 O O . ASP B 1 264 ? 1.738 -23.219 -3.271 1 92.06 264 ASP B O 1
ATOM 5875 N N . LEU B 1 265 ? 2.318 -21.141 -3.205 1 94.25 265 LEU B N 1
ATOM 5876 C CA . LEU B 1 265 ? 3.592 -21.406 -3.865 1 94.25 265 LEU B CA 1
ATOM 5877 C C . LEU B 1 265 ? 4.504 -22.234 -2.971 1 94.25 265 LEU B C 1
ATOM 5879 O O . LEU B 1 265 ? 5.238 -23.109 -3.457 1 94.25 265 LEU B O 1
ATOM 5883 N N . ILE B 1 266 ? 4.445 -22.047 -1.684 1 93.88 266 ILE B N 1
ATOM 5884 C CA . ILE B 1 266 ? 5.234 -22.828 -0.742 1 93.88 266 ILE B CA 1
ATOM 5885 C C . ILE B 1 266 ? 4.781 -24.281 -0.781 1 93.88 266 ILE B C 1
ATOM 5887 O O . ILE B 1 266 ? 5.609 -25.203 -0.815 1 93.88 266 ILE B O 1
ATOM 5891 N N . LEU B 1 267 ? 3.52 -24.5 -0.824 1 91.81 267 LEU B N 1
ATOM 5892 C CA . LEU B 1 267 ? 2.982 -25.844 -0.93 1 91.81 267 LEU B CA 1
ATOM 5893 C C . LEU B 1 267 ? 3.371 -26.484 -2.26 1 91.81 267 LEU B C 1
ATOM 5895 O O . LEU B 1 267 ? 3.676 -27.672 -2.314 1 91.81 267 LEU B O 1
ATOM 5899 N N . GLY B 1 268 ? 3.301 -25.703 -3.287 1 93.81 268 GLY B N 1
ATOM 5900 C CA . GLY B 1 268 ? 3.746 -26.188 -4.586 1 93.81 268 GLY B CA 1
ATOM 5901 C C . GLY B 1 268 ? 5.203 -26.609 -4.594 1 93.81 268 GLY B C 1
ATOM 5902 O O . GLY B 1 268 ? 5.547 -27.641 -5.176 1 93.81 268 GLY B O 1
ATOM 5903 N N . GLU B 1 269 ? 5.992 -25.812 -3.984 1 94.62 269 GLU B N 1
ATOM 5904 C CA . GLU B 1 269 ? 7.41 -26.125 -3.85 1 94.62 269 GLU B CA 1
ATOM 5905 C C . GLU B 1 269 ? 7.609 -27.469 -3.131 1 94.62 269 GLU B C 1
ATOM 5907 O O . GLU B 1 269 ? 8.453 -28.266 -3.525 1 94.62 269 GLU B O 1
ATOM 5912 N N . GLU B 1 270 ? 6.867 -27.688 -2.096 1 92.06 270 GLU B N 1
ATOM 5913 C CA . GLU B 1 270 ? 6.953 -28.922 -1.332 1 92.06 270 GLU B CA 1
ATOM 5914 C C . GLU B 1 270 ? 6.594 -30.125 -2.195 1 92.06 270 GLU B C 1
ATOM 5916 O O . GLU B 1 270 ? 7.246 -31.172 -2.115 1 92.06 270 GLU B O 1
ATOM 5921 N N . ILE B 1 271 ? 5.652 -29.984 -2.992 1 91.31 271 ILE B N 1
ATOM 5922 C CA . ILE B 1 271 ? 5.23 -31.062 -3.883 1 91.31 271 ILE B CA 1
ATOM 5923 C C . ILE B 1 271 ? 6.355 -31.375 -4.863 1 91.31 271 ILE B C 1
ATOM 5925 O O . ILE B 1 271 ? 6.711 -32.562 -5.043 1 91.31 271 ILE B O 1
ATOM 5929 N N . GLN B 1 272 ? 6.902 -30.391 -5.41 1 93.75 272 GLN B N 1
ATOM 5930 C CA . GLN B 1 272 ? 7.953 -30.609 -6.395 1 93.75 272 GLN B CA 1
ATOM 5931 C C . GLN B 1 272 ? 9.188 -31.219 -5.746 1 93.75 272 GLN B C 1
ATOM 5933 O O . GLN B 1 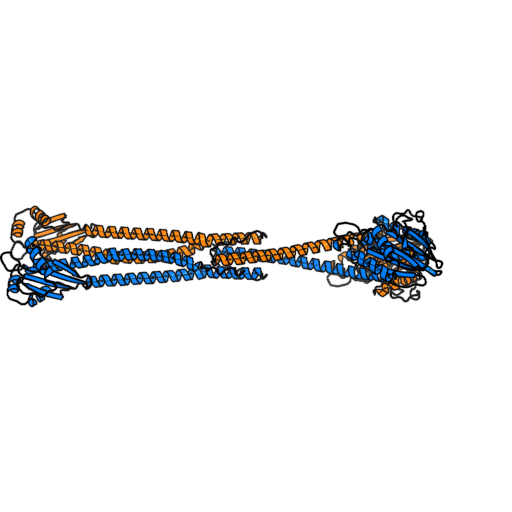272 ? 9.797 -32.156 -6.305 1 93.75 272 GLN B O 1
ATOM 5938 N N . ARG B 1 273 ? 9.57 -30.766 -4.621 1 92.44 273 ARG B N 1
ATOM 5939 C CA . ARG B 1 273 ? 10.742 -31.297 -3.922 1 92.44 273 ARG B CA 1
ATOM 5940 C C . ARG B 1 273 ? 10.523 -32.75 -3.504 1 92.44 273 ARG B C 1
ATOM 5942 O O . ARG B 1 273 ? 11.469 -33.531 -3.467 1 92.44 273 ARG B O 1
ATOM 5949 N N . SER B 1 274 ? 9.281 -33.062 -3.268 1 89.62 274 SER B N 1
ATOM 5950 C CA . SER B 1 274 ? 8.961 -34.406 -2.783 1 89.62 274 SER B CA 1
ATOM 5951 C C . SER B 1 274 ? 9.172 -35.438 -3.871 1 89.62 274 SER B C 1
ATOM 5953 O O . SER B 1 274 ? 9.32 -36.625 -3.574 1 89.62 274 SER B O 1
ATOM 5955 N N . ILE B 1 275 ? 9.227 -35.031 -5.09 1 89.88 275 ILE B N 1
ATOM 5956 C CA . ILE B 1 275 ? 9.328 -36 -6.164 1 89.88 275 ILE B CA 1
ATOM 5957 C C . ILE B 1 275 ? 10.766 -36.062 -6.68 1 89.88 275 ILE B C 1
ATOM 5959 O O . ILE B 1 275 ? 11.07 -36.812 -7.613 1 89.88 275 ILE B O 1
ATOM 5963 N N . LEU B 1 276 ? 11.664 -35.281 -6.094 1 93.19 276 LEU B N 1
ATOM 5964 C CA . LEU B 1 276 ? 13.078 -35.312 -6.449 1 93.19 276 LEU B CA 1
ATOM 5965 C C . LEU B 1 276 ? 13.844 -36.281 -5.582 1 93.19 276 LEU B C 1
ATOM 5967 O O . LEU B 1 276 ? 13.594 -36.406 -4.379 1 93.19 276 LEU B O 1
ATOM 5971 N N . PRO B 1 277 ? 14.727 -36.969 -6.145 1 93.31 277 PRO B N 1
ATOM 5972 C CA . PRO B 1 277 ? 15.516 -37.906 -5.34 1 93.31 277 PRO B CA 1
ATOM 5973 C C . PRO B 1 277 ? 16.531 -37.219 -4.441 1 93.31 277 PRO B C 1
ATOM 5975 O O . PRO B 1 277 ? 17.109 -36.188 -4.84 1 93.31 277 PRO B O 1
ATOM 5978 N N . GLU B 1 278 ? 16.703 -37.75 -3.291 1 92.25 278 GLU B N 1
ATOM 5979 C CA . GLU B 1 278 ? 17.766 -37.281 -2.402 1 92.25 278 GLU B CA 1
ATOM 5980 C C . GLU B 1 278 ? 19.125 -37.844 -2.818 1 92.25 278 GLU B C 1
ATOM 5982 O O . GLU B 1 278 ? 19.188 -38.781 -3.623 1 92.25 278 GLU B O 1
ATOM 5987 N N . ALA B 1 279 ? 20.125 -37.188 -2.227 1 94.94 279 ALA B N 1
ATOM 5988 C CA . ALA B 1 279 ? 21.453 -37.75 -2.465 1 94.94 279 ALA B CA 1
ATOM 5989 C C . ALA B 1 279 ? 21.547 -39.188 -2.014 1 94.94 279 ALA B C 1
ATOM 5991 O O . ALA B 1 279 ? 20.953 -39.594 -1.005 1 94.94 279 ALA B O 1
ATOM 5992 N N . GLY B 1 280 ? 22.188 -40.031 -2.861 1 94.44 280 GLY B N 1
ATOM 5993 C CA . GLY B 1 280 ? 22.25 -41.438 -2.49 1 94.44 280 GLY B CA 1
ATOM 5994 C C . GLY B 1 280 ? 23.297 -42.219 -3.262 1 94.44 280 GLY B C 1
ATOM 5995 O O . GLY B 1 280 ? 24.109 -41.625 -3.98 1 94.44 280 GLY B O 1
ATOM 5996 N N . THR B 1 281 ? 23.344 -43.5 -2.857 1 93.5 281 THR B N 1
ATOM 5997 C CA . THR B 1 281 ? 24.266 -44.469 -3.482 1 93.5 281 THR B CA 1
ATOM 5998 C C . THR B 1 281 ? 23.516 -45.688 -4.016 1 93.5 281 THR B C 1
ATOM 6000 O O . THR B 1 281 ? 22.75 -46.312 -3.285 1 93.5 281 THR B O 1
ATOM 6003 N N . GLY B 1 282 ? 23.641 -45.812 -5.328 1 88.81 282 GLY B N 1
ATOM 6004 C CA . GLY B 1 282 ? 23.094 -47.031 -5.922 1 88.81 282 GLY B CA 1
ATOM 6005 C C . GLY B 1 282 ? 24.094 -48.156 -5.992 1 88.81 282 GLY B C 1
ATOM 6006 O O . GLY B 1 282 ? 25.047 -48.219 -5.215 1 88.81 282 GLY B O 1
ATOM 6007 N N . LYS B 1 283 ? 23.828 -49.062 -6.891 1 87.56 283 LYS B N 1
ATOM 6008 C CA . LYS B 1 283 ? 24.703 -50.25 -7.027 1 87.56 283 LYS B CA 1
ATOM 6009 C C . LYS B 1 283 ? 26.031 -49.844 -7.656 1 87.56 283 LYS B C 1
ATOM 6011 O O . LYS B 1 283 ? 27.094 -50.312 -7.223 1 87.56 283 LYS B O 1
ATOM 6016 N N . THR B 1 284 ? 25.953 -48.969 -8.625 1 91.44 284 THR B N 1
ATOM 6017 C CA . THR B 1 284 ? 27.172 -48.719 -9.367 1 91.44 284 THR B CA 1
ATOM 6018 C C . THR B 1 284 ? 27.453 -47.219 -9.414 1 91.44 284 THR B C 1
ATOM 6020 O O . THR B 1 284 ? 28.453 -46.781 -10.008 1 91.44 284 THR B O 1
ATOM 6023 N N . ILE B 1 285 ? 26.516 -46.375 -8.773 1 95.19 285 ILE B N 1
ATOM 6024 C CA . ILE B 1 285 ? 26.703 -44.938 -8.883 1 95.19 285 ILE B CA 1
ATOM 6025 C C . ILE B 1 285 ? 26.375 -44.281 -7.555 1 95.19 285 ILE B C 1
ATOM 6027 O O . ILE B 1 285 ? 25.688 -44.844 -6.715 1 95.19 285 ILE B O 1
ATOM 6031 N N . GLU B 1 286 ? 26.906 -43.156 -7.34 1 96.69 286 GLU B N 1
ATOM 6032 C CA . GLU B 1 286 ? 26.531 -42.219 -6.293 1 96.69 286 GLU B CA 1
ATOM 6033 C C . GLU B 1 286 ? 26.156 -40.875 -6.883 1 96.69 286 GLU B C 1
ATOM 6035 O O . GLU B 1 286 ? 26.656 -40.469 -7.938 1 96.69 286 GLU B O 1
ATOM 6040 N N . TRP B 1 287 ? 25.156 -40.25 -6.254 1 97.75 287 TRP B N 1
ATOM 6041 C CA . TRP B 1 287 ? 24.719 -38.969 -6.824 1 97.75 287 TRP B CA 1
ATOM 6042 C C . TRP B 1 287 ? 24.422 -37.969 -5.727 1 97.75 287 TRP B C 1
ATOM 6044 O O . TRP B 1 287 ? 24.125 -38.344 -4.59 1 97.75 287 TRP B O 1
ATOM 6054 N N . VAL B 1 288 ? 24.562 -36.719 -6 1 98 288 VAL B N 1
ATOM 6055 C CA . VAL B 1 288 ? 24.219 -35.562 -5.176 1 98 288 VAL B CA 1
ATOM 6056 C C . VAL B 1 288 ? 23.719 -34.406 -6.066 1 98 288 VAL B C 1
ATOM 6058 O O . VAL B 1 288 ? 24.188 -34.25 -7.199 1 98 288 VAL B O 1
ATOM 6061 N N . ALA B 1 289 ? 22.734 -33.688 -5.582 1 98.06 289 ALA B N 1
ATOM 6062 C CA . ALA B 1 289 ? 22.188 -32.625 -6.43 1 98.06 289 ALA B CA 1
ATOM 6063 C C . ALA B 1 289 ? 21.938 -31.359 -5.629 1 98.06 289 ALA B C 1
ATOM 6065 O O . ALA B 1 289 ? 21.719 -31.422 -4.414 1 98.06 289 ALA B O 1
ATOM 6066 N N . THR B 1 290 ? 22.141 -30.266 -6.262 1 97.19 290 THR B N 1
ATOM 6067 C CA . THR B 1 290 ? 21.656 -28.969 -5.797 1 97.19 290 THR B CA 1
ATOM 6068 C C . THR B 1 290 ? 20.453 -28.516 -6.613 1 97.19 290 THR B C 1
ATOM 6070 O O . THR B 1 290 ? 20.484 -28.516 -7.844 1 97.19 290 THR B O 1
ATOM 6073 N N . TYR B 1 291 ? 19.391 -28.234 -5.953 1 96.56 291 TYR B N 1
ATOM 6074 C CA . TYR B 1 291 ? 18.141 -27.781 -6.551 1 96.56 291 TYR B CA 1
ATOM 6075 C C . TYR B 1 291 ? 17.703 -26.438 -5.953 1 96.56 291 TYR B C 1
ATOM 6077 O O . TYR B 1 291 ? 17.281 -26.375 -4.801 1 96.56 291 TYR B O 1
ATOM 6085 N N . ARG B 1 292 ? 17.812 -25.312 -6.781 1 94.19 292 ARG B N 1
ATOM 6086 C CA . ARG B 1 292 ? 17.516 -23.969 -6.309 1 94.19 292 ARG B CA 1
ATOM 6087 C C . ARG B 1 292 ? 16.594 -23.25 -7.277 1 94.19 292 ARG B C 1
ATOM 6089 O O . ARG B 1 292 ? 17.062 -22.562 -8.188 1 94.19 292 ARG B O 1
ATOM 6096 N N . PRO B 1 293 ? 15.312 -23.281 -6.977 1 94.75 293 PRO B N 1
ATOM 6097 C CA . PRO B 1 293 ? 14.391 -22.5 -7.797 1 94.75 293 PRO B CA 1
ATOM 6098 C C . PRO B 1 293 ? 14.555 -21 -7.602 1 94.75 293 PRO B C 1
ATOM 6100 O O . PRO B 1 293 ? 14.891 -20.547 -6.5 1 94.75 293 PRO B O 1
ATOM 6103 N N . VAL B 1 294 ? 14.453 -20.141 -8.711 1 89.12 294 VAL B N 1
ATOM 6104 C CA . VAL B 1 294 ? 14.492 -18.688 -8.594 1 89.12 294 VAL B CA 1
ATOM 6105 C C . VAL B 1 294 ? 13.297 -18.203 -7.781 1 89.12 294 VAL B C 1
ATOM 6107 O O . VAL B 1 294 ? 13.438 -17.312 -6.93 1 89.12 294 VAL B O 1
ATOM 6110 N N . GLY B 1 295 ? 12.195 -18.719 -8.039 1 87.38 295 GLY B N 1
ATOM 6111 C CA . GLY B 1 295 ? 11.031 -18.516 -7.191 1 87.38 295 GLY B CA 1
ATOM 6112 C C . GLY B 1 295 ? 10.766 -19.672 -6.246 1 87.38 295 GLY B C 1
ATOM 6113 O O . GLY B 1 295 ? 11.703 -20.281 -5.719 1 87.38 295 GLY B O 1
ATOM 6114 N N . ARG B 1 296 ? 9.531 -19.938 -5.918 1 89.88 296 ARG B N 1
ATOM 6115 C CA . ARG B 1 296 ? 9.18 -21.047 -5.039 1 89.88 296 ARG B CA 1
ATOM 6116 C C . ARG B 1 296 ? 9.078 -22.344 -5.824 1 89.88 296 ARG B C 1
ATOM 6118 O O . ARG B 1 296 ? 9.609 -23.375 -5.398 1 89.88 296 ARG B O 1
ATOM 6125 N N . VAL B 1 297 ? 8.539 -22.234 -6.996 1 94.94 297 VAL B N 1
ATOM 6126 C CA . VAL B 1 297 ? 8.398 -23.422 -7.848 1 94.94 297 VAL B CA 1
ATOM 6127 C C . VAL B 1 297 ? 9.352 -23.312 -9.039 1 94.94 297 VAL B C 1
ATOM 6129 O O . VAL B 1 297 ? 9.781 -22.203 -9.398 1 94.94 297 VAL B O 1
ATOM 6132 N N . SER B 1 298 ? 9.734 -24.5 -9.656 1 95.62 298 SER B N 1
ATOM 6133 C CA . SER B 1 298 ? 10.805 -24.516 -10.648 1 95.62 298 SER B CA 1
ATOM 6134 C C . SER B 1 298 ? 10.375 -25.219 -11.93 1 95.62 298 SER B C 1
ATOM 6136 O O . SER B 1 298 ? 9.492 -26.078 -11.898 1 95.62 298 SER B O 1
ATOM 6138 N N . GLY B 1 299 ? 11.008 -24.812 -12.969 1 96.25 299 GLY B N 1
ATOM 6139 C CA . GLY B 1 299 ? 10.883 -25.531 -14.227 1 96.25 299 GLY B CA 1
ATOM 6140 C C . GLY B 1 299 ? 11.93 -26.609 -14.422 1 96.25 299 GLY B C 1
ATOM 6141 O O . GLY B 1 299 ? 11.891 -27.359 -15.398 1 96.25 299 GLY B O 1
ATOM 6142 N N . ASP B 1 300 ? 12.781 -26.75 -13.5 1 97 300 ASP B N 1
ATOM 6143 C CA . ASP B 1 300 ? 13.836 -27.75 -13.555 1 97 300 ASP B CA 1
ATOM 6144 C C . ASP B 1 300 ? 13.398 -29.062 -12.891 1 97 300 ASP B C 1
ATOM 6146 O O . ASP B 1 300 ? 12.586 -29.047 -11.961 1 97 300 ASP B O 1
ATOM 6150 N N . PHE B 1 301 ? 13.914 -30.141 -13.391 1 97.06 301 PHE B N 1
ATOM 6151 C CA . PHE B 1 301 ? 13.68 -31.453 -12.781 1 97.06 301 PHE B CA 1
ATOM 6152 C C . PHE B 1 301 ? 14.859 -32.375 -13.016 1 97.06 301 PHE B C 1
ATOM 6154 O O . PHE B 1 301 ? 15.578 -32.25 -14.008 1 97.06 301 PHE B O 1
ATOM 6161 N N . TYR B 1 302 ? 15.148 -33.281 -12.07 1 97.81 302 TYR B N 1
ATOM 6162 C CA . TYR B 1 302 ? 16.156 -34.312 -12.234 1 97.81 302 TYR B CA 1
ATOM 6163 C C . TYR B 1 302 ? 15.695 -35.625 -11.578 1 97.81 302 TYR B C 1
ATOM 6165 O O . TYR B 1 302 ? 14.828 -35.625 -10.703 1 97.81 302 TYR B O 1
ATOM 6173 N N . ASP B 1 303 ? 16.25 -36.688 -12.055 1 96.69 303 ASP B N 1
ATOM 6174 C CA . ASP B 1 303 ? 15.883 -38 -11.5 1 96.69 303 ASP B CA 1
ATOM 6175 C C . ASP B 1 303 ? 17.016 -39 -11.711 1 96.69 303 ASP B C 1
ATOM 6177 O O . ASP B 1 303 ? 17.812 -38.875 -12.641 1 96.69 303 ASP B O 1
ATOM 6181 N N . VAL B 1 304 ? 17.172 -39.812 -10.773 1 96.12 304 VAL B N 1
ATOM 6182 C CA . VAL B 1 304 ? 18.047 -41 -10.828 1 96.12 304 VAL B CA 1
ATOM 6183 C C . VAL B 1 304 ? 17.25 -42.25 -10.445 1 96.12 304 VAL B C 1
ATOM 6185 O O . VAL B 1 304 ? 16.688 -42.312 -9.352 1 96.12 304 VAL B O 1
ATOM 6188 N N . PHE B 1 305 ? 17.219 -43.219 -11.367 1 92.75 305 PHE B N 1
ATOM 6189 C CA . PHE B 1 305 ? 16.375 -44.375 -11.086 1 92.75 305 PHE B CA 1
ATOM 6190 C C . PHE B 1 305 ? 17 -45.625 -11.656 1 92.75 305 PHE B C 1
ATOM 6192 O O . PHE B 1 305 ? 17.828 -45.562 -12.562 1 92.75 305 PHE B O 1
ATOM 6199 N N . GLU B 1 306 ? 16.562 -46.719 -11.156 1 91.38 306 GLU B N 1
ATOM 6200 C CA . GLU B 1 306 ? 17.031 -48.031 -11.633 1 91.38 306 GLU B CA 1
ATOM 6201 C C . GLU B 1 306 ? 16.141 -48.562 -12.75 1 91.38 306 GLU B C 1
ATOM 6203 O O . GLU B 1 306 ? 14.914 -48.406 -12.711 1 91.38 306 GLU B O 1
ATOM 6208 N N . LEU B 1 307 ? 16.75 -49.062 -13.758 1 91.75 307 LEU B N 1
ATOM 6209 C CA . LEU B 1 307 ? 16.031 -49.625 -14.883 1 91.75 307 LEU B CA 1
ATOM 6210 C C . LEU B 1 307 ? 16.031 -51.156 -14.805 1 91.75 307 LEU B C 1
ATOM 6212 O O . LEU B 1 307 ? 16.859 -51.75 -14.094 1 91.75 307 LEU B O 1
ATOM 6216 N N . PRO B 1 308 ? 14.992 -51.719 -15.57 1 83.75 308 PRO B N 1
ATOM 6217 C CA . PRO B 1 308 ? 15.031 -53.188 -15.625 1 83.75 308 PRO B CA 1
ATOM 6218 C C . PRO B 1 308 ? 16.344 -53.719 -16.203 1 83.75 308 PRO B C 1
ATOM 6220 O O . PRO B 1 308 ? 16.891 -53.125 -17.141 1 83.75 308 PRO B O 1
ATOM 6223 N N . GLY B 1 309 ? 16.906 -54.75 -15.633 1 85.12 309 GLY B N 1
ATOM 6224 C CA . GLY B 1 309 ? 18.141 -55.344 -16.094 1 85.12 309 GLY B CA 1
ATOM 6225 C C . GLY B 1 309 ? 19.359 -54.844 -15.328 1 85.12 309 GLY B C 1
ATOM 6226 O O . GLY B 1 309 ? 20.484 -55.25 -15.609 1 85.12 309 GLY B O 1
ATOM 6227 N N . GLY B 1 310 ? 19.125 -53.875 -14.461 1 87.25 310 GLY B N 1
ATOM 6228 C CA . GLY B 1 310 ? 20.203 -53.469 -13.578 1 87.25 310 GLY B CA 1
ATOM 6229 C C . GLY B 1 310 ? 20.875 -52.188 -14.023 1 87.25 310 GLY B C 1
ATOM 6230 O O . GLY B 1 310 ? 21.781 -51.688 -13.352 1 87.25 310 GLY B O 1
ATOM 6231 N N . ALA B 1 311 ? 20.484 -51.594 -15.156 1 93.12 311 ALA B N 1
ATOM 6232 C CA . ALA B 1 311 ? 21.031 -50.344 -15.609 1 93.12 311 ALA B CA 1
ATOM 6233 C C . ALA B 1 311 ? 20.469 -49.156 -14.789 1 93.12 311 ALA B C 1
ATOM 6235 O O . ALA B 1 311 ? 19.469 -49.344 -14.086 1 93.12 311 ALA B O 1
ATOM 6236 N N . THR B 1 312 ? 21.234 -48.062 -14.836 1 94.88 312 THR B N 1
ATOM 6237 C CA . THR B 1 312 ? 20.781 -46.875 -14.125 1 94.88 312 THR B CA 1
ATOM 6238 C C . THR B 1 312 ? 20.422 -45.781 -15.109 1 94.88 312 THR B C 1
ATOM 6240 O O . THR B 1 312 ? 21.156 -45.5 -16.062 1 94.88 312 THR B O 1
ATOM 6243 N N . GLY B 1 313 ? 19.234 -45.219 -14.891 1 96.44 313 GLY B N 1
ATOM 6244 C CA . GLY B 1 313 ? 18.812 -44.062 -15.688 1 96.44 313 GLY B CA 1
ATOM 6245 C C . GLY B 1 313 ? 19.047 -42.719 -14.992 1 96.44 313 GLY B C 1
ATOM 6246 O O . GLY B 1 313 ? 18.844 -42.625 -13.781 1 96.44 313 GLY B O 1
ATOM 6247 N N . ILE B 1 314 ? 19.531 -41.75 -15.742 1 97.44 314 ILE B N 1
ATOM 6248 C CA . ILE B 1 314 ? 19.719 -40.375 -15.266 1 97.44 314 ILE B CA 1
ATOM 6249 C C . ILE B 1 314 ? 18.969 -39.406 -16.172 1 97.44 314 ILE B C 1
ATOM 6251 O O . ILE B 1 314 ? 19.109 -39.469 -17.406 1 97.44 314 ILE B O 1
ATOM 6255 N N . LEU B 1 315 ? 18.219 -38.594 -15.523 1 98.06 315 LEU B N 1
ATOM 6256 C CA . LEU B 1 315 ? 17.375 -37.656 -16.281 1 98.06 315 LEU B CA 1
ATOM 6257 C C . LEU B 1 315 ? 17.453 -36.25 -15.695 1 98.06 315 LEU B C 1
ATOM 6259 O O . LEU B 1 315 ? 17.422 -36.062 -14.469 1 98.06 315 LEU B O 1
ATOM 6263 N N . GLN B 1 316 ? 17.656 -35.281 -16.484 1 98.38 316 GLN B N 1
ATOM 6264 C CA . GLN B 1 316 ? 17.453 -33.906 -16.125 1 98.38 316 GLN B CA 1
ATOM 6265 C C . GLN B 1 316 ? 16.766 -33.125 -17.266 1 98.38 316 GLN B C 1
ATOM 6267 O O . GLN B 1 316 ? 17.109 -33.312 -18.438 1 98.38 316 GLN B O 1
ATOM 6272 N N . PHE B 1 317 ? 15.805 -32.406 -16.953 1 97.25 317 PHE B N 1
ATOM 6273 C CA . PHE B 1 317 ? 15.195 -31.562 -17.984 1 97.25 317 PHE B CA 1
ATOM 6274 C C . PHE B 1 317 ? 14.797 -30.203 -17.422 1 97.25 317 PHE B C 1
ATOM 6276 O O . PHE B 1 317 ? 14.781 -30.016 -16.203 1 97.25 317 PHE B O 1
ATOM 6283 N N . ASP B 1 318 ? 14.633 -29.281 -18.281 1 96.19 318 ASP B N 1
ATOM 6284 C CA . ASP B 1 318 ? 14.328 -27.875 -18 1 96.19 318 ASP B CA 1
ATOM 6285 C C . ASP B 1 318 ? 13.258 -27.344 -18.938 1 96.19 318 ASP B C 1
ATOM 6287 O O . ASP B 1 318 ? 13.469 -27.281 -20.156 1 96.19 318 ASP B O 1
ATOM 6291 N N . ALA B 1 319 ? 12.148 -26.906 -18.328 1 95.31 319 ALA B N 1
ATOM 6292 C CA . ALA B 1 319 ? 11.086 -26.312 -19.125 1 95.31 319 ALA B CA 1
ATOM 6293 C C . ALA B 1 319 ? 11.367 -24.844 -19.406 1 95.31 319 ALA B C 1
ATOM 6295 O O . ALA B 1 319 ? 11.961 -24.156 -18.578 1 95.31 319 ALA B O 1
ATOM 6296 N N . SER B 1 320 ? 10.883 -24.375 -20.594 1 91.38 320 SER B N 1
ATOM 6297 C CA . SER B 1 320 ? 11.086 -22.969 -20.969 1 91.38 320 SER B CA 1
ATOM 6298 C C . SER B 1 320 ? 10.383 -22.031 -19.984 1 91.38 320 SER B C 1
ATOM 6300 O O . SER B 1 320 ? 9.266 -22.297 -19.562 1 91.38 320 SER B O 1
ATOM 6302 N N . GLY B 1 321 ? 11.086 -21 -19.75 1 86.88 321 GLY B N 1
ATOM 6303 C CA . GLY B 1 321 ? 10.539 -20.031 -18.812 1 86.88 321 GLY B CA 1
ATOM 6304 C C . GLY B 1 321 ? 10.742 -20.406 -17.359 1 86.88 321 GLY B C 1
ATOM 6305 O O . GLY B 1 321 ? 11.594 -21.234 -17.047 1 86.88 321 GLY B O 1
ATOM 6306 N N . HIS B 1 322 ? 10.078 -19.719 -16.438 1 88.12 322 HIS B N 1
ATOM 6307 C CA . HIS B 1 322 ? 10.172 -20.031 -15.016 1 88.12 322 HIS B CA 1
ATOM 6308 C C . HIS B 1 322 ? 8.852 -19.75 -14.312 1 88.12 322 HIS B C 1
ATOM 6310 O O . HIS B 1 322 ? 7.898 -19.266 -14.93 1 88.12 322 HIS B O 1
ATOM 6316 N N . GLY B 1 323 ? 8.844 -20.141 -13.102 1 91.56 323 GLY B N 1
ATOM 6317 C CA . GLY B 1 323 ? 7.648 -19.906 -12.305 1 91.56 323 GLY B CA 1
ATOM 6318 C C . GLY B 1 323 ? 6.582 -20.969 -12.484 1 91.56 323 GLY B C 1
ATOM 6319 O O . GLY B 1 323 ? 6.891 -22.125 -12.773 1 91.56 323 GLY B O 1
ATOM 6320 N N . VAL B 1 324 ? 5.332 -20.531 -12.344 1 93.31 324 VAL B N 1
ATOM 6321 C CA . VAL B 1 324 ? 4.207 -21.453 -12.25 1 93.31 324 VAL B CA 1
ATOM 6322 C C . VAL B 1 324 ? 4.012 -22.172 -13.586 1 93.31 324 VAL B C 1
ATOM 6324 O O . VAL B 1 324 ? 3.922 -23.391 -13.641 1 93.31 324 VAL B O 1
ATOM 6327 N N . PRO B 1 325 ? 4.043 -21.438 -14.742 1 94 325 PRO B N 1
ATOM 6328 C CA . PRO B 1 325 ? 3.848 -22.141 -16.016 1 94 325 PRO B CA 1
ATOM 6329 C C . PRO B 1 325 ? 4.898 -23.219 -16.266 1 94 325 PRO B C 1
ATOM 6331 O O . PRO B 1 325 ? 4.566 -24.328 -16.688 1 94 325 PRO B O 1
ATOM 6334 N N . ALA B 1 326 ? 6.086 -22.906 -16.016 1 94.94 326 ALA B N 1
ATOM 6335 C CA . ALA B 1 326 ? 7.168 -23.875 -16.188 1 94.94 326 ALA B CA 1
ATOM 6336 C C . ALA B 1 326 ? 7.004 -25.062 -15.258 1 94.94 326 ALA B C 1
ATOM 6338 O O . ALA B 1 326 ? 7.258 -26.203 -15.648 1 94.94 326 ALA B O 1
ATOM 6339 N N . ALA B 1 327 ? 6.605 -24.781 -14.047 1 96 327 ALA B N 1
ATOM 6340 C CA . ALA B 1 327 ? 6.402 -25.844 -13.055 1 96 327 ALA B CA 1
ATOM 6341 C C . ALA B 1 327 ? 5.309 -26.812 -13.508 1 96 327 ALA B C 1
ATOM 6343 O O . ALA B 1 327 ? 5.426 -28.016 -13.32 1 96 327 ALA B O 1
ATOM 6344 N N . LEU B 1 328 ? 4.254 -26.312 -14.078 1 94.88 328 LEU B N 1
ATOM 6345 C CA . LEU B 1 328 ? 3.172 -27.156 -14.586 1 94.88 328 LEU B CA 1
ATOM 6346 C C . LEU B 1 328 ? 3.678 -28.094 -15.672 1 94.88 328 LEU B C 1
ATOM 6348 O O . LEU B 1 328 ? 3.363 -29.281 -15.656 1 94.88 328 LEU B O 1
ATOM 6352 N N . LEU B 1 329 ? 4.469 -27.594 -16.516 1 93.81 329 LEU B N 1
ATOM 6353 C CA . LEU B 1 329 ? 5.016 -28.391 -17.609 1 93.81 329 LEU B CA 1
ATOM 6354 C C . LEU B 1 329 ? 5.977 -29.453 -17.078 1 93.81 329 LEU B C 1
ATOM 6356 O O . LEU B 1 329 ? 6.016 -30.578 -17.594 1 93.81 329 LEU B O 1
ATOM 6360 N N . THR B 1 330 ? 6.676 -29.062 -16.109 1 94.75 330 THR B N 1
ATOM 6361 C CA . THR B 1 330 ? 7.637 -29.984 -15.5 1 94.75 330 THR B CA 1
ATOM 6362 C C . THR B 1 330 ? 6.93 -31.188 -14.898 1 94.75 330 THR B C 1
ATOM 6364 O O . THR B 1 330 ? 7.406 -32.312 -15.016 1 94.75 330 THR B O 1
ATOM 6367 N N . MET B 1 331 ? 5.836 -30.953 -14.312 1 93.31 331 MET B N 1
ATOM 6368 C CA . MET B 1 331 ? 5.086 -32.062 -13.711 1 93.31 331 MET B CA 1
ATOM 6369 C C . MET B 1 331 ? 4.57 -33 -14.773 1 93.31 331 MET B C 1
ATOM 6371 O O . MET B 1 331 ? 4.613 -34.219 -14.594 1 93.31 331 MET B O 1
ATOM 6375 N N . MET B 1 332 ? 4.168 -32.469 -15.867 1 92.5 332 MET B N 1
ATOM 6376 C CA . MET B 1 332 ? 3.74 -33.312 -16.984 1 92.5 332 MET B CA 1
ATOM 6377 C C . MET B 1 332 ? 4.902 -34.156 -17.516 1 92.5 332 MET B C 1
ATOM 6379 O O . MET B 1 332 ? 4.766 -35.344 -17.719 1 92.5 332 MET B O 1
ATOM 6383 N N . ALA B 1 333 ? 5.926 -33.469 -17.672 1 94.31 333 ALA B N 1
ATOM 6384 C CA . ALA B 1 333 ? 7.105 -34.125 -18.25 1 94.31 333 ALA B CA 1
ATOM 6385 C C . ALA B 1 333 ? 7.613 -35.25 -17.359 1 94.31 333 ALA B C 1
ATOM 6387 O O . ALA B 1 333 ? 8.047 -36.281 -17.859 1 94.31 333 ALA B O 1
ATOM 6388 N N . LYS B 1 334 ? 7.586 -35.031 -16.125 1 93.81 334 LYS B N 1
ATOM 6389 C CA . LYS B 1 334 ? 8.062 -36.031 -15.18 1 93.81 334 LYS B CA 1
ATOM 6390 C C . LYS B 1 334 ? 7.332 -37.375 -15.375 1 93.81 334 LYS B C 1
ATOM 6392 O O . LYS B 1 334 ? 7.961 -38.438 -15.461 1 93.81 334 LYS B O 1
ATOM 6397 N N . ILE B 1 335 ? 6.07 -37.312 -15.469 1 90.25 335 ILE B N 1
ATOM 6398 C CA . ILE B 1 335 ? 5.273 -38.531 -15.617 1 90.25 335 ILE B CA 1
ATOM 6399 C C . ILE B 1 335 ? 5.48 -39.125 -17 1 90.25 335 ILE B C 1
ATOM 6401 O O . ILE B 1 335 ? 5.602 -40.344 -17.156 1 90.25 335 ILE B O 1
ATOM 6405 N N . SER B 1 336 ? 5.562 -38.281 -17.969 1 92.62 336 SER B N 1
ATOM 6406 C CA . SER B 1 336 ? 5.797 -38.75 -19.328 1 92.62 336 SER B CA 1
ATOM 6407 C C . SER B 1 336 ? 7.121 -39.5 -19.438 1 92.62 336 SER B C 1
ATOM 6409 O O . SER B 1 336 ? 7.188 -40.594 -20.031 1 92.62 336 SER B O 1
ATOM 6411 N N . PHE B 1 337 ? 8.125 -39.031 -18.812 1 94 337 PHE B N 1
ATOM 6412 C CA . PHE B 1 337 ? 9.438 -39.656 -18.844 1 94 337 PHE B CA 1
ATOM 6413 C C . PHE B 1 337 ? 9.414 -40.969 -18.062 1 94 337 PHE B C 1
ATOM 6415 O O . PHE B 1 337 ? 10.023 -41.969 -18.484 1 94 337 PHE B O 1
ATOM 6422 N N . ALA B 1 338 ? 8.789 -40.906 -16.938 1 90.06 338 ALA B N 1
ATOM 6423 C CA . ALA B 1 338 ? 8.711 -42.125 -16.125 1 90.06 338 ALA B CA 1
ATOM 6424 C C . ALA B 1 338 ? 8.148 -43.281 -16.922 1 90.06 338 ALA B C 1
ATOM 6426 O O . ALA B 1 338 ? 8.609 -44.438 -16.766 1 90.06 338 ALA B O 1
ATOM 6427 N N . GLU B 1 339 ? 7.285 -42.938 -17.766 1 88.5 339 GLU B N 1
ATOM 6428 C CA . GLU B 1 339 ? 6.668 -43.969 -18.594 1 88.5 339 GLU B CA 1
ATOM 6429 C C . GLU B 1 339 ? 7.566 -44.344 -19.766 1 88.5 339 GLU B C 1
ATOM 6431 O O . GLU B 1 339 ? 7.742 -45.531 -20.062 1 88.5 339 GLU B O 1
ATOM 6436 N N . ALA B 1 340 ? 8.094 -43.438 -20.359 1 92.38 340 ALA B N 1
ATOM 6437 C CA . ALA B 1 340 ? 8.891 -43.625 -21.562 1 92.38 340 ALA B CA 1
ATOM 6438 C C . ALA B 1 340 ? 10.117 -44.5 -21.266 1 92.38 340 ALA B C 1
ATOM 6440 O O . ALA B 1 340 ? 10.492 -45.344 -22.078 1 92.38 340 ALA B O 1
ATOM 6441 N N . VAL B 1 341 ? 10.703 -44.375 -20.141 1 92 341 VAL B N 1
ATOM 6442 C CA . VAL B 1 341 ? 11.953 -45.031 -19.812 1 92 341 VAL B CA 1
ATOM 6443 C C . VAL B 1 341 ? 11.68 -46.5 -19.531 1 92 341 VAL B C 1
ATOM 6445 O O . VAL B 1 341 ? 12.57 -47.344 -19.656 1 92 341 VAL B O 1
ATOM 6448 N N . GLN B 1 342 ? 10.492 -46.812 -19.141 1 87.12 342 GLN B N 1
ATOM 6449 C CA . GLN B 1 342 ? 10.117 -48.188 -18.906 1 87.12 342 GLN B CA 1
ATOM 6450 C C . GLN B 1 342 ? 9.758 -48.906 -20.219 1 87.12 342 GLN B C 1
ATOM 6452 O O . GLN B 1 342 ? 9.961 -50.094 -20.344 1 87.12 342 GLN B O 1
ATOM 6457 N N . LYS B 1 343 ? 9.312 -48.125 -21.141 1 88.5 343 LYS B N 1
ATOM 6458 C CA . LYS B 1 343 ? 8.789 -48.688 -22.375 1 88.5 343 LYS B CA 1
ATOM 6459 C C . LYS B 1 343 ? 9.891 -48.875 -23.422 1 88.5 343 LYS B C 1
ATOM 6461 O O . LYS B 1 343 ? 9.828 -49.75 -24.266 1 88.5 343 LYS B O 1
ATOM 6466 N N . HIS B 1 344 ? 10.836 -47.969 -23.328 1 91.69 344 HIS B N 1
ATOM 6467 C CA . HIS B 1 344 ? 11.828 -47.938 -24.391 1 91.69 344 HIS B CA 1
ATOM 6468 C C . HIS B 1 344 ? 13.227 -48.219 -23.859 1 91.69 344 HIS B C 1
ATOM 6470 O O . HIS B 1 344 ? 13.586 -47.75 -22.766 1 91.69 344 HIS B O 1
ATOM 6476 N N . ALA B 1 345 ? 14 -48.875 -24.656 1 87.94 345 ALA B N 1
ATOM 6477 C CA . ALA B 1 345 ? 15.305 -49.344 -24.203 1 87.94 345 ALA B CA 1
ATOM 6478 C C . ALA B 1 345 ? 16.375 -48.281 -24.375 1 87.94 345 ALA B C 1
ATOM 6480 O O . ALA B 1 345 ? 17.375 -48.281 -23.641 1 87.94 345 ALA B O 1
ATOM 6481 N N . THR B 1 346 ? 16.172 -47.406 -25.359 1 94.19 346 THR B N 1
ATOM 6482 C CA . THR B 1 346 ? 17.234 -46.438 -25.609 1 94.19 346 THR B CA 1
ATOM 6483 C C . THR B 1 346 ? 16.75 -45.031 -25.281 1 94.19 346 THR B C 1
ATOM 6485 O O . THR B 1 346 ? 15.57 -44.719 -25.422 1 94.19 346 THR B O 1
ATOM 6488 N N . PRO B 1 347 ? 17.672 -44.188 -24.922 1 96.94 347 PRO B N 1
ATOM 6489 C CA . PRO B 1 347 ? 17.328 -42.812 -24.578 1 96.94 347 PRO B CA 1
ATOM 6490 C C . PRO B 1 347 ? 16.688 -42.062 -25.75 1 96.94 347 PRO B C 1
ATOM 6492 O O . PRO B 1 347 ? 15.727 -41.312 -25.547 1 96.94 347 PRO B O 1
ATOM 6495 N N . ALA B 1 348 ? 17.141 -42.281 -26.922 1 96.38 348 ALA B N 1
ATOM 6496 C CA . ALA B 1 348 ? 16.594 -41.594 -28.094 1 96.38 348 ALA B CA 1
ATOM 6497 C C . ALA B 1 348 ? 15.125 -41.938 -28.312 1 96.38 348 ALA B C 1
ATOM 6499 O O . ALA B 1 348 ? 14.305 -41.062 -28.578 1 96.38 348 ALA B O 1
ATOM 6500 N N . LEU B 1 349 ? 14.805 -43.156 -28.156 1 95.38 349 LEU B N 1
ATOM 6501 C CA . LEU B 1 349 ? 13.422 -43.594 -28.328 1 95.38 349 LEU B CA 1
ATOM 6502 C C . LEU B 1 349 ? 12.531 -43.062 -27.203 1 95.38 349 LEU B C 1
ATOM 6504 O O . LEU B 1 349 ? 11.383 -42.688 -27.453 1 95.38 349 LEU B O 1
ATOM 6508 N N . ALA B 1 350 ? 13.062 -43.062 -26.047 1 95.25 350 ALA B N 1
ATOM 6509 C CA . ALA B 1 350 ? 12.312 -42.531 -24.922 1 95.25 350 ALA B CA 1
ATOM 6510 C C . ALA B 1 350 ? 12.023 -41.031 -25.125 1 95.25 350 ALA B C 1
ATOM 6512 O O . ALA B 1 350 ? 10.906 -40.562 -24.906 1 95.25 350 ALA B O 1
ATOM 6513 N N . MET B 1 351 ? 13.055 -40.344 -25.562 1 95.81 351 MET B N 1
ATOM 6514 C CA . MET B 1 351 ? 12.914 -38.906 -25.812 1 95.81 351 MET B CA 1
ATOM 6515 C C . MET B 1 351 ? 11.883 -38.656 -26.906 1 95.81 351 MET B C 1
ATOM 6517 O O . MET B 1 351 ? 11.086 -37.719 -26.797 1 95.81 351 MET B O 1
ATOM 6521 N N . ALA B 1 352 ? 11.914 -39.438 -27.891 1 94.62 352 ALA B N 1
ATOM 6522 C CA . ALA B 1 352 ? 10.961 -39.312 -28.984 1 94.62 352 ALA B CA 1
ATOM 6523 C C . ALA B 1 352 ? 9.531 -39.5 -28.5 1 94.62 352 ALA B C 1
ATOM 6525 O O . ALA B 1 352 ? 8.609 -38.812 -28.938 1 94.62 352 ALA B O 1
ATOM 6526 N N . HIS B 1 353 ? 9.414 -40.469 -27.641 1 92.81 353 HIS B N 1
ATOM 6527 C CA . HIS B 1 353 ? 8.102 -40.75 -27.078 1 92.81 353 HIS B CA 1
ATOM 6528 C C . HIS B 1 353 ? 7.574 -39.531 -26.297 1 92.81 353 HIS B C 1
ATOM 6530 O O . HIS B 1 353 ? 6.41 -39.156 -26.453 1 92.81 353 HIS B O 1
ATOM 6536 N N . VAL B 1 354 ? 8.414 -39.031 -25.469 1 94.12 354 VAL B N 1
ATOM 6537 C CA . VAL B 1 354 ? 8.023 -37.875 -24.672 1 94.12 354 VAL B CA 1
ATOM 6538 C C . VAL B 1 354 ? 7.688 -36.688 -25.578 1 94.12 354 VAL B C 1
ATOM 6540 O O . VAL B 1 354 ? 6.711 -35.969 -25.344 1 94.12 354 VAL B O 1
ATOM 6543 N N . ASN B 1 355 ? 8.477 -36.469 -26.547 1 93.69 355 ASN B N 1
ATOM 6544 C CA . ASN B 1 355 ? 8.219 -35.406 -27.516 1 93.69 355 ASN B CA 1
ATOM 6545 C C . ASN B 1 355 ? 6.848 -35.531 -28.156 1 93.69 355 ASN B C 1
ATOM 6547 O O . ASN B 1 355 ? 6.098 -34.562 -28.266 1 93.69 355 ASN B O 1
ATOM 6551 N N . ASP B 1 356 ? 6.535 -36.719 -28.562 1 90.81 356 ASP B N 1
ATOM 6552 C CA . ASP B 1 356 ? 5.258 -36.969 -29.219 1 90.81 356 ASP B CA 1
ATOM 6553 C C . ASP B 1 356 ? 4.09 -36.719 -28.281 1 90.81 356 ASP B C 1
ATOM 6555 O O . ASP B 1 356 ? 3.043 -36.188 -28.688 1 90.81 356 ASP B O 1
ATOM 6559 N N . GLU B 1 357 ? 4.305 -37.031 -27.062 1 87.75 357 GLU B N 1
ATOM 6560 C CA . GLU B 1 357 ? 3.238 -36.938 -26.078 1 87.75 357 GLU B CA 1
ATOM 6561 C C . GLU B 1 357 ? 3.018 -35.469 -25.672 1 87.75 357 GLU B C 1
ATOM 6563 O O . GLU B 1 357 ? 1.878 -35.031 -25.5 1 87.75 357 GLU B O 1
ATOM 6568 N N . LEU B 1 358 ? 4.105 -34.75 -25.562 1 89.62 358 LEU B N 1
ATOM 6569 C CA . LEU B 1 358 ? 4.004 -33.406 -24.984 1 89.62 358 LEU B CA 1
ATOM 6570 C C . LEU B 1 358 ? 3.939 -32.344 -26.078 1 89.62 358 LEU B C 1
ATOM 6572 O O . LEU B 1 358 ? 3.541 -31.203 -25.812 1 89.62 358 LEU B O 1
ATOM 6576 N N . SER B 1 359 ? 4.324 -32.625 -27.234 1 86.69 359 SER B N 1
ATOM 6577 C CA . SER B 1 359 ? 4.492 -31.641 -28.297 1 86.69 359 SER B CA 1
ATOM 6578 C C . SER B 1 359 ? 3.195 -30.891 -28.578 1 86.69 359 SER B C 1
ATOM 6580 O O . SER B 1 359 ? 3.211 -29.672 -28.781 1 86.69 359 SER B O 1
ATOM 6582 N N . LEU B 1 360 ? 2.088 -31.641 -28.594 1 77.38 360 LEU B N 1
ATOM 6583 C CA . LEU B 1 360 ? 0.822 -30.984 -28.906 1 77.38 360 LEU B CA 1
ATOM 6584 C C . LEU B 1 360 ? 0.491 -29.922 -27.859 1 77.38 360 LEU B C 1
ATOM 6586 O O . LEU B 1 360 ? 0.019 -28.828 -28.188 1 77.38 360 LEU B O 1
ATOM 6590 N N . HIS B 1 361 ? 0.825 -30.234 -26.688 1 78.19 361 HIS B N 1
ATOM 6591 C CA . HIS B 1 361 ? 0.509 -29.328 -25.594 1 78.19 361 HIS B CA 1
ATOM 6592 C C . HIS B 1 361 ? 1.511 -28.172 -25.531 1 78.19 361 HIS B C 1
ATOM 6594 O O . HIS B 1 361 ? 1.134 -27.031 -25.25 1 78.19 361 HIS B O 1
ATOM 6600 N N . LEU B 1 362 ? 2.756 -28.453 -25.766 1 83.88 362 LEU B N 1
ATOM 6601 C CA . LEU B 1 362 ? 3.82 -27.453 -25.688 1 83.88 362 LEU B CA 1
ATOM 6602 C C . LEU B 1 362 ? 3.721 -26.469 -26.844 1 83.88 362 LEU B C 1
ATOM 6604 O O . LEU B 1 362 ? 3.84 -25.25 -26.641 1 83.88 362 LEU B O 1
ATOM 6608 N N . GLN B 1 363 ? 3.432 -26.953 -27.938 1 81.69 363 GLN B N 1
ATOM 6609 C CA . GLN B 1 363 ? 3.398 -26.125 -29.125 1 81.69 363 GLN B CA 1
ATOM 6610 C C . GLN B 1 363 ? 2.25 -25.109 -29.062 1 81.69 363 GLN B C 1
ATOM 6612 O O . GLN B 1 363 ? 2.398 -23.969 -29.484 1 81.69 363 GLN B O 1
ATOM 6617 N N . LYS B 1 364 ? 1.123 -25.547 -28.562 1 82.12 364 LYS B N 1
ATOM 6618 C CA . LYS B 1 364 ? -0.042 -24.672 -28.453 1 82.12 364 LYS B CA 1
ATOM 6619 C C . LYS B 1 364 ? 0.268 -23.438 -27.594 1 82.12 364 LYS B C 1
ATOM 6621 O O . LYS B 1 364 ? -0.295 -22.375 -27.797 1 82.12 364 LYS B O 1
ATOM 6626 N N . THR B 1 365 ? 1.206 -23.531 -26.75 1 84.12 365 THR B N 1
ATOM 6627 C CA . THR B 1 365 ? 1.493 -22.438 -25.828 1 84.12 365 THR B CA 1
ATOM 6628 C C . THR B 1 365 ? 2.857 -21.828 -26.125 1 84.12 365 THR B C 1
ATOM 6630 O O . THR B 1 365 ? 3.326 -20.953 -25.391 1 84.12 365 THR B O 1
ATOM 6633 N N . GLY B 1 366 ? 3.545 -22.312 -27.109 1 86.56 366 GLY B N 1
ATOM 6634 C CA . GLY B 1 366 ? 4.844 -21.797 -27.484 1 86.56 366 GLY B CA 1
ATOM 6635 C C . GLY B 1 366 ? 5.949 -22.156 -26.516 1 86.56 366 GLY B C 1
ATOM 6636 O O . GLY B 1 366 ? 6.914 -21.406 -26.359 1 86.56 366 GLY B O 1
ATOM 6637 N N . ASN B 1 367 ? 5.816 -23.25 -25.844 1 91 367 ASN B N 1
ATOM 6638 C CA . ASN B 1 367 ? 6.797 -23.672 -24.859 1 91 367 ASN B CA 1
ATOM 6639 C C . ASN B 1 367 ? 7.621 -24.859 -25.359 1 91 367 ASN B C 1
ATOM 6641 O O . ASN B 1 367 ? 7.258 -25.484 -26.344 1 91 367 ASN B O 1
ATOM 6645 N N . PHE B 1 368 ? 8.734 -25.062 -24.703 1 93.06 368 PHE B N 1
ATOM 6646 C CA . PHE B 1 368 ? 9.578 -26.219 -25.031 1 93.06 368 PHE B CA 1
ATOM 6647 C C . PHE B 1 368 ? 10.312 -26.703 -23.781 1 93.06 368 PHE B C 1
ATOM 6649 O O . PHE B 1 368 ? 10.258 -26.078 -22.734 1 93.06 368 PHE B O 1
ATOM 6656 N N . LEU B 1 369 ? 10.93 -27.875 -23.969 1 94.19 369 LEU B N 1
ATOM 6657 C CA . LEU B 1 369 ? 11.633 -28.547 -22.875 1 94.19 369 LEU B CA 1
ATOM 6658 C C . LEU B 1 369 ? 13 -29.031 -23.328 1 94.19 369 LEU B C 1
ATOM 6660 O O . LEU B 1 369 ? 13.109 -29.703 -24.359 1 94.19 369 LEU B O 1
ATOM 6664 N N . THR B 1 370 ? 14.047 -28.594 -22.656 1 96.38 370 THR B N 1
ATOM 6665 C CA . THR B 1 370 ? 15.352 -29.219 -22.875 1 96.38 370 THR B CA 1
ATOM 6666 C C . THR B 1 370 ? 15.547 -30.391 -21.906 1 96.38 370 THR B C 1
ATOM 6668 O O . THR B 1 370 ? 15.078 -30.359 -20.766 1 96.38 370 THR B O 1
ATOM 6671 N N . ALA B 1 371 ? 16.172 -31.438 -22.438 1 97.5 371 ALA B N 1
ATOM 6672 C CA . ALA B 1 371 ? 16.281 -32.625 -21.594 1 97.5 371 ALA B CA 1
ATOM 6673 C C . ALA B 1 371 ? 17.531 -33.438 -21.906 1 97.5 371 ALA B C 1
ATOM 6675 O O . ALA B 1 371 ? 17.969 -33.469 -23.062 1 97.5 371 ALA B O 1
ATOM 6676 N N . PHE B 1 372 ? 18.141 -33.969 -20.906 1 98.06 372 PHE B N 1
ATOM 6677 C CA . PHE B 1 372 ? 19.234 -34.938 -20.984 1 98.06 372 PHE B CA 1
ATOM 6678 C C . PHE B 1 372 ? 18.859 -36.25 -20.312 1 98.06 372 PHE B C 1
ATOM 6680 O O . PHE B 1 372 ? 18.562 -36.281 -19.125 1 98.06 372 PHE B O 1
ATOM 6687 N N . TYR B 1 373 ? 18.812 -37.281 -21.094 1 98.19 373 TYR B N 1
ATOM 6688 C CA . TYR B 1 373 ? 18.531 -38.625 -20.578 1 98.19 373 TYR B CA 1
ATOM 6689 C C . TYR B 1 373 ? 19.656 -39.594 -20.922 1 98.19 373 TYR B C 1
ATOM 6691 O O . TYR B 1 373 ? 20.062 -39.688 -22.078 1 98.19 373 TYR B O 1
ATOM 6699 N N . ALA B 1 374 ? 20.141 -40.281 -19.906 1 97.94 374 ALA B N 1
ATOM 6700 C CA . ALA B 1 374 ? 21.25 -41.219 -20.109 1 97.94 374 ALA B CA 1
ATOM 6701 C C . ALA B 1 374 ? 20.969 -42.531 -19.391 1 97.94 374 ALA B C 1
ATOM 6703 O O . ALA B 1 374 ? 20.312 -42.562 -18.344 1 97.94 374 ALA B O 1
ATOM 6704 N N . VAL B 1 375 ? 21.469 -43.594 -19.953 1 97.31 375 VAL B N 1
ATOM 6705 C CA . VAL B 1 375 ? 21.406 -44.906 -19.375 1 97.31 375 VAL B CA 1
ATOM 6706 C C . VAL B 1 375 ? 22.828 -45.469 -19.172 1 97.31 375 VAL B C 1
ATOM 6708 O O . VAL B 1 375 ? 23.609 -45.5 -20.125 1 97.31 375 VAL B O 1
ATOM 6711 N N . ILE B 1 376 ? 23.094 -45.812 -17.969 1 96 376 ILE B N 1
ATOM 6712 C CA . ILE B 1 376 ? 24.391 -46.406 -17.625 1 96 376 ILE B CA 1
ATOM 6713 C C . ILE B 1 376 ? 24.25 -47.906 -17.422 1 96 376 ILE B C 1
ATOM 6715 O O . ILE B 1 376 ? 23.578 -48.344 -16.484 1 96 376 ILE B O 1
ATOM 6719 N N . SER B 1 377 ? 24.938 -48.625 -18.281 1 94.19 377 SER B N 1
ATOM 6720 C CA . SER B 1 377 ? 24.891 -50.094 -18.156 1 94.19 377 SER B CA 1
ATOM 6721 C C . SER B 1 377 ? 25.766 -50.562 -17 1 94.19 377 SER B C 1
ATOM 6723 O O . SER B 1 377 ? 26.594 -49.812 -16.469 1 94.19 377 SER B O 1
ATOM 6725 N N . GLN B 1 378 ? 25.578 -51.781 -16.688 1 89.94 378 GLN B N 1
ATOM 6726 C CA . GLN B 1 378 ? 26.375 -52.375 -15.625 1 89.94 378 GLN B CA 1
ATOM 6727 C C . GLN B 1 378 ? 27.859 -52.438 -16.016 1 89.94 378 GLN B C 1
ATOM 6729 O O . GLN B 1 378 ? 28.734 -52.375 -15.156 1 89.94 378 GLN B O 1
ATOM 6734 N N . GLU B 1 379 ? 28.109 -52.531 -17.266 1 89.94 379 GLU B N 1
ATOM 6735 C CA . GLU B 1 379 ? 29.469 -52.656 -17.781 1 89.94 379 GLU B CA 1
ATOM 6736 C C . GLU B 1 379 ? 30.125 -51.281 -17.922 1 89.94 379 GLU B C 1
ATOM 6738 O O . GLU B 1 379 ? 31.328 -51.188 -18.219 1 89.94 379 GLU B O 1
ATOM 6743 N N . GLY B 1 380 ? 29.406 -50.281 -17.828 1 91.5 380 GLY B N 1
ATOM 6744 C CA . GLY B 1 380 ? 29.984 -48.969 -17.844 1 91.5 380 GLY B CA 1
ATOM 6745 C C . GLY B 1 380 ? 29.781 -48.219 -19.156 1 91.5 380 GLY B C 1
ATOM 6746 O O . GLY B 1 380 ? 30.453 -47.25 -19.438 1 91.5 380 GLY B O 1
ATOM 6747 N N . LYS B 1 381 ? 28.938 -48.688 -19.906 1 95.44 381 LYS B N 1
ATOM 6748 C CA . LYS B 1 381 ? 28.578 -48 -21.141 1 95.44 381 LYS B CA 1
ATOM 6749 C C . LYS B 1 381 ? 27.516 -46.906 -20.875 1 95.44 381 LYS B C 1
ATOM 6751 O O . LYS B 1 381 ? 26.5 -47.188 -20.234 1 95.44 381 LYS B O 1
ATOM 6756 N N . LEU B 1 382 ? 27.844 -45.719 -21.344 1 96.94 382 LEU B N 1
ATOM 6757 C CA . LEU B 1 382 ? 26.922 -44.594 -21.219 1 96.94 382 LEU B CA 1
ATOM 6758 C C . LEU B 1 382 ? 26.266 -44.281 -22.547 1 96.94 382 LEU B C 1
ATOM 6760 O O . LEU B 1 382 ? 26.938 -43.906 -23.516 1 96.94 382 LEU B O 1
ATOM 6764 N N . THR B 1 383 ? 24.984 -44.531 -22.656 1 97.69 383 THR B N 1
ATOM 6765 C CA . THR B 1 383 ? 24.188 -44.125 -23.812 1 97.69 383 THR B CA 1
ATOM 6766 C C . THR B 1 383 ? 23.266 -42.969 -23.453 1 97.69 383 THR B C 1
ATOM 6768 O O . THR B 1 383 ? 22.531 -43.031 -22.469 1 97.69 383 THR B O 1
ATOM 6771 N N . TYR B 1 384 ? 23.359 -41.875 -24.234 1 98 384 TYR B N 1
ATOM 6772 C CA . TYR B 1 384 ? 22.594 -40.719 -23.828 1 98 384 TYR B CA 1
ATOM 6773 C C . TYR B 1 384 ? 21.922 -40.062 -25.031 1 98 384 TYR B C 1
ATOM 6775 O O . TYR B 1 384 ? 22.281 -40.344 -26.172 1 98 384 TYR B O 1
ATOM 6783 N N . CYS B 1 385 ? 20.906 -39.344 -24.781 1 98 385 CYS B N 1
ATOM 6784 C CA . CYS B 1 385 ? 20.25 -38.406 -25.703 1 98 385 CYS B CA 1
ATOM 6785 C C . CYS B 1 385 ? 20.141 -37 -25.078 1 98 385 CYS B C 1
ATOM 6787 O O . CYS B 1 385 ? 19.531 -36.844 -24.016 1 98 385 CYS B O 1
ATOM 6789 N N . ASN B 1 386 ? 20.781 -36.094 -25.703 1 97.94 386 ASN B N 1
ATOM 6790 C CA . ASN B 1 386 ? 20.734 -34.688 -25.25 1 97.94 386 ASN B CA 1
ATOM 6791 C C . ASN B 1 386 ? 19.875 -33.844 -26.172 1 97.94 386 ASN B C 1
ATOM 6793 O O . ASN B 1 386 ? 20.312 -33.438 -27.25 1 97.94 386 ASN B O 1
ATOM 6797 N N . ALA B 1 387 ? 18.672 -33.562 -25.703 1 96.25 387 ALA B N 1
ATOM 6798 C CA . ALA B 1 387 ? 17.719 -32.781 -26.484 1 96.25 387 ALA B CA 1
ATOM 6799 C C . ALA B 1 387 ? 17.891 -31.297 -26.203 1 96.25 387 ALA B C 1
ATOM 6801 O O . ALA B 1 387 ? 17.047 -30.688 -25.531 1 96.25 387 ALA B O 1
ATOM 6802 N N . ALA B 1 388 ? 18.906 -30.703 -26.734 1 95.31 388 ALA B N 1
ATOM 6803 C CA . ALA B 1 388 ? 19.234 -29.281 -26.672 1 95.31 388 ALA B CA 1
ATOM 6804 C C . ALA B 1 388 ? 19.422 -28.828 -25.219 1 95.31 388 ALA B C 1
ATOM 6806 O O . ALA B 1 388 ? 19.094 -27.688 -24.859 1 95.31 388 ALA B O 1
ATOM 6807 N N . HIS B 1 389 ? 19.703 -29.734 -24.344 1 96.94 389 HIS B N 1
ATOM 6808 C CA . HIS B 1 389 ? 20.078 -29.391 -22.969 1 96.94 389 HIS B CA 1
ATOM 6809 C C . HIS B 1 389 ? 21.516 -28.891 -22.906 1 96.94 389 HIS B C 1
ATOM 6811 O O . HIS B 1 389 ? 22.219 -28.859 -23.922 1 96.94 389 HIS B O 1
ATOM 6817 N N . THR B 1 390 ? 21.969 -28.391 -21.844 1 96 390 THR B N 1
ATOM 6818 C CA . THR B 1 390 ? 23.344 -27.906 -21.688 1 96 390 THR B CA 1
ATOM 6819 C C . THR B 1 390 ? 24.344 -29.031 -21.969 1 96 390 THR B C 1
ATOM 6821 O O . THR B 1 390 ? 24 -30.203 -21.906 1 96 390 THR B O 1
ATOM 6824 N N . GLN B 1 391 ? 25.516 -28.594 -22.328 1 96.44 391 GLN B N 1
ATOM 6825 C CA . GLN B 1 391 ? 26.578 -29.578 -22.531 1 96.44 391 GLN B CA 1
ATOM 6826 C C . GLN B 1 391 ? 26.984 -30.234 -21.219 1 96.44 391 GLN B C 1
ATOM 6828 O O . GLN B 1 391 ? 27.453 -29.562 -20.312 1 96.44 391 GLN B O 1
ATOM 6833 N N . VAL B 1 392 ? 26.812 -31.484 -21.172 1 97.44 392 VAL B N 1
ATOM 6834 C CA . VAL B 1 392 ? 27.078 -32.219 -19.938 1 97.44 392 VAL B CA 1
ATOM 6835 C C . VAL B 1 392 ? 28.578 -32.5 -19.812 1 97.44 392 VAL B C 1
ATOM 6837 O O . VAL B 1 392 ? 29.25 -32.844 -20.797 1 97.44 392 VAL B O 1
ATOM 6840 N N . LEU B 1 393 ? 29.156 -32.438 -18.609 1 97.12 393 LEU B N 1
ATOM 6841 C CA . LEU B 1 393 ? 30.578 -32.625 -18.375 1 97.12 393 LEU B CA 1
ATOM 6842 C C . LEU B 1 393 ? 30.859 -34.062 -17.906 1 97.12 393 LEU B C 1
ATOM 6844 O O . LEU B 1 393 ? 30.328 -34.5 -16.891 1 97.12 393 LEU B O 1
ATOM 6848 N N . LEU B 1 394 ? 31.609 -34.781 -18.672 1 97.19 394 LEU B N 1
ATOM 6849 C CA . LEU B 1 394 ? 32.125 -36.062 -18.297 1 97.19 394 LEU B CA 1
ATOM 6850 C C . LEU B 1 394 ? 33.594 -35.969 -17.844 1 97.19 394 LEU B C 1
ATOM 6852 O O . LEU B 1 394 ? 34.469 -35.75 -18.672 1 97.19 394 LEU B O 1
ATOM 6856 N N . LEU B 1 395 ? 33.75 -36.125 -16.594 1 95.38 395 LEU B N 1
ATOM 6857 C CA . LEU B 1 395 ? 35.094 -36.031 -16 1 95.38 395 LEU B CA 1
ATOM 6858 C C . LEU B 1 395 ? 35.719 -37.406 -15.828 1 95.38 395 LEU B C 1
ATOM 6860 O O . LEU B 1 395 ? 35.188 -38.25 -15.102 1 95.38 395 LEU B O 1
ATOM 6864 N N . LYS B 1 396 ? 36.844 -37.5 -16.453 1 91.94 396 LYS B N 1
ATOM 6865 C CA . LYS B 1 396 ? 37.562 -38.781 -16.328 1 91.94 396 LYS B CA 1
ATOM 6866 C C . LYS B 1 396 ? 38.438 -38.781 -15.07 1 91.94 396 LYS B C 1
ATOM 6868 O O . LYS B 1 396 ? 38.719 -37.719 -14.5 1 91.94 396 LYS B O 1
ATOM 6873 N N . GLU B 1 397 ? 38.781 -39.969 -14.695 1 82.69 397 GLU B N 1
ATOM 6874 C CA . GLU B 1 397 ? 39.594 -40.125 -13.492 1 82.69 397 GLU B CA 1
ATOM 6875 C C . GLU B 1 397 ? 40.875 -39.344 -13.602 1 82.69 397 GLU B C 1
ATOM 6877 O O . GLU B 1 397 ? 41.406 -38.844 -12.602 1 82.69 397 GLU B O 1
ATOM 6882 N N . ASN B 1 398 ? 41.344 -39.25 -14.797 1 78.62 398 ASN B N 1
ATOM 6883 C CA . ASN B 1 398 ? 42.625 -38.594 -15.008 1 78.62 398 ASN B CA 1
ATOM 6884 C C . ASN B 1 398 ? 42.5 -37.062 -15.016 1 78.62 398 ASN B C 1
ATOM 6886 O O . ASN B 1 398 ? 43.469 -36.344 -15.188 1 78.62 398 ASN B O 1
ATOM 6890 N N . GLY B 1 399 ? 41.281 -36.531 -14.914 1 77.69 399 GLY B N 1
ATOM 6891 C CA . GLY B 1 399 ? 41.062 -35.094 -14.867 1 77.69 399 GLY B CA 1
ATOM 6892 C C . GLY B 1 399 ? 40.625 -34.531 -16.203 1 77.69 399 GLY B C 1
ATOM 6893 O O . GLY B 1 399 ? 40.219 -33.375 -16.266 1 77.69 399 GLY B O 1
ATOM 6894 N N . MET B 1 400 ? 40.656 -35.312 -17.219 1 85.31 400 MET B N 1
ATOM 6895 C CA . MET B 1 400 ? 40.25 -34.844 -18.531 1 85.31 400 MET B CA 1
ATOM 6896 C C . MET B 1 400 ? 38.719 -34.688 -18.578 1 85.31 400 MET B C 1
ATOM 6898 O O . MET B 1 400 ? 38 -35.531 -18.094 1 85.31 400 MET B O 1
ATOM 6902 N N . CYS B 1 401 ? 38.312 -33.5 -19.109 1 91 401 CYS B N 1
ATOM 6903 C CA . CYS B 1 401 ? 36.875 -33.219 -19.219 1 91 401 CYS B CA 1
ATOM 6904 C C . CYS B 1 401 ? 36.406 -33.344 -20.656 1 91 401 CYS B C 1
ATOM 6906 O O . CYS B 1 401 ? 36.969 -32.75 -21.562 1 91 401 CYS B O 1
ATOM 6908 N N . GLU B 1 402 ? 35.469 -34.188 -20.844 1 93.88 402 GLU B N 1
ATOM 6909 C CA . GLU B 1 402 ? 34.781 -34.344 -22.125 1 93.88 402 GLU B CA 1
ATOM 6910 C C . GLU B 1 402 ? 33.375 -33.75 -22.078 1 93.88 402 GLU B C 1
ATOM 6912 O O . GLU B 1 402 ? 32.688 -33.875 -21.078 1 93.88 402 GLU B O 1
ATOM 6917 N N . LEU B 1 403 ? 33.031 -33.031 -23.156 1 95.5 403 LEU B N 1
ATOM 6918 C CA . LEU B 1 403 ? 31.688 -32.438 -23.234 1 95.5 403 LEU B CA 1
ATOM 6919 C C . LEU B 1 403 ? 30.75 -33.312 -24.062 1 95.5 403 LEU B C 1
ATOM 6921 O O . LEU B 1 403 ? 31.094 -33.75 -25.172 1 95.5 403 LEU B O 1
ATOM 6925 N N . LEU B 1 404 ? 29.656 -33.656 -23.469 1 96.88 404 LEU B N 1
ATOM 6926 C CA . LEU B 1 404 ? 28.609 -34.344 -24.203 1 96.88 404 LEU B CA 1
ATOM 6927 C C . LEU B 1 404 ? 27.641 -33.375 -24.844 1 96.88 404 LEU B C 1
ATOM 6929 O O . LEU B 1 404 ? 26.75 -32.844 -24.172 1 96.88 404 LEU B O 1
ATOM 6933 N N . ASP B 1 405 ? 27.75 -33.156 -26.109 1 94.5 405 ASP B N 1
ATOM 6934 C CA . ASP B 1 405 ? 27.016 -32.156 -26.875 1 94.5 405 ASP B CA 1
ATOM 6935 C C . ASP B 1 405 ? 25.578 -32.594 -27.125 1 94.5 405 ASP B C 1
ATOM 6937 O O . ASP B 1 405 ? 25.266 -33.781 -27.031 1 94.5 405 ASP B O 1
ATOM 6941 N N . PRO B 1 406 ? 24.703 -31.562 -27.438 1 94.31 406 PRO B N 1
ATOM 6942 C CA . PRO B 1 406 ? 23.344 -31.922 -27.844 1 94.31 406 PRO B CA 1
ATOM 6943 C C . PRO B 1 406 ? 23.312 -32.812 -29.078 1 94.31 406 PRO B C 1
ATOM 6945 O O . PRO B 1 406 ? 24.094 -32.625 -30 1 94.31 406 PRO B O 1
ATOM 6948 N N . THR B 1 407 ? 22.484 -33.812 -28.938 1 93.25 407 THR B N 1
ATOM 6949 C CA . THR B 1 407 ? 22.375 -34.75 -30.031 1 93.25 407 THR B CA 1
ATOM 6950 C C . THR B 1 407 ? 21.094 -34.5 -30.828 1 93.25 407 THR B C 1
ATOM 6952 O O . THR B 1 407 ? 20.922 -35.062 -31.922 1 93.25 407 THR B O 1
ATOM 6955 N N . SER B 1 408 ? 20.234 -33.688 -30.234 1 92.69 408 SER B N 1
ATOM 6956 C CA . SER B 1 408 ? 18.891 -33.562 -30.797 1 92.69 408 SER B CA 1
ATOM 6957 C C . SER B 1 408 ? 18.281 -32.188 -30.484 1 92.69 408 SER B C 1
ATOM 6959 O O . SER B 1 408 ? 18.859 -31.422 -29.719 1 92.69 408 SER B O 1
ATOM 6961 N N . LEU B 1 409 ? 17.125 -31.922 -31.125 1 90.31 409 LEU B N 1
ATOM 6962 C CA . LEU B 1 409 ? 16.375 -30.703 -30.844 1 90.31 409 LEU B CA 1
ATOM 6963 C C . LEU B 1 409 ? 15.609 -30.828 -29.531 1 90.31 409 LEU B C 1
ATOM 6965 O O . LEU B 1 409 ? 15.445 -31.922 -29 1 90.31 409 LEU B O 1
ATOM 6969 N N . SER B 1 410 ? 15.227 -29.703 -29.062 1 92.19 410 SER B N 1
ATOM 6970 C CA . SER B 1 410 ? 14.484 -29.688 -27.812 1 92.19 410 SER B CA 1
ATOM 6971 C C . SER B 1 410 ? 13.133 -30.375 -27.953 1 92.19 410 SER B C 1
ATOM 6973 O O . SER B 1 410 ? 12.594 -30.453 -29.062 1 92.19 410 SER B O 1
ATOM 6975 N N . VAL B 1 411 ? 12.656 -30.906 -26.875 1 92.56 411 VAL B N 1
ATOM 6976 C CA . VAL B 1 411 ? 11.328 -31.5 -26.844 1 92.56 411 VAL B CA 1
ATOM 6977 C C . VAL B 1 411 ? 10.273 -30.406 -27.078 1 92.56 411 VAL B C 1
ATOM 6979 O O . VAL B 1 411 ? 10.32 -29.344 -26.484 1 92.56 411 VAL B O 1
ATOM 6982 N N . GLY B 1 412 ? 9.344 -30.641 -27.953 1 87.25 412 GLY B N 1
ATOM 6983 C CA . GLY B 1 412 ? 8.328 -29.672 -28.312 1 87.25 412 GLY B CA 1
ATOM 6984 C C . GLY B 1 412 ? 8.57 -29.031 -29.656 1 87.25 412 GLY B C 1
ATOM 6985 O O . GLY B 1 412 ? 7.637 -28.547 -30.297 1 87.25 412 GLY B O 1
ATOM 6986 N N . PHE B 1 413 ? 9.805 -28.969 -30.125 1 81.81 413 PHE B N 1
ATOM 6987 C CA . PHE B 1 413 ? 10.133 -28.359 -31.406 1 81.81 413 PHE B CA 1
ATOM 6988 C C . PHE B 1 413 ? 10.422 -29.438 -32.438 1 81.81 413 PHE B C 1
ATOM 6990 O O . PHE B 1 413 ? 10.312 -29.188 -33.656 1 81.81 413 PHE B O 1
ATOM 6997 N N . ALA B 1 414 ? 10.758 -30.547 -31.922 1 76.12 414 ALA B N 1
ATOM 6998 C CA . ALA B 1 414 ? 11.07 -31.625 -32.844 1 76.12 414 ALA B CA 1
ATOM 6999 C C . ALA B 1 414 ? 9.812 -32.156 -33.531 1 76.12 414 ALA B C 1
ATOM 7001 O O . ALA B 1 414 ? 8.742 -32.219 -32.906 1 76.12 414 ALA B O 1
ATOM 7002 N N . PRO B 1 415 ? 9.938 -32.375 -34.844 1 76.12 415 PRO B N 1
ATOM 7003 C CA . PRO B 1 415 ? 8.797 -32.969 -35.531 1 76.12 415 PRO B CA 1
ATOM 7004 C C . PRO B 1 415 ? 8.336 -34.281 -34.906 1 76.12 415 PRO B C 1
ATOM 7006 O O . PRO B 1 415 ? 9.094 -34.938 -34.188 1 76.12 415 PRO B O 1
ATOM 7009 N N . LEU B 1 416 ? 7.082 -34.594 -35.156 1 73.88 416 LEU B N 1
ATOM 7010 C CA . LEU B 1 416 ? 6.523 -35.844 -34.594 1 73.88 416 LEU B CA 1
ATOM 7011 C C . LEU B 1 416 ? 7.129 -37.062 -35.281 1 73.88 416 LEU B C 1
ATOM 7013 O O . LEU B 1 416 ? 7.605 -36.969 -36.438 1 73.88 416 LEU B O 1
ATOM 7017 N N . GLY B 1 417 ? 7.207 -38.156 -34.656 1 71.25 417 GLY B N 1
ATOM 7018 C CA . GLY B 1 417 ? 7.633 -39.406 -35.25 1 71.25 417 GLY B CA 1
ATOM 7019 C C . GLY B 1 417 ? 9.078 -39.75 -34.938 1 71.25 417 GLY B C 1
ATOM 7020 O O . GLY B 1 417 ? 9.57 -40.812 -35.344 1 71.25 417 GLY B O 1
ATOM 7021 N N . GLY B 1 418 ? 9.789 -38.969 -34.125 1 66.31 418 GLY B N 1
ATOM 7022 C CA . GLY B 1 418 ? 11.016 -39.375 -33.438 1 66.31 418 GLY B CA 1
ATOM 7023 C C . GLY B 1 418 ? 12.258 -39.188 -34.281 1 66.31 418 GLY B C 1
ATOM 7024 O O . GLY B 1 418 ? 13.375 -39.438 -33.812 1 66.31 418 GLY B O 1
ATOM 7025 N N . ALA B 1 419 ? 12.164 -38.844 -35.5 1 67.31 419 ALA B N 1
ATOM 7026 C CA . ALA B 1 419 ? 13.281 -38.938 -36.438 1 67.31 419 ALA B CA 1
ATOM 7027 C C . ALA B 1 419 ? 14.422 -38.031 -36.031 1 67.31 419 ALA B C 1
ATOM 7029 O O . ALA B 1 419 ? 15.578 -38.25 -36.406 1 67.31 419 ALA B O 1
ATOM 7030 N N . ASP B 1 420 ? 14.242 -37.25 -35.094 1 83.44 420 ASP B N 1
ATOM 7031 C CA . ASP B 1 420 ? 15.266 -36.219 -34.844 1 83.44 420 ASP B CA 1
ATOM 7032 C C . ASP B 1 420 ? 15.969 -36.469 -33.531 1 83.44 420 ASP B C 1
ATOM 7034 O O . ASP B 1 420 ? 16.75 -35.625 -33.062 1 83.44 420 ASP B O 1
ATOM 7038 N N . PHE B 1 421 ? 15.758 -37.625 -32.969 1 93.25 421 PHE B N 1
ATOM 7039 C CA . PHE B 1 421 ? 16.438 -37.906 -31.703 1 93.25 421 PHE B CA 1
ATOM 7040 C C . PHE B 1 421 ? 17.484 -39 -31.891 1 93.25 421 PHE B C 1
ATOM 7042 O O . PHE B 1 421 ? 17.188 -40.062 -32.438 1 93.25 421 PHE B O 1
ATOM 7049 N N . HIS B 1 422 ? 18.688 -38.719 -31.422 1 95.56 422 HIS B N 1
ATOM 7050 C CA . HIS B 1 422 ? 19.828 -39.594 -31.641 1 95.56 422 HIS B CA 1
ATOM 7051 C C . HIS B 1 422 ? 20.547 -39.906 -30.328 1 95.56 422 HIS B C 1
ATOM 7053 O O . HIS B 1 422 ? 20.656 -39.062 -29.453 1 95.56 422 HIS B O 1
ATOM 7059 N N . ASN B 1 423 ? 21.062 -41.188 -30.359 1 97.06 423 ASN B N 1
ATOM 7060 C CA . ASN B 1 423 ? 21.828 -41.594 -29.188 1 97.06 423 ASN B CA 1
ATOM 7061 C C . ASN B 1 423 ? 23.297 -41.188 -29.328 1 97.06 423 ASN B C 1
ATOM 7063 O O . ASN B 1 423 ? 23.875 -41.25 -30.406 1 97.06 423 ASN B O 1
ATOM 7067 N N . GLY B 1 424 ? 23.828 -40.719 -28.297 1 96.81 424 GLY B N 1
ATOM 7068 C CA . GLY B 1 424 ? 25.266 -40.625 -28.109 1 96.81 424 GLY B CA 1
ATOM 7069 C C . GLY B 1 424 ? 25.812 -41.719 -27.188 1 96.81 424 GLY B C 1
ATOM 7070 O O . GLY B 1 424 ? 25.062 -42.281 -26.391 1 96.81 424 GLY B O 1
ATOM 7071 N N . GLU B 1 425 ? 27.078 -41.969 -27.359 1 96.81 425 GLU B N 1
ATOM 7072 C CA . GLU B 1 425 ? 27.688 -43 -26.516 1 96.81 425 GLU B CA 1
ATOM 7073 C C . GLU B 1 425 ? 29 -42.5 -25.906 1 96.81 425 GLU B C 1
ATOM 7075 O O . GLU B 1 425 ? 29.719 -41.719 -26.531 1 96.81 425 GLU B O 1
ATOM 7080 N N . ALA B 1 426 ? 29.25 -42.938 -24.75 1 96.06 426 ALA B N 1
ATOM 7081 C CA . ALA B 1 426 ? 30.5 -42.688 -24.047 1 96.06 426 ALA B CA 1
ATOM 7082 C C . ALA B 1 426 ? 30.797 -43.781 -23.047 1 96.06 426 ALA B C 1
ATOM 7084 O O . ALA B 1 426 ? 29.969 -44.688 -22.812 1 96.06 426 ALA B O 1
ATOM 7085 N N . THR B 1 427 ? 32.031 -43.812 -22.578 1 95 427 THR B N 1
ATOM 7086 C CA . THR B 1 427 ? 32.406 -44.75 -21.531 1 95 427 THR B CA 1
ATOM 7087 C C . THR B 1 427 ? 32.375 -44.094 -20.156 1 95 427 THR B C 1
ATOM 7089 O O . THR B 1 427 ? 32.844 -42.969 -20 1 95 427 THR B O 1
ATOM 7092 N N . PHE B 1 428 ? 31.75 -44.719 -19.281 1 96 428 PHE B N 1
ATOM 7093 C CA . PHE B 1 428 ? 31.656 -44.25 -17.906 1 96 428 PHE B CA 1
ATOM 7094 C C . PHE B 1 428 ? 32.281 -45.25 -16.938 1 96 428 PHE B C 1
ATOM 7096 O O . PHE B 1 428 ? 31.562 -46.062 -16.328 1 96 428 PHE B O 1
ATOM 7103 N N . ALA B 1 429 ? 33.594 -45.188 -16.766 1 93.88 429 ALA B N 1
ATOM 7104 C CA . ALA B 1 429 ? 34.375 -46.125 -15.977 1 93.88 429 ALA B CA 1
ATOM 7105 C C . ALA B 1 429 ? 34.375 -45.75 -14.5 1 93.88 429 ALA B C 1
ATOM 7107 O O . ALA B 1 429 ? 34.031 -44.625 -14.148 1 93.88 429 ALA B O 1
ATOM 7108 N N . PRO B 1 430 ? 34.688 -46.781 -13.664 1 93.44 430 PRO B N 1
ATOM 7109 C CA . PRO B 1 430 ? 34.812 -46.469 -12.25 1 93.44 430 PRO B CA 1
ATOM 7110 C C . PRO B 1 430 ? 35.75 -45.281 -11.984 1 93.44 430 PRO B C 1
ATOM 7112 O O . PRO B 1 430 ? 36.875 -45.25 -12.531 1 93.44 430 PRO B O 1
ATOM 7115 N N . GLY B 1 431 ? 35.281 -44.312 -11.234 1 92.19 431 GLY B N 1
ATOM 7116 C CA . GLY B 1 431 ? 36.062 -43.125 -10.961 1 92.19 431 GLY B CA 1
ATOM 7117 C C . GLY B 1 431 ? 35.656 -41.938 -11.797 1 92.19 431 GLY B C 1
ATOM 7118 O O . GLY B 1 431 ? 35.969 -40.781 -11.445 1 92.19 431 GLY B O 1
ATOM 7119 N N . ASP B 1 432 ? 34.969 -42.188 -12.906 1 95.31 432 ASP B N 1
ATOM 7120 C CA . ASP B 1 432 ? 34.469 -41.094 -13.758 1 95.31 432 ASP B CA 1
ATOM 7121 C C . ASP B 1 432 ? 33.312 -40.375 -13.094 1 95.31 432 ASP B C 1
ATOM 7123 O O . ASP B 1 432 ? 32.625 -40.938 -12.219 1 95.31 432 ASP B O 1
ATOM 7127 N N . ARG B 1 433 ? 33.125 -39.125 -13.477 1 96.44 433 ARG B N 1
ATOM 7128 C CA . ARG B 1 433 ? 32.031 -38.344 -12.938 1 96.44 433 ARG B CA 1
ATOM 7129 C C . ARG B 1 433 ? 31.25 -37.656 -14.062 1 96.44 433 ARG B C 1
ATOM 7131 O O . ARG B 1 433 ? 31.812 -37.344 -15.117 1 96.44 433 ARG B O 1
ATOM 7138 N N . LEU B 1 434 ? 30.016 -37.5 -13.82 1 97 434 LEU B N 1
ATOM 7139 C CA . LEU B 1 434 ? 29.125 -36.812 -14.727 1 97 434 LEU B CA 1
ATOM 7140 C C . LEU B 1 434 ? 28.484 -35.594 -14.047 1 97 434 LEU B C 1
ATOM 7142 O O . LEU B 1 434 ? 27.906 -35.719 -12.961 1 97 434 LEU B O 1
ATOM 7146 N N . LEU B 1 435 ? 28.672 -34.406 -14.586 1 97.81 435 LEU B N 1
ATOM 7147 C CA . LEU B 1 435 ? 28.031 -33.219 -14.086 1 97.81 435 LEU B CA 1
ATOM 7148 C C . LEU B 1 435 ? 26.969 -32.719 -15.062 1 97.81 435 LEU B C 1
ATOM 7150 O O . LEU B 1 435 ? 27.297 -32.281 -16.172 1 97.81 435 LEU B O 1
ATOM 7154 N N . ILE B 1 436 ? 25.719 -32.781 -14.664 1 98.38 436 ILE B N 1
ATOM 7155 C CA . ILE B 1 436 ? 24.578 -32.281 -15.43 1 98.38 436 ILE B CA 1
ATOM 7156 C C . ILE B 1 436 ? 24 -31.047 -14.758 1 98.38 436 ILE B C 1
ATOM 7158 O O . ILE B 1 436 ? 23.797 -31.016 -13.539 1 98.38 436 ILE B O 1
ATOM 7162 N N . TYR B 1 437 ? 23.766 -30.047 -15.516 1 97.88 437 TYR B N 1
ATOM 7163 C CA . TYR B 1 437 ? 23.359 -28.781 -14.93 1 97.88 437 TYR B CA 1
ATOM 7164 C C . TYR B 1 437 ? 22.406 -28.031 -15.859 1 97.88 437 TYR B C 1
ATOM 7166 O O . TYR B 1 437 ? 22.328 -28.328 -17.047 1 97.88 437 TYR B O 1
ATOM 7174 N N . THR B 1 438 ? 21.641 -27.141 -15.312 1 96.69 438 THR B N 1
ATOM 7175 C CA . THR B 1 438 ? 20.781 -26.266 -16.094 1 96.69 438 THR B CA 1
ATOM 7176 C C . THR B 1 438 ? 21.469 -24.953 -16.406 1 96.69 438 THR B C 1
ATOM 7178 O O . THR B 1 438 ? 22.516 -24.641 -15.836 1 96.69 438 THR B O 1
ATOM 7181 N N . ASP B 1 439 ? 20.875 -24.234 -17.328 1 95.31 439 ASP B N 1
ATOM 7182 C CA . ASP B 1 439 ? 21.547 -23.031 -17.828 1 95.31 439 ASP B CA 1
ATOM 7183 C C . ASP B 1 439 ? 21.656 -21.984 -16.734 1 95.31 439 ASP B C 1
ATOM 7185 O O . ASP B 1 439 ? 22.5 -21.078 -16.812 1 95.31 439 ASP B O 1
ATOM 7189 N N . GLY B 1 440 ? 20.891 -22.062 -15.727 1 94.69 440 GLY B N 1
ATOM 7190 C CA . GLY B 1 440 ? 21 -21.141 -14.609 1 94.69 440 GLY B CA 1
ATOM 7191 C C . GLY B 1 440 ? 22.359 -21.156 -13.945 1 94.69 440 GLY B C 1
ATOM 7192 O O . GLY B 1 440 ? 22.781 -20.156 -13.367 1 94.69 440 GLY B O 1
ATOM 7193 N N . VAL B 1 441 ? 23.031 -22.297 -13.992 1 95.69 441 VAL B N 1
ATOM 7194 C CA . VAL B 1 441 ? 24.359 -22.406 -13.398 1 95.69 441 VAL B CA 1
ATOM 7195 C C . VAL B 1 441 ? 25.359 -21.594 -14.211 1 95.69 441 VAL B C 1
ATOM 7197 O O . VAL B 1 441 ? 26.156 -20.844 -13.648 1 95.69 441 VAL B O 1
ATOM 7200 N N . THR B 1 442 ? 25.344 -21.672 -15.484 1 96.06 442 THR B N 1
ATOM 7201 C CA . THR B 1 442 ? 26.375 -21.094 -16.328 1 96.06 442 THR B CA 1
ATOM 7202 C C . THR B 1 442 ? 26 -19.672 -16.734 1 96.06 442 THR B C 1
ATOM 7204 O O . THR B 1 442 ? 26.875 -18.828 -16.969 1 96.06 442 THR B O 1
ATOM 7207 N N . GLU B 1 443 ? 24.734 -19.344 -16.797 1 94.88 443 GLU B N 1
ATOM 7208 C CA . GLU B 1 443 ? 24.297 -18.047 -17.344 1 94.88 443 GLU B CA 1
ATOM 7209 C C . GLU B 1 443 ? 24.234 -16.984 -16.25 1 94.88 443 GLU B C 1
ATOM 7211 O O . GLU B 1 443 ? 24.188 -15.789 -16.547 1 94.88 443 GLU B O 1
ATOM 7216 N N . THR B 1 444 ? 24.156 -17.391 -15.047 1 94.62 444 THR B N 1
ATOM 7217 C CA . THR B 1 444 ? 24.094 -16.406 -13.969 1 94.62 444 THR B CA 1
ATOM 7218 C C . THR B 1 444 ? 25.344 -15.539 -13.945 1 94.62 444 THR B C 1
ATOM 7220 O O . THR B 1 444 ? 26.453 -16.047 -14.102 1 94.62 444 THR B O 1
ATOM 7223 N N . ARG B 1 445 ? 25.094 -14.242 -13.703 1 94.56 445 ARG B N 1
ATOM 7224 C CA . ARG B 1 445 ? 26.172 -13.273 -13.852 1 94.56 445 ARG B CA 1
ATOM 7225 C C . ARG B 1 445 ? 26.656 -12.773 -12.484 1 94.56 445 ARG B C 1
ATOM 7227 O O . ARG B 1 445 ? 25.938 -12.867 -11.492 1 94.56 445 ARG B O 1
ATOM 7234 N N . ASP B 1 446 ? 27.859 -12.328 -12.492 1 93.38 446 ASP B N 1
ATOM 7235 C CA . ASP B 1 446 ? 28.406 -11.695 -11.289 1 93.38 446 ASP B CA 1
ATOM 7236 C C . ASP B 1 446 ? 28.094 -10.203 -11.258 1 93.38 446 ASP B C 1
ATOM 7238 O O . ASP B 1 446 ? 27.312 -9.711 -12.086 1 93.38 446 ASP B O 1
ATOM 7242 N N . SER B 1 447 ? 28.656 -9.516 -10.242 1 91.5 447 SER B N 1
ATOM 7243 C CA . SER B 1 447 ? 28.375 -8.102 -10.039 1 91.5 447 SER B CA 1
ATOM 7244 C C . SER B 1 447 ? 28.891 -7.258 -11.203 1 91.5 447 SER B C 1
ATOM 7246 O O . SER B 1 447 ? 28.406 -6.148 -11.438 1 91.5 447 SER B O 1
ATOM 7248 N N . GLN B 1 448 ? 29.781 -7.723 -11.945 1 93.44 448 GLN B N 1
ATOM 7249 C CA . GLN B 1 448 ? 30.359 -7.008 -13.086 1 93.44 448 GLN B CA 1
ATOM 7250 C C . GLN B 1 448 ? 29.656 -7.398 -14.383 1 93.44 448 GLN B C 1
ATOM 7252 O O . GLN B 1 448 ? 30.047 -6.934 -15.461 1 93.44 448 GLN B O 1
ATOM 7257 N N . GLY B 1 449 ? 28.781 -8.328 -14.367 1 92.81 449 GLY B N 1
ATOM 7258 C CA . GLY B 1 449 ? 28 -8.711 -15.539 1 92.81 449 GLY B CA 1
ATOM 7259 C C . GLY B 1 449 ? 28.594 -9.875 -16.297 1 92.81 449 GLY B C 1
ATOM 7260 O O . GLY B 1 449 ? 28.188 -10.172 -17.422 1 92.81 449 GLY B O 1
ATOM 7261 N N . VAL B 1 450 ? 29.562 -10.477 -15.727 1 94.06 450 VAL B N 1
ATOM 7262 C CA . VAL B 1 450 ? 30.203 -11.609 -16.391 1 94.06 450 VAL B CA 1
ATOM 7263 C C . VAL B 1 450 ? 29.516 -12.906 -15.977 1 94.06 450 VAL B C 1
ATOM 7265 O O . VAL B 1 450 ? 29.344 -13.172 -14.789 1 94.06 450 VAL B O 1
ATOM 7268 N N . ALA B 1 451 ? 29.156 -13.703 -16.984 1 95.94 451 ALA B N 1
ATOM 7269 C CA . ALA B 1 451 ? 28.484 -14.969 -16.719 1 95.94 451 ALA B CA 1
ATOM 7270 C C . ALA B 1 451 ? 29.438 -15.977 -16.094 1 95.94 451 ALA B C 1
ATOM 7272 O O . ALA B 1 451 ? 30.641 -15.945 -16.359 1 95.94 451 ALA B O 1
ATOM 7273 N N . PHE B 1 452 ? 29.016 -16.859 -15.172 1 95.56 452 PHE B N 1
ATOM 7274 C CA . PHE B 1 452 ? 29.828 -17.891 -14.555 1 95.56 452 PHE B CA 1
ATOM 7275 C C . PHE B 1 452 ? 30.5 -18.75 -15.617 1 95.56 452 PHE B C 1
ATOM 7277 O O . PHE B 1 452 ? 31.719 -18.969 -15.57 1 95.56 452 PHE B O 1
ATOM 7284 N N . GLY B 1 453 ? 29.719 -19.25 -16.656 1 95.12 453 GLY B N 1
ATOM 7285 C CA . GLY B 1 453 ? 30.25 -19.828 -17.875 1 95.12 453 GLY B CA 1
ATOM 7286 C C . GLY B 1 453 ? 30.594 -21.312 -17.734 1 95.12 453 GLY B C 1
ATOM 7287 O O . GLY B 1 453 ? 30.844 -21.781 -16.625 1 95.12 453 GLY B O 1
ATOM 7288 N N . LEU B 1 454 ? 30.625 -21.969 -18.844 1 95.94 454 LEU B N 1
ATOM 7289 C CA . LEU B 1 454 ? 30.938 -23.391 -18.906 1 95.94 454 LEU B CA 1
ATOM 7290 C C . LEU B 1 454 ? 32.406 -23.641 -18.641 1 95.94 454 LEU B C 1
ATOM 7292 O O . LEU B 1 454 ? 32.781 -24.609 -17.969 1 95.94 454 LEU B O 1
ATOM 7296 N N . GLU B 1 455 ? 33.25 -22.797 -19.094 1 94.75 455 GLU B N 1
ATOM 7297 C CA . GLU B 1 455 ? 34.688 -22.938 -18.922 1 94.75 455 GLU B CA 1
ATOM 7298 C C . GLU B 1 455 ? 35.062 -22.938 -17.438 1 94.75 455 GLU B C 1
ATOM 7300 O O . GLU B 1 455 ? 35.875 -23.781 -17 1 94.75 455 GLU B O 1
ATOM 7305 N N . ARG B 1 456 ? 34.531 -22.031 -16.781 1 95.19 456 ARG B N 1
ATOM 7306 C CA . ARG B 1 456 ? 34.812 -21.953 -15.344 1 95.19 456 ARG B CA 1
ATOM 7307 C C . ARG B 1 456 ? 34.312 -23.188 -14.617 1 95.19 456 ARG B C 1
ATOM 7309 O O . ARG B 1 456 ? 34.969 -23.719 -13.734 1 95.19 456 ARG B O 1
ATOM 7316 N N . LEU B 1 457 ? 33.125 -23.594 -14.938 1 96 457 LEU B N 1
ATOM 7317 C CA . LEU B 1 457 ? 32.562 -24.797 -14.344 1 96 457 LEU B CA 1
ATOM 7318 C C . LEU B 1 457 ? 33.438 -26.016 -14.594 1 96 457 LEU B C 1
ATOM 7320 O O . LEU B 1 457 ? 33.75 -26.766 -13.672 1 96 457 LEU B O 1
ATOM 7324 N N . ALA B 1 458 ? 33.906 -26.203 -15.828 1 95.38 458 ALA B N 1
ATOM 7325 C CA . ALA B 1 458 ? 34.781 -27.328 -16.203 1 95.38 458 ALA B CA 1
ATOM 7326 C C . ALA B 1 458 ? 36.094 -27.266 -15.453 1 95.38 458 ALA B C 1
ATOM 7328 O O . ALA B 1 458 ? 36.594 -28.281 -14.992 1 95.38 458 ALA B O 1
ATOM 7329 N N . LYS B 1 459 ? 36.625 -26.109 -15.375 1 94 459 LYS B N 1
ATOM 7330 C CA . LYS B 1 459 ? 37.875 -25.906 -14.672 1 94 459 LYS B CA 1
ATOM 7331 C C . LYS B 1 459 ? 37.75 -26.281 -13.195 1 94 459 LYS B C 1
ATOM 7333 O O . LYS B 1 459 ? 38.594 -27 -12.656 1 94 459 LYS B O 1
ATOM 7338 N N . LEU B 1 460 ? 36.75 -25.766 -12.57 1 93.62 460 LEU B N 1
ATOM 7339 C CA . LEU B 1 460 ? 36.5 -26.062 -11.156 1 93.62 460 LEU B CA 1
ATOM 7340 C C . LEU B 1 460 ? 36.312 -27.547 -10.93 1 93.62 460 LEU B C 1
ATOM 7342 O O . LEU B 1 460 ? 36.875 -28.109 -9.969 1 93.62 460 LEU B O 1
ATOM 7346 N N . ALA B 1 461 ? 35.531 -28.172 -11.773 1 94.19 461 ALA B N 1
ATOM 7347 C CA . ALA B 1 461 ? 35.281 -29.609 -11.656 1 94.19 461 ALA B CA 1
ATOM 7348 C C . ALA B 1 461 ? 36.562 -30.391 -11.82 1 94.19 461 ALA B C 1
ATOM 7350 O O . ALA B 1 461 ? 36.844 -31.328 -11.062 1 94.19 461 ALA B O 1
ATOM 7351 N N . GLY B 1 462 ? 37.375 -30.031 -12.789 1 92.44 462 GLY B N 1
ATOM 7352 C CA . GLY B 1 462 ? 38.656 -30.688 -13.031 1 92.44 462 GLY B CA 1
ATOM 7353 C C . GLY B 1 462 ? 39.625 -30.562 -11.883 1 92.44 462 GLY B C 1
ATOM 7354 O O . GLY B 1 462 ? 40.312 -31.516 -11.523 1 92.44 462 GLY B O 1
ATOM 7355 N N . GLU B 1 463 ? 39.719 -29.453 -11.328 1 91.81 463 GLU B N 1
ATOM 7356 C CA . GLU B 1 463 ? 40.625 -29.172 -10.234 1 91.81 463 GLU B CA 1
ATOM 7357 C C . GLU B 1 463 ? 40.281 -29.969 -8.992 1 91.81 463 GLU B C 1
ATOM 7359 O O . GLU B 1 463 ? 41.156 -30.297 -8.188 1 91.81 463 GLU B O 1
ATOM 7364 N N . HIS B 1 464 ? 39.062 -30.312 -8.906 1 91.69 464 HIS B N 1
ATOM 7365 C CA . HIS B 1 464 ? 38.625 -31 -7.684 1 91.69 464 HIS B CA 1
ATOM 7366 C C . HIS B 1 464 ? 38.156 -32.406 -7.98 1 91.69 464 HIS B C 1
ATOM 7368 O O . HIS B 1 464 ? 37.406 -33 -7.184 1 91.69 464 HIS B O 1
ATOM 7374 N N . ALA B 1 465 ? 38.5 -32.938 -9.078 1 89.5 465 ALA B N 1
ATOM 7375 C CA . ALA B 1 465 ? 38.062 -34.25 -9.539 1 89.5 465 ALA B CA 1
ATOM 7376 C C . ALA B 1 465 ? 38.531 -35.344 -8.602 1 89.5 465 ALA B C 1
ATOM 7378 O O . ALA B 1 465 ? 37.938 -36.406 -8.516 1 89.5 465 ALA B O 1
ATOM 7379 N N . ALA B 1 466 ? 39.562 -35.125 -7.855 1 87.88 466 ALA B N 1
ATOM 7380 C CA . ALA B 1 466 ? 40.156 -36.125 -6.996 1 87.88 466 ALA B CA 1
ATOM 7381 C C . ALA B 1 466 ? 39.406 -36.219 -5.668 1 87.88 466 ALA B C 1
ATOM 7383 O O . ALA B 1 466 ? 39.531 -37.219 -4.961 1 87.88 466 ALA B O 1
ATOM 7384 N N . LYS B 1 467 ? 38.656 -35.312 -5.344 1 91.94 467 LYS B N 1
ATOM 7385 C CA . LYS B 1 467 ? 37.906 -35.312 -4.09 1 91.94 467 LYS B CA 1
ATOM 7386 C C . LYS B 1 467 ? 36.688 -36.219 -4.176 1 91.94 467 LYS B C 1
ATOM 7388 O O . LYS B 1 467 ? 36.188 -36.531 -5.273 1 91.94 467 LYS B O 1
ATOM 7393 N N . PRO B 1 468 ? 36.25 -36.656 -2.977 1 94.62 468 PRO B N 1
ATOM 7394 C CA . PRO B 1 468 ? 34.969 -37.375 -2.982 1 94.62 468 PRO B CA 1
ATOM 7395 C C . PRO B 1 468 ? 33.844 -36.594 -3.629 1 94.62 468 PRO B C 1
ATOM 7397 O O . PRO B 1 468 ? 33.844 -35.344 -3.582 1 94.62 468 PRO B O 1
ATOM 7400 N N . LEU B 1 469 ? 32.875 -37.25 -4.219 1 96 469 LEU B N 1
ATOM 7401 C CA . LEU B 1 469 ? 31.828 -36.625 -5.035 1 96 469 LEU B CA 1
ATOM 7402 C C . LEU B 1 469 ? 31.125 -35.5 -4.266 1 96 469 LEU B C 1
ATOM 7404 O O . LEU B 1 469 ? 30.922 -34.406 -4.797 1 96 469 LEU B O 1
ATOM 7408 N N . ILE B 1 470 ? 30.75 -35.812 -3.043 1 96.5 470 ILE B N 1
ATOM 7409 C CA . ILE B 1 470 ? 30 -34.875 -2.227 1 96.5 470 ILE B CA 1
ATOM 7410 C C . ILE B 1 470 ? 30.828 -33.625 -1.983 1 96.5 470 ILE B C 1
ATOM 7412 O O . ILE B 1 470 ? 30.312 -32.5 -2.047 1 96.5 470 ILE B O 1
ATOM 7416 N N . GLU B 1 471 ? 32.062 -33.812 -1.738 1 96.62 471 GLU B N 1
ATOM 7417 C CA . GLU B 1 471 ? 32.969 -32.688 -1.484 1 96.62 471 GLU B CA 1
ATOM 7418 C C . GLU B 1 471 ? 33.188 -31.859 -2.75 1 96.62 471 GLU B C 1
ATOM 7420 O O . GLU B 1 471 ? 33.219 -30.641 -2.695 1 96.62 471 GLU B O 1
ATOM 7425 N N . MET B 1 472 ? 33.406 -32.531 -3.822 1 94.75 472 MET B N 1
ATOM 7426 C CA . MET B 1 472 ? 33.531 -31.828 -5.094 1 94.75 472 MET B CA 1
ATOM 7427 C C . MET B 1 472 ? 32.312 -31 -5.402 1 94.75 472 MET B C 1
ATOM 7429 O O . MET B 1 472 ? 32.406 -29.828 -5.766 1 94.75 472 MET B O 1
ATOM 7433 N N . HIS B 1 473 ? 31.141 -31.625 -5.238 1 97.56 473 HIS B N 1
ATOM 7434 C CA . HIS B 1 473 ? 29.875 -30.938 -5.492 1 97.56 473 HIS B CA 1
ATOM 7435 C C . HIS B 1 473 ? 29.719 -29.703 -4.613 1 97.56 473 HIS B C 1
ATOM 7437 O O . HIS B 1 473 ? 29.359 -28.641 -5.102 1 97.56 473 HIS B O 1
ATOM 7443 N N . LYS B 1 474 ? 29.984 -29.844 -3.381 1 97.38 474 LYS B N 1
ATOM 7444 C CA . LYS B 1 474 ? 29.844 -28.75 -2.426 1 97.38 474 LYS B CA 1
ATOM 7445 C C . LYS B 1 474 ? 30.812 -27.609 -2.758 1 97.38 474 LYS B C 1
ATOM 7447 O O . LYS B 1 474 ? 30.484 -26.438 -2.584 1 97.38 474 LYS B O 1
ATOM 7452 N N . THR B 1 475 ? 31.984 -27.984 -3.17 1 96.94 475 THR B N 1
ATOM 7453 C CA . THR B 1 475 ? 32.969 -26.969 -3.551 1 96.94 475 THR B CA 1
ATOM 7454 C C . THR B 1 475 ? 32.469 -26.156 -4.742 1 96.94 475 THR B C 1
ATOM 7456 O O . THR B 1 475 ? 32.594 -24.938 -4.754 1 96.94 475 THR B O 1
ATOM 7459 N N . ILE B 1 476 ? 31.938 -26.828 -5.676 1 96.56 476 ILE B N 1
ATOM 7460 C CA . ILE B 1 476 ? 31.422 -26.141 -6.859 1 96.56 476 ILE B CA 1
ATOM 7461 C C . ILE B 1 476 ? 30.266 -25.219 -6.465 1 96.56 476 ILE B C 1
ATOM 7463 O O . ILE B 1 476 ? 30.203 -24.078 -6.91 1 96.56 476 ILE B O 1
ATOM 7467 N N . GLU B 1 477 ? 29.391 -25.734 -5.668 1 96.31 477 GLU B N 1
ATOM 7468 C CA . GLU B 1 477 ? 28.25 -24.953 -5.199 1 96.31 477 GLU B CA 1
ATOM 7469 C C . GLU B 1 477 ? 28.719 -23.688 -4.469 1 96.31 477 GLU B C 1
ATOM 7471 O O . GLU B 1 477 ? 28.219 -22.594 -4.719 1 96.31 477 GLU B O 1
ATOM 7476 N N . THR B 1 478 ? 29.656 -23.844 -3.566 1 96.5 478 THR B N 1
ATOM 7477 C CA . THR B 1 478 ? 30.172 -22.734 -2.771 1 96.5 478 THR B CA 1
ATOM 7478 C C . THR B 1 478 ? 30.844 -21.703 -3.664 1 96.5 478 THR B C 1
ATOM 7480 O O . THR B 1 478 ? 30.641 -20.5 -3.484 1 96.5 478 THR B O 1
ATOM 7483 N N . GLU B 1 479 ? 31.641 -22.219 -4.574 1 96 479 GLU B N 1
ATOM 7484 C CA . GLU B 1 479 ? 32.312 -21.297 -5.504 1 96 479 GLU B CA 1
ATOM 7485 C C . GLU B 1 479 ? 31.297 -20.562 -6.363 1 96 479 GLU B C 1
ATOM 7487 O O . GLU B 1 479 ? 31.469 -19.375 -6.648 1 96 479 GLU B O 1
ATOM 7492 N N . TRP B 1 480 ? 30.297 -21.203 -6.816 1 96.12 480 TRP B N 1
ATOM 7493 C CA . TRP B 1 480 ? 29.234 -20.578 -7.609 1 96.12 480 TRP B CA 1
ATOM 7494 C C . TRP B 1 480 ? 28.531 -19.5 -6.812 1 96.12 480 TRP B C 1
ATOM 7496 O O . TRP B 1 480 ? 28.344 -18.375 -7.297 1 96.12 480 TRP B O 1
ATOM 7506 N N . GLN B 1 481 ? 28.141 -19.797 -5.598 1 94.69 481 GLN B N 1
ATOM 7507 C CA . GLN B 1 481 ? 27.438 -18.844 -4.73 1 94.69 481 GLN B CA 1
ATOM 7508 C C . GLN B 1 481 ? 28.281 -17.609 -4.457 1 94.69 481 GLN B C 1
ATOM 7510 O O . GLN B 1 481 ? 27.75 -16.5 -4.352 1 94.69 481 GLN B O 1
ATOM 7515 N N . SER B 1 482 ? 29.547 -17.797 -4.34 1 94.56 482 SER B N 1
ATOM 7516 C CA . SER B 1 482 ? 30.453 -16.688 -4.055 1 94.56 482 SER B CA 1
ATOM 7517 C C . SER B 1 482 ? 30.688 -15.836 -5.297 1 94.56 482 SER B C 1
ATOM 7519 O O . SER B 1 482 ? 30.953 -14.641 -5.195 1 94.56 482 SER B O 1
ATOM 7521 N N . ALA B 1 483 ? 30.625 -16.469 -6.383 1 93.94 483 ALA B N 1
ATOM 7522 C CA . ALA B 1 483 ? 31 -15.797 -7.629 1 93.94 483 ALA B CA 1
ATOM 7523 C C . ALA B 1 483 ? 29.828 -14.992 -8.188 1 93.94 483 ALA B C 1
ATOM 7525 O O . ALA B 1 483 ? 30.016 -13.953 -8.82 1 93.94 483 ALA B O 1
ATOM 7526 N N . VAL B 1 484 ? 28.641 -15.406 -7.977 1 91.88 484 VAL B N 1
ATOM 7527 C CA . VAL B 1 484 ? 27.484 -14.797 -8.633 1 91.88 484 VAL B CA 1
ATOM 7528 C C . VAL B 1 484 ? 26.828 -13.781 -7.699 1 91.88 484 VAL B C 1
ATOM 7530 O O . VAL B 1 484 ? 26.969 -13.875 -6.477 1 91.88 484 VAL B O 1
ATOM 7533 N N . SER B 1 485 ? 26.172 -12.875 -8.344 1 90.69 485 SER B N 1
ATOM 7534 C CA . SER B 1 485 ? 25.406 -11.906 -7.574 1 90.69 485 SER B CA 1
ATOM 7535 C C . SER B 1 485 ? 24.016 -12.445 -7.258 1 90.69 485 SER B C 1
ATOM 7537 O O . SER B 1 485 ? 23.297 -12.906 -8.156 1 90.69 485 SER B O 1
ATOM 7539 N N . PRO B 1 486 ? 23.641 -12.32 -6.023 1 87.12 486 PRO B N 1
ATOM 7540 C CA . PRO B 1 486 ? 22.297 -12.812 -5.668 1 87.12 486 PRO B CA 1
ATOM 7541 C C . PRO B 1 486 ? 21.188 -12.133 -6.461 1 87.12 486 PRO B C 1
ATOM 7543 O O . PRO B 1 486 ? 20.172 -12.758 -6.773 1 87.12 486 PRO B O 1
ATOM 7546 N N . LYS B 1 487 ? 21.391 -10.945 -6.867 1 84.56 487 LYS B N 1
ATOM 7547 C CA . LYS B 1 487 ? 20.391 -10.18 -7.598 1 84.56 487 LYS B CA 1
ATOM 7548 C C . LYS B 1 487 ? 20.328 -10.602 -9.062 1 84.56 487 LYS B C 1
ATOM 7550 O O . LYS B 1 487 ? 19.359 -10.312 -9.758 1 84.56 487 LYS B O 1
ATOM 7555 N N . ALA B 1 488 ? 21.297 -11.266 -9.414 1 86.69 488 ALA B N 1
ATOM 7556 C CA . ALA B 1 488 ? 21.406 -11.602 -10.836 1 86.69 488 ALA B CA 1
ATOM 7557 C C . ALA B 1 488 ? 20.828 -12.992 -11.109 1 86.69 488 ALA B C 1
ATOM 7559 O O . ALA B 1 488 ? 20.797 -13.438 -12.258 1 86.69 488 ALA B O 1
ATOM 7560 N N . ILE B 1 489 ? 20.422 -13.672 -10.102 1 89.81 489 ILE B N 1
ATOM 7561 C CA . ILE B 1 489 ? 19.828 -14.992 -10.297 1 89.81 489 ILE B CA 1
ATOM 7562 C C . ILE B 1 489 ? 18.422 -14.852 -10.867 1 89.81 489 ILE B C 1
ATOM 7564 O O . ILE B 1 489 ? 17.484 -14.547 -10.141 1 89.81 489 ILE B O 1
ATOM 7568 N N . GLU B 1 490 ? 18.312 -15.078 -12.148 1 88.88 490 GLU B N 1
ATOM 7569 C CA . GLU B 1 490 ? 17.047 -14.836 -12.844 1 88.88 490 GLU B CA 1
ATOM 7570 C C . GLU B 1 490 ? 16.422 -16.141 -13.312 1 88.88 490 GLU B C 1
ATOM 7572 O O . GLU B 1 490 ? 15.289 -16.141 -13.805 1 88.88 490 GLU B O 1
ATOM 7577 N N . ASP B 1 491 ? 17.141 -17.266 -13.141 1 92.12 491 ASP B N 1
ATOM 7578 C CA . ASP B 1 491 ? 16.609 -18.562 -13.578 1 92.12 491 ASP B CA 1
ATOM 7579 C C . ASP B 1 491 ? 16.875 -19.641 -12.539 1 92.12 491 ASP B C 1
ATOM 7581 O O . ASP B 1 491 ? 17.703 -19.453 -11.641 1 92.12 491 ASP B O 1
ATOM 7585 N N . ASP B 1 492 ? 16.188 -20.688 -12.758 1 95.44 492 ASP B N 1
ATOM 7586 C CA . ASP B 1 492 ? 16.359 -21.828 -11.852 1 95.44 492 ASP B CA 1
ATOM 7587 C C . ASP B 1 492 ? 17.766 -22.406 -11.969 1 95.44 492 ASP B C 1
ATOM 7589 O O . ASP B 1 492 ? 18.359 -22.406 -13.055 1 95.44 492 ASP B O 1
ATOM 7593 N N . VAL B 1 493 ? 18.281 -22.938 -10.836 1 96.06 493 VAL B N 1
ATOM 7594 C CA . VAL B 1 493 ? 19.625 -23.5 -10.812 1 96.06 493 VAL B CA 1
ATOM 7595 C C . VAL B 1 493 ? 19.594 -24.922 -10.289 1 96.06 493 VAL B C 1
ATOM 7597 O O . VAL B 1 493 ? 19.219 -25.172 -9.133 1 96.06 493 VAL B O 1
ATOM 7600 N N . THR B 1 494 ? 19.938 -25.875 -11.102 1 97.56 494 THR B N 1
ATOM 7601 C CA . THR B 1 494 ? 20.031 -27.266 -10.711 1 97.56 494 THR B CA 1
ATOM 7602 C C . THR B 1 494 ? 21.344 -27.875 -11.172 1 97.56 494 THR B C 1
ATOM 7604 O O . THR B 1 494 ? 21.719 -27.734 -12.336 1 97.56 494 THR B O 1
ATOM 7607 N N . LEU B 1 495 ? 22.094 -28.469 -10.297 1 98.06 495 LEU B N 1
ATOM 7608 C CA . LEU B 1 495 ? 23.344 -29.188 -10.57 1 98.06 495 LEU B CA 1
ATOM 7609 C C . LEU B 1 495 ? 23.281 -30.609 -10.039 1 98.06 495 LEU B C 1
ATOM 7611 O O . LEU B 1 495 ? 23.078 -30.828 -8.844 1 98.06 495 LEU B O 1
ATOM 7615 N N . LEU B 1 496 ? 23.375 -31.562 -10.914 1 98.44 496 LEU B N 1
ATOM 7616 C CA . LEU B 1 496 ? 23.375 -32.969 -10.562 1 98.44 496 LEU B CA 1
ATOM 7617 C C . LEU B 1 496 ? 24.734 -33.625 -10.828 1 98.44 496 LEU B C 1
ATOM 7619 O O . LEU B 1 496 ? 25.203 -33.625 -11.969 1 98.44 496 LEU B O 1
ATOM 7623 N N . SER B 1 497 ? 25.391 -34.094 -9.781 1 98.25 497 SER B N 1
ATOM 7624 C CA . SER B 1 497 ? 26.688 -34.75 -9.883 1 98.25 497 SER B CA 1
ATOM 7625 C C . SER B 1 497 ? 26.562 -36.25 -9.633 1 98.25 497 SER B C 1
ATOM 7627 O O . SER B 1 497 ? 25.969 -36.656 -8.633 1 98.25 497 SER B O 1
ATOM 7629 N N . ILE B 1 498 ? 27.141 -37 -10.547 1 97.75 498 ILE B N 1
ATOM 7630 C CA . ILE B 1 498 ? 27.078 -38.438 -10.453 1 97.75 498 ILE B CA 1
ATOM 7631 C C . ILE B 1 498 ? 28.484 -39.031 -10.555 1 97.75 498 ILE B C 1
ATOM 7633 O O . ILE B 1 498 ? 29.297 -38.562 -11.359 1 97.75 498 ILE B O 1
ATOM 7637 N N . ALA B 1 499 ? 28.812 -40.031 -9.781 1 96.44 499 ALA B N 1
ATOM 7638 C CA . ALA B 1 499 ? 30.078 -40.75 -9.844 1 96.44 499 ALA B CA 1
ATOM 7639 C C . ALA B 1 499 ? 29.859 -42.25 -9.977 1 96.44 499 ALA B C 1
ATOM 7641 O O . ALA B 1 499 ? 28.953 -42.812 -9.359 1 96.44 499 ALA B O 1
ATOM 7642 N N . ARG B 1 500 ? 30.75 -42.812 -10.758 1 95.31 500 ARG B N 1
ATOM 7643 C CA . ARG B 1 500 ? 30.734 -44.281 -10.852 1 95.31 500 ARG B CA 1
ATOM 7644 C C . ARG B 1 500 ? 31.578 -44.906 -9.75 1 95.31 500 ARG B C 1
ATOM 7646 O O . ARG B 1 500 ? 32.719 -44.5 -9.523 1 95.31 500 ARG B O 1
ATOM 7653 N N . ILE B 1 501 ? 30.938 -45.844 -9.094 1 90.06 501 ILE B N 1
ATOM 7654 C CA . ILE B 1 501 ? 31.656 -46.5 -8.008 1 90.06 501 ILE B CA 1
ATOM 7655 C C . ILE B 1 501 ? 32.031 -47.906 -8.422 1 90.06 501 ILE B C 1
ATOM 7657 O O . ILE B 1 501 ? 31.359 -48.531 -9.25 1 90.06 501 ILE B O 1
#

Solvent-accessible surface area (backbone atoms only — not comparable to full-atom values): 51722 Å² total; per-residue (Å²): 129,80,72,72,79,65,82,57,51,44,61,64,54,54,54,46,50,54,48,48,53,48,48,49,52,51,51,51,52,49,47,49,50,44,56,67,47,39,49,50,40,47,50,48,35,46,46,36,50,40,44,38,51,39,48,54,49,46,54,54,53,67,39,67,73,47,44,59,46,62,76,78,50,70,49,57,64,58,43,53,46,45,50,67,76,60,50,81,44,63,70,47,57,43,74,42,50,75,84,55,90,64,76,71,89,58,43,69,56,50,53,45,30,41,50,37,26,71,75,69,64,43,60,59,42,68,45,71,38,81,88,78,36,29,27,42,30,32,31,52,39,61,85,60,99,79,56,54,54,32,33,39,37,33,36,31,48,38,64,69,48,51,54,51,49,53,51,49,52,52,50,52,52,51,52,51,54,52,52,53,52,48,50,52,53,50,52,51,47,47,40,65,68,45,51,52,53,49,51,50,52,37,52,53,34,49,38,41,42,74,66,46,73,79,78,72,82,72,84,64,90,62,44,25,63,66,44,52,35,50,49,42,43,43,51,18,47,50,43,48,48,50,53,50,48,54,52,49,52,51,43,52,54,52,48,52,54,46,49,54,54,50,52,33,34,52,51,29,24,51,54,57,56,66,68,40,71,73,68,48,71,62,93,50,36,36,39,42,68,48,81,43,45,59,55,61,33,37,13,64,49,54,46,73,47,80,40,89,92,67,24,38,36,39,37,38,35,37,29,51,72,60,36,55,37,9,25,36,50,34,33,28,47,52,43,38,46,63,50,23,59,74,75,30,94,44,39,20,58,18,50,26,48,37,24,54,68,43,20,69,57,24,47,77,70,73,38,40,31,24,28,36,32,34,37,35,40,83,89,22,44,30,38,26,19,24,18,53,29,61,66,27,37,38,32,41,72,87,39,53,74,44,75,47,62,55,50,24,56,31,36,29,73,51,69,77,87,33,82,59,42,33,69,44,78,49,78,46,47,74,56,18,34,39,43,42,53,40,65,30,58,30,61,26,20,23,89,86,67,50,51,52,34,65,65,52,51,53,49,54,50,37,76,35,57,85,46,59,67,70,56,34,51,50,49,51,51,53,52,50,61,70,56,35,30,82,89,45,55,81,44,44,29,38,41,40,39,36,36,31,93,130,83,72,71,80,64,83,56,51,45,62,65,53,54,53,46,50,54,49,49,52,48,49,51,52,52,50,53,53,49,47,48,50,44,54,69,46,38,51,50,38,46,51,49,35,48,46,36,49,41,44,38,52,39,50,52,52,46,52,56,54,66,40,67,74,48,42,58,45,61,74,79,50,69,51,56,64,58,43,51,44,48,52,67,74,58,50,81,43,64,70,46,59,43,73,41,47,74,83,56,88,64,74,73,90,57,43,68,56,50,52,46,31,42,51,37,28,70,74,69,62,41,60,57,41,68,46,71,39,81,88,79,34,31,28,41,30,33,32,53,40,61,85,61,98,78,56,55,53,34,31,40,38,34,35,30,48,38,63,70,46,51,53,52,50,53,51,49,52,54,50,52,53,51,52,52,54,53,53,54,52,47,50,52,52,49,53,50,48,47,40,63,69,46,52,53,52,49,51,51,52,36,52,52,32,48,40,43,40,74,65,46,72,78,78,73,81,72,84,64,89,64,45,24,64,66,44,52,34,50,50,42,43,43,50,19,49,52,43,49,48,50,54,50,48,52,52,50,52,52,44,51,52,53,49,51,52,46,49,53,52,50,53,34,33,52,51,29,24,50,54,57,56,66,69,40,71,71,68,47,71,62,93,50,36,35,39,44,67,47,83,44,44,60,56,60,33,36,12,63,49,55,45,73,46,79,40,90,92,67,24,37,37,39,38,37,37,39,28,51,71,60,35,54,37,10,25,37,52,35,33,28,48,52,42,39,46,62,51,23,59,74,76,32,92,43,41,20,57,20,51,25,48,37,26,55,68,43,20,68,59,25,45,77,70,72,39,41,32,24,28,37,33,33,39,36,41,84,88,21,44,32,38,26,17,23,18,53,30,62,66,27,40,37,32,40,72,88,39,52,74,42,74,48,62,56,50,24,56,31,37,29,72,50,69,78,84,33,82,62,43,33,70,44,76,49,80,46,49,74,55,19,33,39,44,42,52,39,64,32,58,30,60,28,20,23,89,86,65,50,51,52,32,65,66,51,52,52,51,55,50,38,75,34,56,85,47,58,68,70,56,35,51,50,50,51,51,52,51,49,62,70,55,37,30,81,86,44,55,81,44,44,31,38,40,40,39,37,35,31,92

Organism: Turneriella parva (strain ATCC BAA-1111 / DSM 21527 / NCTC 11395 / H) (NCBI:txid869212)

Sequence (1002 aa):
MQAGRRRRISIVTKIFSVFLAITALDISLIYILIGSGQIDLISRNGLLMAENSALRIAHELRSPMMLANLKDVSAGPLVQKLRAEGLPGLKSCGINRGDEKLAAPLMPQVVKALRLYESERRLFIADLNRTDFTANLFVPVATGEGVADTVLTCSLELASLRESFQRLMHLALVILAVTLLAQAVLALFVYRVIIRRLRSLEGASQKLAAGDFSGEYKEVGRADEIDNLAETFYQMKDALADKTRVLEDTLLRLEKANFDLEGDLILGEEIQRSILPEAGTGKTIEWVATYRPVGRVSGDFYDVFELPGGATGILQFDASGHGVPAALLTMMAKISFAEAVQKHATPALAMAHVNDELSLHLQKTGNFLTAFYAVISQEGKLTYCNAAHTQVLLLKENGMCELLDPTSLSVGFAPLGGADFHNGEATFAPGDRLLIYTDGVTETRDSQGVAFGLERLAKLAGEHAAKPLIEMHKTIETEWQSAVSPKAIEDDVTLLSIARIMQAGRRRRISIVTKIFSVFLAITALDISLIYILIGSGQIDLISRNGLLMAENSALRIAHELRSPMMLANLKDVSAGPLVQKLRAEGLPGLKSCGINRGDEKLAAPLMPQVVKALRLYESERRLFIADLNRTDFTANLFVPVATGEGVADTVLTCSLELASLRESFQRLMHLALVILAVTLLAQAVLALFVYRVIIRRLRSLEGASQKLAAGDFSGEYKEVGRADEIDNLAETFYQMKDALADKTRVLEDTLLRLEKANFDLEGDLILGEEIQRSILPEAGTGKTIEWVATYRPVGRVSGDFYDVFELPGGATGILQFDASGHGVPAALLTMMAKISFAEAVQKHATPALAMAHVNDELSLHLQKTGNFLTAFYAVISQEGKLTYCNAAHTQVLLLKENGMCELLDPTSLSVGFAPLGGADFHNGEATFAPGDRLLIYTDGVTETRDSQGVAFGLERLAKLAGEHAAKPLIEMHKTIETEWQSAVSPKAIEDDVTLLSIARI

Radius of gyration: 64.42 Å; Cα contacts (8 Å, |Δi|>4): 1754; chains: 2; bounding box: 80×175×105 Å

Secondary structure (DSSP, 8-state):
----------HHHHHHHHHHHHHHHHHHHHHHIIIIIIIHHHHHHHHHHHHHHHHHHHHHHTSHHHHHHHHHS-HHHHHHHHHHTT-TTEEEEEEEETTS---STTHHHHHHHHHHHHHH----EEEEETTTTEEEEEEEEE-SSS-EEEEEEEEEE-HHHHHHHHHHHHHHHHHHHHHHHHHHHHHHHHIIIIIHHHHHHHHHHHHHHTT---------TT-SHHHHHHHHHHHHHHHHHHHHHHHHHHHHHHHHHHHHHHHHHHHHHHHHHHTSPPSEE-SSEEEEEEEE-SSSS-SEEEEEEEPTTS-EEEEEEEESS-SHHHHHHHHHHHHHHHHHHHH-SSHHHHHHHHHHHHHHHHHHHT--EEEEEEEE-TTSEEEEEEESPPPEEEE-TTS-EEEE---BPPBTTSPTTSTT---EEEE--TT-EEEEE-HHHHH-B-TTS-B--HHHHHHHHHHTTTS-HHHHHHHHHHHHHHHS-GGG--S-EEEEEEEE-/----------HHHHHHHHHHHHHHHHHHHHHHIIIIIIIHHHHHHHHHHHHHHHHHHHHHHTSHHHHHHHHHS-HHHHHHHHHHTT-TTEEEEEEEETTS---STTHHHHHHHHHHHHHH----EEEEETTTTEEEEEEEEE-SSS-EEEEEEEEEE-HHHHHHHHHHHHHHHHHHHHHHHHHHHHHHHHIIIIIHHHHHHHHHHHHHHTT---------TT-SHHHHHHHHHHHHHHHHHHHHHHHHHHHHHHHHHHHHHHHHHHHHHHHHHHTSPPSEE-SSEEEEEEEE-SSSS-SEEEEEEEPTTS-EEEEEEEESS-SHHHHHHHHHHHHHHHHHHHH-SSHHHHHHHHHHHHHHHHHHHT--EEEEEEEE-TTSEEEEEEESPPPEEEE-TTS-EEEE---BPPBTTSPTTSTT---EEEE--TT-EEEEE-HHHHH-B-TTS-B--HHHHHHHHHHTTTS-HHHHHHHHHHHHHHHS-GGG--S-EEEEEEEE-

Nearest PDB structures (foldseek):
  3f7a-assembly1_B  TM=7.027E-01  e=5.234E-16  Pseudomonas aeruginosa
  3es2-assembly1_A  TM=8.379E-01  e=9.283E-13  Pseudomonas aeruginosa
  3f7a-assembly1_A  TM=7.272E-01  e=5.731E-14  Pseudomonas aeruginosa
  3pu9-assembly1_B  TM=8.517E-01  e=1.348E-11  Sphaerobacter thermophilus DSM 20745
  3f79-assembly1_A  TM=7.751E-01  e=3.058E-11  Pseudomonas aeruginosa

InterPro domains:
  IPR001932 PPM-type phosphatase-like domain [PF07228] (309-499)
  IPR001932 PPM-type phosphatase-like domain [SM00331] (282-500)
  IPR003660 HAMP domain [PF00672] (189-241)
  IPR003660 HAMP domain [PS50885] (192-245)
  IPR003660 HAMP domain [SM00304] (192-245)
  IPR036457 PPM-type phosphatase-like domain superfamily [G3DSA:3.60.40.10] (252-500)
  IPR036457 PPM-type phosphatase-like domain superfamily [SSF81606] (295-495)
  IPR052016 Bacterial Sigma Factor Regulator [PTHR43156] (154-498)

Foldseek 3Di:
DPPPPPDDDDPLNVVLVVLVVVVVVVLVVVCCCCVVPVLVVLQVVLQVLQVVLLVVLLVVLPPPVNLVCVVPDACPVVVVVSVVVPSPQWDDKHKDFQPDPDDPDCVVVQVVQQVCCVPPVDQKDWAADPPQQKIKIWGFHDSDDSHTRMIMIIIGHDVVSVVSVVVSVVVSVVVVVVSVVVSVVVSVVCCVPPVVLVVVVVVVVVCVVVVHLPDDDDQPVPPDPSSVVSVVVNVVSVVVVVVVVVVVVVVVVVVVVVVVVLVVLQVLLVVQVVVADAFDDDDWKTKHKDWFFLHSAALKGWHWDAAPPGKIKTKIKGKPDTDDVSRVVSVVLVVLLVVLVHVDPAQLRSLLSSLQVCLVVQQVVVMFMWMKMWIADPVFKIKIAGAQFDFKWKADQVLDTDTRDHQFHTRNPDDHDRVGIDIDIDGADALIKIKGKGVLQQQAAAPVGHTCHPVVLSVLCSVCSNDDQVVSVVSSVVVSVVGGDSVRRPHIIMMMMMGTD/DPPPPPDDDDPLNVVLVVLVVVVVVVLVVVCCCCVVPVLVVLQVVLQVLQVVLLVVLLVVLVPPVNLVCVVPDACVVVVVVSVVVPSPFWDDKDKDFQPDPDDPDCVVVQVVQQVCCVPPVDQKDWAADPVQQKIKIWGFHDSDDSHTGMIMIIIGHPVVSVVSVVVSVVVSVVSVVVSVVVSVVVSVVCCVPPVVLVVVVVVVVVCVVVPHLPDDDDQPVPPDPSSVVSVVVNVVSVVVVVVVVVVVVVVVVVVVVVVVVLVVLQVLLVVQVVVADAFDDDDWKTKHKDWFFPHSAALKGWHWDAAPPGKIKIKIKGKPDTDDVSRVVSVVLVVLLVVLVHVDPAQLRSLLSSLQVCLVVQQVVVMFMWMKMWIADPVFKIKIATAQFDFKWKADQVLDTDTDDHQFHTRNPDDHDSPGIDIDIDGADALMKIKGKGVLQQQAAAPVGHTCHPVVLSVLCSVCSNDDQVVSVVSSVVVSVVGGDSVRRPHIIMMMMMGTD

pLDDT: mean 83.52, std 12.74, range [27.62, 98.44]